Protein AF-A0A8H4U1F8-F1 (afdb_monomer)

Sequence (997 aa):
MASYFTHFQVQIGFLIALCRSTKGKENQIHSEFVHRSGGPIPLPPPEFFNTPSNAERHRELDQQDLIKAQWAIEQFEIVLYEQGLTKTNPHKDDTSTHEDQDDSESWTVAFDPNVSEYQCSQYQWVGLKLTSPCIRAGSLRLEQELKTVLDILDNHFLTVANSDTHLGTIVTPTEGDISLDQLKAITSMIWMVDPHLNEIHPPHCGPGSLYSLGLQYTNLARDCPFYLKMELASAVQVEDPWNNRLSTKRHPLELLPHPGELKQAKYRSGLDRILSSDSIEGLIKLMEVPVLDTKDYPQARPAYGFRAASESGPTAIEFNQHCGTLKAAEMVYWAVFCTELVQLCLEKPQLSLKEAWEGLKQGATIFTFLEAQGLNLVSEYFKAKEKALKIPDLKDWPIIRSSLSPDESEPIVRTDWPSSRALPSPLEEFAFRARDWEDSAKNTGNSNYSFGVELEMYIPAMPGQDLTLSHLTLPSSIDSDDMEIDLTNHPDSSDWPDPHPEDERKYARGYNFQDRACEIAQLVSSQGPLLLYHEDKVVRATRAWKKELAKHGMVPVDGISPKYQTWTIVEDGSLMNYAEWGDYWELQGMEIVSPVLRDTPEGWEEVLDIVSILRNNFRLAVTGLCGFHVHVAKGTEPFPLHLLRKVLVLMCCAENMIFSLCQPGRRYVTWSTPIMTAGSKLYDNYEDWWTGSDAPADFEQYIPVNKVTDPRFLGILKILWSASTLEDIQKLLQPNGFALKGCISLYSCETISKTHCKGTVEFRYLEGTVDPDLILRWSQLMVSLFQFADQASPTAWMSFVPTVLQCQSSGHCDLNVLRSFLIQLGLDNDYDFWVDRVRKISQTPRLSRLNTESFQRKRPDKDLPILPFVDESHAHTLRENVCKRERHLPAPPKNVFKEPEPPTGSKSRVKWLLEKAGFTSDQVEKALKDASGTRSQQTKAKAEREQQTQLEKHSGVAHSEGSSSEGSQAETAAYLLEVLQISRNQAKRELRKYHDA

InterPro domains:
  IPR022025 Putative amidoligase enzyme [PF12224] (560-666)

Mean predicted aligned error: 21.12 Å

Foldseek 3Di:
DPQKWKWKKKKFKWKFFEADDPDDDPPPPVPPWFPFQAEHHYQDDPPQQDFFPCCVVPVVDDSSLRSRQVVVQQVLVCLCVVVVQAPDHPPDPPPDDPDPDPRLAHKDKGWDPLDADPQQPRGHMTMMMIMHHTGIPPDPVLLVVLVVSLCCCRNHTDMDFFLSIWMKMKMFIPDDFQDLLLVLLLVLLCLLCLLQVPLLADCCLHCQHQQAPELCQFLLNDVDADAVVVQLLLWFFAQTLCCLQSHVRDGTDTGGDDSDGCPDPSNPCSSVCSVPDPDPVSNQNRSDRRHPPCVVRVSGDHQWHWDGDDPVDGTMIMGTRHGRASDSVVSSLVNNVVRLSSSVSVVCSPPPSVVLVVQSVPVDHSLSSCVVSVNNVSSVVSVVPSVDPSGPCSVRTDRNDDPDDDDDDDDDDDDDDDDDDDDDDPPPPDPDDPDDPPPVVVPDPDFLKWKKKKFKWKFFEAAADDPDPDDDDDDDDDDDDDDPDPPPDDDPSVPQPDLCPVQQADTHYHDDPQVRQQVLQVQLVVQAWREEEDEPVPQDCDSVLSNVCSNVVFDADPPDGSCQRAWYKYQDPLDDKAACFLSTRIIGMIMIIHHTATLALVSLLRLLSSLQSPQNRGFIFFAQSIWMKMWMFSHQDKDWPLLVLLLVLLCLLQVLVLLLLAQLLLCLDQQAPGCDDPQWLLPVVQDPCLLVDDAPPCLVLQDVLVLPPDSSSVSSSRLSRRQQAPVSNQVRGDTPDPPHHHQWHCPQWDDPDSTIIGGIIMGTRHGRDSDSVCSLLVNLLSNLSSLCSVDPGSVLSVQQSSLSNVRDNPSQDDLVSVCSNCVSSQNNVCSVVSVVSSVVSVPDDNDDSVVSVVSSPDDDHSVRDGDHRDDPVNSVVCSVPRSNDDRDRGDPPPDDPPDPPQDPDLLSNLLVVVVVVVDDPVRSVVLSVVLVVVVVVVVVVVVVVVVVVVVPDDDDDDDDDDDDDVVVVVVSVVSSVSSVVVVVVVVVVVVVVVVVD

Structure (mmCIF, N/CA/C/O backbone):
data_AF-A0A8H4U1F8-F1
#
_entry.id   AF-A0A8H4U1F8-F1
#
loop_
_atom_site.group_PDB
_atom_site.id
_atom_site.type_symbol
_atom_site.label_atom_id
_atom_site.label_alt_id
_atom_site.label_comp_id
_atom_site.label_asym_id
_atom_site.label_entity_id
_atom_site.label_seq_id
_atom_site.pdbx_PDB_ins_code
_atom_site.Cartn_x
_atom_site.Cartn_y
_atom_site.Cartn_z
_atom_site.occupancy
_atom_site.B_iso_or_equiv
_atom_site.auth_seq_id
_atom_site.auth_comp_id
_atom_site.auth_asym_id
_atom_site.auth_atom_id
_atom_site.pdbx_PDB_model_num
ATOM 1 N N . MET A 1 1 ? -40.041 13.721 -31.918 1.00 34.47 1 MET A N 1
ATOM 2 C CA . MET A 1 1 ? -38.749 13.711 -31.208 1.00 34.47 1 MET A CA 1
ATOM 3 C C . MET A 1 1 ? -37.694 13.909 -32.272 1.00 34.47 1 MET A C 1
ATOM 5 O O . MET A 1 1 ? -37.690 13.126 -33.214 1.00 34.47 1 MET A O 1
ATOM 9 N N . ALA A 1 2 ? -36.934 15.001 -32.218 1.00 37.06 2 ALA A N 1
ATOM 10 C CA . ALA A 1 2 ? -35.799 15.174 -33.118 1.00 37.06 2 ALA A CA 1
ATOM 11 C C . ALA A 1 2 ? -34.774 14.088 -32.767 1.00 37.06 2 ALA A C 1
ATOM 13 O O . ALA A 1 2 ? -34.449 13.920 -31.594 1.00 37.06 2 ALA A O 1
ATOM 14 N N . SER A 1 3 ? -34.358 13.293 -33.750 1.00 49.75 3 SER A N 1
ATOM 15 C CA . SER A 1 3 ? -33.262 12.345 -33.564 1.00 49.75 3 SER A CA 1
ATOM 16 C C . SER A 1 3 ? -31.987 13.174 -33.525 1.00 49.75 3 SER A C 1
ATOM 18 O O . SER A 1 3 ? -31.583 13.689 -34.566 1.00 49.75 3 SER A O 1
ATOM 20 N N . TYR A 1 4 ? -31.392 13.353 -32.346 1.00 58.91 4 TYR A N 1
ATOM 21 C CA . TYR A 1 4 ? -30.038 13.890 -32.268 1.00 58.91 4 TYR A CA 1
ATOM 22 C C . TYR A 1 4 ? -29.119 12.921 -33.013 1.00 58.91 4 TYR A C 1
ATOM 24 O O . TYR A 1 4 ? -29.274 11.706 -32.897 1.00 58.91 4 TYR A O 1
ATOM 32 N N . PHE A 1 5 ? -28.209 13.444 -33.820 1.00 67.06 5 PHE A N 1
ATOM 33 C CA . PHE A 1 5 ? -27.122 12.652 -34.380 1.00 67.06 5 PHE A CA 1
ATOM 34 C C . PHE A 1 5 ? -25.825 13.236 -33.841 1.00 67.06 5 PHE A C 1
ATOM 36 O O . PHE A 1 5 ? -25.704 14.455 -33.716 1.00 67.06 5 PHE A O 1
ATOM 43 N N . THR A 1 6 ? -24.850 12.397 -33.531 1.00 82.31 6 THR A N 1
ATOM 44 C CA . THR A 1 6 ? -23.481 12.833 -33.266 1.00 82.31 6 THR A CA 1
ATOM 45 C C . THR A 1 6 ? -22.660 12.687 -34.542 1.00 82.31 6 THR A C 1
ATOM 47 O O . THR A 1 6 ? -22.770 11.702 -35.277 1.00 82.31 6 THR A O 1
ATOM 50 N N . HIS A 1 7 ? -21.857 13.700 -34.834 1.00 88.00 7 HIS A N 1
ATOM 51 C CA . HIS A 1 7 ? -20.722 13.572 -35.731 1.00 88.00 7 HIS A CA 1
ATOM 52 C C . HIS A 1 7 ? -19.460 13.395 -34.902 1.00 88.00 7 HIS A C 1
ATOM 54 O O . HIS A 1 7 ? -19.422 13.757 -33.725 1.00 88.00 7 HIS A O 1
ATOM 60 N N . PHE A 1 8 ? -18.427 12.829 -35.503 1.00 89.94 8 PHE A N 1
ATOM 61 C CA . PHE A 1 8 ? -17.141 12.694 -34.856 1.00 89.94 8 PHE A CA 1
ATOM 62 C C . PHE A 1 8 ? -15.992 12.741 -35.858 1.00 89.94 8 PHE A C 1
ATOM 64 O O . PHE A 1 8 ? -16.167 12.500 -37.054 1.00 89.94 8 PHE A O 1
ATOM 71 N N . GLN A 1 9 ? -14.809 13.037 -35.337 1.00 91.25 9 GLN A N 1
ATOM 72 C CA . GLN A 1 9 ? -13.534 12.919 -36.026 1.00 91.25 9 GLN A CA 1
ATOM 73 C C . GLN A 1 9 ? -12.589 12.078 -35.179 1.00 91.25 9 GLN A C 1
ATOM 75 O O . GLN A 1 9 ? -12.564 12.203 -33.953 1.00 91.25 9 GLN A O 1
ATOM 80 N N . VAL A 1 10 ? -11.788 11.250 -35.836 1.00 92.12 10 VAL A N 1
ATOM 81 C CA . VAL A 1 10 ? -10.732 10.467 -35.197 1.00 92.12 10 VAL A CA 1
ATOM 82 C C . VAL A 1 10 ? -9.389 11.109 -35.519 1.00 92.12 10 VAL A C 1
ATOM 84 O O . VAL A 1 10 ? -9.130 11.496 -36.658 1.00 92.12 10 VAL A O 1
ATOM 87 N N . GLN A 1 11 ? -8.542 11.227 -34.505 1.00 92.25 11 GLN A N 1
ATOM 88 C CA . GLN A 1 11 ? -7.194 11.763 -34.595 1.00 92.25 11 GLN A CA 1
ATOM 89 C C . GLN A 1 11 ? -6.192 10.671 -34.240 1.00 92.25 11 GLN A C 1
ATOM 91 O O . GLN A 1 11 ? -6.157 10.196 -33.108 1.00 92.25 11 GLN A O 1
ATOM 96 N N . ILE A 1 12 ? -5.380 10.279 -35.215 1.00 92.12 12 ILE A N 1
ATOM 97 C CA . ILE A 1 12 ? -4.456 9.152 -35.117 1.00 92.12 12 ILE A CA 1
ATOM 98 C C . ILE A 1 12 ? -3.035 9.707 -35.057 1.00 92.12 12 ILE A C 1
ATOM 100 O O . ILE A 1 12 ? -2.556 10.277 -36.038 1.00 92.12 12 ILE A O 1
ATOM 104 N N . GLY A 1 13 ? -2.369 9.550 -33.913 1.00 91.44 13 GLY A N 1
ATOM 105 C CA . GLY A 1 13 ? -0.936 9.806 -33.779 1.00 91.44 13 GLY A CA 1
ATOM 106 C C . GLY A 1 13 ? -0.114 8.569 -34.135 1.00 91.44 13 GLY A C 1
ATOM 107 O O . GLY A 1 13 ? -0.417 7.474 -33.663 1.00 91.44 13 GLY A O 1
ATOM 108 N N . PHE A 1 14 ? 0.926 8.729 -34.950 1.00 92.31 14 PHE A N 1
ATOM 109 C CA . PHE A 1 14 ? 1.850 7.649 -35.313 1.00 92.31 14 PHE A CA 1
ATOM 110 C C . PHE A 1 14 ? 3.197 8.205 -35.786 1.00 92.31 14 PHE A C 1
ATOM 112 O O . PHE A 1 14 ? 3.336 9.391 -36.077 1.00 92.31 14 PHE A O 1
ATOM 119 N N . LEU A 1 15 ? 4.200 7.335 -35.867 1.00 91.94 15 LEU A N 1
ATOM 120 C CA . LEU A 1 15 ? 5.538 7.659 -36.351 1.00 91.94 15 LEU A CA 1
ATOM 121 C C . LEU A 1 15 ? 5.775 7.021 -37.720 1.00 91.94 15 LEU A C 1
ATOM 123 O O . LEU A 1 15 ? 5.428 5.857 -37.925 1.00 91.94 15 LEU A O 1
ATOM 127 N N . ILE A 1 16 ? 6.422 7.758 -38.623 1.00 91.88 16 ILE A N 1
ATOM 128 C CA . ILE A 1 16 ? 6.943 7.260 -39.904 1.00 91.88 16 ILE A CA 1
ATOM 129 C C . ILE A 1 16 ? 8.474 7.249 -39.874 1.00 91.88 16 ILE A C 1
ATOM 131 O O . ILE A 1 16 ? 9.099 8.211 -39.425 1.00 91.88 16 ILE A O 1
ATOM 135 N N . ALA A 1 17 ? 9.083 6.178 -40.387 1.00 89.56 17 ALA A N 1
ATOM 136 C CA . ALA A 1 17 ? 10.532 6.058 -40.519 1.00 89.56 17 ALA A CA 1
ATOM 137 C C . ALA A 1 17 ? 11.087 6.752 -41.779 1.00 89.56 17 ALA A C 1
ATOM 139 O O . ALA A 1 17 ? 10.555 6.593 -42.877 1.00 89.56 17 ALA A O 1
ATOM 140 N N . LEU A 1 18 ? 12.227 7.429 -41.632 1.00 88.56 18 LEU A N 1
ATOM 141 C CA . LEU A 1 18 ? 13.078 7.988 -42.683 1.00 88.56 18 LEU A CA 1
ATOM 142 C C . LEU A 1 18 ? 14.463 7.313 -42.680 1.00 88.56 18 LEU A C 1
ATOM 144 O O . LEU A 1 18 ? 14.997 6.924 -41.632 1.00 88.56 18 LEU A O 1
ATOM 148 N N . CYS A 1 19 ? 15.086 7.212 -43.855 1.00 83.75 19 CYS A N 1
ATOM 149 C CA . CYS A 1 19 ? 16.450 6.693 -44.015 1.00 83.75 19 CYS A CA 1
ATOM 150 C C . CYS A 1 19 ? 17.516 7.586 -43.338 1.00 83.75 19 CYS A C 1
ATOM 152 O O . CYS A 1 19 ? 17.404 8.805 -43.335 1.00 83.75 19 CYS A O 1
ATOM 154 N N . ARG A 1 20 ? 18.610 6.998 -42.818 1.00 71.44 20 ARG A N 1
ATOM 155 C CA . ARG A 1 20 ? 19.702 7.736 -42.131 1.00 71.44 20 ARG A CA 1
ATOM 156 C C . ARG A 1 20 ? 20.866 8.205 -43.025 1.00 71.44 20 ARG A C 1
ATOM 158 O O . ARG A 1 20 ? 21.654 9.034 -42.580 1.00 71.44 20 ARG A O 1
ATOM 165 N N . SER A 1 21 ? 21.017 7.705 -44.257 1.00 59.78 21 SER A N 1
ATOM 166 C CA . SER A 1 21 ? 22.105 8.103 -45.176 1.00 59.78 21 SER A CA 1
ATOM 167 C C . SER A 1 21 ? 21.798 7.731 -46.631 1.00 59.78 21 SER A C 1
ATOM 169 O O . SER A 1 21 ? 21.258 6.662 -46.898 1.00 59.78 21 SER A O 1
ATOM 171 N N . THR A 1 22 ? 22.204 8.586 -47.576 1.00 46.31 22 THR A N 1
ATOM 172 C CA . THR A 1 22 ? 22.174 8.344 -49.034 1.00 46.31 22 THR A CA 1
ATOM 173 C C . THR A 1 22 ? 23.444 7.669 -49.569 1.00 46.31 22 THR A C 1
ATOM 175 O O . THR A 1 22 ? 23.544 7.391 -50.764 1.00 46.31 22 THR A O 1
ATOM 178 N N . LYS A 1 23 ? 24.443 7.395 -48.716 1.00 38.59 23 LYS A N 1
ATOM 179 C CA . LYS A 1 23 ? 25.724 6.806 -49.127 1.00 38.59 23 LYS A CA 1
ATOM 180 C C . LYS A 1 23 ? 25.882 5.374 -48.631 1.00 38.59 23 LYS A C 1
ATOM 182 O O . LYS A 1 23 ? 26.285 5.148 -47.497 1.00 38.59 23 LYS A O 1
ATOM 187 N N . GLY A 1 24 ? 25.726 4.446 -49.571 1.00 34.50 24 GLY A N 1
ATOM 188 C CA . GLY A 1 24 ? 26.529 3.229 -49.606 1.00 34.50 24 GLY A CA 1
ATOM 189 C C . GLY A 1 24 ? 25.834 1.972 -49.103 1.00 34.50 24 GLY A C 1
ATOM 190 O O . GLY A 1 24 ? 25.739 1.747 -47.906 1.00 34.50 24 GLY A O 1
ATOM 191 N N . LYS A 1 25 ? 25.529 1.115 -50.083 1.00 34.16 25 LYS A N 1
ATOM 192 C CA . LYS A 1 25 ? 25.043 -0.264 -49.992 1.00 34.16 25 LYS A CA 1
ATOM 193 C C . LYS A 1 25 ? 23.601 -0.385 -49.523 1.00 34.16 25 LYS A C 1
ATOM 195 O O . LYS A 1 25 ? 23.239 -0.004 -48.418 1.00 34.16 25 LYS A O 1
ATOM 200 N N . GLU A 1 26 ? 22.814 -0.993 -50.405 1.00 40.00 26 GLU A N 1
ATOM 201 C CA . GLU A 1 26 ? 21.671 -1.833 -50.078 1.00 40.00 26 GLU A CA 1
ATOM 202 C C . GLU A 1 26 ? 22.088 -2.817 -48.979 1.00 40.00 26 GLU A C 1
ATOM 204 O O . GLU A 1 26 ? 22.390 -3.982 -49.221 1.00 40.00 26 GLU A O 1
ATOM 209 N N . ASN A 1 27 ? 22.137 -2.351 -47.739 1.00 36.81 27 ASN A N 1
ATOM 210 C CA . ASN A 1 27 ? 21.990 -3.230 -46.610 1.00 36.81 27 ASN A CA 1
ATOM 211 C C . ASN A 1 27 ? 20.511 -3.598 -46.619 1.00 36.81 27 ASN A C 1
ATOM 213 O O . ASN A 1 27 ? 19.697 -3.016 -45.904 1.00 36.81 27 ASN A O 1
ATOM 217 N N . GLN A 1 28 ? 20.188 -4.588 -47.456 1.00 40.28 28 GLN A N 1
ATOM 218 C CA . GLN A 1 28 ? 19.189 -5.602 -47.152 1.00 40.28 28 GLN A CA 1
ATOM 219 C C . GLN A 1 28 ? 19.577 -6.251 -45.813 1.00 40.28 28 GLN A C 1
ATOM 221 O O . GLN A 1 28 ? 19.921 -7.425 -45.734 1.00 40.28 28 GLN A O 1
ATOM 226 N N . ILE A 1 29 ? 19.540 -5.482 -44.725 1.00 40.50 29 ILE A N 1
ATOM 227 C CA . ILE A 1 29 ? 19.175 -6.047 -43.444 1.00 40.50 29 ILE A CA 1
ATOM 228 C C . ILE A 1 29 ? 17.691 -6.288 -43.651 1.00 40.50 29 ILE A C 1
ATOM 230 O O . ILE A 1 29 ? 16.881 -5.376 -43.503 1.00 40.50 29 ILE A O 1
ATOM 234 N N . HIS A 1 30 ? 17.362 -7.486 -44.143 1.00 40.78 30 HIS A N 1
ATOM 235 C CA . HIS A 1 30 ? 16.019 -8.020 -44.027 1.00 40.78 30 HIS A CA 1
ATOM 236 C C . HIS A 1 30 ? 15.573 -7.702 -42.606 1.00 40.78 30 HIS A C 1
ATOM 238 O O . HIS A 1 30 ? 16.188 -8.158 -41.644 1.00 40.78 30 HIS A O 1
ATOM 244 N N . SER A 1 31 ? 14.604 -6.802 -42.495 1.00 44.00 31 SER A N 1
ATOM 245 C CA . SER A 1 31 ? 14.115 -6.297 -41.232 1.00 44.00 31 SER A CA 1
ATOM 246 C C . SER A 1 31 ? 13.491 -7.463 -40.479 1.00 44.00 31 SER A C 1
ATOM 248 O O . SER A 1 31 ? 12.304 -7.735 -40.618 1.00 44.00 31 SER A O 1
ATOM 250 N N . GLU A 1 32 ? 14.276 -8.129 -39.634 1.00 45.91 32 GLU A N 1
ATOM 251 C CA . GLU A 1 32 ? 13.768 -9.036 -38.595 1.00 45.91 32 GLU A CA 1
ATOM 252 C C . GLU A 1 32 ? 12.791 -8.313 -37.641 1.00 45.91 32 GLU A C 1
ATOM 254 O O . GLU A 1 32 ? 12.156 -8.939 -36.799 1.00 45.91 32 GLU A O 1
ATOM 259 N N . PHE A 1 33 ? 12.656 -6.989 -37.787 1.00 49.81 33 PHE A N 1
ATOM 260 C CA . PHE A 1 33 ? 11.878 -6.100 -36.944 1.00 49.81 33 PHE A CA 1
ATOM 261 C C . PHE A 1 33 ? 10.364 -6.171 -37.150 1.00 49.81 33 PHE A C 1
ATOM 263 O O . PHE A 1 33 ? 9.6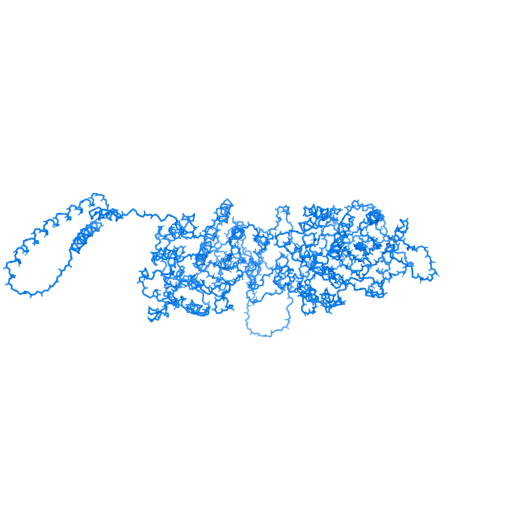59 -5.941 -36.177 1.00 49.81 33 PHE A O 1
ATOM 270 N N . VAL A 1 34 ? 9.825 -6.490 -38.336 1.00 50.69 34 VAL A N 1
ATOM 271 C CA . VAL A 1 34 ? 8.358 -6.537 -38.523 1.00 50.69 34 VAL A CA 1
ATOM 272 C C . VAL A 1 34 ? 7.961 -7.376 -39.747 1.00 50.69 34 VAL A C 1
ATOM 274 O O . VAL A 1 34 ? 8.578 -7.267 -40.801 1.00 50.69 34 VAL A O 1
ATOM 277 N N . HIS A 1 35 ? 6.859 -8.129 -39.663 1.00 52.78 35 HIS A N 1
ATOM 278 C CA . HIS A 1 35 ? 6.164 -8.746 -40.811 1.00 52.78 35 HIS A CA 1
ATOM 279 C C . HIS A 1 35 ? 5.436 -7.727 -41.732 1.00 52.78 35 HIS A C 1
ATOM 281 O O . HIS A 1 35 ? 4.496 -8.103 -42.432 1.00 52.78 35 HIS A O 1
ATOM 287 N N . ARG A 1 36 ? 5.820 -6.439 -41.731 1.00 57.84 36 ARG A N 1
ATOM 288 C CA . ARG A 1 36 ? 5.183 -5.384 -42.547 1.00 57.84 36 ARG A CA 1
ATOM 289 C C . ARG A 1 36 ? 5.854 -5.253 -43.917 1.00 57.84 36 ARG A C 1
ATOM 291 O O . ARG A 1 36 ? 7.059 -5.451 -44.045 1.00 57.84 36 ARG A O 1
ATOM 298 N N . SER A 1 37 ? 5.055 -4.946 -44.935 1.00 60.31 37 SER A N 1
ATOM 299 C CA . SER A 1 37 ? 5.453 -4.829 -46.347 1.00 60.31 37 SER A CA 1
ATOM 300 C C . SER A 1 37 ? 6.003 -3.444 -46.714 1.00 60.31 37 SER A C 1
ATOM 302 O O . SER A 1 37 ? 6.789 -3.352 -47.656 1.00 60.31 37 SER A O 1
ATOM 304 N N . GLY A 1 38 ? 5.614 -2.387 -45.992 1.00 71.75 38 GLY A N 1
ATOM 305 C CA . GLY A 1 38 ? 6.057 -1.007 -46.221 1.00 71.75 38 GLY A CA 1
ATOM 306 C C . GLY A 1 38 ? 7.501 -0.706 -45.799 1.00 71.75 38 GLY A C 1
ATOM 307 O O . GLY A 1 38 ? 8.071 -1.371 -44.933 1.00 71.75 38 GLY A O 1
ATOM 308 N N . GLY A 1 39 ? 8.102 0.320 -46.416 1.00 80.50 39 GLY A N 1
ATOM 309 C CA . GLY A 1 39 ? 9.504 0.714 -46.211 1.00 80.50 39 GLY A CA 1
ATOM 310 C C . GLY A 1 39 ? 9.685 2.134 -45.652 1.00 80.50 39 GLY A C 1
ATOM 311 O O . GLY A 1 39 ? 8.731 2.911 -45.604 1.00 80.50 39 GLY A O 1
ATOM 312 N N . PRO A 1 40 ? 10.899 2.505 -45.207 1.00 85.31 40 PRO A N 1
ATOM 313 C CA . PRO A 1 40 ? 11.197 3.866 -44.764 1.00 85.31 40 PRO A CA 1
ATOM 314 C C . PRO A 1 40 ? 11.171 4.865 -45.933 1.00 85.31 40 PRO A C 1
ATOM 316 O O . PRO A 1 40 ? 11.533 4.529 -47.062 1.00 85.31 40 PRO A O 1
ATOM 319 N N . ILE A 1 41 ? 10.810 6.115 -45.645 1.00 88.75 41 ILE A N 1
ATOM 320 C CA . ILE A 1 41 ? 10.820 7.216 -46.614 1.00 88.75 41 ILE A CA 1
ATOM 321 C C . ILE A 1 41 ? 12.274 7.666 -46.877 1.00 88.75 41 ILE A C 1
ATOM 323 O O . ILE A 1 41 ? 13.074 7.764 -45.936 1.00 88.75 41 ILE A O 1
ATOM 327 N N . PRO A 1 42 ? 12.662 7.960 -48.134 1.00 84.56 42 PRO A N 1
ATOM 328 C CA . PRO A 1 42 ? 13.965 8.553 -48.423 1.00 84.56 42 PRO A CA 1
ATOM 329 C C . PRO A 1 42 ? 14.117 9.930 -47.762 1.00 84.56 42 PRO A C 1
ATOM 331 O O . PRO A 1 42 ? 13.140 10.619 -47.482 1.00 84.56 42 PRO A O 1
ATOM 334 N N . LEU A 1 43 ? 15.358 10.364 -47.542 1.00 84.12 43 LEU A N 1
ATOM 335 C CA . LEU A 1 43 ? 15.619 11.722 -47.057 1.00 84.12 43 LEU A CA 1
ATOM 336 C C . LEU A 1 43 ? 15.136 12.779 -48.068 1.00 84.12 43 LEU A C 1
ATOM 338 O O . LEU A 1 43 ? 15.196 12.514 -49.274 1.00 84.12 43 LEU A O 1
ATOM 342 N N . PRO A 1 44 ? 14.710 13.970 -47.596 1.00 86.69 44 PRO A N 1
ATOM 343 C CA . PRO A 1 44 ? 14.321 15.059 -48.483 1.00 86.69 44 PRO A CA 1
ATOM 344 C C . PRO A 1 44 ? 15.465 15.405 -49.447 1.00 86.69 44 PRO A C 1
ATOM 346 O O . PRO A 1 44 ? 16.637 15.395 -49.043 1.00 86.69 44 PRO A O 1
ATOM 349 N N . PRO A 1 45 ? 15.163 15.708 -50.722 1.00 85.38 45 PRO A N 1
ATOM 350 C CA . PRO A 1 45 ? 16.186 16.137 -51.659 1.00 85.38 45 PRO A CA 1
ATOM 351 C C . PRO A 1 45 ? 16.792 17.477 -51.201 1.00 85.38 45 PRO A C 1
ATOM 353 O O . PRO A 1 45 ? 16.096 18.277 -50.580 1.00 85.38 45 PRO A O 1
ATOM 356 N N . PRO A 1 46 ? 18.068 17.771 -51.522 1.00 80.75 46 PRO A N 1
ATOM 357 C CA . PRO A 1 46 ? 18.747 18.986 -51.049 1.00 80.75 46 PRO A CA 1
ATOM 358 C C . PRO A 1 46 ? 18.065 20.311 -51.429 1.00 80.75 46 PRO A C 1
ATOM 360 O O . PRO A 1 46 ? 18.338 21.332 -50.811 1.00 80.75 46 PRO A O 1
ATOM 363 N N . GLU A 1 47 ? 17.218 20.286 -52.459 1.00 82.81 47 GLU A N 1
ATOM 364 C CA . GLU A 1 47 ? 16.474 21.428 -53.004 1.00 82.81 47 GLU A CA 1
ATOM 365 C C . GLU A 1 47 ? 15.121 21.650 -52.284 1.00 82.81 47 GLU A C 1
ATOM 367 O O . GLU A 1 47 ? 14.379 22.566 -52.633 1.00 82.81 47 GLU A O 1
ATOM 372 N N . PHE A 1 48 ? 14.757 20.793 -51.322 1.00 85.69 48 PHE A N 1
ATOM 373 C CA . PHE A 1 48 ? 13.474 20.845 -50.622 1.00 85.69 48 PHE A CA 1
ATOM 374 C C . PHE A 1 48 ? 13.563 21.697 -49.352 1.00 85.69 48 PHE A C 1
ATOM 376 O O . PHE A 1 48 ? 14.322 21.382 -48.435 1.00 85.69 48 PHE A O 1
ATOM 383 N N . PHE A 1 49 ? 12.765 22.767 -49.291 1.00 84.56 49 PHE A N 1
ATOM 384 C CA . PHE A 1 49 ? 12.810 23.758 -48.205 1.00 84.56 49 PHE A CA 1
ATOM 385 C C . PHE A 1 49 ? 11.442 24.061 -47.577 1.00 84.56 49 PHE A C 1
ATOM 387 O O . PHE A 1 49 ? 11.348 24.968 -46.747 1.00 84.56 49 PHE A O 1
ATOM 394 N N . ASN A 1 50 ? 10.389 23.332 -47.960 1.00 86.44 50 ASN A N 1
ATOM 395 C CA . ASN A 1 50 ? 9.050 23.542 -47.413 1.00 86.44 50 ASN A CA 1
ATOM 396 C C . ASN A 1 50 ? 9.015 23.164 -45.926 1.00 86.44 50 ASN A C 1
ATOM 398 O O . ASN A 1 50 ? 9.742 22.277 -45.473 1.00 86.44 50 ASN A O 1
ATOM 402 N N . THR A 1 51 ? 8.139 23.820 -45.169 1.00 86.25 51 THR A N 1
ATOM 403 C CA . THR A 1 51 ? 7.895 23.526 -43.753 1.00 86.25 51 THR A CA 1
ATOM 404 C C . THR A 1 51 ? 6.404 23.285 -43.499 1.00 86.25 51 THR A C 1
ATOM 406 O O . THR A 1 51 ? 5.576 23.744 -44.288 1.00 86.25 51 THR A O 1
ATOM 409 N N . PRO A 1 52 ? 6.043 22.576 -42.410 1.00 86.62 52 PRO A N 1
ATOM 410 C CA . PRO A 1 52 ? 4.650 22.282 -42.090 1.00 86.62 52 PRO A CA 1
ATOM 411 C C . PRO A 1 52 ? 3.792 23.534 -41.932 1.00 86.62 52 PRO A C 1
ATOM 413 O O . PRO A 1 52 ? 4.244 24.546 -41.396 1.00 86.62 52 PRO A O 1
ATOM 416 N N . SER A 1 53 ? 2.516 23.447 -42.308 1.00 80.88 53 SER A N 1
ATOM 417 C CA . SER A 1 53 ? 1.546 24.543 -42.144 1.00 80.88 53 SER A CA 1
ATOM 418 C C . SER A 1 53 ? 1.393 24.990 -40.682 1.00 80.88 53 SER A C 1
ATOM 420 O O . SER A 1 53 ? 1.101 26.152 -40.401 1.00 80.88 53 SER A O 1
ATOM 422 N N . ASN A 1 54 ? 1.653 24.092 -39.726 1.00 82.00 54 ASN A N 1
ATOM 423 C CA . ASN A 1 54 ? 1.677 24.378 -38.294 1.00 82.00 54 ASN A CA 1
ATOM 424 C C . ASN A 1 54 ? 3.071 24.732 -37.734 1.00 82.00 54 ASN A C 1
ATOM 426 O O . ASN A 1 54 ? 3.202 24.865 -36.516 1.00 82.00 54 ASN A O 1
ATOM 430 N N . ALA A 1 55 ? 4.096 24.935 -38.571 1.00 79.12 55 ALA A N 1
ATOM 431 C CA . ALA A 1 55 ? 5.471 25.215 -38.136 1.00 79.12 55 ALA A CA 1
ATOM 432 C C . ALA A 1 55 ? 5.600 26.481 -37.275 1.00 79.12 55 ALA A C 1
ATOM 434 O O . ALA A 1 55 ? 6.434 26.535 -36.374 1.00 79.12 55 ALA A O 1
ATOM 435 N N . GLU A 1 56 ? 4.750 27.493 -37.482 1.00 73.56 56 GLU A N 1
ATOM 436 C CA . GLU A 1 56 ? 4.776 28.715 -36.666 1.00 73.56 56 GLU A CA 1
ATOM 437 C C . GLU A 1 56 ? 4.477 28.477 -35.182 1.00 73.56 56 GLU A C 1
ATOM 439 O O . GLU A 1 56 ? 4.831 29.319 -34.352 1.00 73.56 56 GLU A O 1
ATOM 444 N N . ARG A 1 57 ? 3.830 27.351 -34.851 1.00 71.62 57 ARG A N 1
ATOM 445 C CA . ARG A 1 57 ? 3.540 26.931 -33.475 1.00 71.62 57 ARG A CA 1
ATOM 446 C C . ARG A 1 57 ? 4.739 26.256 -32.799 1.00 71.62 57 ARG A C 1
ATOM 448 O O . ARG A 1 57 ? 4.656 26.000 -31.605 1.00 71.62 57 ARG A O 1
ATOM 455 N N . HIS A 1 58 ? 5.819 26.009 -33.549 1.00 72.62 58 HIS A N 1
ATOM 456 C CA . HIS A 1 58 ? 6.983 25.216 -33.145 1.00 72.62 58 HIS A CA 1
ATOM 457 C C . HIS A 1 58 ? 8.306 25.881 -33.565 1.00 72.62 58 HIS A C 1
ATOM 459 O O . HIS A 1 58 ? 9.162 25.274 -34.212 1.00 72.62 58 HIS A O 1
ATOM 465 N N . ARG A 1 59 ? 8.467 27.172 -33.244 1.00 65.56 59 ARG A N 1
ATOM 466 C CA . ARG A 1 59 ? 9.624 27.996 -33.667 1.00 65.56 59 ARG A CA 1
ATOM 467 C C . ARG A 1 59 ? 10.943 27.589 -33.003 1.00 65.56 59 ARG A C 1
ATOM 469 O O . ARG A 1 59 ? 11.999 28.073 -33.394 1.00 65.56 59 ARG A O 1
ATOM 476 N N . GLU A 1 60 ? 10.863 26.758 -31.976 1.00 71.25 60 GLU A N 1
ATOM 477 C CA . GLU A 1 60 ? 11.967 26.212 -31.195 1.00 71.25 60 GLU A CA 1
ATOM 478 C C . GLU A 1 60 ? 12.663 25.007 -31.847 1.00 71.25 60 GLU A C 1
ATOM 480 O O . GLU A 1 60 ? 13.749 24.634 -31.404 1.00 71.25 60 GLU A O 1
ATOM 485 N N . LEU A 1 61 ? 12.068 24.404 -32.883 1.00 78.50 61 LEU A N 1
ATOM 486 C CA . LEU A 1 61 ? 12.607 23.218 -33.552 1.00 78.50 61 LEU A CA 1
ATOM 487 C C . LEU A 1 61 ? 13.644 23.562 -34.625 1.00 78.50 61 LEU A C 1
ATOM 489 O O . LEU A 1 61 ? 13.589 24.619 -35.257 1.00 78.50 61 LEU A O 1
ATOM 493 N N . ASP A 1 62 ? 14.576 22.634 -34.855 1.00 82.69 62 ASP A N 1
ATOM 494 C CA . ASP A 1 62 ? 15.582 22.783 -35.902 1.00 82.69 62 ASP A CA 1
ATOM 495 C C . ASP A 1 62 ? 14.938 22.805 -37.294 1.00 82.69 62 ASP A C 1
ATOM 497 O O . ASP A 1 62 ? 14.028 22.032 -37.612 1.00 82.69 62 ASP A O 1
ATOM 501 N N . GLN A 1 63 ? 15.448 23.684 -38.158 1.00 83.88 63 GLN A N 1
ATOM 502 C CA . GLN A 1 63 ? 14.905 23.867 -39.500 1.00 83.88 63 GLN A CA 1
ATOM 503 C C . GLN A 1 63 ? 14.990 22.577 -40.329 1.00 83.88 63 GLN A C 1
ATOM 505 O O . GLN A 1 63 ? 14.103 22.325 -41.143 1.00 83.88 63 GLN A O 1
ATOM 510 N N . GLN A 1 64 ? 16.007 21.730 -40.121 1.00 83.81 64 GLN A N 1
ATOM 511 C CA . GLN A 1 64 ? 16.107 20.465 -40.853 1.00 83.81 64 GLN A CA 1
ATOM 512 C C . GLN A 1 64 ? 15.043 19.459 -40.420 1.00 83.81 64 GLN A C 1
ATOM 514 O O . GLN A 1 64 ? 14.592 18.671 -41.248 1.00 83.81 64 GLN A O 1
ATOM 519 N N . ASP A 1 65 ? 14.626 19.474 -39.156 1.00 84.62 65 ASP A N 1
ATOM 520 C CA . ASP A 1 65 ? 13.586 18.571 -38.664 1.00 84.62 65 ASP A CA 1
ATOM 521 C C . ASP A 1 65 ? 12.203 18.989 -39.172 1.00 84.62 65 ASP A C 1
ATOM 523 O O . ASP A 1 65 ? 11.422 18.130 -39.579 1.00 84.62 65 ASP A O 1
ATOM 527 N N . LEU A 1 66 ? 11.945 20.297 -39.292 1.00 87.50 66 LEU A N 1
ATOM 528 C CA . LEU A 1 66 ? 10.745 20.815 -39.958 1.00 87.50 66 LEU A CA 1
ATOM 529 C C . LEU A 1 66 ? 10.703 20.432 -41.446 1.00 87.50 66 LEU A C 1
ATOM 531 O O . LEU A 1 66 ? 9.663 20.001 -41.938 1.00 87.50 66 LEU A O 1
ATOM 535 N N . ILE A 1 67 ? 11.831 20.524 -42.155 1.00 88.50 67 ILE A N 1
ATOM 536 C CA . ILE A 1 67 ? 11.925 20.121 -43.568 1.00 88.50 67 ILE A CA 1
ATOM 537 C C . ILE A 1 67 ? 11.675 18.613 -43.727 1.00 88.50 67 ILE A C 1
ATOM 539 O O . ILE A 1 67 ? 10.918 18.199 -44.605 1.00 88.50 67 ILE A O 1
ATOM 543 N N . LYS A 1 68 ? 12.261 17.772 -42.863 1.00 89.62 68 LYS A N 1
ATOM 544 C CA . LYS A 1 68 ? 12.001 16.318 -42.858 1.00 89.62 68 LYS A CA 1
ATOM 545 C C . LYS A 1 68 ? 10.538 16.002 -42.555 1.00 89.62 68 LYS A C 1
ATOM 547 O O . LYS A 1 68 ? 9.982 15.093 -43.167 1.00 89.62 68 LYS A O 1
ATOM 552 N N . ALA A 1 69 ? 9.927 16.738 -41.628 1.00 90.19 69 ALA A N 1
ATOM 553 C CA . ALA A 1 69 ? 8.525 16.571 -41.283 1.00 90.19 69 ALA A CA 1
ATOM 554 C C . ALA A 1 69 ? 7.609 16.900 -42.464 1.00 90.19 69 ALA A C 1
ATOM 556 O O . ALA A 1 69 ? 6.760 16.087 -42.816 1.00 90.19 69 ALA A O 1
ATOM 557 N N . GLN A 1 70 ? 7.829 18.041 -43.121 1.00 92.31 70 GLN A N 1
ATOM 558 C CA . GLN A 1 70 ? 7.056 18.423 -44.301 1.00 92.31 70 GLN A CA 1
ATOM 559 C C . GLN A 1 70 ? 7.249 17.439 -45.456 1.00 92.31 70 GLN A C 1
ATOM 561 O O . GLN A 1 70 ? 6.289 17.079 -46.127 1.00 92.31 70 GLN A O 1
ATOM 566 N N . TRP A 1 71 ? 8.469 16.938 -45.646 1.00 92.19 71 TRP A N 1
ATOM 567 C CA . TRP A 1 71 ? 8.735 15.901 -46.637 1.00 92.19 71 TRP A CA 1
ATOM 568 C C . TRP A 1 71 ? 7.942 14.621 -46.356 1.00 92.19 71 TRP A C 1
ATOM 570 O O . TRP A 1 71 ? 7.314 14.076 -47.259 1.00 92.19 71 TRP A O 1
ATOM 580 N N . ALA A 1 72 ? 7.913 14.159 -45.103 1.00 90.88 72 ALA A N 1
ATOM 581 C CA . ALA A 1 72 ? 7.116 12.996 -44.718 1.00 90.88 72 ALA A CA 1
ATOM 582 C C . ALA A 1 72 ? 5.607 13.222 -44.930 1.00 90.88 72 ALA A C 1
ATOM 584 O O . ALA A 1 72 ? 4.923 12.303 -45.378 1.00 90.88 72 ALA A O 1
ATOM 585 N N . ILE A 1 73 ? 5.105 14.435 -44.657 1.00 91.81 73 ILE A N 1
ATOM 586 C CA . ILE A 1 73 ? 3.712 14.826 -44.926 1.00 91.81 73 ILE A CA 1
ATOM 587 C C . ILE A 1 73 ? 3.410 14.722 -46.419 1.00 91.81 73 ILE A C 1
ATOM 589 O O . ILE A 1 73 ? 2.489 14.001 -46.786 1.00 91.81 73 ILE A O 1
ATOM 593 N N . GLU A 1 74 ? 4.204 15.356 -47.284 1.00 90.50 74 GLU A N 1
ATOM 594 C CA . GLU A 1 74 ? 3.949 15.355 -48.731 1.00 90.50 74 GLU A CA 1
ATOM 595 C C . GLU A 1 74 ? 4.006 13.942 -49.324 1.00 90.50 74 GLU A C 1
ATOM 597 O O . GLU A 1 74 ? 3.148 13.567 -50.122 1.00 90.50 74 GLU A O 1
ATOM 602 N N . GLN A 1 75 ? 4.972 13.119 -48.899 1.00 90.44 75 GLN A N 1
ATOM 603 C CA . GLN A 1 75 ? 5.057 11.722 -49.338 1.00 90.44 75 GLN A CA 1
ATOM 604 C C . GLN A 1 75 ? 3.831 10.905 -48.916 1.00 90.44 75 GLN A C 1
ATOM 606 O O . GLN A 1 75 ? 3.382 10.039 -49.667 1.00 90.44 75 GLN A O 1
ATOM 611 N N . PHE A 1 76 ? 3.269 11.180 -47.738 1.00 91.00 76 PHE A N 1
ATOM 612 C CA . PHE A 1 76 ? 2.060 10.509 -47.278 1.00 91.00 76 PHE A CA 1
ATOM 613 C C . PHE A 1 76 ? 0.799 11.036 -47.982 1.00 91.00 76 PHE A C 1
ATOM 615 O O . PHE A 1 76 ? -0.034 10.245 -48.426 1.00 91.00 76 PHE A O 1
ATOM 622 N N . GLU A 1 77 ? 0.682 12.354 -48.159 1.00 89.69 77 GLU A N 1
ATOM 623 C CA . GLU A 1 77 ? -0.440 13.006 -48.840 1.00 89.69 77 GLU A CA 1
ATOM 624 C C . GLU A 1 77 ? -0.564 12.594 -50.308 1.00 89.69 77 GLU A C 1
ATOM 626 O O . GLU A 1 77 ? -1.684 12.401 -50.772 1.00 89.69 77 GLU A O 1
ATOM 631 N N . ILE A 1 78 ? 0.547 12.374 -51.024 1.00 87.81 78 ILE A N 1
ATOM 632 C CA . ILE A 1 78 ? 0.521 11.835 -52.397 1.00 87.81 78 ILE A CA 1
ATOM 633 C C . ILE A 1 78 ? -0.252 10.512 -52.441 1.00 87.81 78 ILE A C 1
ATOM 635 O O . ILE A 1 78 ? -1.160 10.349 -53.256 1.00 87.81 78 ILE A O 1
ATOM 639 N N . VAL A 1 79 ? 0.060 9.583 -51.532 1.00 88.50 79 VAL A N 1
ATOM 640 C CA . VAL A 1 79 ? -0.583 8.261 -51.509 1.00 88.50 79 VAL A CA 1
ATOM 641 C C . VAL A 1 79 ? -2.043 8.365 -51.058 1.00 88.50 79 VAL A C 1
ATOM 643 O O . VAL A 1 79 ? -2.907 7.680 -51.605 1.00 88.50 79 VAL A O 1
ATOM 646 N N . LEU A 1 80 ? -2.359 9.259 -50.113 1.00 87.94 80 LEU A N 1
ATOM 647 C CA . LEU A 1 80 ? -3.748 9.540 -49.729 1.00 87.94 80 LEU A CA 1
ATOM 648 C C . LEU A 1 80 ? -4.555 10.149 -50.888 1.00 87.94 80 LEU A C 1
ATOM 650 O O . LEU A 1 80 ? -5.727 9.808 -51.062 1.00 87.94 80 LEU A O 1
ATOM 654 N N . TYR A 1 81 ? -3.944 11.027 -51.686 1.00 87.38 81 TYR A N 1
ATOM 655 C CA . TYR A 1 81 ? -4.576 11.685 -52.828 1.00 87.38 81 TYR A CA 1
ATOM 656 C C . TYR A 1 81 ? -4.880 10.685 -53.946 1.00 87.38 81 TYR A C 1
ATOM 658 O O . TYR A 1 81 ? -5.986 10.673 -54.485 1.00 87.38 81 TYR A O 1
ATOM 666 N N . GLU A 1 82 ? -3.939 9.787 -54.248 1.00 85.75 82 GLU A N 1
ATOM 667 C CA . GLU A 1 82 ? -4.122 8.713 -55.233 1.00 85.75 82 GLU A CA 1
ATOM 668 C C . GLU A 1 82 ? -5.272 7.760 -54.873 1.00 85.75 82 GLU A C 1
ATOM 670 O O . GLU A 1 82 ? -5.938 7.232 -55.765 1.00 85.75 82 GLU A O 1
ATOM 675 N N . GLN A 1 83 ? -5.540 7.575 -53.577 1.00 85.31 83 GLN A N 1
ATOM 676 C CA . GLN A 1 83 ? -6.657 6.772 -53.067 1.00 85.31 83 GLN A CA 1
ATOM 677 C C . GLN A 1 83 ? -7.948 7.586 -52.848 1.00 85.31 83 GLN A C 1
ATOM 679 O O . GLN A 1 83 ? -8.951 7.040 -52.392 1.00 85.31 83 GLN A O 1
ATOM 684 N N . GLY A 1 84 ? -7.950 8.883 -53.178 1.00 83.44 84 GLY A N 1
ATOM 685 C CA . GLY A 1 84 ? -9.115 9.765 -53.053 1.00 83.44 84 GLY A CA 1
ATOM 686 C C . GLY A 1 84 ? -9.506 10.115 -51.612 1.00 83.44 84 GLY A C 1
ATOM 687 O O . GLY A 1 84 ? -10.647 10.506 -51.375 1.00 83.44 84 GLY A O 1
ATOM 688 N N . LEU A 1 85 ? -8.587 9.964 -50.653 1.00 85.44 85 LEU A N 1
ATOM 689 C CA . LEU A 1 85 ? -8.822 10.225 -49.226 1.00 85.44 85 LEU A CA 1
ATOM 690 C C . LEU A 1 85 ? -8.532 11.680 -48.831 1.00 85.44 85 LEU A C 1
ATOM 692 O O . LEU A 1 85 ? -9.125 12.186 -47.877 1.00 85.44 85 LEU A O 1
ATOM 696 N N . THR A 1 86 ? -7.657 12.368 -49.567 1.00 84.12 86 THR A N 1
ATOM 697 C CA . THR A 1 86 ? -7.391 13.803 -49.391 1.00 84.12 86 THR A CA 1
ATOM 698 C C . THR A 1 86 ? -7.599 14.583 -50.688 1.00 84.12 86 THR A C 1
ATOM 700 O O . THR A 1 86 ? -7.483 14.028 -51.782 1.00 84.12 86 THR A O 1
ATOM 703 N N . LYS A 1 87 ? -7.935 15.873 -50.569 1.00 77.81 87 LYS A N 1
ATOM 704 C CA . LYS A 1 87 ? -8.052 16.802 -51.708 1.00 77.81 87 LYS A CA 1
ATOM 705 C C . LYS A 1 87 ? -6.710 17.489 -52.025 1.00 77.81 87 LYS A C 1
ATOM 707 O O . LYS A 1 87 ? -6.546 17.997 -53.135 1.00 77.81 87 LYS A O 1
ATOM 712 N N . THR A 1 88 ? -5.749 17.448 -51.099 1.00 70.38 88 THR A N 1
ATOM 713 C CA . THR A 1 88 ? -4.417 18.058 -51.221 1.00 70.38 88 THR A CA 1
ATOM 714 C C . THR A 1 88 ? -3.535 17.268 -52.189 1.00 70.38 88 THR A C 1
ATOM 716 O O . THR A 1 88 ? -3.310 16.078 -51.991 1.00 70.38 88 THR A O 1
ATOM 719 N N . ASN A 1 89 ? -3.025 17.916 -53.243 1.00 72.38 89 ASN A N 1
ATOM 720 C CA . ASN A 1 89 ? -2.071 17.316 -54.182 1.00 72.38 89 ASN A CA 1
ATOM 721 C C . ASN A 1 89 ? -0.722 18.057 -54.118 1.00 72.38 89 ASN A C 1
ATOM 723 O O . ASN A 1 89 ? -0.628 19.155 -54.672 1.00 72.38 89 ASN A O 1
ATOM 727 N N . PRO A 1 90 ? 0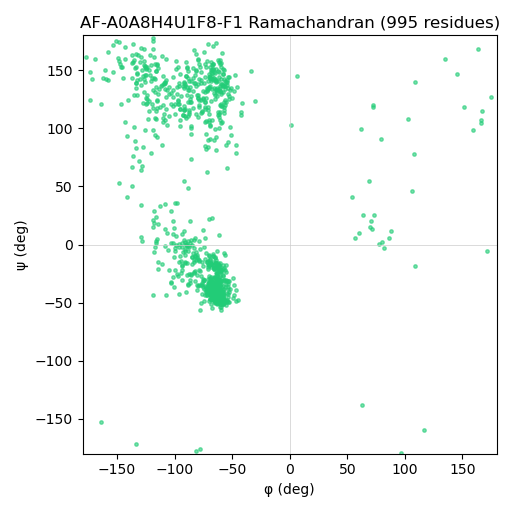.330 17.451 -53.537 1.00 66.00 90 PRO A N 1
ATOM 728 C CA . PRO A 1 90 ? 1.648 18.083 -53.405 1.00 66.00 90 PRO A CA 1
ATOM 729 C C . PRO A 1 90 ? 2.363 18.383 -54.735 1.00 66.00 90 PRO A C 1
ATOM 731 O O . PRO A 1 90 ? 3.316 19.153 -54.765 1.00 66.00 90 PRO A O 1
ATOM 734 N N . HIS A 1 91 ? 1.926 17.790 -55.854 1.00 61.00 91 HIS A N 1
ATOM 735 C CA . HIS A 1 91 ? 2.546 17.956 -57.176 1.00 61.00 91 HIS A CA 1
ATOM 736 C C . HIS A 1 91 ? 1.923 19.058 -58.049 1.00 61.00 91 HIS A C 1
ATOM 738 O O . HIS A 1 91 ? 2.359 19.246 -59.189 1.00 61.00 91 HIS A O 1
ATOM 744 N N . LYS A 1 92 ? 0.910 19.786 -57.563 1.00 56.84 92 LYS A N 1
ATOM 745 C CA . LYS A 1 92 ? 0.384 20.971 -58.254 1.00 56.84 92 LYS A CA 1
ATOM 746 C C . LYS A 1 92 ? 0.962 22.241 -57.631 1.00 56.84 92 LYS A C 1
ATOM 748 O O . LYS A 1 92 ? 0.617 22.586 -56.508 1.00 56.84 92 LYS A O 1
ATOM 753 N N . ASP A 1 93 ? 1.791 22.952 -58.397 1.00 46.84 93 ASP A N 1
ATOM 754 C CA . ASP A 1 93 ? 2.137 24.358 -58.145 1.00 46.84 93 ASP A CA 1
ATOM 755 C C . ASP A 1 93 ? 0.868 25.217 -58.296 1.00 46.84 93 ASP A C 1
ATOM 757 O O . ASP A 1 93 ? 0.620 25.799 -59.357 1.00 46.84 93 ASP A O 1
ATOM 761 N N . ASP A 1 94 ? 0.024 25.287 -57.268 1.00 41.16 94 ASP A N 1
ATOM 762 C CA . ASP A 1 94 ? -1.135 26.174 -57.312 1.00 41.16 94 ASP A CA 1
ATOM 763 C C . ASP A 1 94 ? -0.752 27.583 -56.847 1.00 41.16 94 ASP A C 1
ATOM 765 O O . ASP A 1 94 ? -0.788 27.971 -55.684 1.00 41.16 94 ASP A O 1
ATOM 769 N N . THR A 1 95 ? -0.453 28.389 -57.863 1.00 37.16 95 THR A N 1
ATOM 770 C CA . THR A 1 95 ? -0.546 29.854 -57.881 1.00 37.16 95 THR A CA 1
ATOM 771 C C . THR A 1 95 ? -2.001 30.356 -57.813 1.00 37.16 95 THR A C 1
ATOM 773 O O . THR A 1 95 ? -2.288 31.491 -58.199 1.00 37.16 95 THR A O 1
ATOM 776 N N . SER A 1 96 ? -2.943 29.556 -57.306 1.00 34.78 96 SER A N 1
ATOM 777 C CA . SER A 1 96 ? -4.322 29.974 -57.065 1.00 34.78 96 SER A CA 1
ATOM 778 C C . SER A 1 96 ? -4.521 30.316 -55.594 1.00 34.78 96 SER A C 1
ATOM 780 O O . SER A 1 96 ? -4.326 29.487 -54.712 1.00 34.78 96 SER A O 1
ATOM 782 N N . THR A 1 97 ? -4.928 31.558 -55.357 1.00 34.16 97 THR A N 1
ATOM 783 C CA . THR A 1 97 ? -5.497 32.080 -54.113 1.00 34.16 97 THR A CA 1
ATOM 784 C C . THR A 1 97 ? -6.272 31.021 -53.322 1.00 34.16 97 THR A C 1
ATOM 786 O O . THR A 1 97 ? -7.227 30.457 -53.851 1.00 34.16 97 THR A O 1
ATOM 789 N N . HIS A 1 98 ? -5.873 30.806 -52.062 1.00 35.84 98 HIS A N 1
ATOM 790 C CA . HIS A 1 98 ? -6.646 30.111 -51.032 1.00 35.84 98 HIS A CA 1
ATOM 791 C C . HIS A 1 98 ? -8.021 30.786 -50.875 1.00 35.84 98 HIS A C 1
ATOM 793 O O . HIS A 1 98 ? -8.187 31.697 -50.068 1.00 35.84 98 HIS A O 1
ATOM 799 N N . GLU A 1 99 ? -8.998 30.401 -51.691 1.00 33.47 99 GLU A N 1
ATOM 800 C CA . GLU A 1 99 ? -10.398 30.489 -51.288 1.00 33.47 99 GLU A CA 1
ATOM 801 C C . GLU A 1 99 ? -10.635 29.346 -50.301 1.00 33.47 99 GLU A C 1
ATOM 803 O O . GLU A 1 99 ? -10.198 28.227 -50.571 1.00 33.47 99 GLU A O 1
ATOM 808 N N . ASP A 1 100 ? -11.267 29.655 -49.164 1.00 39.09 100 ASP A N 1
ATOM 809 C CA . ASP A 1 100 ? -11.648 28.741 -48.080 1.00 39.09 100 ASP A CA 1
ATOM 810 C C . ASP A 1 100 ? -12.328 27.470 -48.629 1.00 39.09 100 ASP A C 1
ATOM 812 O O . ASP A 1 100 ? -13.553 27.391 -48.753 1.00 39.09 100 ASP A O 1
ATOM 816 N N . GLN A 1 101 ? -11.532 26.470 -49.010 1.00 41.34 101 GLN A N 1
ATOM 817 C CA . GLN A 1 101 ? -12.027 25.144 -49.336 1.00 41.34 101 GLN A CA 1
ATOM 818 C C . GLN A 1 101 ? -12.366 24.462 -48.017 1.00 41.34 101 GLN A C 1
ATOM 820 O O . GLN A 1 101 ? -11.555 24.399 -47.100 1.00 41.34 101 GLN A O 1
ATOM 825 N N . ASP A 1 102 ? -13.607 24.000 -47.916 1.00 44.53 102 ASP A N 1
ATOM 826 C CA . ASP A 1 102 ? -14.124 23.297 -46.752 1.00 44.53 102 ASP A CA 1
ATOM 827 C C . ASP A 1 102 ? -13.387 21.951 -46.590 1.00 44.53 102 ASP A C 1
ATOM 829 O O . ASP A 1 102 ? -13.768 20.921 -47.158 1.00 44.53 102 ASP A O 1
ATOM 833 N N . ASP A 1 103 ? -12.282 21.984 -45.839 1.00 53.00 103 ASP A N 1
ATOM 834 C CA . ASP A 1 103 ? -11.427 20.841 -45.493 1.00 53.00 103 ASP A CA 1
ATOM 835 C C . ASP A 1 103 ? -12.164 19.781 -44.647 1.00 53.00 103 ASP A C 1
ATOM 837 O O . ASP A 1 103 ? -11.628 18.700 -44.391 1.00 53.00 103 ASP A O 1
ATOM 841 N N . SER A 1 104 ? -13.409 20.047 -44.227 1.00 58.16 104 SER A N 1
ATOM 842 C CA . SER A 1 104 ? -14.196 19.178 -43.341 1.00 58.16 104 SER A CA 1
ATOM 843 C C . SER A 1 104 ? -14.560 17.809 -43.938 1.00 58.16 104 SER A C 1
ATOM 845 O O . SER A 1 104 ? -14.916 16.886 -43.195 1.00 58.16 104 SER A O 1
ATOM 847 N N . GLU A 1 105 ? -14.436 17.644 -45.261 1.00 69.88 105 GLU A N 1
ATOM 848 C CA . GLU A 1 105 ? -14.808 16.424 -45.991 1.00 69.88 105 GLU A CA 1
ATOM 849 C C . GLU A 1 105 ? -13.644 15.485 -46.345 1.00 69.88 105 GLU A C 1
ATOM 851 O O . GLU A 1 105 ? -13.891 14.414 -46.912 1.00 69.88 105 GLU A O 1
ATOM 856 N N . SER A 1 106 ? -12.395 15.843 -46.029 1.00 85.06 106 SER A N 1
ATOM 857 C CA . SER A 1 106 ? -11.215 15.048 -46.402 1.00 85.06 106 SER A CA 1
ATOM 858 C C . SER A 1 106 ? -10.267 14.760 -45.238 1.00 85.06 106 SER A C 1
ATOM 860 O O . SER A 1 106 ? -10.317 15.419 -44.203 1.00 85.06 106 SER A O 1
ATOM 862 N N . TRP A 1 107 ? -9.406 13.753 -45.400 1.00 89.69 107 TRP A N 1
ATOM 863 C CA . TRP A 1 107 ? -8.360 13.438 -44.429 1.00 89.69 107 TRP A CA 1
ATOM 864 C C . TRP A 1 107 ? -7.252 14.492 -44.470 1.00 89.69 107 TRP A C 1
ATOM 866 O O . TRP A 1 107 ? -6.774 14.854 -45.549 1.00 89.69 107 TRP A O 1
ATOM 876 N N . THR A 1 108 ? -6.822 14.949 -43.294 1.00 90.44 108 THR A N 1
ATOM 877 C CA . THR A 1 108 ? -5.766 15.962 -43.152 1.00 90.44 108 THR A CA 1
ATOM 878 C C . THR A 1 108 ? -4.593 15.426 -42.343 1.00 90.44 108 THR A C 1
ATOM 880 O O . THR A 1 108 ? -4.772 14.701 -41.360 1.00 90.44 108 THR A O 1
ATOM 883 N N . VAL A 1 109 ? -3.379 15.779 -42.763 1.00 90.88 109 VAL A N 1
ATOM 884 C CA . VAL A 1 109 ? -2.129 15.358 -42.126 1.00 90.88 109 VAL A CA 1
ATOM 885 C C . VAL A 1 109 ? -1.453 16.581 -41.518 1.00 90.88 109 VAL A C 1
ATOM 887 O O . VAL A 1 109 ? -1.345 17.627 -42.150 1.00 90.88 109 VAL A O 1
ATOM 890 N N . ALA A 1 110 ? -0.990 16.455 -40.280 1.00 91.12 110 ALA A N 1
ATOM 891 C CA . ALA A 1 110 ? -0.222 17.490 -39.605 1.00 91.12 110 ALA A CA 1
ATOM 892 C C . ALA A 1 110 ? 1.014 16.897 -38.928 1.00 91.12 110 ALA A C 1
ATOM 894 O O . ALA A 1 110 ? 1.022 15.737 -38.514 1.00 91.12 110 ALA A O 1
ATOM 895 N N . PHE A 1 111 ? 2.052 17.715 -38.776 1.00 90.88 111 PHE A N 1
ATOM 896 C CA . PHE A 1 111 ? 3.223 17.359 -37.984 1.00 90.88 111 PHE A CA 1
ATOM 897 C C . PHE A 1 111 ? 2.886 17.425 -36.488 1.00 90.88 111 PHE A C 1
ATOM 899 O O . PHE A 1 111 ? 2.340 18.437 -36.039 1.00 90.88 111 PHE A O 1
ATOM 906 N N . ASP A 1 112 ? 3.221 16.386 -35.716 1.00 89.12 112 ASP A N 1
ATOM 907 C CA . ASP A 1 112 ? 3.129 16.413 -34.249 1.00 89.12 112 ASP A CA 1
ATOM 908 C C . ASP A 1 112 ? 4.520 16.207 -33.629 1.00 89.12 112 ASP A C 1
ATOM 910 O O . ASP A 1 112 ? 4.981 15.070 -33.515 1.00 89.12 112 ASP A O 1
ATOM 914 N N . PRO A 1 113 ? 5.206 17.287 -33.213 1.00 83.50 113 PRO A N 1
ATOM 915 C CA . PRO A 1 113 ? 6.553 17.188 -32.655 1.00 83.50 113 PRO A CA 1
ATOM 916 C C . PRO A 1 113 ? 6.599 16.562 -31.262 1.00 83.50 113 PRO A C 1
ATOM 918 O O . PRO A 1 113 ? 7.680 16.210 -30.797 1.00 83.50 113 PRO A O 1
ATOM 921 N N . ASN A 1 114 ? 5.454 16.436 -30.583 1.00 83.06 114 ASN A N 1
ATOM 922 C CA . ASN A 1 114 ? 5.397 15.801 -29.265 1.00 83.06 114 ASN A CA 1
ATOM 923 C C . ASN A 1 114 ? 5.416 14.273 -29.375 1.00 83.06 114 ASN A C 1
ATOM 925 O O . ASN A 1 114 ? 5.633 13.594 -28.381 1.00 83.06 114 ASN A O 1
ATOM 929 N N . VAL A 1 115 ? 5.195 13.740 -30.579 1.00 85.81 115 VAL A N 1
ATOM 930 C CA . VAL A 1 115 ? 5.298 12.317 -30.875 1.00 85.81 115 VAL A CA 1
ATOM 931 C C . VAL A 1 115 ? 6.689 12.060 -31.435 1.00 85.81 115 VAL A C 1
ATOM 933 O O . VAL A 1 115 ? 6.998 12.447 -32.562 1.00 85.81 115 VAL A O 1
ATOM 936 N N . SER A 1 116 ? 7.555 11.428 -30.645 1.00 83.19 116 SER A N 1
ATOM 937 C CA . SER A 1 116 ? 8.962 11.272 -31.014 1.00 83.19 116 SER A CA 1
ATOM 938 C C . SER A 1 116 ? 9.483 9.866 -30.748 1.00 83.19 116 SER A C 1
ATOM 940 O O . SER A 1 116 ? 8.955 9.123 -29.927 1.00 83.19 116 SER A O 1
ATOM 942 N N . GLU A 1 117 ? 10.543 9.486 -31.459 1.00 85.06 117 GLU A N 1
ATOM 943 C CA . GLU A 1 117 ? 11.244 8.226 -31.230 1.00 85.06 117 GLU A CA 1
ATOM 944 C C . GLU A 1 117 ? 12.749 8.430 -31.398 1.00 85.06 117 GLU A C 1
ATOM 946 O O . GLU A 1 117 ? 13.303 8.356 -32.496 1.00 85.06 117 GLU A O 1
ATOM 951 N N . TYR A 1 118 ? 13.421 8.706 -30.283 1.00 76.81 118 TYR A N 1
ATOM 952 C CA . TYR A 1 118 ? 14.864 8.951 -30.246 1.00 76.81 118 TYR A CA 1
ATOM 953 C C . TYR A 1 118 ? 15.670 7.735 -29.766 1.00 76.81 118 TYR A C 1
ATOM 955 O O . TYR A 1 118 ? 16.897 7.718 -29.885 1.00 76.81 118 TYR A O 1
ATOM 963 N N . GLN A 1 119 ? 15.008 6.703 -29.233 1.00 74.56 119 GLN A N 1
ATOM 964 C CA . GLN A 1 119 ? 15.667 5.557 -28.599 1.00 74.56 119 GLN A CA 1
ATOM 965 C C . GLN A 1 119 ? 15.892 4.392 -29.572 1.00 74.56 119 GLN A C 1
ATOM 967 O O . GLN A 1 119 ? 16.746 3.535 -29.322 1.00 74.56 119 GLN A O 1
ATOM 972 N N . CYS A 1 120 ? 15.182 4.360 -30.702 1.00 75.88 120 CYS A N 1
ATOM 973 C CA . CYS A 1 120 ? 15.438 3.455 -31.820 1.00 75.88 120 CYS A CA 1
ATOM 974 C C . CYS A 1 120 ? 16.419 4.071 -32.836 1.00 75.88 120 CYS A C 1
ATOM 976 O O . CYS A 1 120 ? 16.084 4.984 -33.589 1.00 75.88 120 CYS A O 1
ATOM 978 N N . SER A 1 121 ? 17.650 3.548 -32.900 1.00 71.12 121 SER A N 1
ATOM 979 C CA . SER A 1 121 ? 18.718 4.116 -33.739 1.00 71.12 121 SER A CA 1
ATOM 980 C C . SER A 1 121 ? 18.729 3.643 -35.199 1.00 71.12 121 SER A C 1
ATOM 982 O O . SER A 1 121 ? 19.653 3.978 -35.936 1.00 71.12 121 SER A O 1
ATOM 984 N N . GLN A 1 122 ? 17.763 2.833 -35.624 1.00 74.12 122 GLN A N 1
ATOM 985 C CA . GLN A 1 122 ? 17.766 2.253 -36.973 1.00 74.12 122 GLN A CA 1
ATOM 986 C C . GLN A 1 122 ? 17.284 3.239 -38.038 1.00 74.12 122 GLN A C 1
ATOM 988 O O . GLN A 1 122 ? 17.830 3.280 -39.138 1.00 74.12 122 GLN A O 1
ATOM 993 N N . TYR A 1 123 ? 16.326 4.089 -37.677 1.00 82.62 123 TYR A N 1
ATOM 994 C CA . TYR A 1 123 ? 15.727 5.079 -38.565 1.00 82.62 123 TYR A CA 1
ATOM 995 C C . TYR A 1 123 ? 15.745 6.465 -37.919 1.00 82.62 123 TYR A C 1
ATOM 997 O O . TYR A 1 123 ? 16.128 6.631 -36.755 1.00 82.62 123 TYR A O 1
ATOM 1005 N N . GLN A 1 124 ? 15.438 7.487 -38.707 1.00 85.50 124 GLN A N 1
ATOM 1006 C CA . GLN A 1 124 ? 14.930 8.747 -38.169 1.00 85.50 124 GLN A CA 1
ATOM 1007 C C . GLN A 1 124 ? 13.411 8.638 -38.141 1.00 85.50 124 GLN A C 1
ATOM 1009 O O . GLN A 1 124 ? 12.841 8.100 -39.079 1.00 85.50 124 GLN A O 1
ATOM 1014 N N . TRP A 1 125 ? 12.758 9.101 -37.085 1.00 89.25 125 TRP A N 1
ATOM 1015 C CA . TRP A 1 125 ? 11.310 8.979 -36.958 1.00 89.25 125 TRP A CA 1
ATOM 1016 C C . TRP A 1 125 ? 10.672 10.359 -36.940 1.00 89.25 125 TRP A C 1
ATOM 1018 O O . TRP A 1 125 ? 11.165 11.257 -36.261 1.00 89.25 125 TRP A O 1
ATOM 1028 N N . VAL A 1 126 ? 9.584 10.512 -37.688 1.00 91.62 126 VAL A N 1
ATOM 1029 C CA . VAL A 1 126 ? 8.780 11.735 -37.735 1.00 91.62 126 VAL A CA 1
ATOM 1030 C C . VAL A 1 126 ? 7.396 11.424 -37.185 1.00 91.62 126 VAL A C 1
ATOM 1032 O O . VAL A 1 126 ? 6.723 10.523 -37.688 1.00 91.62 126 VAL A O 1
ATOM 1035 N N . GLY A 1 127 ? 6.984 12.166 -36.156 1.00 92.44 127 GLY A N 1
ATOM 1036 C CA . GLY A 1 127 ? 5.645 12.097 -35.580 1.00 92.44 127 GLY A CA 1
ATOM 1037 C C . GLY A 1 127 ? 4.627 12.832 -36.440 1.00 92.44 127 GLY A C 1
ATOM 1038 O O . GLY A 1 127 ? 4.787 14.018 -36.732 1.00 92.44 127 GLY A O 1
ATOM 1039 N N . LEU A 1 128 ? 3.574 12.131 -36.845 1.00 92.94 128 LEU A N 1
ATOM 1040 C CA . LEU A 1 128 ? 2.473 12.678 -37.627 1.00 92.94 128 LEU A CA 1
ATOM 1041 C C . LEU A 1 128 ? 1.146 12.472 -36.901 1.00 92.94 128 LEU A C 1
ATOM 1043 O O . LEU A 1 128 ? 0.940 11.495 -36.177 1.00 92.94 128 LEU A O 1
ATOM 1047 N N . LYS A 1 129 ? 0.226 13.401 -37.147 1.00 92.25 129 LYS A N 1
ATOM 1048 C CA . LYS A 1 129 ? -1.163 13.347 -36.714 1.00 92.25 129 LYS A CA 1
ATOM 1049 C C . LYS A 1 129 ? -2.064 13.352 -37.940 1.00 92.25 129 LYS A C 1
ATOM 1051 O O . LYS A 1 129 ? -2.096 14.327 -38.687 1.00 92.25 129 LYS A O 1
ATOM 1056 N N . LEU A 1 130 ? -2.820 12.278 -38.119 1.00 93.06 130 LEU A N 1
ATOM 1057 C CA . LEU A 1 130 ? -3.817 12.144 -39.175 1.00 93.06 130 LEU A CA 1
ATOM 1058 C C . LEU A 1 130 ? -5.211 12.383 -38.589 1.00 93.06 130 LEU A C 1
ATOM 1060 O O . LEU A 1 130 ? -5.583 11.744 -37.607 1.00 93.06 130 LEU A O 1
ATOM 1064 N N . THR A 1 131 ? -5.979 13.295 -39.179 1.00 92.00 131 THR A N 1
ATOM 1065 C CA . THR A 1 131 ? -7.342 13.619 -38.735 1.00 92.00 131 THR A CA 1
ATOM 1066 C C . THR A 1 131 ? -8.350 13.213 -39.801 1.00 92.00 131 THR A C 1
ATOM 1068 O O . THR A 1 131 ? -8.199 13.565 -40.972 1.00 92.00 131 THR A O 1
ATOM 1071 N N . SER A 1 132 ? -9.377 12.467 -39.395 1.00 91.31 132 SER A N 1
ATOM 1072 C CA . SER A 1 132 ? -10.453 12.049 -40.292 1.00 91.31 132 SER A CA 1
ATOM 1073 C C . SER A 1 132 ? -11.367 13.221 -40.674 1.00 91.31 132 SER A C 1
ATOM 1075 O O . SER A 1 132 ? -11.503 14.180 -39.901 1.00 91.31 132 SER A O 1
ATOM 1077 N N . PRO A 1 133 ? -12.088 13.121 -41.805 1.00 87.69 133 PRO A N 1
ATOM 1078 C CA . PRO A 1 133 ? -13.218 14.002 -42.064 1.00 87.69 133 PRO A CA 1
ATOM 1079 C C . PRO A 1 133 ? -14.280 13.875 -40.967 1.00 87.69 133 PRO A C 1
ATOM 1081 O O . PRO A 1 133 ? -14.281 12.922 -40.178 1.00 87.69 133 PRO A O 1
ATOM 1084 N N . CYS A 1 134 ? -15.196 14.839 -40.925 1.00 85.75 134 CYS A N 1
ATOM 1085 C CA . CYS A 1 134 ? -16.330 14.804 -40.011 1.00 85.75 134 CYS A CA 1
ATOM 1086 C C . CYS A 1 134 ? -17.312 13.702 -40.440 1.00 85.75 134 CYS A C 1
ATOM 1088 O O . CYS A 1 134 ? -17.932 13.774 -41.503 1.00 85.75 134 CYS A O 1
ATOM 1090 N N . ILE A 1 135 ? -17.433 12.648 -39.632 1.00 85.06 135 ILE A N 1
ATOM 1091 C CA . ILE A 1 135 ? -18.212 11.451 -39.962 1.00 85.06 135 ILE A CA 1
ATOM 1092 C C . ILE A 1 135 ? -19.427 11.362 -39.047 1.00 85.06 135 ILE A C 1
ATOM 1094 O O . ILE A 1 135 ? -19.343 11.548 -37.838 1.00 85.06 135 ILE A O 1
ATOM 1098 N N . ARG A 1 136 ? -20.582 11.038 -39.626 1.00 83.94 136 ARG A N 1
ATOM 1099 C CA . ARG A 1 136 ? -21.803 10.762 -38.865 1.00 83.94 136 ARG A CA 1
ATOM 1100 C C . ARG A 1 136 ? -21.695 9.421 -38.132 1.00 83.94 136 ARG A C 1
ATOM 1102 O O . ARG A 1 136 ? -21.362 8.410 -38.757 1.00 83.94 136 ARG A O 1
ATOM 1109 N N . ALA A 1 137 ? -22.039 9.396 -36.845 1.00 80.25 137 ALA A N 1
ATOM 1110 C CA . ALA A 1 137 ? -22.113 8.171 -36.048 1.00 80.25 137 ALA A CA 1
ATOM 1111 C C . ALA A 1 137 ? -23.035 7.121 -36.701 1.00 80.25 137 ALA A C 1
ATOM 1113 O O . ALA A 1 137 ? -24.072 7.454 -37.282 1.00 80.25 137 ALA A O 1
ATOM 1114 N N . GLY A 1 138 ? -22.622 5.849 -36.655 1.00 70.62 138 GLY A N 1
ATOM 1115 C CA . GLY A 1 138 ? -23.315 4.727 -37.306 1.00 70.62 138 GLY A CA 1
ATOM 1116 C C . GLY A 1 138 ? -23.055 4.571 -38.813 1.00 70.62 138 GLY A C 1
ATOM 1117 O O . GLY A 1 138 ? -23.630 3.686 -39.446 1.00 70.62 138 GLY A O 1
ATOM 1118 N N . SER A 1 139 ? -22.200 5.405 -39.416 1.00 76.31 139 SER A N 1
ATOM 1119 C CA . SER A 1 139 ? -21.796 5.262 -40.818 1.00 76.31 139 SER A CA 1
ATOM 1120 C C . SER A 1 139 ? -20.721 4.184 -41.004 1.00 76.31 139 SER A C 1
ATOM 1122 O O . SER A 1 139 ? -19.653 4.261 -40.401 1.00 76.31 139 SER A O 1
ATOM 1124 N N . LEU A 1 140 ? -20.938 3.246 -41.936 1.00 72.25 140 LEU A N 1
ATOM 1125 C CA . LEU A 1 140 ? -19.930 2.256 -42.365 1.00 72.25 140 LEU A CA 1
ATOM 1126 C C . LEU A 1 140 ? -18.726 2.887 -43.096 1.00 72.25 140 LEU A C 1
ATOM 1128 O O . LEU A 1 140 ? -17.743 2.204 -43.381 1.00 72.25 140 LEU A O 1
ATOM 1132 N N . ARG A 1 141 ? -18.800 4.188 -43.413 1.00 78.69 141 ARG A N 1
ATOM 1133 C CA . ARG A 1 141 ? -17.752 4.938 -44.119 1.00 78.69 141 ARG A CA 1
ATOM 1134 C C . ARG A 1 141 ? -16.425 4.934 -43.356 1.00 78.69 141 ARG A C 1
ATOM 1136 O O . ARG A 1 141 ? -15.388 4.753 -43.984 1.00 78.69 141 ARG A O 1
ATOM 1143 N N . LEU A 1 142 ? -16.458 5.077 -42.024 1.00 78.06 142 LEU A N 1
ATOM 1144 C CA . LEU A 1 142 ? -15.236 5.108 -41.212 1.00 78.06 142 LEU A CA 1
ATOM 1145 C C . LEU A 1 142 ? -14.453 3.799 -41.343 1.00 78.06 142 LEU A C 1
ATOM 1147 O O . LEU A 1 142 ? -13.256 3.837 -41.584 1.00 78.06 142 LEU A O 1
ATOM 1151 N N . GLU A 1 143 ? -15.110 2.646 -41.205 1.00 79.69 143 GLU A N 1
ATOM 1152 C CA . GLU A 1 143 ? -14.434 1.344 -41.265 1.00 79.69 143 GLU A CA 1
ATOM 1153 C C . GLU A 1 143 ? -13.750 1.115 -42.618 1.00 79.69 143 GLU A C 1
ATOM 1155 O O . GLU A 1 143 ? -12.632 0.603 -42.676 1.00 79.69 143 GLU A O 1
ATOM 1160 N N . GLN A 1 144 ? -14.411 1.516 -43.708 1.00 82.75 144 GLN A N 1
ATOM 1161 C CA . GLN A 1 144 ? -13.894 1.374 -45.070 1.00 82.75 144 GLN A CA 1
ATOM 1162 C C . GLN A 1 144 ? -12.698 2.300 -45.328 1.00 82.75 144 GLN A C 1
ATOM 1164 O O . GLN A 1 144 ? -11.672 1.853 -45.848 1.00 82.75 144 GLN A O 1
ATOM 1169 N N . GLU A 1 145 ? -12.807 3.573 -44.940 1.00 86.81 145 GLU A N 1
ATOM 1170 C CA . GLU A 1 145 ? -11.719 4.543 -45.092 1.00 86.81 145 GLU A CA 1
ATOM 1171 C C . GLU A 1 145 ? -10.542 4.214 -44.163 1.00 86.81 145 GLU A C 1
ATOM 1173 O O . GLU A 1 145 ? -9.409 4.186 -44.631 1.00 86.81 145 GLU A O 1
ATOM 1178 N N . LEU A 1 146 ? -10.786 3.852 -42.895 1.00 85.38 146 LEU A N 1
ATOM 1179 C CA . LEU A 1 146 ? -9.738 3.424 -41.957 1.00 85.38 146 LEU A CA 1
ATOM 1180 C C . LEU A 1 146 ? -9.001 2.187 -42.447 1.00 85.38 146 LEU A C 1
ATOM 1182 O O . LEU A 1 146 ? -7.781 2.126 -42.335 1.00 85.38 146 LEU A O 1
ATOM 1186 N N . LYS A 1 147 ? -9.715 1.203 -43.001 1.00 85.88 147 LYS A N 1
ATOM 1187 C CA . LYS A 1 147 ? -9.068 0.031 -43.589 1.00 85.88 147 LYS A CA 1
ATOM 1188 C C . LYS A 1 147 ? -8.123 0.439 -44.718 1.00 85.88 147 LYS A C 1
ATOM 1190 O O . LYS A 1 147 ? -6.993 -0.024 -44.745 1.00 85.88 147 LYS A O 1
ATOM 1195 N N . THR A 1 148 ? -8.561 1.348 -45.587 1.00 87.75 148 THR A N 1
ATOM 1196 C CA . THR A 1 148 ? -7.742 1.860 -46.696 1.00 87.75 148 THR A CA 1
ATOM 1197 C C . THR A 1 148 ? -6.524 2.634 -46.180 1.00 87.75 148 THR A C 1
ATOM 1199 O O . THR A 1 148 ? -5.409 2.389 -46.626 1.00 87.75 148 THR A O 1
ATOM 1202 N N . VAL A 1 149 ? -6.707 3.517 -45.194 1.00 89.56 149 VAL A N 1
ATOM 1203 C CA . VAL A 1 149 ? -5.620 4.271 -44.544 1.00 89.56 149 VAL A CA 1
ATOM 1204 C C . VAL A 1 149 ? -4.599 3.335 -43.896 1.00 89.56 149 VAL A C 1
ATOM 1206 O O . VAL A 1 149 ? -3.399 3.520 -44.073 1.00 89.56 149 VAL A O 1
ATOM 1209 N N . LEU A 1 150 ? -5.050 2.323 -43.155 1.00 87.50 150 LEU A N 1
ATOM 1210 C CA . LEU A 1 150 ? -4.154 1.364 -42.512 1.00 87.50 150 LEU A CA 1
ATOM 1211 C C . LEU A 1 150 ? -3.455 0.463 -43.531 1.00 87.50 150 LEU A C 1
ATOM 1213 O O . LEU A 1 150 ? -2.270 0.199 -43.370 1.00 87.50 150 LEU A O 1
ATOM 1217 N N . ASP A 1 151 ? -4.136 0.066 -44.610 1.00 85.56 151 ASP A N 1
ATOM 1218 C CA . ASP A 1 151 ? -3.510 -0.655 -45.721 1.00 85.56 151 ASP A CA 1
ATOM 1219 C C . ASP A 1 151 ? -2.399 0.197 -46.363 1.00 85.56 151 ASP A C 1
ATOM 1221 O O . ASP A 1 151 ? -1.338 -0.335 -46.692 1.00 85.56 151 ASP A O 1
ATOM 1225 N N . ILE A 1 152 ? -2.585 1.517 -46.494 1.00 88.25 152 ILE A N 1
ATOM 1226 C CA . ILE A 1 152 ? -1.522 2.434 -46.937 1.00 88.25 152 ILE A CA 1
ATOM 1227 C C . ILE A 1 152 ? -0.366 2.438 -45.926 1.00 88.25 152 ILE A C 1
ATOM 1229 O O . ILE A 1 152 ? 0.790 2.246 -46.307 1.00 88.25 152 ILE A O 1
ATOM 1233 N N . LEU A 1 153 ? -0.666 2.630 -44.639 1.00 87.50 153 LEU A N 1
ATOM 1234 C CA . LEU A 1 153 ? 0.337 2.721 -43.573 1.00 87.50 153 LEU A CA 1
ATOM 1235 C C . LEU A 1 153 ? 1.128 1.423 -43.360 1.00 87.50 153 LEU A C 1
ATOM 1237 O O . LEU A 1 153 ? 2.281 1.507 -42.945 1.00 87.50 153 LEU A O 1
ATOM 1241 N N . ASP A 1 154 ? 0.543 0.256 -43.638 1.00 82.38 154 ASP A N 1
ATOM 1242 C CA . ASP A 1 154 ? 1.197 -1.050 -43.500 1.00 82.38 154 ASP A CA 1
ATOM 1243 C C . ASP A 1 154 ? 1.959 -1.474 -44.769 1.00 82.38 154 ASP A C 1
ATOM 1245 O O . ASP A 1 154 ? 3.003 -2.126 -44.661 1.00 82.38 154 ASP A O 1
ATOM 1249 N N . ASN A 1 155 ? 1.466 -1.116 -45.965 1.00 82.81 155 ASN A N 1
ATOM 1250 C CA . ASN A 1 155 ? 2.044 -1.569 -47.238 1.00 82.81 155 ASN A CA 1
ATOM 1251 C C . ASN A 1 155 ? 3.005 -0.578 -47.902 1.00 82.81 155 ASN A C 1
ATOM 1253 O O . ASN A 1 155 ? 3.872 -1.013 -48.656 1.00 82.81 155 ASN A O 1
ATOM 1257 N N . HIS A 1 156 ? 2.864 0.728 -47.662 1.0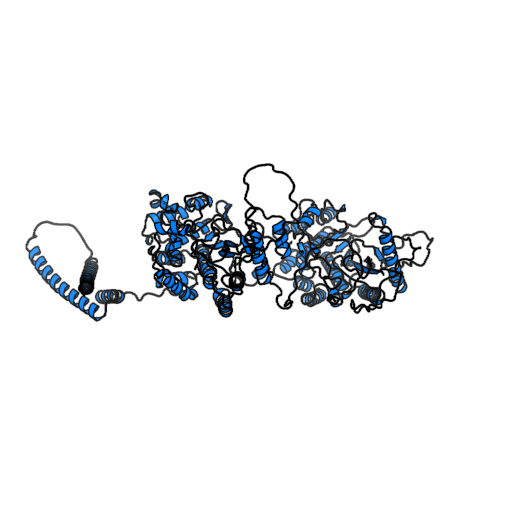0 85.38 156 HIS A N 1
ATOM 1258 C CA . HIS A 1 156 ? 3.699 1.749 -48.310 1.00 85.38 156 HIS A CA 1
ATOM 1259 C C . HIS A 1 156 ? 4.786 2.295 -47.387 1.00 85.38 156 HIS A C 1
ATOM 1261 O O . HIS A 1 156 ? 5.880 2.609 -47.856 1.00 85.38 156 HIS A O 1
ATOM 1267 N N . PHE A 1 157 ? 4.519 2.363 -46.082 1.00 88.75 157 PHE A N 1
ATOM 1268 C CA . PHE A 1 157 ? 5.394 3.027 -45.121 1.00 88.75 157 PHE A CA 1
ATOM 1269 C C . PHE A 1 157 ? 5.802 2.103 -43.976 1.00 88.75 157 PHE A C 1
ATOM 1271 O O . PHE A 1 157 ? 5.065 1.210 -43.570 1.00 88.75 157 PHE A O 1
ATOM 1278 N N . LEU A 1 158 ? 6.982 2.345 -43.413 1.00 86.06 158 LEU A N 1
ATOM 1279 C CA . LEU A 1 158 ? 7.365 1.777 -42.129 1.00 86.06 158 LEU A CA 1
ATOM 1280 C C . LEU A 1 158 ? 6.835 2.688 -41.015 1.00 86.06 158 LEU A C 1
ATOM 1282 O O . LEU A 1 158 ? 7.403 3.748 -40.741 1.00 86.06 158 LEU A O 1
ATOM 1286 N N . THR A 1 159 ? 5.729 2.266 -40.401 1.00 87.94 159 THR A N 1
ATOM 1287 C CA . THR A 1 159 ? 4.989 3.027 -39.386 1.00 87.94 159 THR A CA 1
ATOM 1288 C C . THR A 1 159 ? 4.988 2.332 -38.026 1.00 87.94 159 THR A C 1
ATOM 1290 O O . THR A 1 159 ? 5.022 1.102 -37.939 1.00 87.94 159 THR A O 1
ATOM 1293 N N . VAL A 1 160 ? 4.938 3.109 -36.941 1.00 85.00 160 VAL A N 1
ATOM 1294 C CA . VAL A 1 160 ? 4.836 2.573 -35.575 1.00 85.00 160 VAL A CA 1
ATOM 1295 C C . VAL A 1 160 ? 3.990 3.473 -34.674 1.00 85.00 160 VAL A C 1
ATOM 1297 O O . VAL A 1 160 ? 4.036 4.696 -34.778 1.00 85.00 160 VAL A O 1
ATOM 1300 N N . ALA A 1 161 ? 3.217 2.852 -33.782 1.00 87.44 161 ALA A N 1
ATOM 1301 C CA . ALA A 1 161 ? 2.664 3.506 -32.600 1.00 87.44 161 ALA A CA 1
ATOM 1302 C C . ALA A 1 161 ? 3.647 3.310 -31.437 1.00 87.44 161 ALA A C 1
ATOM 1304 O O . ALA A 1 161 ? 4.197 2.217 -31.335 1.00 87.44 161 ALA A O 1
ATOM 1305 N N . ASN A 1 162 ? 3.881 4.310 -30.586 1.00 86.25 162 ASN A N 1
ATOM 1306 C CA . ASN A 1 162 ? 4.717 4.188 -29.384 1.00 86.25 162 ASN A CA 1
ATOM 1307 C C . ASN A 1 162 ? 4.037 4.820 -28.153 1.00 86.25 162 ASN A C 1
ATOM 1309 O O . ASN A 1 162 ? 2.876 5.225 -28.212 1.00 86.25 162 ASN A O 1
ATOM 1313 N N . SER A 1 163 ? 4.758 4.920 -27.038 1.00 84.06 163 SER A N 1
ATOM 1314 C CA . SER A 1 163 ? 4.250 5.490 -25.785 1.00 84.06 163 SER A CA 1
ATOM 1315 C C . SER A 1 163 ? 3.793 6.951 -25.863 1.00 84.06 163 SER A C 1
ATOM 1317 O O . SER A 1 163 ? 3.019 7.362 -25.006 1.00 84.06 163 SER A O 1
ATOM 1319 N N . ASP A 1 164 ? 4.259 7.717 -26.856 1.00 85.50 164 ASP A N 1
ATOM 1320 C CA . ASP A 1 164 ? 3.867 9.118 -27.077 1.00 85.50 164 ASP A CA 1
ATOM 1321 C C . ASP A 1 164 ? 2.688 9.240 -28.060 1.00 85.50 164 ASP A C 1
ATOM 1323 O O . ASP A 1 164 ? 2.176 10.332 -28.304 1.00 85.50 164 ASP A O 1
ATOM 1327 N N . THR A 1 165 ? 2.256 8.134 -28.676 1.00 87.56 165 THR A N 1
ATOM 1328 C CA . THR A 1 165 ? 1.141 8.144 -29.631 1.00 87.56 165 THR A CA 1
ATOM 1329 C C . THR A 1 165 ? -0.200 8.017 -28.921 1.00 87.56 165 THR A C 1
ATOM 1331 O O . THR A 1 165 ? -0.352 7.227 -27.991 1.00 87.56 165 THR A O 1
ATOM 1334 N N . HIS A 1 166 ? -1.200 8.755 -29.407 1.00 87.12 166 HIS A N 1
ATOM 1335 C CA . HIS A 1 166 ? -2.550 8.785 -28.841 1.00 87.12 166 HIS A CA 1
ATOM 1336 C C . HIS A 1 166 ? -3.622 8.684 -29.921 1.00 87.12 166 HIS A C 1
ATOM 1338 O O . HIS A 1 166 ? -3.422 9.109 -31.064 1.00 87.12 166 HIS A O 1
ATOM 1344 N N . LEU A 1 167 ? -4.772 8.136 -29.529 1.00 90.31 167 LEU A N 1
ATOM 1345 C CA . LEU A 1 167 ? -5.988 8.118 -30.330 1.00 90.31 167 LEU A CA 1
ATOM 1346 C C . LEU A 1 167 ? -6.990 9.118 -29.740 1.00 90.31 167 LEU A C 1
ATOM 1348 O O . LEU A 1 167 ? -7.636 8.851 -28.726 1.00 90.31 167 LEU A O 1
ATOM 1352 N N . GLY A 1 168 ? -7.114 10.271 -30.392 1.00 91.44 168 GLY A N 1
ATOM 1353 C CA . GLY A 1 168 ? -8.097 11.293 -30.043 1.00 91.44 168 GLY A CA 1
ATOM 1354 C C . GLY A 1 168 ? -9.430 11.045 -30.747 1.00 91.44 168 GLY A C 1
ATOM 1355 O O . GLY A 1 168 ? -9.451 10.679 -31.922 1.00 91.44 168 GLY A O 1
ATOM 1356 N N . THR A 1 169 ? -10.553 11.263 -30.065 1.00 93.56 169 THR A N 1
ATOM 1357 C CA . THR A 1 169 ? -11.886 11.301 -30.695 1.00 93.56 169 THR A CA 1
ATOM 1358 C C . THR A 1 169 ? -12.575 12.611 -30.357 1.00 93.56 169 THR A C 1
ATOM 1360 O O . THR A 1 169 ? -12.796 12.912 -29.189 1.00 93.56 169 THR A O 1
ATOM 1363 N N . ILE A 1 170 ? -12.927 13.389 -31.375 1.00 92.19 170 ILE A N 1
ATOM 1364 C CA . ILE A 1 170 ? -13.679 14.635 -31.222 1.00 92.19 170 ILE A CA 1
ATOM 1365 C C . ILE A 1 170 ? -15.122 14.341 -31.595 1.00 92.19 170 ILE A C 1
ATOM 1367 O O . ILE A 1 170 ? -15.382 13.958 -32.728 1.00 92.19 170 ILE A O 1
ATOM 1371 N N . VAL A 1 171 ? -16.051 14.523 -30.665 1.00 91.69 171 VAL A N 1
ATOM 1372 C CA . VAL A 1 171 ? -17.489 14.345 -30.876 1.00 91.69 171 VAL A CA 1
ATOM 1373 C C . VAL A 1 171 ? -18.159 15.711 -30.973 1.00 91.69 171 VAL A C 1
ATOM 1375 O O . VAL A 1 171 ? -17.997 16.569 -30.103 1.00 91.69 171 VAL A O 1
ATOM 1378 N N . THR A 1 172 ? -18.950 15.895 -32.022 1.00 88.62 172 THR A N 1
ATOM 1379 C CA . THR A 1 172 ? -19.703 17.110 -32.326 1.00 88.62 172 THR A CA 1
ATOM 1380 C C . THR A 1 172 ? -21.186 16.760 -32.451 1.00 88.62 172 THR A C 1
ATOM 1382 O O . THR A 1 172 ? -21.594 16.118 -33.421 1.00 88.62 172 THR A O 1
ATOM 1385 N N . PRO A 1 173 ? -22.029 17.147 -31.485 1.00 81.94 173 PRO A N 1
ATOM 1386 C CA . PRO A 1 173 ? -23.476 16.977 -31.598 1.00 81.94 173 PRO A CA 1
ATOM 1387 C C . PRO A 1 173 ? -24.046 17.792 -32.766 1.00 81.94 173 PRO A C 1
ATOM 1389 O O . PRO A 1 173 ? -23.679 18.951 -32.951 1.00 81.94 173 PRO A O 1
ATOM 1392 N N . THR A 1 174 ? -24.928 17.197 -33.574 1.00 69.44 174 THR A N 1
ATOM 1393 C CA . THR A 1 174 ? -25.528 17.876 -34.738 1.00 69.44 174 THR A CA 1
ATOM 1394 C C . THR A 1 174 ? -26.830 18.579 -34.362 1.00 69.44 174 THR A C 1
ATOM 1396 O O . THR A 1 174 ? -27.685 17.973 -33.721 1.00 69.44 174 THR A O 1
ATOM 1399 N N . GLU A 1 175 ? -26.981 19.809 -34.864 1.00 56.00 175 GLU A N 1
ATOM 1400 C CA . GLU A 1 175 ? -28.153 20.698 -34.787 1.00 56.00 175 GLU A CA 1
ATOM 1401 C C . GLU A 1 175 ? -28.588 21.144 -33.376 1.00 56.00 175 GLU A C 1
ATOM 1403 O O . GLU A 1 175 ? -29.347 20.477 -32.674 1.00 56.00 175 GLU A O 1
ATOM 1408 N N . GLY A 1 176 ? -28.176 22.371 -33.031 1.00 58.44 176 GLY A N 1
ATOM 1409 C CA . GLY A 1 176 ? -28.576 23.112 -31.833 1.00 58.44 176 GLY A CA 1
ATOM 1410 C C . GLY A 1 176 ? -27.450 23.228 -30.808 1.00 58.44 176 GLY A C 1
ATOM 1411 O O . GLY A 1 176 ? -26.700 22.278 -30.595 1.00 58.44 176 GLY A O 1
ATOM 1412 N N . ASP A 1 177 ? -27.329 24.399 -30.178 1.00 65.94 177 ASP A N 1
ATOM 1413 C CA . ASP A 1 177 ? -26.428 24.591 -29.041 1.00 65.94 177 ASP A CA 1
ATOM 1414 C C . ASP A 1 177 ? -26.733 23.538 -27.967 1.00 65.94 177 ASP A C 1
ATOM 1416 O O . ASP A 1 177 ? -27.894 23.351 -27.586 1.00 65.94 177 ASP A O 1
ATOM 1420 N N . ILE A 1 178 ? -25.698 22.842 -27.481 1.00 78.44 178 ILE A N 1
ATOM 1421 C CA . ILE A 1 178 ? -25.840 21.925 -26.345 1.00 78.44 178 ILE A CA 1
ATOM 1422 C C . ILE A 1 178 ? -26.397 22.740 -25.177 1.00 78.44 178 ILE A C 1
ATOM 1424 O O . ILE A 1 178 ? -25.793 23.730 -24.765 1.00 78.44 178 ILE A O 1
ATOM 1428 N N . SER A 1 179 ? -27.540 22.331 -24.625 1.00 84.50 179 SER A N 1
ATOM 1429 C CA . SER A 1 179 ? -28.082 23.011 -23.451 1.00 84.50 179 SER A CA 1
ATOM 1430 C C . SER A 1 179 ? -27.181 22.784 -22.235 1.00 84.50 179 SER A C 1
ATOM 1432 O O . SER A 1 179 ? -26.500 21.762 -22.125 1.00 84.50 179 SER A O 1
ATOM 1434 N N . LEU A 1 180 ? -27.206 23.703 -21.266 1.00 85.06 180 LEU A N 1
ATOM 1435 C CA . LEU A 1 180 ? -26.461 23.525 -20.016 1.00 85.06 180 LEU A CA 1
ATOM 1436 C C . LEU A 1 180 ? -26.797 22.185 -19.334 1.00 85.06 180 LEU A C 1
ATOM 1438 O O . LEU A 1 180 ? -25.901 21.520 -18.824 1.00 85.06 180 LEU A O 1
ATOM 1442 N N . ASP A 1 181 ? -28.061 21.758 -19.371 1.00 84.00 181 ASP A N 1
ATOM 1443 C CA . ASP A 1 181 ? -28.494 20.484 -18.789 1.00 84.00 181 ASP A CA 1
ATOM 1444 C C . ASP A 1 181 ? -27.918 19.275 -19.539 1.00 84.00 181 ASP A C 1
ATOM 1446 O O . ASP A 1 181 ? -27.488 18.307 -18.913 1.00 84.00 181 ASP A O 1
ATOM 1450 N N . GLN A 1 182 ? -27.840 19.340 -20.872 1.00 84.75 182 GLN A N 1
ATOM 1451 C CA . GLN A 1 182 ? -27.190 18.302 -21.676 1.00 84.75 182 GLN A CA 1
ATOM 1452 C C . GLN A 1 182 ? -25.686 18.240 -21.390 1.00 84.75 182 GLN A C 1
ATOM 1454 O O . GLN A 1 182 ? -25.142 17.152 -21.206 1.00 84.75 182 GLN A O 1
ATOM 1459 N N . LEU A 1 183 ? -25.009 19.387 -21.278 1.00 86.69 183 LEU A N 1
ATOM 1460 C CA . LEU A 1 183 ? -23.580 19.416 -20.964 1.00 86.69 183 LEU A CA 1
ATOM 1461 C C . LEU A 1 183 ? -23.298 18.926 -19.534 1.00 86.69 183 LEU A C 1
ATOM 1463 O O . LEU A 1 183 ? -22.329 18.198 -19.313 1.00 86.69 183 LEU A O 1
ATOM 1467 N N . LYS A 1 184 ? -24.170 19.249 -18.569 1.00 87.81 184 LYS A N 1
ATOM 1468 C CA . LYS A 1 184 ? -24.130 18.688 -17.209 1.00 87.81 184 LYS A CA 1
ATOM 1469 C C . LYS A 1 184 ? -24.305 17.177 -17.218 1.00 87.81 184 LYS A C 1
ATOM 1471 O O . LYS A 1 184 ? -23.588 16.491 -16.495 1.00 87.81 184 LYS A O 1
ATOM 1476 N N . ALA A 1 185 ? -25.220 16.651 -18.032 1.00 85.75 185 ALA A N 1
ATOM 1477 C CA . ALA A 1 185 ? -25.417 15.212 -18.163 1.00 85.75 185 ALA A CA 1
ATOM 1478 C C . ALA A 1 185 ? -24.162 14.531 -18.732 1.00 85.75 185 ALA A C 1
ATOM 1480 O O . ALA A 1 185 ? -23.677 13.568 -18.143 1.00 85.75 185 ALA A O 1
ATOM 1481 N N . ILE A 1 186 ? -23.581 15.082 -19.805 1.00 87.88 186 ILE A N 1
ATOM 1482 C CA . ILE A 1 186 ? -22.368 14.538 -20.432 1.00 87.88 186 ILE A CA 1
ATOM 1483 C C . ILE A 1 186 ? -21.173 14.576 -19.469 1.00 87.88 186 ILE A C 1
ATOM 1485 O O . ILE A 1 186 ? -20.503 13.566 -19.273 1.00 87.88 186 ILE A O 1
ATOM 1489 N N . THR A 1 187 ? -20.920 15.716 -18.823 1.00 89.69 187 THR A N 1
ATOM 1490 C CA . THR A 1 187 ? -19.807 15.866 -17.865 1.00 89.69 187 THR A CA 1
ATOM 1491 C C . THR A 1 187 ? -19.986 14.988 -16.628 1.00 89.69 187 THR A C 1
ATOM 1493 O O . THR A 1 187 ? -19.019 14.386 -16.168 1.00 89.69 187 THR A O 1
ATOM 1496 N N . SER A 1 188 ? -21.215 14.841 -16.124 1.00 86.62 188 SER A N 1
ATOM 1497 C CA . SER A 1 188 ? -21.525 13.917 -15.023 1.00 86.62 188 SER A CA 1
ATOM 1498 C C . SER A 1 188 ? -21.295 12.461 -15.425 1.00 86.62 188 SER A C 1
ATOM 1500 O O . SER A 1 188 ? -20.747 11.690 -14.641 1.00 86.62 188 SER A O 1
ATOM 1502 N N . MET A 1 189 ? -21.678 12.085 -16.648 1.00 84.69 189 MET A N 1
ATOM 1503 C CA . MET A 1 189 ? -21.448 10.743 -17.176 1.00 84.69 189 MET A CA 1
ATOM 1504 C C . MET A 1 189 ? -19.953 10.453 -17.318 1.00 84.69 189 MET A C 1
ATOM 1506 O O . MET A 1 189 ? -19.482 9.429 -16.835 1.00 84.69 189 MET A O 1
ATOM 1510 N N . ILE A 1 190 ? -19.194 11.382 -17.904 1.00 88.62 190 ILE A N 1
ATOM 1511 C CA . ILE A 1 190 ? -17.734 11.290 -18.011 1.00 88.62 190 ILE A CA 1
ATOM 1512 C C . ILE A 1 190 ? -17.103 11.152 -16.619 1.00 88.62 190 ILE A C 1
ATOM 1514 O O . ILE A 1 190 ? -16.321 10.237 -16.398 1.00 88.62 190 ILE A O 1
ATOM 1518 N N . TRP A 1 191 ? -17.512 11.973 -15.646 1.00 86.38 191 TRP A N 1
ATOM 1519 C CA . TRP A 1 191 ? -17.033 11.893 -14.260 1.00 86.38 191 TRP A CA 1
ATOM 1520 C C . TRP A 1 191 ? -17.289 10.529 -13.599 1.00 86.38 191 TRP A C 1
ATOM 1522 O O . TRP A 1 191 ? -16.486 10.062 -12.792 1.00 86.38 191 TRP A O 1
ATOM 1532 N N . MET A 1 192 ? -18.413 9.891 -13.926 1.00 80.19 192 MET A N 1
ATOM 1533 C CA . MET A 1 192 ? -18.786 8.577 -13.399 1.00 80.19 192 MET A CA 1
ATOM 1534 C C . MET A 1 192 ? -18.066 7.423 -14.101 1.00 80.19 192 MET A C 1
ATOM 1536 O O . MET A 1 192 ? -17.752 6.428 -13.453 1.00 80.19 192 MET A O 1
ATOM 1540 N N . VAL A 1 193 ? -17.825 7.539 -15.406 1.00 81.00 193 VAL A N 1
ATOM 1541 C CA . VAL A 1 193 ? -17.249 6.476 -16.240 1.00 81.00 193 VAL A CA 1
ATOM 1542 C C . VAL A 1 193 ? -15.718 6.487 -16.213 1.00 81.00 193 VAL A C 1
ATOM 1544 O O . VAL A 1 193 ? -15.111 5.419 -16.205 1.00 81.00 193 VAL A O 1
ATOM 1547 N N . ASP A 1 194 ? -15.095 7.663 -16.102 1.00 83.75 194 ASP A N 1
ATOM 1548 C CA . ASP A 1 194 ? -13.640 7.852 -16.050 1.00 83.75 194 ASP A CA 1
ATOM 1549 C C . ASP A 1 194 ? -12.887 6.907 -15.093 1.00 83.75 194 ASP A C 1
ATOM 1551 O O . ASP A 1 194 ? -11.929 6.270 -15.541 1.00 83.75 194 ASP A O 1
ATOM 1555 N N . PRO A 1 195 ? -13.302 6.718 -13.816 1.00 77.81 195 PRO A N 1
ATOM 1556 C CA . PRO A 1 195 ? -12.574 5.819 -12.924 1.00 77.81 195 PRO A CA 1
ATOM 1557 C C . PRO A 1 195 ? -12.537 4.364 -13.416 1.00 77.81 195 PRO A C 1
ATOM 1559 O O . PRO A 1 195 ? -11.624 3.637 -13.037 1.00 77.81 195 PRO A O 1
ATOM 1562 N N . HIS A 1 196 ? -13.473 3.957 -14.278 1.00 77.25 196 HIS A N 1
ATOM 1563 C CA . HIS A 1 196 ? -13.552 2.607 -14.835 1.00 77.25 196 HIS A CA 1
ATOM 1564 C C . HIS A 1 196 ? -12.847 2.456 -16.194 1.00 77.25 196 HIS A C 1
ATOM 1566 O O . HIS A 1 196 ? -12.528 1.340 -16.595 1.00 77.25 196 HIS A O 1
ATOM 1572 N N . LEU A 1 197 ? -12.554 3.551 -16.908 1.00 76.06 197 LEU A N 1
ATOM 1573 C CA . LEU A 1 197 ? -11.837 3.500 -18.195 1.00 76.06 197 LEU A CA 1
ATOM 1574 C C . LEU A 1 197 ? -10.355 3.138 -18.041 1.00 76.06 197 LEU A C 1
ATOM 1576 O O . LEU A 1 197 ? -9.738 2.599 -18.959 1.00 76.06 197 LEU A O 1
ATOM 1580 N N . ASN A 1 198 ? -9.800 3.330 -16.845 1.00 66.38 198 ASN A N 1
ATOM 1581 C CA . ASN A 1 198 ? -8.436 2.915 -16.510 1.00 66.38 198 ASN A CA 1
ATOM 1582 C C . ASN A 1 198 ? -8.244 1.390 -16.526 1.00 66.38 198 ASN A C 1
ATOM 1584 O O . ASN A 1 198 ? -7.116 0.913 -16.653 1.00 66.38 198 ASN A O 1
ATOM 1588 N N . GLU A 1 199 ? -9.328 0.618 -16.419 1.00 65.69 199 GLU A N 1
ATOM 1589 C CA . GLU A 1 199 ? -9.282 -0.847 -16.464 1.00 65.69 199 GLU A CA 1
ATOM 1590 C C . GLU A 1 199 ? -8.932 -1.348 -17.880 1.00 65.69 199 GLU A C 1
ATOM 1592 O O . GLU A 1 199 ? -8.195 -2.328 -18.030 1.00 65.69 199 GLU A O 1
ATOM 1597 N N . ILE A 1 200 ? -9.375 -0.628 -18.921 1.00 71.00 200 ILE A N 1
ATOM 1598 C CA . ILE A 1 200 ? -9.271 -1.041 -20.333 1.00 71.00 200 ILE A CA 1
ATOM 1599 C C . ILE A 1 200 ? -8.109 -0.388 -21.104 1.00 71.00 200 ILE A C 1
ATOM 1601 O O . ILE A 1 200 ? -7.832 -0.784 -22.236 1.00 71.00 200 ILE A O 1
ATOM 1605 N N . HIS A 1 201 ? -7.387 0.560 -20.496 1.00 75.88 201 HIS A N 1
ATOM 1606 C CA . HIS A 1 201 ? -6.237 1.242 -21.102 1.00 75.88 201 HIS A CA 1
ATOM 1607 C C . HIS A 1 201 ? -4.918 0.945 -20.363 1.00 75.88 201 HIS A C 1
ATOM 1609 O O . HIS A 1 201 ? -4.911 0.582 -19.181 1.00 75.88 201 HIS A O 1
ATOM 1615 N N . PRO A 1 202 ? -3.760 1.041 -21.044 1.00 76.19 202 PRO A N 1
ATOM 1616 C CA . PRO A 1 202 ? -2.464 0.953 -20.381 1.00 76.19 202 PRO A CA 1
ATOM 1617 C C . PRO A 1 202 ? -2.204 2.197 -19.502 1.00 76.19 202 PRO A C 1
ATOM 1619 O O . PRO A 1 202 ? -2.669 3.289 -19.834 1.00 76.19 202 PRO A O 1
ATOM 1622 N N . PRO A 1 203 ? -1.402 2.085 -18.423 1.00 72.56 203 PRO A N 1
ATOM 1623 C CA . PRO A 1 203 ? -1.181 3.187 -17.478 1.00 72.56 203 PRO A CA 1
ATOM 1624 C C . PRO A 1 203 ? -0.669 4.500 -18.095 1.00 72.56 203 PRO A C 1
ATOM 1626 O O . PRO A 1 203 ? -1.009 5.571 -17.600 1.00 72.56 203 PRO A O 1
ATOM 1629 N N . HIS A 1 204 ? 0.094 4.445 -19.195 1.00 80.50 204 HIS A N 1
ATOM 1630 C CA . HIS A 1 204 ? 0.633 5.633 -19.877 1.00 80.50 204 HIS A CA 1
ATOM 1631 C C . HIS A 1 204 ? -0.393 6.435 -20.690 1.00 80.50 204 HIS A C 1
ATOM 1633 O O . HIS A 1 204 ? -0.058 7.488 -21.222 1.00 80.50 204 HIS A O 1
ATOM 1639 N N . CYS A 1 205 ? -1.642 5.977 -20.749 1.00 79.00 205 CYS A N 1
ATOM 1640 C CA . CYS A 1 205 ? -2.782 6.748 -21.258 1.00 79.00 205 CYS A CA 1
ATOM 1641 C C . CYS A 1 205 ? -3.831 7.007 -20.168 1.00 79.00 205 CYS A C 1
ATOM 1643 O O . CYS A 1 205 ? -4.876 7.592 -20.434 1.00 79.00 205 CYS A O 1
ATOM 1645 N N . GLY A 1 206 ? -3.542 6.567 -18.940 1.00 78.12 206 GLY A N 1
ATOM 1646 C CA . GLY A 1 206 ? -4.366 6.811 -17.767 1.00 78.12 206 GLY A CA 1
ATOM 1647 C C . GLY A 1 206 ? -4.190 8.228 -17.205 1.00 78.12 206 GLY A C 1
ATOM 1648 O O . GLY A 1 206 ? -3.425 9.032 -17.741 1.00 78.12 206 GLY A O 1
ATOM 1649 N N . PRO A 1 207 ? -4.841 8.537 -16.071 1.00 75.56 207 PRO A N 1
ATOM 1650 C CA . PRO A 1 207 ? -4.995 9.894 -15.553 1.00 75.56 207 PRO A CA 1
ATOM 1651 C C . PRO A 1 207 ? -3.675 10.595 -15.229 1.00 75.56 207 PRO A C 1
ATOM 1653 O O . PRO A 1 207 ? -3.628 11.820 -15.265 1.00 75.56 207 PRO A O 1
ATOM 1656 N N . GLY A 1 208 ? -2.618 9.842 -14.907 1.00 81.00 208 GLY A N 1
ATOM 1657 C CA . GLY A 1 208 ? -1.281 10.379 -14.633 1.00 81.00 208 GLY A CA 1
ATOM 1658 C C . GLY A 1 208 ? -0.438 10.649 -15.883 1.00 81.00 208 GLY A C 1
ATOM 1659 O O . GLY A 1 208 ? 0.685 11.131 -15.758 1.00 81.00 208 GLY A O 1
ATOM 1660 N N . SER A 1 209 ? -0.928 10.335 -17.082 1.00 86.62 209 SER A N 1
ATOM 1661 C CA . SER A 1 209 ? -0.203 10.608 -18.321 1.00 86.62 209 SER A CA 1
ATOM 1662 C C . SER A 1 209 ? -0.165 12.100 -18.618 1.00 86.62 209 SER A C 1
ATOM 1664 O O . SER A 1 209 ? -1.197 12.768 -18.585 1.00 86.62 209 SER A O 1
ATOM 1666 N N . LEU A 1 210 ? 1.012 12.619 -18.981 1.00 85.25 210 LEU A N 1
ATOM 1667 C CA . LEU A 1 210 ? 1.150 14.003 -19.439 1.00 85.25 210 LEU A CA 1
ATOM 1668 C C . LEU A 1 210 ? 0.259 14.290 -20.651 1.00 85.25 210 LEU A C 1
ATOM 1670 O O . LEU A 1 210 ? -0.353 15.348 -20.732 1.00 85.25 210 LEU A O 1
ATOM 1674 N N . TYR A 1 211 ? 0.134 13.333 -21.560 1.00 83.75 211 TYR A N 1
ATOM 1675 C CA . TYR A 1 211 ? -0.621 13.491 -22.797 1.00 83.75 211 TYR A CA 1
ATOM 1676 C C . TYR A 1 211 ? -2.142 13.314 -22.620 1.00 83.75 211 TYR A C 1
ATOM 1678 O O . TYR A 1 211 ? -2.903 13.607 -23.543 1.00 83.75 211 TYR A O 1
ATOM 1686 N N . SER A 1 212 ? -2.587 12.865 -21.439 1.00 87.00 212 SER A N 1
ATOM 1687 C CA . SER A 1 212 ? -3.989 12.542 -21.132 1.00 87.00 212 SER A CA 1
ATOM 1688 C C . SER A 1 212 ? -4.324 12.815 -19.655 1.00 87.00 212 SER A C 1
ATOM 1690 O O . SER A 1 212 ? -4.828 11.941 -18.949 1.00 87.00 212 SER A O 1
ATOM 1692 N N . LEU A 1 213 ? -4.048 14.026 -19.162 1.00 88.56 213 LEU A N 1
ATOM 1693 C CA . LEU A 1 213 ? -4.249 14.406 -17.758 1.00 88.56 213 LEU A CA 1
ATOM 1694 C C . LEU A 1 213 ? -5.705 14.202 -17.325 1.00 88.56 213 LEU A C 1
ATOM 1696 O O . LEU A 1 213 ? -6.612 14.874 -17.822 1.00 88.56 213 LEU A O 1
ATOM 1700 N N . GLY A 1 214 ? -5.920 13.287 -16.380 1.00 88.12 214 GLY A N 1
ATOM 1701 C CA . GLY A 1 214 ? -7.248 12.884 -15.920 1.00 88.12 214 GLY A CA 1
ATOM 1702 C C . GLY A 1 214 ? -8.020 13.977 -15.177 1.00 88.12 214 GLY A C 1
ATOM 1703 O O . GLY A 1 214 ? -7.478 15.021 -14.798 1.00 88.12 214 GLY A O 1
ATOM 1704 N N . LEU A 1 215 ? -9.303 13.716 -14.902 1.00 89.50 215 LEU A N 1
ATOM 1705 C CA . LEU A 1 215 ? -10.203 14.677 -14.243 1.00 89.50 215 LEU A CA 1
ATOM 1706 C C . LEU A 1 215 ? -9.717 15.110 -12.851 1.00 89.50 215 LEU A C 1
ATOM 1708 O O . LEU A 1 215 ? -10.059 16.193 -12.380 1.00 89.50 215 LEU A O 1
ATOM 1712 N N . GLN A 1 216 ? -8.866 14.309 -12.213 1.00 86.31 216 GLN A N 1
ATOM 1713 C CA . GLN A 1 216 ? -8.206 14.602 -10.941 1.00 86.31 216 GLN A CA 1
ATOM 1714 C C . GLN A 1 216 ? -7.310 15.850 -10.995 1.00 86.31 216 GLN A C 1
ATOM 1716 O O . GLN A 1 216 ? -7.017 16.443 -9.953 1.00 86.31 216 GLN A O 1
ATOM 1721 N N . TYR A 1 217 ? -6.865 16.244 -12.189 1.00 88.31 217 TYR A N 1
ATOM 1722 C CA . TYR A 1 217 ? -6.057 17.440 -12.405 1.00 88.31 217 TYR A CA 1
ATOM 1723 C C . TYR A 1 217 ? -6.885 18.653 -12.830 1.00 88.31 217 TYR A C 1
ATOM 1725 O O . TYR A 1 217 ? -6.320 19.729 -12.981 1.00 88.31 217 TYR A O 1
ATOM 1733 N N . THR A 1 218 ? -8.201 18.515 -12.999 1.00 90.69 218 THR A N 1
ATOM 1734 C CA . THR A 1 218 ? -9.076 19.618 -13.421 1.00 90.69 218 THR A CA 1
ATOM 1735 C C . THR A 1 218 ? -9.497 20.506 -12.252 1.00 90.69 218 THR A C 1
ATOM 1737 O O . THR A 1 218 ? -9.383 20.132 -11.078 1.00 90.69 218 THR A O 1
ATOM 1740 N N . ASN A 1 219 ? -10.061 21.671 -12.568 1.00 90.06 219 ASN A N 1
ATOM 1741 C CA . ASN A 1 219 ? -10.681 22.559 -11.589 1.00 90.06 219 ASN A CA 1
ATOM 1742 C C . ASN A 1 219 ? -11.857 21.905 -10.839 1.00 90.06 219 ASN A C 1
ATOM 1744 O O . ASN A 1 219 ? -12.230 22.419 -9.792 1.00 90.06 219 ASN A O 1
ATOM 1748 N N . LEU A 1 220 ? -12.440 20.787 -11.297 1.00 87.25 220 LEU A N 1
ATOM 1749 C CA . LEU A 1 220 ? -13.441 20.026 -10.529 1.00 87.25 220 LEU A CA 1
ATOM 1750 C C . LEU A 1 220 ? -12.858 19.372 -9.276 1.00 87.25 220 LEU A C 1
ATOM 1752 O O . LEU A 1 220 ? -13.527 19.299 -8.242 1.00 87.25 220 LEU A O 1
ATOM 1756 N N . ALA A 1 221 ? -11.622 18.891 -9.379 1.00 85.62 221 ALA A N 1
ATOM 1757 C CA . ALA A 1 221 ? -10.929 18.157 -8.331 1.00 85.62 221 ALA A CA 1
ATOM 1758 C C . ALA A 1 221 ? -9.951 19.035 -7.536 1.00 85.62 221 ALA A C 1
ATOM 1760 O O . ALA A 1 221 ? -9.600 18.691 -6.407 1.00 85.62 221 ALA A O 1
ATOM 1761 N N . ARG A 1 222 ? -9.508 20.158 -8.114 1.00 82.88 222 ARG A N 1
ATOM 1762 C CA . ARG A 1 222 ? -8.522 21.068 -7.522 1.00 82.88 222 ARG A CA 1
ATOM 1763 C C . ARG A 1 222 ? -9.103 22.461 -7.321 1.00 82.88 222 ARG A C 1
ATOM 1765 O O . ARG A 1 222 ? -9.832 22.971 -8.165 1.00 82.88 222 ARG A O 1
ATOM 1772 N N . ASP A 1 223 ? -8.711 23.097 -6.222 1.00 77.38 223 ASP A N 1
ATOM 1773 C CA . ASP A 1 223 ? -9.148 24.458 -5.884 1.00 77.38 223 ASP A CA 1
ATOM 1774 C C . ASP A 1 223 ? -8.151 25.539 -6.338 1.00 77.38 223 ASP A C 1
ATOM 1776 O O . ASP A 1 223 ? -8.456 26.732 -6.278 1.00 77.38 223 ASP A O 1
ATOM 1780 N N . CYS A 1 224 ? -6.953 25.151 -6.790 1.00 78.06 224 CYS A N 1
ATOM 1781 C CA . CYS A 1 224 ? -5.929 26.078 -7.260 1.00 78.06 224 CYS A CA 1
ATOM 1782 C C . CYS A 1 224 ? -5.074 25.514 -8.415 1.00 78.06 224 CYS A C 1
ATOM 1784 O O . CYS A 1 224 ? -4.888 24.294 -8.512 1.00 78.06 224 CYS A O 1
ATOM 1786 N N . PRO A 1 225 ? -4.520 26.402 -9.269 1.00 84.56 225 PRO A N 1
ATOM 1787 C CA . PRO A 1 225 ? -3.533 26.032 -10.277 1.00 84.56 225 PRO A CA 1
ATOM 1788 C C . PRO A 1 225 ? -2.264 25.406 -9.693 1.00 84.56 225 PRO A C 1
ATOM 1790 O O . PRO A 1 225 ? -1.904 25.675 -8.545 1.00 84.56 225 PRO A O 1
ATOM 1793 N N . PHE A 1 226 ? -1.552 24.611 -10.493 1.00 83.00 226 PHE A N 1
ATOM 1794 C CA . PHE A 1 226 ? -0.348 23.898 -10.060 1.00 83.00 226 PHE A CA 1
ATOM 1795 C C . PHE A 1 226 ? 0.802 23.977 -11.071 1.00 83.00 226 PHE A C 1
ATOM 1797 O O . PHE A 1 226 ? 0.594 24.254 -12.249 1.00 83.00 226 PHE A O 1
ATOM 1804 N N . TYR A 1 227 ? 2.026 23.743 -10.591 1.00 83.88 227 TYR A N 1
ATOM 1805 C CA . TYR A 1 227 ? 3.224 23.642 -11.428 1.00 83.88 227 TYR A CA 1
ATOM 1806 C C . TYR A 1 227 ? 3.458 22.183 -11.815 1.00 83.88 227 TYR A C 1
ATOM 1808 O O . TYR A 1 227 ? 3.760 21.354 -10.952 1.00 83.88 227 TYR A O 1
ATOM 1816 N N . LEU A 1 228 ? 3.368 21.873 -13.102 1.00 85.12 228 LEU A N 1
ATOM 1817 C CA . LEU A 1 228 ? 3.594 20.541 -13.646 1.00 85.12 228 LEU A CA 1
ATOM 1818 C C . LEU A 1 228 ? 5.017 20.062 -13.371 1.00 85.12 228 LEU A C 1
ATOM 1820 O O . LEU A 1 228 ? 5.203 18.909 -13.004 1.00 85.12 228 LEU A O 1
ATOM 1824 N N . LYS A 1 229 ? 6.012 20.957 -13.404 1.00 83.69 229 LYS A N 1
ATOM 1825 C CA . LYS A 1 229 ? 7.396 20.654 -13.005 1.00 83.69 229 LYS A CA 1
ATOM 1826 C C . LYS A 1 229 ? 7.506 20.101 -11.583 1.00 83.69 229 LYS A C 1
ATOM 1828 O O . LYS A 1 229 ? 8.358 19.257 -11.310 1.00 83.69 229 LYS A O 1
ATOM 1833 N N . MET A 1 230 ? 6.681 20.597 -10.659 1.00 79.50 230 MET A N 1
ATOM 1834 C CA . MET A 1 230 ? 6.674 20.128 -9.269 1.00 79.50 230 MET A CA 1
ATOM 1835 C C . MET A 1 230 ? 5.972 18.776 -9.122 1.00 79.50 230 MET A C 1
ATOM 1837 O O . MET A 1 230 ? 6.405 17.959 -8.310 1.00 79.50 230 MET A O 1
ATOM 1841 N N . GLU A 1 231 ? 4.931 18.527 -9.915 1.00 80.56 231 GLU A N 1
ATOM 1842 C CA . GLU A 1 231 ? 4.243 17.233 -9.943 1.00 80.56 231 GLU A CA 1
ATOM 1843 C C . GLU A 1 231 ? 5.128 16.162 -10.618 1.00 80.56 231 GLU A C 1
ATOM 1845 O O . GLU A 1 231 ? 5.324 15.083 -10.061 1.00 80.56 231 GLU A O 1
ATOM 1850 N N . LEU A 1 232 ? 5.786 16.496 -11.738 1.00 78.38 232 LEU A N 1
ATOM 1851 C CA . LEU A 1 232 ? 6.756 15.643 -12.445 1.00 78.38 232 LEU A CA 1
ATOM 1852 C C . LEU A 1 232 ? 7.983 15.307 -11.605 1.00 78.38 232 LEU A C 1
ATOM 1854 O O . LEU A 1 232 ? 8.552 14.224 -11.701 1.00 78.38 232 LEU A O 1
ATOM 1858 N N . ALA A 1 233 ? 8.365 16.204 -10.699 1.00 74.81 233 ALA A N 1
ATOM 1859 C CA . ALA A 1 233 ? 9.399 15.940 -9.711 1.00 74.81 233 ALA A CA 1
ATOM 1860 C C . ALA A 1 233 ? 9.095 14.718 -8.812 1.00 74.81 233 ALA A C 1
ATOM 1862 O O . ALA A 1 233 ? 10.022 14.205 -8.169 1.00 74.81 233 ALA A O 1
ATOM 1863 N N . SER A 1 234 ? 7.837 14.275 -8.772 1.00 72.19 234 SER A N 1
ATOM 1864 C CA . SER A 1 234 ? 7.345 13.095 -8.059 1.00 72.19 234 SER A CA 1
ATOM 1865 C C . SER A 1 234 ? 6.746 12.047 -9.010 1.00 72.19 234 SER A C 1
ATOM 1867 O O . SER A 1 234 ? 5.975 11.202 -8.557 1.00 72.19 234 SER A O 1
ATOM 1869 N N . ALA A 1 235 ? 7.067 12.111 -10.307 1.00 73.81 235 ALA A N 1
ATOM 1870 C CA . ALA A 1 235 ? 6.590 11.152 -11.291 1.00 73.81 235 ALA A CA 1
ATOM 1871 C C . ALA A 1 235 ? 7.065 9.724 -10.973 1.00 73.81 235 ALA A C 1
ATOM 1873 O O . ALA A 1 235 ? 8.175 9.500 -10.481 1.00 73.81 235 ALA A O 1
ATOM 1874 N N . VAL A 1 236 ? 6.195 8.762 -11.256 1.00 74.31 236 VAL A N 1
ATOM 1875 C CA . VAL A 1 236 ? 6.412 7.326 -11.116 1.00 74.31 236 VAL A CA 1
ATOM 1876 C C . VAL A 1 236 ? 6.926 6.784 -12.441 1.00 74.31 236 VAL A C 1
ATOM 1878 O O . VAL A 1 236 ? 6.401 7.133 -13.495 1.00 74.31 236 VAL A O 1
ATOM 1881 N N . GLN A 1 237 ? 7.934 5.918 -12.389 1.00 80.94 237 GLN A N 1
ATOM 1882 C CA . GLN A 1 237 ? 8.406 5.216 -13.574 1.00 80.94 237 GLN A CA 1
ATOM 1883 C C . GLN A 1 237 ? 7.598 3.938 -13.781 1.00 80.94 237 GLN A C 1
ATOM 1885 O O . GLN A 1 237 ? 7.527 3.103 -12.883 1.00 80.94 237 GLN A O 1
ATOM 1890 N N . VAL A 1 238 ? 7.006 3.781 -14.961 1.00 76.00 238 VAL A N 1
ATOM 1891 C CA . VAL A 1 238 ? 6.356 2.538 -15.390 1.00 76.00 238 VAL A CA 1
ATOM 1892 C C . VAL A 1 238 ? 7.106 1.947 -16.570 1.00 76.00 238 VAL A C 1
ATOM 1894 O O . VAL A 1 238 ? 7.739 2.669 -17.338 1.00 76.00 238 VAL A O 1
ATOM 1897 N N . GLU A 1 239 ? 7.055 0.628 -16.722 1.00 79.12 239 GLU A N 1
ATOM 1898 C CA . GLU A 1 239 ? 7.678 -0.015 -17.873 1.00 79.12 239 GLU A CA 1
ATOM 1899 C C . GLU A 1 239 ? 7.096 0.547 -19.173 1.00 79.12 239 GLU A C 1
ATOM 1901 O O . GLU A 1 239 ? 5.877 0.653 -19.335 1.00 79.12 239 GLU A O 1
ATOM 1906 N N . ASP A 1 240 ? 7.983 0.913 -20.097 1.00 83.19 240 ASP A N 1
ATOM 1907 C CA . ASP A 1 240 ? 7.576 1.261 -21.446 1.00 83.19 240 ASP A CA 1
ATOM 1908 C C . ASP A 1 240 ? 7.127 -0.015 -22.174 1.00 83.19 240 ASP A C 1
ATOM 1910 O O . ASP A 1 240 ? 7.944 -0.916 -22.382 1.00 83.19 240 ASP A O 1
ATOM 1914 N N . PRO A 1 241 ? 5.864 -0.114 -22.610 1.00 79.69 241 PRO A N 1
ATOM 1915 C CA . PRO A 1 241 ? 5.358 -1.316 -23.264 1.00 79.69 241 PRO A CA 1
ATOM 1916 C C . PRO A 1 241 ? 6.074 -1.680 -24.577 1.00 79.69 241 PRO A C 1
ATOM 1918 O O . PRO A 1 241 ? 6.002 -2.827 -25.025 1.00 79.69 241 PRO A O 1
ATOM 1921 N N . TRP A 1 242 ? 6.766 -0.721 -25.199 1.00 82.00 242 TRP A N 1
ATOM 1922 C CA . TRP A 1 242 ? 7.587 -0.920 -26.395 1.00 82.00 242 TRP A CA 1
ATOM 1923 C C . TRP A 1 242 ? 9.042 -1.286 -26.086 1.00 82.00 242 TRP A C 1
ATOM 1925 O O . TRP A 1 242 ? 9.837 -1.498 -27.016 1.00 82.00 242 TRP A O 1
ATOM 1935 N N . ASN A 1 243 ? 9.412 -1.388 -24.806 1.00 80.12 243 ASN A N 1
ATOM 1936 C CA . ASN A 1 243 ? 10.735 -1.824 -24.379 1.00 80.12 243 ASN A CA 1
ATOM 1937 C C . ASN A 1 243 ? 11.078 -3.200 -24.965 1.00 80.12 243 ASN A C 1
ATOM 1939 O O . ASN A 1 243 ? 10.245 -4.104 -25.015 1.00 80.12 243 ASN A O 1
ATOM 1943 N N . ASN A 1 244 ? 12.310 -3.342 -25.460 1.00 70.50 244 ASN A N 1
ATOM 1944 C CA . ASN A 1 244 ? 12.813 -4.531 -26.156 1.00 70.50 244 ASN A CA 1
ATOM 1945 C C . ASN A 1 244 ? 12.011 -4.963 -27.399 1.00 70.50 244 ASN A C 1
ATOM 1947 O O . ASN A 1 244 ? 12.327 -5.995 -27.979 1.00 70.50 244 ASN A O 1
ATOM 1951 N N . ARG A 1 245 ? 11.003 -4.204 -27.839 1.00 75.50 245 ARG A N 1
ATOM 1952 C CA . ARG A 1 245 ? 10.226 -4.470 -29.063 1.00 75.50 245 ARG A CA 1
ATOM 1953 C C . ARG A 1 245 ? 10.564 -3.490 -30.171 1.00 75.50 245 ARG A C 1
ATOM 1955 O O . ARG A 1 245 ? 10.748 -3.892 -31.310 1.00 75.50 245 ARG A O 1
ATOM 1962 N N . LEU A 1 246 ? 10.681 -2.210 -29.820 1.00 76.31 246 LEU A N 1
ATOM 1963 C CA . LEU A 1 246 ? 11.103 -1.150 -30.740 1.00 76.31 246 LEU A CA 1
ATOM 1964 C C . LEU A 1 246 ? 12.580 -0.780 -30.541 1.00 76.31 246 LEU A C 1
ATOM 1966 O O . LEU A 1 246 ? 13.305 -0.511 -31.499 1.00 76.31 246 LEU A O 1
ATOM 1970 N N . SER A 1 247 ? 13.042 -0.790 -29.288 1.00 75.38 247 SER A N 1
ATOM 1971 C CA . SER A 1 247 ? 14.450 -0.631 -28.921 1.00 75.38 247 SER A CA 1
ATOM 1972 C C . SER A 1 247 ? 14.707 -1.216 -27.532 1.00 75.38 247 SER A C 1
ATOM 1974 O O . SER A 1 247 ? 13.896 -1.058 -26.622 1.00 75.38 247 SER A O 1
ATOM 1976 N N . THR A 1 248 ? 15.854 -1.870 -27.348 1.00 68.12 248 THR A N 1
ATOM 1977 C CA . THR A 1 248 ? 16.305 -2.383 -26.040 1.00 68.12 248 THR A CA 1
ATOM 1978 C C . THR A 1 248 ? 16.877 -1.285 -25.137 1.00 68.12 248 THR A C 1
ATOM 1980 O O . THR A 1 248 ? 17.285 -1.549 -24.012 1.00 68.12 248 THR A O 1
ATOM 1983 N N . LYS A 1 249 ? 16.980 -0.050 -25.648 1.00 70.38 249 LYS A N 1
ATOM 1984 C CA . LYS A 1 249 ? 17.492 1.122 -24.922 1.00 70.38 249 LYS A CA 1
ATOM 1985 C C . LYS A 1 249 ? 16.373 2.037 -24.423 1.00 70.38 249 LYS A C 1
ATOM 1987 O O . LYS A 1 249 ? 16.662 3.157 -24.004 1.00 70.38 249 LYS A O 1
ATOM 1992 N N . ARG A 1 250 ? 15.111 1.602 -24.521 1.00 79.81 250 ARG A N 1
ATOM 1993 C CA . ARG A 1 250 ? 13.978 2.404 -24.056 1.00 79.81 250 ARG A CA 1
ATOM 1994 C C . ARG A 1 250 ? 14.028 2.564 -22.546 1.00 79.81 250 ARG A C 1
ATOM 1996 O O . ARG A 1 250 ? 14.426 1.650 -21.826 1.00 79.81 250 ARG A O 1
ATOM 2003 N N . HIS A 1 251 ? 13.676 3.755 -22.083 1.00 79.38 251 HIS A N 1
ATOM 2004 C CA . HIS A 1 251 ? 13.643 4.064 -20.658 1.00 79.38 251 HIS A CA 1
ATOM 2005 C C . HIS A 1 251 ? 12.207 3.907 -20.151 1.00 79.38 251 HIS A C 1
ATOM 2007 O O . HIS A 1 251 ? 11.280 4.065 -20.941 1.00 79.38 251 HIS A O 1
ATOM 2013 N N . PRO A 1 252 ? 12.009 3.600 -18.859 1.00 80.69 252 PRO A N 1
ATOM 2014 C CA . PRO A 1 252 ? 10.684 3.635 -18.250 1.00 80.69 252 PRO A CA 1
ATOM 2015 C C . PRO A 1 252 ? 9.981 4.982 -18.477 1.00 80.69 252 PRO A C 1
ATOM 2017 O O . PRO A 1 252 ? 10.628 6.031 -18.453 1.00 80.69 252 PRO A O 1
ATOM 2020 N N . LEU A 1 253 ? 8.662 4.946 -18.664 1.00 82.88 253 LEU A N 1
ATOM 2021 C CA . LEU A 1 253 ? 7.820 6.126 -18.858 1.00 82.88 253 LEU A CA 1
ATOM 2022 C C . LEU A 1 253 ? 7.575 6.828 -17.526 1.00 82.88 253 LEU A C 1
ATOM 2024 O O . LEU A 1 253 ? 7.349 6.166 -16.515 1.00 82.88 253 LEU A O 1
ATOM 2028 N N . GLU A 1 254 ? 7.564 8.158 -17.527 1.00 82.94 254 GLU A N 1
ATOM 2029 C CA . GLU A 1 254 ? 7.276 8.963 -16.338 1.00 82.94 254 GLU A CA 1
ATOM 2030 C C . GLU A 1 254 ? 5.793 9.357 -16.298 1.00 82.94 254 GLU A C 1
ATOM 2032 O O . GLU A 1 254 ? 5.309 10.090 -17.159 1.00 82.94 254 GLU A O 1
ATOM 2037 N N . LEU A 1 255 ? 5.067 8.884 -15.282 1.00 84.38 255 LEU A N 1
ATOM 2038 C CA . LEU A 1 255 ? 3.669 9.241 -15.028 1.00 84.38 255 LEU A CA 1
ATOM 2039 C C . LEU A 1 255 ? 3.564 10.136 -13.803 1.00 84.38 255 LEU A C 1
ATOM 2041 O O . LEU A 1 255 ? 4.202 9.884 -12.785 1.00 84.38 255 LEU A O 1
ATOM 2045 N N . LEU A 1 256 ? 2.723 11.161 -13.864 1.00 81.38 256 LEU A N 1
ATOM 2046 C CA . LEU A 1 256 ? 2.444 12.011 -12.716 1.00 81.38 256 LEU A CA 1
ATOM 2047 C C . LEU A 1 256 ? 1.890 11.197 -11.538 1.00 81.38 256 LEU A C 1
ATOM 2049 O O . LEU A 1 256 ? 1.155 10.223 -11.738 1.00 81.38 256 LEU A O 1
ATOM 2053 N N . PRO A 1 257 ? 2.206 11.606 -10.297 1.00 68.38 257 PRO A N 1
ATOM 2054 C CA . PRO A 1 257 ? 1.706 10.933 -9.110 1.00 68.38 257 PRO A CA 1
ATOM 2055 C C . PRO A 1 257 ? 0.178 10.963 -9.090 1.00 68.38 257 PRO A C 1
ATOM 2057 O O . PRO A 1 257 ? -0.438 12.020 -9.233 1.00 68.38 257 PRO A O 1
ATOM 2060 N N . HIS A 1 258 ? -0.424 9.793 -8.883 1.00 64.25 258 HIS A N 1
ATOM 2061 C CA . HIS A 1 258 ? -1.869 9.616 -8.880 1.00 64.25 258 HIS A CA 1
ATOM 2062 C C . HIS A 1 258 ? -2.516 10.484 -7.777 1.00 64.25 258 HIS A C 1
ATOM 2064 O O . HIS A 1 258 ? -2.306 10.204 -6.593 1.00 64.25 258 HIS A O 1
ATOM 2070 N N . PRO A 1 259 ? -3.327 11.517 -8.097 1.00 58.72 259 PRO A N 1
ATOM 2071 C CA . PRO A 1 259 ? -3.835 12.450 -7.084 1.00 58.72 259 PRO A CA 1
ATOM 2072 C C . PRO A 1 259 ? -4.839 11.793 -6.125 1.00 58.72 259 PRO A C 1
ATOM 2074 O O . PRO A 1 259 ? -5.136 12.336 -5.059 1.00 58.72 259 PRO A O 1
ATOM 2077 N N . GLY A 1 260 ? -5.366 10.624 -6.500 1.00 61.44 260 GLY A N 1
ATOM 2078 C CA . GLY A 1 260 ? -6.416 9.855 -5.834 1.00 61.44 260 GLY A CA 1
ATOM 2079 C C . GLY A 1 260 ? -7.433 9.354 -6.859 1.00 61.44 260 GLY A C 1
ATOM 2080 O O . GLY A 1 260 ? -7.512 9.880 -7.962 1.00 61.44 260 GLY A O 1
ATOM 2081 N N . GLU A 1 261 ? -8.209 8.324 -6.540 1.00 69.75 261 GLU A N 1
ATOM 2082 C CA . GLU A 1 261 ? -9.233 7.828 -7.471 1.00 69.75 261 GLU A CA 1
ATOM 2083 C C . GLU A 1 261 ? -10.512 8.651 -7.371 1.00 69.75 261 GLU A C 1
ATOM 2085 O O . GLU A 1 261 ? -10.947 8.927 -6.256 1.00 69.75 261 GLU A O 1
ATOM 2090 N N . LEU A 1 262 ? -11.171 8.966 -8.493 1.00 71.25 262 LEU A N 1
ATOM 2091 C CA . LEU A 1 262 ? -12.414 9.759 -8.506 1.00 71.25 262 LEU A CA 1
ATOM 2092 C C . LEU A 1 262 ? -13.541 9.158 -7.643 1.00 71.25 262 LEU A C 1
ATOM 2094 O O . LEU A 1 262 ? -14.414 9.890 -7.180 1.00 71.25 262 LEU A O 1
ATOM 2098 N N . LYS A 1 263 ? -13.496 7.848 -7.350 1.00 68.12 263 LYS A N 1
ATOM 2099 C CA . LYS A 1 263 ? -14.425 7.160 -6.432 1.00 68.12 263 LYS A CA 1
ATOM 2100 C C . LYS A 1 263 ? -14.232 7.536 -4.948 1.00 68.12 263 LYS A C 1
ATOM 2102 O O . LYS A 1 263 ? -15.116 7.290 -4.123 1.00 68.12 263 LYS A O 1
ATOM 2107 N N . GLN A 1 264 ? -13.088 8.121 -4.581 1.00 65.25 264 GLN A N 1
ATOM 2108 C CA . GLN A 1 264 ? -12.748 8.482 -3.202 1.00 65.25 264 GLN A CA 1
ATOM 2109 C C . GLN A 1 264 ? -13.635 9.612 -2.668 1.00 65.25 264 GLN A C 1
ATOM 2111 O O . GLN A 1 264 ? -14.061 10.513 -3.392 1.00 65.25 264 GLN A O 1
ATOM 2116 N N . ALA A 1 265 ? -13.861 9.618 -1.349 1.00 68.56 265 ALA A N 1
ATOM 2117 C CA . ALA A 1 265 ? -14.763 10.570 -0.699 1.00 68.56 265 ALA A CA 1
ATOM 2118 C C . ALA A 1 265 ? -14.392 12.044 -0.958 1.00 68.56 265 ALA A C 1
ATOM 2120 O O . ALA A 1 265 ? -15.284 12.887 -1.032 1.00 68.56 265 ALA A O 1
ATOM 2121 N N . LYS A 1 266 ? -13.097 12.337 -1.138 1.00 69.56 266 LYS A N 1
ATOM 2122 C CA . LYS A 1 266 ? -12.569 13.685 -1.393 1.00 69.56 266 LYS A CA 1
ATOM 2123 C C . LYS A 1 266 ? -13.007 14.292 -2.732 1.00 69.56 266 LYS A C 1
ATOM 2125 O O . LYS A 1 266 ? -13.009 15.508 -2.852 1.00 69.56 266 LYS A O 1
ATOM 2130 N N . TYR A 1 267 ? -13.427 13.470 -3.694 1.00 75.88 267 TYR A N 1
ATOM 2131 C CA . TYR A 1 267 ? -13.902 13.921 -5.006 1.00 75.88 267 TYR A CA 1
ATOM 2132 C C . TYR A 1 267 ? -15.429 13.925 -5.128 1.00 75.88 267 TYR A C 1
ATOM 2134 O O . TYR A 1 267 ? -15.963 14.304 -6.165 1.00 75.88 267 TYR A O 1
ATOM 2142 N N . ARG A 1 268 ? -16.169 13.561 -4.070 1.00 70.75 268 ARG A N 1
ATOM 2143 C CA . ARG A 1 268 ? -17.645 13.557 -4.101 1.00 70.75 268 ARG A CA 1
ATOM 2144 C C . ARG A 1 268 ? -18.241 14.915 -4.466 1.00 70.75 268 ARG A C 1
ATOM 2146 O O . ARG A 1 268 ? -19.274 14.958 -5.121 1.00 70.75 268 ARG A O 1
ATOM 2153 N N . SER A 1 269 ? -17.567 16.001 -4.091 1.00 78.12 269 SER A N 1
ATOM 2154 C CA . SER A 1 269 ? -17.973 17.365 -4.429 1.00 78.12 269 SER A CA 1
ATOM 2155 C C . SER A 1 269 ? -17.913 17.668 -5.930 1.00 78.12 269 SER A C 1
ATOM 2157 O O . SER A 1 269 ? -18.575 18.604 -6.363 1.00 78.12 269 SER A O 1
ATOM 2159 N N . GLY A 1 270 ? -17.168 16.905 -6.740 1.00 83.69 270 GLY A N 1
ATOM 2160 C CA . GLY A 1 270 ? -17.039 17.148 -8.181 1.00 83.69 270 GLY A CA 1
ATOM 2161 C C . GLY A 1 270 ? -18.380 17.073 -8.915 1.00 83.69 270 GLY A C 1
ATOM 2162 O O . GLY A 1 270 ? -18.720 17.986 -9.664 1.00 83.69 270 GLY A O 1
ATOM 2163 N N . LEU A 1 271 ? -19.197 16.055 -8.621 1.00 83.88 271 LEU A N 1
ATOM 2164 C CA . LEU A 1 271 ? -20.536 15.928 -9.204 1.00 83.88 271 LEU A CA 1
ATOM 2165 C C . LEU A 1 271 ? -21.458 17.075 -8.758 1.00 83.88 271 LEU A C 1
ATOM 2167 O O . LEU A 1 271 ? -22.152 17.669 -9.580 1.00 83.88 271 LEU A O 1
ATOM 2171 N N . ASP A 1 272 ? -21.421 17.439 -7.474 1.00 82.62 272 ASP A N 1
ATOM 2172 C CA . ASP A 1 272 ? -22.206 18.562 -6.947 1.00 82.62 272 ASP A CA 1
ATOM 2173 C C . ASP A 1 272 ? -21.813 19.890 -7.621 1.00 82.62 272 ASP A C 1
ATOM 2175 O O . ASP A 1 272 ? -22.673 20.718 -7.930 1.00 82.62 272 ASP A O 1
ATOM 2179 N N . ARG A 1 273 ? -20.519 20.091 -7.903 1.00 87.69 273 ARG A N 1
ATOM 2180 C CA . ARG A 1 273 ? -19.985 21.255 -8.633 1.00 87.69 273 ARG A CA 1
ATOM 2181 C C . ARG A 1 273 ? -20.440 21.299 -10.092 1.00 87.69 273 ARG A C 1
ATOM 2183 O O . ARG A 1 273 ? -20.795 22.371 -10.570 1.00 87.69 273 ARG A O 1
ATOM 2190 N N . ILE A 1 274 ? -20.491 20.156 -10.780 1.00 89.19 274 ILE A N 1
ATOM 2191 C CA . ILE A 1 274 ? -21.058 20.059 -12.137 1.00 89.19 274 ILE A CA 1
ATOM 2192 C C . ILE A 1 274 ? -22.533 20.480 -12.117 1.00 89.19 274 ILE A C 1
ATOM 2194 O O . ILE A 1 274 ? -22.954 21.358 -12.874 1.00 89.19 274 ILE A O 1
ATOM 2198 N N . LEU A 1 275 ? -23.320 19.892 -11.212 1.00 85.00 275 LEU A N 1
ATOM 2199 C CA . LEU A 1 275 ? -24.765 20.114 -11.141 1.00 85.00 275 LEU A CA 1
ATOM 2200 C C . LEU A 1 275 ? -25.132 21.536 -10.700 1.00 85.00 275 LEU A C 1
ATOM 2202 O O . LEU A 1 275 ? -26.153 22.067 -11.145 1.00 85.00 275 LEU A O 1
ATOM 2206 N N . SER A 1 276 ? -24.292 22.165 -9.875 1.00 85.44 276 SER A N 1
ATOM 2207 C CA . SER A 1 276 ? -24.475 23.544 -9.404 1.00 85.44 276 SER A CA 1
ATOM 2208 C C . SER A 1 276 ? -24.001 24.622 -10.383 1.00 85.44 276 SER A C 1
ATOM 2210 O O . SER A 1 276 ? -24.329 25.785 -10.163 1.00 85.44 276 SER A O 1
ATOM 2212 N N . SER A 1 277 ? -23.296 24.270 -11.467 1.00 88.88 277 SER A N 1
ATOM 2213 C CA . SER A 1 277 ? -22.881 25.246 -12.486 1.00 88.88 277 SER A CA 1
ATOM 2214 C C . SER A 1 277 ? -24.089 25.945 -13.125 1.00 88.88 277 SER A C 1
ATOM 2216 O O . SER A 1 277 ? -25.095 25.306 -13.430 1.00 88.88 277 SER A O 1
ATOM 2218 N N . ASP A 1 278 ? -24.013 27.253 -13.344 1.00 90.50 278 ASP A N 1
ATOM 2219 C CA . ASP A 1 278 ? -25.104 28.082 -13.876 1.00 90.50 278 ASP A CA 1
ATOM 2220 C C . ASP A 1 278 ? -24.908 28.495 -15.346 1.00 90.50 278 ASP A C 1
ATOM 2222 O O . ASP A 1 278 ? -25.809 29.078 -15.948 1.00 90.50 278 ASP A O 1
ATOM 2226 N N . SER A 1 279 ? -23.757 28.162 -15.938 1.00 90.75 279 SER A N 1
ATOM 2227 C CA . SER A 1 279 ? -23.362 28.557 -17.294 1.00 90.75 279 SER A CA 1
ATOM 2228 C C . SER A 1 279 ? -22.501 27.492 -17.981 1.00 90.75 279 SER A C 1
ATOM 2230 O O . SER A 1 279 ? -21.828 26.688 -17.326 1.00 90.75 279 SER A O 1
ATOM 2232 N N . ILE A 1 280 ? -22.518 27.484 -19.320 1.00 87.19 280 ILE A N 1
ATOM 2233 C CA . ILE A 1 280 ? -21.695 26.578 -20.139 1.00 87.19 280 ILE A CA 1
ATOM 2234 C C . ILE A 1 280 ? -20.216 26.923 -19.954 1.00 87.19 280 ILE A C 1
ATOM 2236 O O . ILE A 1 280 ? -19.404 26.036 -19.705 1.00 87.19 280 ILE A O 1
ATOM 2240 N N . GLU A 1 281 ? -19.872 28.208 -19.977 1.00 88.69 281 GLU A N 1
ATOM 2241 C CA . GLU A 1 281 ? -18.512 28.704 -19.766 1.00 88.69 281 GLU A CA 1
ATOM 2242 C C . GLU A 1 281 ? -18.000 28.359 -18.364 1.00 88.69 281 GLU A C 1
ATOM 2244 O O . GLU A 1 281 ? -16.852 27.941 -18.207 1.00 88.69 281 GLU A O 1
ATOM 2249 N N . GLY A 1 282 ? -18.855 28.482 -17.341 1.00 88.62 282 GLY A N 1
ATOM 2250 C CA . GLY A 1 282 ? -18.530 28.076 -15.975 1.00 88.62 282 GLY A CA 1
ATOM 2251 C C . GLY A 1 282 ? -18.234 26.580 -15.870 1.00 88.62 282 GLY A C 1
ATOM 2252 O O . GLY A 1 282 ? -17.271 26.189 -15.210 1.00 88.62 282 GLY A O 1
ATOM 2253 N N . LEU A 1 283 ? -19.009 25.747 -16.571 1.00 89.81 283 LEU A N 1
ATOM 2254 C CA . LEU A 1 283 ? -18.801 24.301 -16.595 1.00 89.81 283 LEU A CA 1
ATOM 2255 C C . LEU A 1 283 ? -17.534 23.908 -17.370 1.00 89.81 283 LEU A C 1
ATOM 2257 O O . LEU A 1 283 ? -16.765 23.085 -16.883 1.00 89.81 283 LEU A O 1
ATOM 2261 N N . ILE A 1 284 ? -17.264 24.532 -18.521 1.00 90.94 284 ILE A N 1
ATOM 2262 C CA . ILE A 1 284 ? -16.022 24.312 -19.283 1.00 90.94 284 ILE A CA 1
ATOM 2263 C C . ILE A 1 284 ? -14.809 24.674 -18.427 1.00 90.94 284 ILE A C 1
ATOM 2265 O O . ILE A 1 284 ? -13.884 23.875 -18.313 1.00 90.94 284 ILE A O 1
ATOM 2269 N N . LYS A 1 285 ? -14.852 25.816 -17.731 1.00 89.94 285 LYS A N 1
ATOM 2270 C CA . LYS A 1 285 ? -13.784 26.232 -16.817 1.00 89.94 285 LYS A CA 1
ATOM 2271 C C . LYS A 1 285 ? -13.547 25.224 -15.691 1.00 89.94 285 LYS A C 1
ATOM 2273 O O . LYS A 1 285 ? -12.410 25.048 -15.263 1.00 89.94 285 LYS A O 1
ATOM 2278 N N . LEU A 1 286 ? -14.588 24.548 -15.200 1.00 91.25 286 LEU A N 1
ATOM 2279 C CA . LEU A 1 286 ? -14.427 23.474 -14.215 1.00 91.25 286 LEU A CA 1
ATOM 2280 C C . LEU A 1 286 ? -13.692 22.252 -14.797 1.00 91.25 286 LEU A C 1
ATOM 2282 O O . LEU A 1 286 ? -12.937 21.610 -14.069 1.00 91.25 286 LEU A O 1
ATOM 2286 N N . MET A 1 287 ? -13.863 21.960 -16.088 1.00 89.75 287 MET A N 1
ATOM 2287 C CA . MET A 1 287 ? -13.198 20.845 -16.778 1.00 89.75 287 MET A CA 1
ATOM 2288 C C . MET A 1 287 ? -11.755 21.155 -17.209 1.00 89.75 287 MET A C 1
ATOM 2290 O O . MET A 1 287 ? -11.027 20.245 -17.598 1.00 89.75 287 MET A O 1
ATOM 2294 N N . GLU A 1 288 ? -11.311 22.411 -17.141 1.00 90.12 288 GLU A N 1
ATOM 2295 C CA . GLU A 1 288 ? -9.937 22.791 -17.484 1.00 90.12 288 GLU A CA 1
ATOM 2296 C C . GLU A 1 288 ? -8.914 22.289 -16.456 1.00 90.12 288 GLU A C 1
ATOM 2298 O O . GLU A 1 288 ? -9.173 22.259 -15.250 1.00 90.12 288 GLU A O 1
ATOM 2303 N N . VAL A 1 289 ? -7.713 21.957 -16.937 1.00 90.06 289 VAL A N 1
ATOM 2304 C CA . VAL A 1 289 ? -6.545 21.610 -16.116 1.00 90.06 289 VAL A CA 1
ATOM 2305 C C . VAL A 1 289 ? -5.720 22.884 -15.865 1.00 90.06 289 VAL A C 1
ATOM 2307 O O . VAL A 1 289 ? -5.121 23.419 -16.802 1.00 90.06 289 VAL A O 1
ATOM 2310 N N . PRO A 1 290 ? -5.653 23.401 -14.623 1.00 86.81 290 PRO A N 1
ATOM 2311 C CA . PRO A 1 290 ? -5.051 24.696 -14.332 1.00 86.81 290 PRO A CA 1
ATOM 2312 C C . PRO A 1 290 ? -3.527 24.586 -14.123 1.00 86.81 290 PRO A C 1
ATOM 2314 O O . PRO A 1 290 ? -3.029 24.675 -13.000 1.00 86.81 290 PRO A O 1
ATOM 2317 N N . VAL A 1 291 ? -2.763 24.394 -15.198 1.00 86.62 291 VAL A N 1
ATOM 2318 C CA . VAL A 1 291 ? -1.289 24.327 -15.144 1.00 86.62 291 VAL A CA 1
ATOM 2319 C C . VAL A 1 291 ? -0.669 25.729 -15.277 1.00 86.62 291 VAL A C 1
ATOM 2321 O O . VAL A 1 291 ? -1.056 26.507 -16.147 1.00 86.62 291 VAL A O 1
ATOM 2324 N N . LEU A 1 292 ? 0.296 26.073 -14.416 1.00 85.31 292 LEU A N 1
ATOM 2325 C CA . LEU A 1 292 ? 0.960 27.391 -14.389 1.00 85.31 292 LEU A CA 1
ATOM 2326 C C . LEU A 1 292 ? 2.157 27.501 -15.346 1.00 85.31 292 LEU A C 1
ATOM 2328 O O . LEU A 1 292 ? 2.446 28.582 -15.854 1.00 85.31 292 LEU A O 1
ATOM 2332 N N . ASP A 1 293 ? 2.850 26.394 -15.589 1.00 86.44 293 ASP A N 1
ATOM 2333 C CA . ASP A 1 293 ? 4.062 26.260 -16.405 1.00 86.44 293 ASP A CA 1
ATOM 2334 C C . ASP A 1 293 ? 3.789 25.530 -17.734 1.00 86.44 293 ASP A C 1
ATOM 2336 O O . ASP A 1 293 ? 4.644 24.825 -18.258 1.00 86.44 293 ASP A O 1
ATOM 2340 N N . THR A 1 294 ? 2.604 25.729 -18.324 1.00 77.38 294 THR A N 1
ATOM 2341 C CA . THR A 1 294 ? 2.177 25.082 -19.587 1.00 77.38 294 THR A CA 1
ATOM 2342 C C . THR A 1 294 ? 3.146 25.280 -20.748 1.00 77.38 294 THR A C 1
ATOM 2344 O O . THR A 1 294 ? 3.268 24.407 -21.600 1.00 77.38 294 THR A O 1
ATOM 2347 N N . LYS A 1 295 ? 3.855 26.413 -20.786 1.00 78.12 295 LYS A N 1
ATOM 2348 C CA . LYS A 1 295 ? 4.848 26.711 -21.829 1.00 78.12 295 LYS A CA 1
ATOM 2349 C C . LYS A 1 295 ? 6.059 25.781 -21.794 1.00 78.12 295 LYS A C 1
ATOM 2351 O O . LYS A 1 295 ? 6.660 25.563 -22.838 1.00 78.12 295 LYS A O 1
ATOM 2356 N N . ASP A 1 296 ? 6.399 25.256 -20.620 1.00 80.94 296 ASP A N 1
ATOM 2357 C CA . ASP A 1 296 ? 7.536 24.349 -20.445 1.00 80.94 296 ASP A CA 1
ATOM 2358 C C . ASP A 1 296 ? 7.162 22.897 -20.802 1.00 80.94 296 ASP A C 1
ATOM 2360 O O . ASP A 1 296 ? 8.046 22.061 -20.971 1.00 80.94 296 ASP A O 1
ATOM 2364 N N . TYR A 1 297 ? 5.860 22.604 -20.936 1.00 81.69 297 TYR A N 1
AT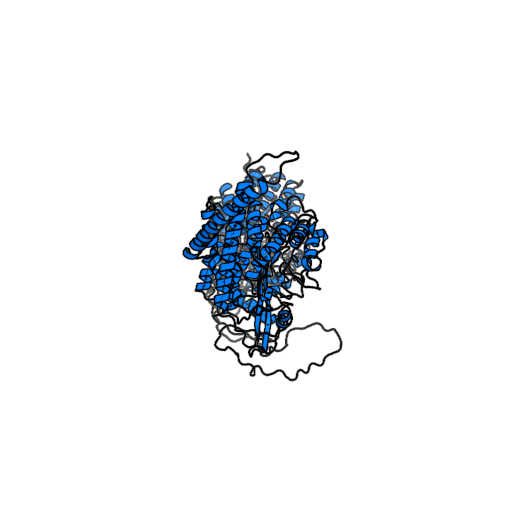OM 2365 C CA . TYR A 1 297 ? 5.321 21.267 -21.194 1.00 81.69 297 TYR A CA 1
ATOM 2366 C C . TYR A 1 297 ? 4.203 21.298 -22.252 1.00 81.69 297 TYR A C 1
ATOM 2368 O O . TYR A 1 297 ? 3.040 21.031 -21.935 1.00 81.69 297 TYR A O 1
ATOM 2376 N N . PRO A 1 298 ? 4.522 21.624 -23.517 1.00 73.75 298 PRO A N 1
ATOM 2377 C CA . PRO A 1 298 ? 3.538 21.725 -24.602 1.00 73.75 298 PRO A CA 1
ATOM 2378 C C . PRO A 1 298 ? 2.820 20.403 -24.924 1.00 73.75 298 PRO A C 1
ATOM 2380 O O . PRO A 1 298 ? 1.740 20.409 -25.518 1.00 73.75 298 PRO A O 1
ATOM 2383 N N . GLN A 1 299 ? 3.397 19.274 -24.515 1.00 76.19 299 GLN A N 1
ATOM 2384 C CA . GLN A 1 299 ? 2.810 17.947 -24.641 1.00 76.19 299 GLN A CA 1
ATOM 2385 C C . GLN A 1 299 ? 1.701 17.664 -23.616 1.00 76.19 299 GLN A C 1
ATOM 2387 O O . GLN A 1 299 ? 0.938 16.716 -23.790 1.00 76.19 299 GLN A O 1
ATOM 2392 N N . ALA A 1 300 ? 1.597 18.476 -22.557 1.00 85.31 300 ALA A N 1
ATOM 2393 C CA . ALA A 1 300 ? 0.619 18.274 -21.502 1.00 85.31 300 ALA A CA 1
ATOM 2394 C C . ALA A 1 300 ? -0.803 18.588 -21.995 1.00 85.31 300 ALA A C 1
ATOM 2396 O O . ALA A 1 300 ? -1.105 19.736 -22.332 1.00 85.31 300 ALA A O 1
ATOM 2397 N N . ARG A 1 301 ? -1.694 17.590 -22.030 1.00 84.50 301 ARG A N 1
ATOM 2398 C CA . ARG A 1 301 ? -3.069 17.745 -22.538 1.00 84.50 301 ARG A CA 1
ATOM 2399 C C . ARG A 1 301 ? -4.093 17.136 -21.587 1.00 84.50 301 ARG A C 1
ATOM 2401 O O . ARG A 1 301 ? -3.797 16.133 -20.945 1.00 84.50 301 ARG A O 1
ATOM 2408 N N . PRO A 1 302 ? -5.301 17.716 -21.480 1.00 89.25 302 PRO A N 1
ATOM 2409 C CA . PRO A 1 302 ? -6.367 17.109 -20.704 1.00 89.25 302 PRO A CA 1
ATOM 2410 C C . PRO A 1 302 ? -6.873 15.834 -21.387 1.00 89.25 302 PRO A C 1
ATOM 2412 O O . PRO A 1 302 ? -6.990 15.763 -22.612 1.00 89.25 302 PRO A O 1
ATOM 2415 N N . ALA A 1 303 ? -7.243 14.855 -20.568 1.00 89.75 303 ALA A N 1
ATOM 2416 C CA . ALA A 1 303 ? -7.955 13.652 -20.979 1.00 89.75 303 ALA A CA 1
ATOM 2417 C C . ALA A 1 303 ? -9.258 13.965 -21.729 1.00 89.75 303 ALA A C 1
ATOM 2419 O O . ALA A 1 303 ? -9.631 13.229 -22.643 1.00 89.75 303 ALA A O 1
ATOM 2420 N N . TYR A 1 304 ? -9.922 15.061 -21.349 1.00 91.88 304 TYR A N 1
ATOM 2421 C CA . TYR A 1 304 ? -11.155 15.526 -21.968 1.00 91.88 304 TYR A CA 1
ATOM 2422 C C . TYR A 1 304 ? -11.084 17.019 -22.275 1.00 91.88 304 TYR A C 1
ATOM 2424 O O . TYR A 1 304 ? -10.784 17.825 -21.393 1.00 91.88 304 TYR A O 1
ATOM 2432 N N . GLY A 1 305 ? -11.387 17.391 -23.514 1.00 89.12 305 GLY A N 1
ATOM 2433 C CA . GLY A 1 305 ? -11.466 18.782 -23.954 1.00 89.12 305 GLY A CA 1
ATOM 2434 C C . GLY A 1 305 ? -12.908 19.195 -24.221 1.00 89.12 305 GLY A C 1
ATOM 2435 O O . GLY A 1 305 ? -13.665 18.441 -24.824 1.00 89.12 305 GLY A O 1
ATOM 2436 N N . PHE A 1 306 ? -13.289 20.405 -23.811 1.00 88.69 306 PHE A N 1
ATOM 2437 C CA . PHE A 1 306 ? -14.607 20.970 -24.105 1.00 88.69 306 PHE A CA 1
ATOM 2438 C C . PHE A 1 306 ? -14.445 22.317 -24.795 1.00 88.69 306 PHE A C 1
ATOM 2440 O O . PHE A 1 306 ? -13.783 23.215 -24.276 1.00 88.69 306 PHE A O 1
ATOM 2447 N N . ARG A 1 307 ? -15.071 22.468 -25.960 1.00 83.25 307 ARG A N 1
ATOM 2448 C CA . ARG A 1 307 ? -15.101 23.724 -26.711 1.00 83.25 307 ARG A CA 1
ATOM 2449 C C . ARG A 1 307 ? -16.544 24.168 -26.873 1.00 83.25 307 ARG A C 1
ATOM 2451 O O . ARG A 1 307 ? -17.325 23.417 -27.444 1.00 83.25 307 ARG A O 1
ATOM 2458 N N . ALA A 1 308 ? -16.883 25.360 -26.381 1.00 77.12 308 ALA A N 1
ATOM 2459 C CA . ALA A 1 308 ? -18.198 25.965 -26.595 1.00 77.12 308 ALA A CA 1
ATOM 2460 C C . ALA A 1 308 ? -18.415 26.317 -28.074 1.00 77.12 308 ALA A C 1
ATOM 2462 O O . ALA A 1 308 ? -17.450 26.549 -28.804 1.00 77.12 308 ALA A O 1
ATOM 2463 N N . ALA A 1 309 ? -19.681 26.395 -28.489 1.00 71.88 309 ALA A N 1
ATOM 2464 C CA . ALA A 1 309 ? -20.037 26.940 -29.792 1.00 71.88 309 ALA A CA 1
ATOM 2465 C C . ALA A 1 309 ? -19.577 28.405 -29.904 1.00 71.88 309 ALA A C 1
ATOM 2467 O O . ALA A 1 309 ? -19.770 29.206 -28.988 1.00 71.88 309 ALA A O 1
ATOM 2468 N N . SER A 1 310 ? -18.967 28.750 -31.033 1.00 67.44 310 SER A N 1
ATOM 2469 C CA . SER A 1 310 ? -18.511 30.103 -31.363 1.00 67.44 310 SER A CA 1
ATOM 2470 C C . SER A 1 310 ? -18.875 30.444 -32.807 1.00 67.44 310 SER A C 1
ATOM 2472 O O . SER A 1 310 ? -19.275 29.576 -33.581 1.00 67.44 310 SER A O 1
ATOM 2474 N N . GLU A 1 311 ? -18.663 31.700 -33.219 1.00 50.31 311 GLU A N 1
ATOM 2475 C CA . GLU A 1 311 ? -18.783 32.113 -34.632 1.00 50.31 311 GLU A CA 1
ATOM 2476 C C . GLU A 1 311 ? -17.894 31.275 -35.581 1.00 50.31 311 GLU A C 1
ATOM 2478 O O . GLU A 1 311 ? -18.133 31.245 -36.784 1.00 50.31 311 GLU A O 1
ATOM 2483 N N . SER A 1 312 ? -16.890 30.576 -35.037 1.00 50.66 312 SER A N 1
ATOM 2484 C CA . SER A 1 312 ? -15.905 29.755 -35.747 1.00 50.66 312 SER A CA 1
ATOM 2485 C C . SER A 1 312 ? -16.137 28.236 -35.674 1.00 50.66 312 SER A C 1
ATOM 2487 O O . SER A 1 312 ? -15.329 27.492 -36.229 1.00 50.66 312 SER A O 1
ATOM 2489 N N . GLY A 1 313 ? -17.197 27.741 -35.017 1.00 63.66 313 GLY A N 1
ATOM 2490 C CA . GLY A 1 313 ? -17.520 26.308 -35.042 1.00 63.66 313 GLY A CA 1
ATOM 2491 C C . GLY A 1 313 ? -18.494 25.807 -33.962 1.00 63.66 313 GLY A C 1
ATOM 2492 O O . GLY A 1 313 ? -18.789 26.518 -33.001 1.00 63.66 313 GLY A O 1
ATOM 2493 N N . PRO A 1 314 ? -19.002 24.566 -34.109 1.00 73.94 314 PRO A N 1
ATOM 2494 C CA . PRO A 1 314 ? -19.943 23.951 -33.172 1.00 73.94 314 PRO A CA 1
ATOM 2495 C C . PRO A 1 314 ? -19.274 23.510 -31.861 1.00 73.94 314 PRO A C 1
ATOM 2497 O O . PRO A 1 314 ? -18.051 23.386 -31.769 1.00 73.94 314 PRO A O 1
ATOM 2500 N N . THR A 1 315 ? -20.099 23.216 -30.850 1.00 80.94 315 THR A N 1
ATOM 2501 C CA . THR A 1 315 ? -19.613 22.645 -29.584 1.00 80.94 315 THR A CA 1
ATOM 2502 C C . THR A 1 315 ? -18.962 21.284 -29.837 1.00 80.94 315 THR A C 1
ATOM 2504 O O . THR A 1 315 ? -19.536 20.437 -30.524 1.00 80.94 315 THR A O 1
ATOM 2507 N N . ALA A 1 316 ? -17.776 21.066 -29.273 1.00 87.19 316 ALA A N 1
ATOM 2508 C CA . ALA A 1 316 ? -16.998 19.849 -29.479 1.00 87.19 316 ALA A CA 1
ATOM 2509 C C . ALA A 1 316 ? -16.482 19.282 -28.154 1.00 87.19 316 ALA A C 1
ATOM 2511 O O . ALA A 1 316 ? -16.079 20.033 -27.259 1.00 87.19 316 ALA A O 1
ATOM 2512 N N . ILE A 1 317 ? -16.493 17.954 -28.055 1.00 91.00 317 ILE A N 1
ATOM 2513 C CA . ILE A 1 317 ? -16.049 17.190 -26.889 1.00 91.00 317 ILE A CA 1
ATOM 2514 C C . ILE A 1 317 ? -14.940 16.251 -27.344 1.00 91.00 317 ILE A C 1
ATOM 2516 O O . ILE A 1 317 ? -15.165 15.372 -28.170 1.00 91.00 317 ILE A O 1
ATOM 2520 N N . GLU A 1 318 ? -13.739 16.462 -26.836 1.00 91.94 318 GLU A N 1
ATOM 2521 C CA . GLU A 1 318 ? -12.539 15.719 -27.205 1.00 91.94 318 GLU A CA 1
ATOM 2522 C C . GLU A 1 318 ? -12.225 14.668 -26.139 1.00 91.94 318 GLU A C 1
ATOM 2524 O O . GLU A 1 318 ? -12.222 14.980 -24.952 1.00 91.94 318 GLU A O 1
ATOM 2529 N N . PHE A 1 319 ? -11.946 13.439 -26.568 1.00 92.69 319 PHE A N 1
ATOM 2530 C CA . PHE A 1 319 ? -11.539 12.308 -25.737 1.00 92.69 319 PHE A CA 1
ATOM 2531 C C . PHE A 1 319 ? -10.114 11.901 -26.114 1.00 92.69 319 PHE A C 1
ATOM 2533 O O . PHE A 1 319 ? -9.888 11.460 -27.239 1.00 92.69 319 PHE A O 1
ATOM 2540 N N . ASN A 1 320 ? -9.177 12.007 -25.171 1.00 88.75 320 ASN A N 1
ATOM 2541 C CA . ASN A 1 320 ? -7.739 11.797 -25.389 1.00 88.75 320 ASN A CA 1
ATOM 2542 C C . ASN A 1 320 ? -7.147 10.642 -24.563 1.00 88.75 320 ASN A C 1
ATOM 2544 O O . ASN A 1 320 ? -5.934 10.548 -24.414 1.00 88.75 320 ASN A O 1
ATOM 2548 N N . GLN A 1 321 ? -7.976 9.770 -23.991 1.00 84.56 321 GLN A N 1
ATOM 2549 C CA . GLN A 1 321 ? -7.540 8.758 -23.013 1.00 84.56 321 GLN A CA 1
ATOM 2550 C C . GLN A 1 321 ? -7.116 7.413 -23.607 1.00 84.56 321 GLN A C 1
ATOM 2552 O O . GLN A 1 321 ? -6.721 6.506 -22.877 1.00 84.56 321 GLN A O 1
ATOM 2557 N N . HIS A 1 322 ? -7.189 7.266 -24.927 1.00 86.56 322 HIS A N 1
ATOM 2558 C CA . HIS A 1 322 ? -6.843 6.019 -25.590 1.00 86.56 322 HIS A CA 1
ATOM 2559 C C . HIS A 1 322 ? -5.398 6.051 -26.100 1.00 86.56 322 HIS A C 1
ATOM 2561 O O . HIS A 1 322 ? -4.936 7.054 -26.656 1.00 86.56 322 HIS A O 1
ATOM 2567 N N . CYS A 1 323 ? -4.689 4.929 -25.947 1.00 84.00 323 CYS A N 1
ATOM 2568 C CA . CYS A 1 323 ? -3.354 4.761 -26.517 1.00 84.00 323 CYS A CA 1
ATOM 2569 C C . CYS A 1 323 ? -3.381 4.855 -28.042 1.00 84.00 323 CYS A C 1
ATOM 2571 O O . CYS A 1 323 ? -4.357 4.477 -28.693 1.00 84.00 323 CYS A O 1
ATOM 2573 N N . GLY A 1 324 ? -2.302 5.353 -28.635 1.00 84.88 324 GLY A N 1
ATOM 2574 C CA . GLY A 1 324 ? -2.132 5.299 -30.076 1.00 84.88 324 GLY A CA 1
ATOM 2575 C C . GLY A 1 324 ? -2.166 3.851 -30.546 1.00 84.88 324 GLY A C 1
ATOM 2576 O O . GLY A 1 324 ? -1.622 2.948 -29.907 1.00 84.88 324 GLY A O 1
ATOM 2577 N N . THR A 1 325 ? -2.853 3.621 -31.657 1.00 86.62 325 THR A N 1
ATOM 2578 C CA . THR A 1 325 ? -2.965 2.294 -32.250 1.00 86.62 325 THR A CA 1
ATOM 2579 C C . THR A 1 325 ? -3.033 2.396 -33.758 1.00 86.62 325 THR A C 1
ATOM 2581 O O . THR A 1 325 ? -3.503 3.400 -34.282 1.00 86.62 325 THR A O 1
ATOM 2584 N N . LEU A 1 326 ? -2.585 1.353 -34.456 1.00 86.81 326 LEU A N 1
ATOM 2585 C CA . LEU A 1 326 ? -2.752 1.189 -35.900 1.00 86.81 326 LEU A CA 1
ATOM 2586 C C . LEU A 1 326 ? -3.691 0.010 -36.207 1.00 86.81 326 LEU A C 1
ATOM 2588 O O . LEU A 1 326 ? -3.531 -0.699 -37.199 1.00 86.81 326 LEU A O 1
ATOM 2592 N N . LYS A 1 327 ? -4.687 -0.231 -35.339 1.00 85.31 327 LYS A N 1
ATOM 2593 C CA . LYS A 1 327 ? -5.728 -1.251 -35.534 1.00 85.31 327 LYS A CA 1
ATOM 2594 C C . LYS A 1 327 ? -7.102 -0.632 -35.748 1.00 85.31 327 LYS A C 1
ATOM 2596 O O . LYS A 1 327 ? -7.662 -0.034 -34.837 1.00 85.31 327 LYS A O 1
ATOM 2601 N N . ALA A 1 328 ? -7.691 -0.895 -36.920 1.00 85.50 328 ALA A N 1
ATOM 2602 C CA . ALA A 1 328 ? -9.016 -0.389 -37.293 1.00 85.50 328 ALA A CA 1
ATOM 2603 C C . ALA A 1 328 ? -10.087 -0.716 -36.249 1.00 85.50 328 ALA A C 1
ATOM 2605 O O . ALA A 1 328 ? -10.860 0.158 -35.884 1.00 85.50 328 ALA A O 1
ATOM 2606 N N . ALA A 1 329 ? -10.115 -1.956 -35.749 1.00 84.69 329 ALA A N 1
ATOM 2607 C CA . ALA A 1 329 ? -11.122 -2.376 -34.778 1.00 84.69 329 ALA A CA 1
ATOM 2608 C C . ALA A 1 329 ? -11.094 -1.504 -33.511 1.00 84.69 329 ALA A C 1
ATOM 2610 O O . ALA A 1 329 ? -12.135 -1.009 -33.103 1.00 84.69 329 ALA A O 1
ATOM 2611 N N . GLU A 1 330 ? -9.915 -1.243 -32.941 1.00 84.88 330 GLU A N 1
ATOM 2612 C CA . GLU A 1 330 ? -9.774 -0.385 -31.754 1.00 84.88 330 GLU A CA 1
ATOM 2613 C C . GLU A 1 330 ? -10.265 1.032 -32.011 1.00 84.88 330 GLU A C 1
ATOM 2615 O O . GLU A 1 330 ? -11.034 1.575 -31.226 1.00 84.88 330 GLU A O 1
ATOM 2620 N N . MET A 1 331 ? -9.857 1.608 -33.144 1.00 88.12 331 MET A N 1
ATOM 2621 C CA . MET A 1 331 ? -10.265 2.955 -33.531 1.00 88.12 331 MET A CA 1
ATOM 2622 C C . MET A 1 331 ? -11.784 3.063 -33.650 1.00 88.12 331 MET A C 1
ATOM 2624 O O . MET A 1 331 ? -12.379 4.023 -33.168 1.00 88.12 331 MET A O 1
ATOM 2628 N N . VAL A 1 332 ? -12.411 2.059 -34.266 1.00 87.62 332 VAL A N 1
ATOM 2629 C CA . VAL A 1 332 ? -13.860 1.999 -34.464 1.00 87.62 332 VAL A CA 1
ATOM 2630 C C . VAL A 1 332 ? -14.578 1.817 -33.131 1.00 87.62 332 VAL A C 1
ATOM 2632 O O . VAL A 1 332 ? -15.473 2.599 -32.827 1.00 87.62 332 VAL A O 1
ATOM 2635 N N . TYR A 1 333 ? -14.189 0.838 -32.310 1.00 88.44 333 TYR A N 1
ATOM 2636 C CA . TYR A 1 333 ? -14.853 0.582 -31.028 1.00 88.44 333 TYR A CA 1
ATOM 2637 C C . TYR A 1 333 ? -14.670 1.731 -30.033 1.00 88.44 333 TYR A C 1
ATOM 2639 O O . TYR A 1 333 ? -15.609 2.036 -29.299 1.00 88.44 333 TYR A O 1
ATOM 2647 N N . TRP A 1 334 ? -13.519 2.411 -30.041 1.00 89.50 334 TRP A N 1
ATOM 2648 C CA . TRP A 1 334 ? -13.313 3.620 -29.244 1.00 89.50 334 TRP A CA 1
ATOM 2649 C C . TRP A 1 334 ? -14.172 4.789 -29.737 1.00 89.50 334 TRP A C 1
ATOM 2651 O O . TRP A 1 334 ? -14.864 5.423 -28.941 1.00 89.50 334 TRP A O 1
ATOM 2661 N N . ALA A 1 335 ? -14.221 5.031 -31.051 1.00 90.06 335 ALA A N 1
ATOM 2662 C CA . ALA A 1 335 ? -15.076 6.071 -31.618 1.00 90.06 335 ALA A CA 1
ATOM 2663 C C . ALA A 1 335 ? -16.568 5.810 -31.342 1.00 90.06 335 ALA A C 1
ATOM 2665 O O . ALA A 1 335 ? -17.305 6.731 -30.977 1.00 90.06 335 ALA A O 1
ATOM 2666 N N . VAL A 1 336 ? -17.015 4.553 -31.456 1.00 88.88 336 VAL A N 1
ATOM 2667 C CA . VAL A 1 336 ? -18.376 4.128 -31.093 1.00 88.88 336 VAL A CA 1
ATOM 2668 C C . VAL A 1 336 ? -18.621 4.362 -29.604 1.00 88.88 336 VAL A C 1
ATOM 2670 O O . VAL A 1 336 ? -19.625 4.966 -29.249 1.00 88.88 336 VAL A O 1
ATOM 2673 N N . PHE A 1 337 ? -17.695 3.972 -28.728 1.00 89.50 337 PHE A N 1
ATOM 2674 C CA . PHE A 1 337 ? -17.817 4.227 -27.294 1.00 89.50 337 PHE A CA 1
ATOM 2675 C C . PHE A 1 337 ? -18.015 5.724 -26.986 1.00 89.50 337 PHE A C 1
ATOM 2677 O O . PHE A 1 337 ? -18.983 6.087 -26.317 1.00 89.50 337 PHE A O 1
ATOM 2684 N N . CYS A 1 338 ? -17.155 6.603 -27.514 1.00 91.19 338 CYS A N 1
ATOM 2685 C CA . CYS A 1 338 ? -17.243 8.047 -27.278 1.00 91.19 338 CYS A CA 1
ATOM 2686 C C . CYS A 1 338 ? -18.545 8.654 -27.825 1.00 91.19 338 CYS A C 1
ATOM 2688 O O . CYS A 1 338 ? -19.183 9.470 -27.157 1.00 91.19 338 CYS A O 1
ATOM 2690 N N . THR A 1 339 ? -18.948 8.267 -29.037 1.00 89.81 339 THR A N 1
ATOM 2691 C CA . THR A 1 339 ? -20.151 8.811 -29.688 1.00 89.81 339 THR A CA 1
ATOM 2692 C C . THR A 1 339 ? -21.437 8.354 -29.012 1.00 89.81 339 THR A C 1
ATOM 2694 O O . THR A 1 339 ? -22.314 9.187 -28.785 1.00 89.81 339 THR A O 1
ATOM 2697 N N . GLU A 1 340 ? -21.533 7.081 -28.630 1.00 86.94 340 GLU A N 1
ATOM 2698 C CA . GLU A 1 340 ? -22.693 6.516 -27.934 1.00 86.94 340 GLU A CA 1
ATOM 2699 C C . GLU A 1 340 ? -22.832 7.070 -26.510 1.00 86.94 340 GLU A C 1
ATOM 2701 O O . GLU A 1 340 ? -23.940 7.381 -26.074 1.00 86.94 340 GLU A O 1
ATOM 2706 N N . LEU A 1 341 ? -21.717 7.285 -25.798 1.00 87.19 341 LEU A N 1
ATOM 2707 C CA . LEU A 1 341 ? -21.733 7.901 -24.467 1.00 87.19 341 LEU A CA 1
ATOM 2708 C C . LEU A 1 341 ? -22.338 9.313 -24.505 1.00 87.19 341 LEU A C 1
ATOM 2710 O O . LEU A 1 341 ? -23.185 9.663 -23.677 1.00 87.19 341 LEU A O 1
ATOM 2714 N N . VAL A 1 342 ? -21.918 10.120 -25.485 1.00 88.69 342 VAL A N 1
ATOM 2715 C CA . VAL A 1 342 ? -22.445 11.475 -25.694 1.00 88.69 342 VAL A CA 1
ATOM 2716 C C . VAL A 1 342 ? -23.903 11.415 -26.152 1.00 88.69 342 VAL A C 1
ATOM 2718 O O . VAL A 1 342 ? -24.745 12.110 -25.583 1.00 88.69 342 VAL A O 1
ATOM 2721 N N . GLN A 1 343 ? -24.228 10.557 -27.122 1.00 86.06 343 GLN A N 1
ATOM 2722 C CA . GLN A 1 343 ? -25.582 10.398 -27.660 1.00 86.06 343 GLN A CA 1
ATOM 2723 C C . GLN A 1 343 ? -26.596 10.019 -26.570 1.00 86.06 343 GLN A C 1
ATOM 2725 O O . GLN A 1 343 ? -27.666 10.622 -26.479 1.00 86.06 343 GLN A O 1
ATOM 2730 N N . LEU A 1 344 ? -26.235 9.090 -25.684 1.00 82.56 344 LEU A N 1
ATOM 2731 C CA . LEU A 1 344 ? -27.064 8.655 -24.561 1.00 82.56 344 LEU A CA 1
ATOM 2732 C C . LEU A 1 344 ? -27.447 9.817 -23.631 1.00 82.56 344 LEU A C 1
ATOM 2734 O O . LEU A 1 344 ? -28.591 9.911 -23.178 1.00 82.56 344 LEU A O 1
ATOM 2738 N N . CYS A 1 345 ? -26.513 10.738 -23.393 1.00 83.62 345 CYS A N 1
ATOM 2739 C CA . CYS A 1 345 ? -26.751 11.928 -22.579 1.00 83.62 345 CYS A CA 1
ATOM 2740 C C . CYS A 1 345 ? -27.606 12.981 -23.305 1.00 83.62 345 CYS A C 1
ATOM 2742 O O . CYS A 1 345 ? -28.362 13.708 -22.659 1.00 83.62 345 CYS A O 1
ATOM 2744 N N . LEU A 1 346 ? -27.523 13.055 -24.638 1.00 83.19 346 LEU A N 1
ATOM 2745 C CA . LEU A 1 346 ? -28.333 13.970 -25.450 1.00 83.19 346 LEU A CA 1
ATOM 2746 C C . LEU A 1 346 ? -29.799 13.528 -25.546 1.00 83.19 346 LEU A C 1
ATOM 2748 O O . LEU A 1 346 ? -30.693 14.371 -25.478 1.00 83.19 346 LEU A O 1
ATOM 2752 N N . GLU A 1 347 ? -30.053 12.223 -25.681 1.00 77.88 347 GLU A N 1
ATOM 2753 C CA . GLU A 1 347 ? -31.406 11.658 -25.787 1.00 77.88 347 GLU A CA 1
ATOM 2754 C C . GLU A 1 347 ? -32.139 11.606 -24.444 1.00 77.88 347 GLU A C 1
ATOM 2756 O O . GLU A 1 347 ? -33.363 11.750 -24.380 1.00 77.88 347 GLU A O 1
ATOM 2761 N N . LYS A 1 348 ? -31.388 11.398 -23.359 1.00 70.00 348 LYS A N 1
ATOM 2762 C CA . LYS A 1 348 ? -31.908 11.289 -21.996 1.00 70.00 348 LYS A CA 1
ATOM 2763 C C . LYS A 1 348 ? -31.143 12.235 -21.064 1.00 70.00 348 LYS A C 1
ATOM 2765 O O . LYS A 1 348 ? -30.480 11.768 -20.141 1.00 70.00 348 LYS A O 1
ATOM 2770 N N . PRO A 1 349 ? -31.284 13.565 -21.217 1.00 63.00 349 PRO A N 1
ATOM 2771 C CA . PRO A 1 349 ? -30.617 14.527 -20.334 1.00 63.00 349 PRO A CA 1
ATOM 2772 C C . PRO A 1 349 ? -31.102 14.417 -18.878 1.00 63.00 349 PRO A C 1
ATOM 2774 O O . PRO A 1 349 ? -30.409 14.839 -17.960 1.00 63.00 349 PRO A O 1
ATOM 2777 N N . GLN A 1 350 ? -32.282 13.814 -18.663 1.00 55.72 350 GLN A N 1
ATOM 2778 C CA . GLN A 1 350 ? -32.826 13.463 -17.349 1.00 55.72 350 GLN A CA 1
ATOM 2779 C C . GLN A 1 350 ? -32.664 11.983 -16.980 1.00 55.72 350 GLN A C 1
ATOM 2781 O O . GLN A 1 350 ? -33.413 11.516 -16.121 1.00 55.72 350 GLN A O 1
ATOM 2786 N N . LEU A 1 351 ? -31.743 11.224 -17.602 1.00 53.97 351 LEU A N 1
ATOM 2787 C CA . LEU A 1 351 ? -31.285 9.954 -17.020 1.00 53.97 351 LEU A CA 1
ATOM 2788 C C . LEU A 1 351 ? -31.098 10.233 -15.541 1.00 53.97 351 LEU A C 1
ATOM 2790 O O . LEU A 1 351 ? -30.315 11.124 -15.197 1.00 53.97 351 LEU A O 1
ATOM 2794 N N . SER A 1 352 ? -31.903 9.606 -14.677 1.00 53.06 352 SER A N 1
ATOM 2795 C CA . SER A 1 352 ? -31.782 9.934 -13.274 1.00 53.06 352 SER A CA 1
ATOM 2796 C C . SER A 1 352 ? -30.360 9.510 -12.945 1.00 53.06 352 SER A C 1
ATOM 2798 O O . SER A 1 352 ? -30.013 8.335 -13.051 1.00 53.06 352 SER A O 1
ATOM 2800 N N . LEU A 1 353 ? -29.483 10.480 -12.665 1.00 56.47 353 LEU A N 1
ATOM 2801 C CA . LEU A 1 353 ? -28.089 10.193 -12.331 1.00 56.47 353 LEU A CA 1
ATOM 2802 C C . LEU A 1 353 ? -28.056 9.113 -11.255 1.00 56.47 353 LEU A C 1
ATOM 2804 O O . LEU A 1 353 ? -27.180 8.273 -11.263 1.00 56.47 353 LEU A O 1
ATOM 2808 N N . LYS A 1 354 ? -29.107 9.072 -10.431 1.00 54.75 354 LYS A N 1
ATOM 2809 C CA . LYS A 1 354 ? -29.489 8.017 -9.506 1.00 54.75 354 LYS A CA 1
ATOM 2810 C C . LYS A 1 354 ? -29.625 6.600 -10.097 1.00 54.75 354 LYS A C 1
ATOM 2812 O O . LYS A 1 354 ? -29.047 5.712 -9.500 1.00 54.75 354 LYS A O 1
ATOM 2817 N N . GLU A 1 355 ? -30.327 6.352 -11.204 1.00 55.50 355 GLU A N 1
ATOM 2818 C CA . GLU A 1 355 ? -30.418 5.025 -11.852 1.00 55.50 355 GLU A CA 1
ATOM 2819 C C . GLU A 1 355 ? -29.081 4.597 -12.478 1.00 55.50 355 GLU A C 1
ATOM 2821 O O . GLU A 1 355 ? -28.647 3.463 -12.275 1.00 55.50 355 GLU A O 1
ATOM 2826 N N . ALA A 1 356 ? -28.383 5.508 -13.171 1.00 55.91 356 ALA A N 1
ATOM 2827 C CA . ALA A 1 356 ? -27.040 5.238 -13.704 1.00 55.91 356 ALA A CA 1
ATOM 2828 C C . ALA A 1 356 ? -26.027 4.967 -12.570 1.00 55.91 356 ALA A C 1
ATOM 2830 O O . ALA A 1 356 ? -25.192 4.068 -12.652 1.00 55.91 356 ALA A O 1
ATOM 2831 N N . TRP A 1 357 ? -26.152 5.706 -11.466 1.00 56.16 357 TRP A N 1
ATOM 2832 C CA . TRP A 1 357 ? -25.357 5.578 -10.245 1.00 56.16 357 TRP A CA 1
ATOM 2833 C C . TRP A 1 357 ? -25.700 4.334 -9.427 1.00 56.16 357 TRP A C 1
ATOM 2835 O O . TRP A 1 357 ? -24.807 3.730 -8.843 1.00 56.16 357 TRP A O 1
ATOM 2845 N N . GLU A 1 358 ? -26.968 3.926 -9.367 1.00 53.91 358 GLU A N 1
ATOM 2846 C CA . GLU A 1 358 ? -27.392 2.687 -8.708 1.00 53.91 358 GLU A CA 1
ATOM 2847 C C . GLU A 1 358 ? -26.872 1.455 -9.458 1.00 53.91 358 GLU A C 1
ATOM 2849 O O . GLU A 1 358 ? -26.472 0.493 -8.802 1.00 53.91 358 GLU A O 1
ATOM 2854 N N . GLY A 1 359 ? -26.768 1.525 -10.792 1.00 50.59 359 GLY A N 1
ATOM 2855 C CA . GLY A 1 359 ? -26.077 0.525 -11.610 1.00 50.59 359 GLY A CA 1
ATOM 2856 C C . GLY A 1 359 ? -24.579 0.423 -11.301 1.00 50.59 359 GLY A C 1
ATOM 2857 O O . GLY A 1 359 ? -24.074 -0.679 -11.119 1.00 50.59 359 GLY A O 1
ATOM 2858 N N . LEU A 1 360 ? -23.878 1.555 -11.152 1.00 53.44 360 LEU A N 1
ATOM 2859 C CA . LEU A 1 360 ? -22.434 1.600 -10.851 1.00 53.44 360 LEU A CA 1
ATOM 2860 C C . LEU A 1 360 ? -22.094 1.311 -9.369 1.00 53.44 360 LEU A C 1
ATOM 2862 O O . LEU A 1 360 ? -20.997 0.855 -9.052 1.00 53.44 360 LEU A O 1
ATOM 2866 N N . LYS A 1 361 ? -23.039 1.507 -8.437 1.00 50.81 361 LYS A N 1
ATOM 2867 C CA . LYS A 1 361 ? -22.850 1.315 -6.982 1.00 50.81 361 LYS A CA 1
ATOM 2868 C C . LYS A 1 361 ? -22.683 -0.137 -6.521 1.00 50.81 361 LYS A C 1
ATOM 2870 O O . LYS A 1 361 ? -22.233 -0.347 -5.396 1.00 50.81 361 LYS A O 1
ATOM 2875 N N . GLN A 1 362 ? -23.057 -1.128 -7.329 1.00 47.56 362 GLN A N 1
ATOM 2876 C CA . GLN A 1 362 ? -23.093 -2.544 -6.922 1.00 47.56 362 GLN A CA 1
ATOM 2877 C C . GLN A 1 362 ? -21.850 -3.344 -7.346 1.00 47.56 362 GLN A C 1
ATOM 2879 O O . GLN A 1 362 ? -21.961 -4.512 -7.701 1.00 47.56 362 GLN A O 1
ATOM 2884 N N . GLY A 1 363 ? -20.658 -2.736 -7.345 1.00 50.47 363 GLY A N 1
ATOM 2885 C CA . GLY A 1 363 ? -19.448 -3.430 -7.815 1.00 50.47 363 GLY A CA 1
ATOM 2886 C C . GLY A 1 363 ? -19.510 -3.802 -9.303 1.00 50.47 363 GLY A C 1
ATOM 2887 O O . GLY A 1 363 ? -18.876 -4.765 -9.724 1.00 50.47 363 GLY A O 1
ATOM 2888 N N . ALA A 1 364 ? -20.299 -3.052 -10.071 1.00 58.56 364 ALA A N 1
ATOM 2889 C CA . ALA A 1 364 ? -20.438 -3.182 -11.510 1.00 58.56 364 ALA A CA 1
ATOM 2890 C C . ALA A 1 364 ? -19.153 -2.714 -12.214 1.00 58.56 364 ALA A C 1
ATOM 2892 O O . ALA A 1 364 ? -18.591 -1.677 -11.869 1.00 58.56 364 ALA A O 1
ATOM 2893 N N . THR A 1 365 ? -18.691 -3.487 -13.193 1.00 71.31 365 THR A N 1
ATOM 2894 C CA . THR A 1 365 ? -17.566 -3.138 -14.072 1.00 71.31 365 THR A CA 1
ATOM 2895 C C . THR A 1 365 ? -18.035 -2.219 -15.201 1.00 71.31 365 THR A C 1
ATOM 2897 O O . THR A 1 365 ? -19.237 -2.183 -15.509 1.00 71.31 365 THR A O 1
ATOM 2900 N N . ILE A 1 366 ? -17.102 -1.550 -15.894 1.00 77.38 366 ILE A N 1
ATOM 2901 C CA . ILE A 1 366 ? -17.409 -0.788 -17.123 1.00 77.38 366 ILE A CA 1
ATOM 2902 C C . ILE A 1 366 ? -18.248 -1.616 -18.101 1.00 77.38 366 ILE A C 1
ATOM 2904 O O . ILE A 1 366 ? -19.173 -1.123 -18.738 1.00 77.38 366 ILE A O 1
ATOM 2908 N N . PHE A 1 367 ? -17.994 -2.918 -18.149 1.00 81.31 367 PHE A N 1
ATOM 2909 C CA . PHE A 1 367 ? -18.673 -3.828 -19.042 1.00 81.31 367 PHE A CA 1
ATOM 2910 C C . PHE A 1 367 ? -20.145 -4.056 -18.705 1.00 81.31 367 PHE A C 1
ATOM 2912 O O . PHE A 1 367 ? -20.986 -4.064 -19.602 1.00 81.31 367 PHE A O 1
ATOM 2919 N N . THR A 1 368 ? -20.464 -4.221 -17.419 1.00 77.81 368 THR A N 1
ATOM 2920 C CA . THR A 1 368 ? -21.861 -4.333 -16.972 1.00 77.81 368 THR A CA 1
ATOM 2921 C C . THR A 1 368 ? -22.624 -3.028 -17.178 1.00 77.81 368 THR A C 1
ATOM 2923 O O . THR A 1 368 ? -23.811 -3.056 -17.501 1.00 77.81 368 THR A O 1
ATOM 2926 N N . PHE A 1 369 ? -21.938 -1.886 -17.066 1.00 78.50 369 PHE A N 1
ATOM 2927 C CA . PHE A 1 369 ? -22.503 -0.586 -17.411 1.00 78.50 369 PHE A CA 1
ATOM 2928 C C . PHE A 1 369 ? -22.821 -0.503 -18.910 1.00 78.50 369 PHE A C 1
ATOM 2930 O O . PHE A 1 369 ? -23.953 -0.184 -19.269 1.00 78.50 369 PHE A O 1
ATOM 2937 N N . LEU A 1 370 ? -21.868 -0.860 -19.777 1.00 79.44 370 LEU A N 1
ATOM 2938 C CA . LEU A 1 370 ? -22.054 -0.875 -21.230 1.00 79.44 370 LEU A CA 1
ATOM 2939 C C . LEU A 1 370 ? -23.216 -1.786 -21.653 1.00 79.44 370 LEU A C 1
ATOM 2941 O O . LEU A 1 370 ? -24.071 -1.364 -22.428 1.00 79.44 370 LEU A O 1
ATOM 2945 N N . GLU A 1 371 ? -23.299 -3.001 -21.106 1.00 82.12 371 GLU A N 1
ATOM 2946 C CA . GLU A 1 371 ? -24.398 -3.944 -21.374 1.00 82.12 371 GLU A CA 1
ATOM 2947 C C . GLU A 1 371 ? -25.754 -3.379 -20.934 1.00 82.12 371 GLU A C 1
ATOM 2949 O O . GLU A 1 371 ? -26.726 -3.436 -21.690 1.00 82.12 371 GLU A O 1
ATOM 2954 N N . ALA A 1 372 ? -25.816 -2.757 -19.751 1.00 75.56 372 ALA A N 1
ATOM 2955 C CA . ALA A 1 372 ? -27.027 -2.108 -19.251 1.00 75.56 372 ALA A CA 1
ATOM 2956 C C . ALA A 1 372 ? -27.471 -0.917 -20.118 1.00 75.56 372 ALA A C 1
ATOM 2958 O O . ALA A 1 372 ? -28.668 -0.637 -20.201 1.00 75.56 372 ALA A O 1
ATOM 2959 N N . GLN A 1 373 ? -26.531 -0.243 -20.789 1.00 75.56 373 GLN A N 1
ATOM 2960 C CA . GLN A 1 373 ? -26.827 0.815 -21.758 1.00 75.56 373 GLN A CA 1
ATOM 2961 C C . GLN A 1 373 ? -27.090 0.287 -23.183 1.00 75.56 373 GLN A C 1
ATOM 2963 O O . GLN A 1 373 ? -27.357 1.077 -24.083 1.00 75.56 373 GLN A O 1
ATOM 2968 N N . GLY A 1 374 ? -27.056 -1.033 -23.407 1.00 76.94 374 GLY A N 1
ATOM 2969 C CA . GLY A 1 374 ? -27.297 -1.653 -24.717 1.00 76.94 374 GLY A CA 1
ATOM 2970 C C . GLY A 1 374 ? -26.061 -1.758 -25.621 1.00 76.94 374 GLY A C 1
ATOM 2971 O O . GLY A 1 374 ? -26.170 -2.241 -26.747 1.00 76.94 374 GLY A O 1
ATOM 2972 N N . LEU A 1 375 ? -24.877 -1.391 -25.126 1.00 82.50 375 LEU A N 1
ATOM 2973 C CA . LEU A 1 375 ? -23.595 -1.408 -25.841 1.00 82.50 375 LEU A CA 1
ATOM 2974 C C . LEU A 1 375 ? -22.885 -2.767 -25.719 1.00 82.50 375 LEU A C 1
ATOM 2976 O O . LEU A 1 375 ? -21.696 -2.853 -25.410 1.00 82.50 375 LEU A O 1
ATOM 2980 N N . ASN A 1 376 ? -23.624 -3.852 -25.972 1.00 84.31 376 ASN A N 1
ATOM 2981 C CA . ASN A 1 376 ? -23.136 -5.225 -25.792 1.00 84.31 376 ASN A CA 1
ATOM 2982 C C . ASN A 1 376 ? -21.926 -5.542 -26.682 1.00 84.31 376 ASN A C 1
ATOM 2984 O O . ASN A 1 376 ? -20.974 -6.142 -26.208 1.00 84.31 376 ASN A O 1
ATOM 2988 N N . LEU A 1 377 ? -21.916 -5.081 -27.938 1.00 83.06 377 LEU A N 1
ATOM 2989 C CA . LEU A 1 377 ? -20.807 -5.333 -28.871 1.00 83.06 377 LEU A CA 1
ATOM 2990 C C . LEU A 1 377 ? -19.502 -4.655 -28.427 1.00 83.06 377 LEU A C 1
ATOM 2992 O O . LEU A 1 377 ? -18.433 -5.253 -28.507 1.00 83.06 377 LEU A O 1
ATOM 2996 N N . VAL A 1 378 ? -19.595 -3.422 -27.916 1.00 84.62 378 VAL A N 1
ATOM 2997 C CA . VAL A 1 378 ? -18.450 -2.679 -27.362 1.00 84.62 378 VAL A CA 1
ATOM 2998 C C . VAL A 1 378 ? -17.941 -3.375 -26.096 1.00 84.62 378 VAL A C 1
ATOM 3000 O O . VAL A 1 378 ? -16.739 -3.565 -25.922 1.00 84.62 378 VAL A O 1
ATOM 3003 N N . SER A 1 379 ? -18.866 -3.819 -25.240 1.00 85.19 379 SER A N 1
ATOM 3004 C CA . SER A 1 379 ? -18.559 -4.579 -24.027 1.00 85.19 379 SER A CA 1
ATOM 3005 C C . SER A 1 379 ? -17.859 -5.905 -24.340 1.00 85.19 379 SER A C 1
ATOM 3007 O O . SER A 1 379 ? -16.789 -6.174 -23.803 1.00 85.19 379 SER A O 1
ATOM 3009 N N . GLU A 1 380 ? -18.406 -6.713 -25.251 1.00 85.50 380 GLU A N 1
ATOM 3010 C CA . GLU A 1 380 ? -17.820 -7.985 -25.689 1.00 85.50 380 GLU A CA 1
ATOM 3011 C C . GLU A 1 380 ? -16.418 -7.797 -26.272 1.00 85.50 380 GLU A C 1
ATOM 3013 O O . GLU A 1 380 ? -15.512 -8.567 -25.941 1.00 85.50 380 GLU A O 1
ATOM 3018 N N . TYR A 1 381 ? -16.223 -6.753 -27.087 1.00 85.12 381 TYR A N 1
ATOM 3019 C CA . TYR A 1 381 ? -14.923 -6.427 -27.662 1.00 85.12 381 TYR A CA 1
ATOM 3020 C C . TYR A 1 381 ? -13.875 -6.159 -26.576 1.00 85.12 381 TYR A C 1
ATOM 3022 O O . TYR A 1 381 ? -12.853 -6.848 -26.522 1.00 85.12 381 TYR A O 1
ATOM 3030 N N . PHE A 1 382 ? -14.140 -5.210 -25.671 1.00 80.19 382 PHE A N 1
ATOM 3031 C CA . PHE A 1 382 ? -13.182 -4.856 -24.623 1.00 80.19 382 PHE A CA 1
ATOM 3032 C C . PHE A 1 382 ? -13.004 -5.982 -23.579 1.00 80.19 382 PHE A C 1
ATOM 3034 O O . PHE A 1 382 ? -11.879 -6.203 -23.130 1.00 80.19 382 PHE A O 1
ATOM 3041 N N . LYS A 1 383 ? -14.041 -6.783 -23.270 1.00 80.25 383 LYS A N 1
ATOM 3042 C CA . LYS A 1 383 ? -13.929 -7.997 -22.423 1.00 80.25 383 LYS A CA 1
ATOM 3043 C C . LYS A 1 383 ? -13.006 -9.053 -23.032 1.00 80.25 383 LYS A C 1
ATOM 3045 O O . LYS A 1 383 ? -12.218 -9.682 -22.328 1.00 80.25 383 LYS A O 1
ATOM 3050 N N . ALA A 1 384 ? -13.109 -9.296 -24.341 1.00 77.19 384 ALA A N 1
ATOM 3051 C CA . ALA A 1 384 ? -12.235 -10.250 -25.029 1.00 77.19 384 ALA A CA 1
ATOM 3052 C C . ALA A 1 384 ? -10.763 -9.803 -24.980 1.00 77.19 384 ALA A C 1
ATOM 3054 O O . ALA A 1 384 ? -9.847 -10.628 -24.957 1.00 77.19 384 ALA A O 1
ATOM 3055 N N . LYS A 1 385 ? -10.561 -8.488 -24.927 1.00 70.50 385 LYS A N 1
ATOM 3056 C CA . LYS A 1 385 ? -9.281 -7.788 -24.907 1.00 70.50 385 LYS A CA 1
ATOM 3057 C C . LYS A 1 385 ? -8.619 -7.705 -23.536 1.00 70.50 385 LYS A C 1
ATOM 3059 O O . LYS A 1 385 ? -7.397 -7.773 -23.484 1.00 70.50 385 LYS A O 1
ATOM 3064 N N . GLU A 1 386 ? -9.394 -7.649 -22.456 1.00 65.31 386 GLU A N 1
ATOM 3065 C CA . GLU A 1 386 ? -8.907 -7.690 -21.067 1.00 65.31 386 GLU A CA 1
ATOM 3066 C C . GLU A 1 386 ? -7.990 -8.901 -20.798 1.00 65.31 386 GLU A C 1
ATOM 3068 O O . GLU A 1 386 ? -7.041 -8.823 -20.023 1.00 65.31 386 GLU A O 1
ATOM 3073 N N . LYS A 1 387 ? -8.227 -10.020 -21.497 1.00 57.19 387 LYS A N 1
ATOM 3074 C CA . LYS A 1 387 ? -7.434 -11.258 -21.394 1.00 57.19 387 LYS A CA 1
ATOM 3075 C C . LYS A 1 387 ? -6.162 -11.273 -22.256 1.00 57.19 387 LYS A C 1
ATOM 3077 O O . LYS A 1 387 ? -5.392 -12.226 -22.173 1.00 57.19 387 LYS A O 1
ATOM 3082 N N . ALA A 1 388 ? -5.962 -10.273 -23.113 1.00 60.09 388 ALA A N 1
ATOM 3083 C CA . ALA A 1 388 ? -4.851 -10.160 -24.057 1.00 60.09 388 ALA A CA 1
ATOM 3084 C C . ALA A 1 388 ? -4.004 -8.903 -23.764 1.00 60.09 388 ALA A C 1
ATOM 3086 O O . ALA A 1 388 ? -4.299 -8.137 -22.852 1.00 60.09 388 ALA A O 1
ATOM 3087 N N . LEU A 1 389 ? -2.920 -8.679 -24.520 1.00 58.69 389 LEU A N 1
ATOM 3088 C CA . LEU A 1 389 ? -2.073 -7.483 -24.380 1.00 58.69 389 LEU A CA 1
ATOM 3089 C C . LEU A 1 389 ? -2.930 -6.198 -24.386 1.00 58.69 389 LEU A C 1
ATOM 3091 O O . LEU A 1 389 ? -3.664 -5.952 -25.348 1.00 58.69 389 LEU A O 1
ATOM 3095 N N . LYS A 1 390 ? -2.771 -5.344 -23.359 1.00 66.31 390 LYS A N 1
ATOM 3096 C CA . LYS A 1 390 ? -3.450 -4.032 -23.261 1.00 66.31 390 LYS A CA 1
ATOM 3097 C C . LYS A 1 390 ? -3.160 -3.118 -24.456 1.00 66.31 390 LYS A C 1
ATOM 3099 O O . LYS A 1 390 ? -3.931 -2.212 -24.741 1.00 66.31 390 LYS A O 1
ATOM 3104 N N . ILE A 1 391 ? -2.073 -3.381 -25.184 1.00 75.06 391 ILE A N 1
ATOM 3105 C CA . ILE A 1 391 ? -1.680 -2.641 -26.382 1.00 75.06 391 ILE A CA 1
ATOM 3106 C C . ILE A 1 391 ? -1.695 -3.598 -27.577 1.00 75.06 391 ILE A C 1
ATOM 3108 O O . ILE A 1 391 ? -0.838 -4.482 -27.670 1.00 75.06 391 ILE A O 1
ATOM 3112 N N . PRO A 1 392 ? -2.671 -3.450 -28.487 1.00 70.25 392 PRO A N 1
ATOM 3113 C CA . PRO A 1 392 ? -2.868 -4.360 -29.611 1.00 70.25 392 PRO A CA 1
ATOM 3114 C C . PRO A 1 392 ? -1.666 -4.436 -30.543 1.00 70.25 392 PRO A C 1
ATOM 3116 O O . PRO A 1 392 ? -1.393 -5.510 -31.072 1.00 70.25 392 PRO A O 1
ATOM 3119 N N . ASP A 1 393 ? -0.984 -3.314 -30.765 1.00 76.12 393 ASP A N 1
ATOM 3120 C CA . ASP A 1 393 ? 0.102 -3.222 -31.735 1.00 76.12 393 ASP A CA 1
ATOM 3121 C C . ASP A 1 393 ? 1.304 -4.077 -31.329 1.00 76.12 393 ASP A C 1
ATOM 3123 O O . ASP A 1 393 ? 1.953 -4.645 -32.199 1.00 76.12 393 ASP A O 1
ATOM 3127 N N . LEU A 1 394 ? 1.543 -4.304 -30.030 1.00 73.62 394 LEU A N 1
ATOM 3128 C CA . LEU A 1 394 ? 2.693 -5.084 -29.547 1.00 73.62 394 LEU A CA 1
ATOM 3129 C C . LEU A 1 394 ? 2.731 -6.528 -30.060 1.00 73.62 394 LEU A C 1
ATOM 3131 O O . LEU A 1 394 ? 3.803 -7.129 -30.088 1.00 73.62 394 LEU A O 1
ATOM 3135 N N . LYS A 1 395 ? 1.591 -7.102 -30.463 1.00 72.31 395 LYS A N 1
ATOM 3136 C CA . LYS A 1 395 ? 1.539 -8.464 -31.020 1.00 72.31 395 LYS A CA 1
ATOM 3137 C C . LYS A 1 395 ? 2.287 -8.584 -32.352 1.00 72.31 395 LYS A C 1
ATOM 3139 O O . LYS A 1 395 ? 2.762 -9.665 -32.680 1.00 72.31 395 LYS A O 1
ATOM 3144 N N . ASP A 1 396 ? 2.374 -7.485 -33.100 1.00 72.00 396 ASP A N 1
ATOM 3145 C CA . ASP A 1 396 ? 3.006 -7.444 -34.419 1.00 72.00 396 ASP A CA 1
ATOM 3146 C C . ASP A 1 396 ? 4.497 -7.081 -34.327 1.00 72.00 396 ASP A C 1
ATOM 3148 O O . ASP A 1 396 ? 5.195 -7.094 -35.340 1.00 72.00 396 ASP A O 1
ATOM 3152 N N . TRP A 1 397 ? 4.985 -6.781 -33.115 1.00 69.00 397 TRP A N 1
ATOM 3153 C CA . TRP A 1 397 ? 6.370 -6.411 -32.838 1.00 69.00 397 TRP A CA 1
ATOM 3154 C C . TRP A 1 397 ? 7.083 -7.522 -32.051 1.00 69.00 397 TRP A C 1
ATOM 3156 O O . TRP A 1 397 ? 6.790 -7.721 -30.861 1.00 69.00 397 TRP A O 1
ATOM 3166 N N . PRO A 1 398 ? 8.016 -8.259 -32.683 1.00 65.25 398 PRO A N 1
ATOM 3167 C CA . PRO A 1 398 ? 8.789 -9.298 -32.019 1.00 65.25 398 PRO A CA 1
ATOM 3168 C C . PRO A 1 398 ? 9.720 -8.704 -30.954 1.00 65.25 398 PRO A C 1
ATOM 3170 O O . PRO A 1 398 ? 10.119 -7.543 -31.011 1.00 65.25 398 PRO A O 1
ATOM 3173 N N . ILE A 1 399 ? 10.084 -9.523 -29.967 1.00 65.12 399 ILE A N 1
ATOM 3174 C CA . ILE A 1 399 ? 11.079 -9.138 -28.963 1.00 65.12 399 ILE A CA 1
ATOM 3175 C C . ILE A 1 399 ? 12.460 -9.163 -29.626 1.00 65.12 399 ILE A C 1
ATOM 3177 O O . ILE A 1 399 ? 12.933 -10.218 -30.055 1.00 65.12 399 ILE A O 1
ATOM 3181 N N . ILE A 1 400 ? 13.117 -8.009 -29.667 1.00 60.72 400 ILE A N 1
ATOM 3182 C CA . ILE A 1 400 ? 14.493 -7.837 -30.117 1.00 60.72 400 ILE A CA 1
ATOM 3183 C C . ILE A 1 400 ? 15.403 -8.494 -29.078 1.00 60.72 400 ILE A C 1
ATOM 3185 O O . ILE A 1 400 ? 15.663 -7.948 -28.005 1.00 60.72 400 ILE A O 1
ATOM 3189 N N . ARG A 1 401 ? 15.904 -9.690 -29.390 1.00 45.53 401 ARG A N 1
ATOM 3190 C CA . ARG A 1 401 ? 16.956 -10.334 -28.596 1.00 45.53 401 ARG A CA 1
ATOM 3191 C C . ARG A 1 401 ? 18.283 -9.699 -28.987 1.00 45.53 401 ARG A C 1
ATOM 3193 O O . ARG A 1 401 ? 18.609 -9.662 -30.169 1.00 45.53 401 ARG A O 1
ATOM 3200 N N . SER A 1 402 ? 19.047 -9.187 -28.023 1.00 40.25 402 SER A N 1
ATOM 3201 C CA . SER A 1 402 ? 20.353 -8.597 -28.318 1.00 40.25 402 SER A CA 1
ATOM 3202 C C . SER A 1 402 ? 21.311 -9.675 -28.843 1.00 40.25 402 SER A C 1
ATOM 3204 O O . SER A 1 402 ? 21.905 -10.451 -28.098 1.00 40.25 402 SER A O 1
ATOM 3206 N N . SER A 1 403 ? 21.471 -9.743 -30.162 1.00 33.09 403 SER A N 1
ATOM 3207 C CA . SER A 1 403 ? 22.563 -10.473 -30.792 1.00 33.09 403 SER A CA 1
ATOM 3208 C C . SER A 1 403 ? 23.846 -9.674 -30.571 1.00 33.09 403 SER A C 1
ATOM 3210 O O . SER A 1 403 ? 24.139 -8.725 -31.296 1.00 33.09 403 SER A O 1
ATOM 3212 N N . LEU A 1 404 ? 24.600 -10.020 -29.529 1.00 30.55 404 LEU A N 1
ATOM 3213 C CA . LEU A 1 404 ? 25.960 -9.525 -29.335 1.00 30.55 404 LEU A CA 1
ATOM 3214 C C . LEU A 1 404 ? 26.869 -10.145 -30.410 1.00 30.55 404 LEU A C 1
ATOM 3216 O O . LEU A 1 404 ? 27.428 -11.220 -30.205 1.00 30.55 404 LEU A O 1
ATOM 3220 N N . SER A 1 405 ? 27.020 -9.478 -31.555 1.00 26.89 405 SER A N 1
ATOM 3221 C CA . SER A 1 405 ? 28.203 -9.643 -32.405 1.00 26.89 405 SER A CA 1
ATOM 3222 C C . SER A 1 405 ? 29.185 -8.509 -32.094 1.00 26.89 405 SER A C 1
ATOM 3224 O O . SER A 1 405 ? 28.792 -7.344 -32.196 1.00 26.89 405 SER A O 1
ATOM 3226 N N . PRO A 1 406 ? 30.437 -8.806 -31.717 1.00 35.47 406 PRO A N 1
ATOM 3227 C CA . PRO A 1 406 ? 31.462 -7.790 -31.576 1.00 35.47 406 PRO A CA 1
ATOM 3228 C C . PRO A 1 406 ? 31.994 -7.474 -32.974 1.00 35.47 406 PRO A C 1
ATOM 3230 O O . PRO A 1 406 ? 32.657 -8.318 -33.572 1.00 35.47 406 PRO A O 1
ATOM 3233 N N . ASP A 1 407 ? 31.690 -6.292 -33.506 1.00 26.27 407 ASP A N 1
ATOM 3234 C CA . ASP A 1 407 ? 32.488 -5.747 -34.601 1.00 26.27 407 ASP A CA 1
ATOM 3235 C C . ASP A 1 407 ? 32.972 -4.341 -34.256 1.00 26.27 407 ASP A C 1
ATOM 3237 O O . ASP A 1 407 ? 32.247 -3.492 -33.730 1.00 26.27 407 ASP A O 1
ATOM 3241 N N . GLU A 1 408 ? 34.268 -4.188 -34.475 1.00 32.84 408 GLU A N 1
ATOM 3242 C CA . GLU A 1 408 ? 35.137 -3.110 -34.061 1.00 32.84 408 GLU A CA 1
ATOM 3243 C C . GLU A 1 408 ? 35.028 -1.966 -35.067 1.00 32.84 408 GLU A C 1
ATOM 3245 O O . GLU A 1 408 ? 35.398 -2.129 -36.225 1.00 32.84 408 GLU A O 1
ATOM 3250 N N . SER A 1 409 ? 34.555 -0.793 -34.640 1.00 30.70 409 SER A N 1
ATOM 3251 C CA . SER A 1 409 ? 35.075 0.529 -35.043 1.00 30.70 409 SER A CA 1
ATOM 3252 C C . SER A 1 409 ? 34.103 1.639 -34.644 1.00 30.70 409 SER A C 1
ATOM 3254 O O . SER A 1 409 ? 33.082 1.828 -35.287 1.00 30.70 409 SER A O 1
ATOM 3256 N N . GLU A 1 410 ? 34.430 2.393 -33.589 1.00 24.00 410 GLU A N 1
ATOM 3257 C CA . GLU A 1 410 ? 34.546 3.862 -33.632 1.00 24.00 410 GLU A CA 1
ATOM 3258 C C . GLU A 1 410 ? 35.009 4.443 -32.272 1.00 24.00 410 GLU A C 1
ATOM 3260 O O . GLU A 1 410 ? 35.058 3.719 -31.275 1.00 24.00 410 GLU A O 1
ATOM 3265 N N . PRO A 1 411 ? 35.522 5.692 -32.245 1.00 28.98 411 PRO A N 1
ATOM 3266 C CA . PRO A 1 411 ? 36.705 6.037 -31.471 1.00 28.98 411 PRO A CA 1
ATOM 3267 C C . PRO A 1 411 ? 36.428 6.625 -30.082 1.00 28.98 411 PRO A C 1
ATOM 3269 O O . PRO A 1 411 ? 35.507 7.400 -29.856 1.00 28.98 411 PRO A O 1
ATOM 3272 N N . ILE A 1 412 ? 37.350 6.279 -29.184 1.00 29.78 412 ILE A N 1
ATOM 3273 C CA . ILE A 1 412 ? 37.841 6.983 -27.990 1.00 29.78 412 ILE A CA 1
ATOM 3274 C C . ILE A 1 412 ? 37.166 8.339 -27.698 1.00 29.78 412 ILE A C 1
ATOM 3276 O O . ILE A 1 412 ? 37.611 9.363 -28.209 1.00 29.78 412 ILE A O 1
ATOM 3280 N N . VAL A 1 413 ? 36.252 8.355 -26.720 1.00 22.72 413 VAL A N 1
ATOM 3281 C CA . VAL A 1 413 ? 36.304 9.288 -25.578 1.00 22.72 413 VAL A CA 1
ATOM 3282 C C . VAL A 1 413 ? 35.882 8.531 -24.313 1.00 22.72 413 VAL A C 1
ATOM 3284 O O . VAL A 1 413 ? 34.837 7.893 -24.255 1.00 22.72 413 VAL A O 1
ATOM 3287 N N . ARG A 1 414 ? 36.777 8.578 -23.326 1.00 25.80 414 ARG A N 1
ATOM 3288 C CA . ARG A 1 414 ? 36.774 7.889 -22.030 1.00 25.80 414 ARG A CA 1
ATOM 3289 C C . ARG A 1 414 ? 35.618 8.327 -21.125 1.00 25.80 414 ARG A C 1
ATOM 3291 O O . ARG A 1 414 ? 35.401 9.527 -21.013 1.00 25.80 414 ARG A O 1
ATOM 3298 N N . THR A 1 415 ? 35.026 7.379 -20.393 1.00 23.05 415 THR A N 1
ATOM 3299 C CA . THR A 1 415 ? 35.266 7.176 -18.943 1.00 23.05 415 THR A CA 1
ATOM 3300 C C . THR A 1 415 ? 34.554 5.909 -18.463 1.00 23.05 415 THR A C 1
ATOM 3302 O O . THR A 1 415 ? 33.353 5.752 -18.662 1.00 23.05 415 THR A O 1
ATOM 3305 N N . ASP A 1 416 ? 35.338 5.015 -17.868 1.00 24.20 416 ASP A N 1
ATOM 3306 C CA . ASP A 1 416 ? 35.031 3.618 -17.570 1.00 24.20 416 ASP A CA 1
ATOM 3307 C C . ASP A 1 416 ? 34.196 3.430 -16.288 1.00 24.20 416 ASP A C 1
ATOM 3309 O O . ASP A 1 416 ? 34.521 3.989 -15.242 1.00 24.20 416 ASP A O 1
ATOM 3313 N N . TRP A 1 417 ? 33.180 2.560 -16.347 1.00 21.89 417 TRP A N 1
ATOM 3314 C CA . TRP A 1 417 ? 32.606 1.858 -15.190 1.00 21.89 417 TRP A CA 1
ATOM 3315 C C . TRP A 1 417 ? 32.672 0.347 -15.475 1.00 21.89 417 TRP A C 1
ATOM 3317 O O . TRP A 1 417 ? 32.226 -0.065 -16.551 1.00 21.89 417 TRP A O 1
ATOM 3327 N N . PRO A 1 418 ? 33.213 -0.507 -14.584 1.00 28.94 418 PRO A N 1
ATOM 3328 C CA . PRO A 1 418 ? 33.328 -1.930 -14.864 1.00 28.94 418 PRO A CA 1
ATOM 3329 C C . PRO A 1 418 ? 32.042 -2.683 -14.502 1.00 28.94 418 PRO A C 1
ATOM 3331 O O . PRO A 1 418 ? 31.581 -2.692 -13.362 1.00 28.94 418 PRO A O 1
ATOM 3334 N N . SER A 1 419 ? 31.492 -3.356 -15.509 1.00 25.53 419 SER A N 1
ATOM 3335 C CA . SER A 1 419 ? 30.462 -4.389 -15.419 1.00 25.53 419 SER A CA 1
ATOM 3336 C C . SER A 1 419 ? 30.981 -5.638 -14.694 1.00 25.53 419 SER A C 1
ATOM 3338 O O . SER A 1 419 ? 32.012 -6.189 -15.093 1.00 25.53 419 SER A O 1
ATOM 3340 N N . SER A 1 420 ? 30.240 -6.143 -13.702 1.00 24.89 420 SER A N 1
ATOM 3341 C CA . SER A 1 420 ? 30.393 -7.519 -13.213 1.00 24.89 420 SER A CA 1
ATOM 3342 C C . SER A 1 420 ? 29.324 -8.435 -13.824 1.00 24.89 420 SER A C 1
ATOM 3344 O O . SER A 1 420 ? 28.271 -7.994 -14.279 1.00 24.89 420 SER A O 1
ATOM 3346 N N . ARG A 1 421 ? 29.705 -9.706 -13.942 1.00 26.52 421 ARG A N 1
ATOM 3347 C CA . ARG A 1 421 ? 29.193 -10.746 -14.839 1.00 26.52 421 ARG A CA 1
ATOM 3348 C C . ARG A 1 421 ? 27.748 -11.173 -14.571 1.00 26.52 421 ARG A C 1
ATOM 3350 O O . ARG A 1 421 ? 27.340 -11.356 -13.431 1.00 26.52 421 ARG A O 1
ATOM 3357 N N . ALA A 1 422 ? 27.050 -11.455 -15.668 1.00 26.48 422 ALA A N 1
ATOM 3358 C CA . ALA A 1 422 ? 25.762 -12.131 -15.705 1.00 26.48 422 ALA A CA 1
ATOM 3359 C C . ALA A 1 422 ? 25.858 -13.622 -15.324 1.00 26.48 422 ALA A C 1
ATOM 3361 O O . ALA A 1 422 ? 26.794 -14.318 -15.724 1.00 26.48 422 ALA A O 1
ATOM 3362 N N . LEU A 1 423 ? 24.820 -14.104 -14.635 1.00 23.78 423 LEU A N 1
ATOM 3363 C CA . LEU A 1 423 ? 24.357 -15.496 -14.593 1.00 23.78 423 LEU A CA 1
ATOM 3364 C C . LEU A 1 423 ? 22.829 -15.509 -14.862 1.00 23.78 423 LEU A C 1
ATOM 3366 O O . LEU A 1 423 ? 22.194 -14.460 -14.748 1.00 23.78 423 LEU A O 1
ATOM 3370 N N . PRO A 1 424 ? 22.261 -16.639 -15.329 1.00 27.55 424 PRO A N 1
ATOM 3371 C CA . PRO A 1 424 ? 21.156 -16.654 -16.286 1.00 27.55 424 PRO A CA 1
ATOM 3372 C C . PRO A 1 424 ? 19.759 -16.640 -15.654 1.00 27.55 424 PRO A C 1
ATOM 3374 O O . PRO A 1 424 ? 19.557 -17.072 -14.524 1.00 27.55 424 PRO A O 1
ATOM 3377 N N . SER A 1 425 ? 18.795 -16.171 -16.449 1.00 27.28 425 SER A N 1
ATOM 3378 C CA . SER A 1 425 ? 17.378 -15.995 -16.126 1.00 27.28 425 SER A CA 1
ATOM 3379 C C . SER A 1 425 ? 16.602 -17.302 -15.912 1.00 27.28 425 SER A C 1
ATOM 3381 O O . SER A 1 425 ? 16.583 -18.148 -16.811 1.00 27.28 425 SER A O 1
ATOM 3383 N N . PRO A 1 426 ? 15.794 -17.359 -14.842 1.00 26.14 426 PRO A N 1
ATOM 3384 C CA . PRO A 1 426 ? 14.495 -18.014 -14.827 1.00 26.14 426 PRO A CA 1
ATOM 3385 C C . PRO A 1 426 ? 13.427 -16.965 -14.459 1.00 26.14 426 PRO A C 1
ATOM 3387 O O . PRO A 1 426 ? 13.026 -16.850 -13.307 1.00 26.14 426 PRO A O 1
ATOM 3390 N N . LEU A 1 427 ? 13.019 -16.132 -15.424 1.00 25.36 427 LEU A N 1
ATOM 3391 C CA . LEU A 1 427 ? 12.085 -15.009 -15.206 1.00 25.36 427 LEU A CA 1
ATOM 3392 C C . LEU A 1 427 ? 10.736 -15.172 -15.929 1.00 25.36 427 LEU A C 1
ATOM 3394 O O . LEU A 1 427 ? 9.995 -14.207 -16.069 1.00 25.36 427 LEU A O 1
ATOM 3398 N N . GLU A 1 428 ? 10.385 -16.388 -16.354 1.00 26.08 428 GLU A N 1
ATOM 3399 C CA . GLU A 1 428 ? 9.040 -16.677 -16.884 1.00 26.08 428 GLU A CA 1
ATOM 3400 C C . GLU A 1 428 ? 8.075 -17.264 -15.835 1.00 26.08 428 GLU A C 1
ATOM 3402 O O . GLU A 1 428 ? 6.914 -17.490 -16.158 1.00 26.08 428 GLU A O 1
ATOM 3407 N N . GLU A 1 429 ? 8.487 -17.450 -14.570 1.00 26.55 429 GLU A N 1
ATOM 3408 C CA . GLU A 1 429 ? 7.642 -18.125 -13.561 1.00 26.55 429 GLU A CA 1
ATOM 3409 C C . GLU A 1 429 ? 7.221 -17.279 -12.345 1.00 26.55 429 GLU A C 1
ATOM 3411 O O . GLU A 1 429 ? 6.417 -17.732 -11.536 1.00 26.55 429 GLU A O 1
ATOM 3416 N N . PHE A 1 430 ? 7.655 -16.021 -12.226 1.00 27.52 430 PHE A N 1
ATOM 3417 C CA . PHE A 1 430 ? 7.311 -15.186 -11.066 1.00 27.52 430 PHE A CA 1
ATOM 3418 C C . PHE A 1 430 ? 6.796 -13.806 -11.478 1.00 27.52 430 PHE A C 1
ATOM 3420 O O . PHE A 1 430 ? 7.452 -12.782 -11.301 1.00 27.52 430 PHE A O 1
ATOM 3427 N N . ALA A 1 431 ? 5.571 -13.788 -12.011 1.00 23.55 431 ALA A N 1
ATOM 3428 C CA . ALA A 1 431 ? 4.738 -12.591 -12.039 1.00 23.55 431 ALA A CA 1
ATOM 3429 C C . ALA A 1 431 ? 4.468 -12.159 -10.584 1.00 23.55 431 ALA A C 1
ATOM 3431 O O . ALA A 1 431 ? 3.676 -12.772 -9.865 1.00 23.55 431 ALA A O 1
ATOM 3432 N N . PHE A 1 432 ? 5.215 -11.155 -10.129 1.00 26.05 432 PHE A N 1
ATOM 3433 C CA . PHE A 1 432 ? 5.222 -10.693 -8.747 1.00 26.05 432 PHE A CA 1
ATOM 3434 C C . PHE A 1 432 ? 3.864 -10.104 -8.340 1.00 26.05 432 PHE A C 1
ATOM 3436 O O . PHE A 1 432 ? 3.302 -9.237 -9.010 1.00 26.05 432 PHE A O 1
ATOM 3443 N N . ARG A 1 433 ? 3.344 -10.600 -7.212 1.00 27.53 433 ARG A N 1
ATOM 3444 C CA . ARG A 1 433 ? 2.072 -10.221 -6.588 1.00 27.53 433 ARG A CA 1
ATOM 3445 C C . ARG A 1 433 ? 2.161 -8.813 -5.983 1.00 27.53 433 ARG A C 1
ATOM 3447 O O . ARG A 1 433 ? 2.390 -8.674 -4.785 1.00 27.53 433 ARG A O 1
ATOM 3454 N N . ALA A 1 434 ? 1.950 -7.774 -6.784 1.00 26.14 434 ALA A N 1
ATOM 3455 C CA . ALA A 1 434 ? 1.559 -6.469 -6.255 1.00 26.14 434 ALA A CA 1
ATOM 3456 C C . ALA A 1 434 ? 0.118 -6.595 -5.732 1.00 26.14 434 ALA A C 1
ATOM 3458 O O . ALA A 1 434 ? -0.813 -6.789 -6.508 1.00 26.14 434 ALA A O 1
ATOM 3459 N N . ARG A 1 435 ? -0.063 -6.613 -4.407 1.00 33.41 435 ARG A N 1
ATOM 3460 C CA . ARG A 1 435 ? -1.390 -6.733 -3.791 1.00 33.41 435 ARG A CA 1
ATOM 3461 C C . ARG A 1 435 ? -2.108 -5.390 -3.829 1.00 33.41 435 ARG A C 1
ATOM 3463 O O . ARG A 1 435 ? -1.678 -4.437 -3.184 1.00 33.41 435 ARG A O 1
ATOM 3470 N N . ASP A 1 436 ? -3.257 -5.376 -4.490 1.00 28.84 436 ASP A N 1
ATOM 3471 C CA . ASP A 1 436 ? -4.295 -4.372 -4.307 1.00 28.84 436 ASP A CA 1
ATOM 3472 C C . ASP A 1 436 ? -4.806 -4.414 -2.861 1.00 28.84 436 ASP A C 1
ATOM 3474 O O . ASP A 1 436 ? -5.500 -5.340 -2.436 1.00 28.84 436 ASP A O 1
ATOM 3478 N N . TRP A 1 437 ? -4.486 -3.381 -2.080 1.00 31.62 437 TRP A N 1
ATOM 3479 C CA . TRP A 1 437 ? -5.070 -3.181 -0.750 1.00 31.62 437 TRP A CA 1
ATOM 3480 C C . TRP A 1 437 ? -6.605 -3.033 -0.830 1.00 31.62 437 TRP A C 1
ATOM 3482 O O . TRP A 1 437 ? -7.306 -3.331 0.137 1.00 31.62 437 TRP A O 1
ATOM 3492 N N . GLU A 1 438 ? -7.173 -2.623 -1.968 1.00 31.53 438 GLU A N 1
ATOM 3493 C CA . GLU A 1 438 ? -8.622 -2.416 -2.107 1.00 31.53 438 GLU A CA 1
ATOM 3494 C C . GLU A 1 438 ? -9.404 -3.625 -2.661 1.00 31.53 438 GLU A C 1
ATOM 3496 O O . GLU A 1 438 ? -10.542 -3.824 -2.231 1.00 31.53 438 GLU A O 1
ATOM 3501 N N . ASP A 1 439 ? -8.831 -4.488 -3.512 1.00 28.98 439 ASP A N 1
ATOM 3502 C CA . ASP A 1 439 ? -9.624 -5.537 -4.184 1.00 28.98 439 ASP A CA 1
ATOM 3503 C C . ASP A 1 439 ? -9.866 -6.810 -3.357 1.00 28.98 439 ASP A C 1
ATOM 3505 O O . ASP A 1 439 ? -10.923 -7.434 -3.490 1.00 28.98 439 ASP A O 1
ATOM 3509 N N . SER A 1 440 ? -9.013 -7.139 -2.380 1.00 28.42 440 SER A N 1
ATOM 3510 C CA . SER A 1 440 ? -9.321 -8.234 -1.438 1.00 28.42 440 SER A CA 1
ATOM 3511 C C . SER A 1 440 ? -10.455 -7.900 -0.454 1.00 28.42 440 SER A C 1
ATOM 3513 O O . SER A 1 440 ? -10.960 -8.790 0.229 1.00 28.42 440 SER A O 1
ATOM 3515 N N . ALA A 1 441 ? -10.921 -6.644 -0.391 1.00 29.86 441 ALA A N 1
ATOM 3516 C CA . ALA A 1 441 ? -12.066 -6.264 0.443 1.00 29.86 441 ALA A CA 1
ATOM 3517 C C . ALA A 1 441 ? -13.411 -6.784 -0.100 1.00 29.86 441 ALA A C 1
ATOM 3519 O O . ALA A 1 441 ? -14.402 -6.797 0.629 1.00 29.86 441 ALA A O 1
ATOM 3520 N N . LYS A 1 442 ? -13.464 -7.224 -1.365 1.00 32.28 442 LYS A N 1
ATOM 3521 C CA . LYS A 1 442 ? -14.716 -7.665 -1.995 1.00 32.28 442 LYS A CA 1
ATOM 3522 C C . LYS A 1 442 ? -15.009 -9.160 -1.841 1.00 32.28 442 LYS A C 1
ATOM 3524 O O . LYS A 1 442 ? -16.129 -9.552 -2.145 1.00 32.28 442 LYS A O 1
ATOM 3529 N N . ASN A 1 443 ? -14.073 -9.975 -1.331 1.00 27.67 443 ASN A N 1
ATOM 3530 C CA . ASN A 1 443 ? -14.239 -11.438 -1.327 1.00 27.67 443 ASN A CA 1
ATOM 3531 C C . ASN A 1 443 ? -14.051 -12.187 0.002 1.00 27.67 443 ASN A C 1
ATOM 3533 O O . ASN A 1 443 ? -14.237 -13.401 0.017 1.00 27.67 443 ASN A O 1
ATOM 3537 N N . THR A 1 444 ? -13.812 -11.526 1.136 1.00 28.42 444 THR A N 1
ATOM 3538 C CA . THR A 1 444 ? -13.901 -12.200 2.446 1.00 28.42 444 THR A CA 1
ATOM 3539 C C . THR A 1 444 ? -14.485 -11.261 3.493 1.00 28.42 444 THR A C 1
ATOM 3541 O O . THR A 1 444 ? -13.812 -10.353 3.980 1.00 28.42 444 THR A O 1
ATOM 3544 N N . GLY A 1 445 ? -15.744 -11.461 3.875 1.00 31.86 445 GLY A N 1
ATOM 3545 C CA . GLY A 1 445 ? -16.268 -10.799 5.065 1.00 31.86 445 GLY A CA 1
ATOM 3546 C C . GLY A 1 445 ? -15.576 -11.360 6.306 1.00 31.86 445 GLY A C 1
ATOM 3547 O O . GLY A 1 445 ? -15.866 -12.503 6.632 1.00 31.86 445 GLY A O 1
ATOM 3548 N N . ASN A 1 446 ? -14.670 -10.604 6.959 1.00 39.59 446 ASN A N 1
ATOM 3549 C CA . ASN A 1 446 ? -14.646 -10.459 8.434 1.00 39.59 446 ASN A CA 1
ATOM 3550 C C . ASN A 1 446 ? -13.458 -9.746 9.126 1.00 39.59 446 ASN A C 1
ATOM 3552 O O . ASN A 1 446 ? -13.570 -9.559 10.335 1.00 39.59 446 ASN A O 1
ATOM 3556 N N . SER A 1 447 ? -12.353 -9.310 8.506 1.00 52.66 447 SER A N 1
ATOM 3557 C CA . SER A 1 447 ? -11.234 -8.750 9.308 1.00 52.66 447 SER A CA 1
ATOM 3558 C C . SER A 1 447 ? -10.944 -7.261 9.062 1.00 52.66 447 SER A C 1
ATOM 3560 O O . SER A 1 447 ? -10.094 -6.908 8.248 1.00 52.66 447 SER A O 1
ATOM 3562 N N . ASN A 1 448 ? -11.556 -6.372 9.855 1.00 75.44 448 ASN A N 1
ATOM 3563 C CA . ASN A 1 448 ? -11.187 -4.942 9.930 1.00 75.44 448 ASN A CA 1
ATOM 3564 C C . ASN A 1 448 ? -9.881 -4.689 10.726 1.00 75.44 448 ASN A C 1
ATOM 3566 O O . ASN A 1 448 ? -9.596 -3.556 11.113 1.00 75.44 448 ASN A O 1
ATOM 3570 N N . TYR A 1 449 ? -9.105 -5.733 11.034 1.00 89.06 449 TYR A N 1
ATOM 3571 C CA . TYR A 1 449 ? -7.898 -5.647 11.857 1.00 89.06 449 TYR A CA 1
ATOM 3572 C C . TYR A 1 449 ? -6.638 -5.666 11.002 1.00 89.06 449 TYR A C 1
ATOM 3574 O O . TYR A 1 449 ? -6.545 -6.379 10.001 1.00 89.06 449 TYR A O 1
ATOM 3582 N N . SER A 1 450 ? -5.647 -4.906 11.447 1.00 91.62 450 SER A N 1
ATOM 3583 C CA . SER A 1 450 ? -4.309 -4.887 10.873 1.00 91.62 450 SER A CA 1
ATOM 3584 C C . SER A 1 450 ? -3.275 -5.167 11.949 1.00 91.62 450 SER A C 1
ATOM 3586 O O . SER A 1 450 ? -3.478 -4.838 13.122 1.00 91.62 450 SER A O 1
ATOM 3588 N N . PHE A 1 451 ? -2.150 -5.734 11.539 1.00 94.81 451 PHE A N 1
ATOM 3589 C CA . PHE A 1 451 ? -1.010 -5.966 12.403 1.00 94.81 451 PHE A CA 1
ATOM 3590 C C . PHE A 1 451 ? 0.301 -5.607 11.699 1.00 94.81 451 PHE A C 1
ATOM 3592 O O . PHE A 1 451 ? 0.348 -5.457 10.484 1.00 94.81 451 PHE A O 1
ATOM 3599 N N . GLY A 1 452 ? 1.367 -5.450 12.469 1.00 95.31 452 GLY A N 1
ATOM 3600 C CA . GLY A 1 452 ? 2.732 -5.341 11.965 1.00 95.31 452 GLY A CA 1
ATOM 3601 C C . GLY A 1 452 ? 3.687 -6.043 12.919 1.00 95.31 452 GLY A C 1
ATOM 3602 O O . GLY A 1 452 ? 3.332 -6.275 14.076 1.00 95.31 452 GLY A O 1
ATOM 3603 N N . VAL A 1 453 ? 4.871 -6.406 12.443 1.00 97.00 453 VAL A N 1
ATOM 3604 C CA . VAL A 1 453 ? 5.901 -7.075 13.237 1.00 97.00 453 VAL A CA 1
ATOM 3605 C C . VAL A 1 453 ? 7.231 -6.342 13.127 1.00 97.00 453 VAL A C 1
ATOM 3607 O O . VAL A 1 453 ? 7.563 -5.816 12.067 1.00 97.00 453 VAL A O 1
ATOM 3610 N N . GLU A 1 454 ? 7.989 -6.328 14.217 1.00 95.50 454 GLU A N 1
ATOM 3611 C CA . GLU A 1 454 ? 9.367 -5.832 14.243 1.00 95.50 454 GLU A CA 1
ATOM 3612 C C . GLU A 1 454 ? 10.281 -6.971 14.731 1.00 95.50 454 GLU A C 1
ATOM 3614 O O . GLU A 1 454 ? 10.027 -7.588 15.774 1.00 95.50 454 GLU A O 1
ATOM 3619 N N . LEU A 1 455 ? 11.288 -7.309 13.921 1.00 95.56 455 LEU A N 1
ATOM 3620 C CA . LEU A 1 455 ? 12.229 -8.409 14.121 1.00 95.56 455 LEU A CA 1
ATOM 3621 C C . LEU A 1 455 ? 13.602 -7.846 14.493 1.00 95.56 455 LEU A C 1
ATOM 3623 O O . LEU A 1 455 ? 14.316 -7.361 13.617 1.00 95.56 455 LEU A O 1
ATOM 3627 N N . GLU A 1 456 ? 14.011 -7.974 15.750 1.00 93.75 456 GLU A N 1
ATOM 3628 C CA . GLU A 1 456 ? 15.378 -7.650 16.160 1.00 93.75 456 GLU A CA 1
ATOM 3629 C C . GLU A 1 456 ? 16.286 -8.880 16.018 1.00 93.75 456 GLU A C 1
ATOM 3631 O O . GLU A 1 456 ? 15.986 -9.964 16.533 1.00 93.75 456 GLU A O 1
ATOM 3636 N N . MET A 1 457 ? 17.421 -8.728 15.335 1.00 93.25 457 MET A N 1
ATOM 3637 C CA . MET A 1 457 ? 18.362 -9.826 15.102 1.00 93.25 457 MET A CA 1
ATOM 3638 C C . MET A 1 457 ? 19.795 -9.332 14.897 1.00 93.25 457 MET A C 1
ATOM 3640 O O . MET A 1 457 ? 20.055 -8.137 14.776 1.00 93.25 457 MET A O 1
ATOM 3644 N N . TYR A 1 458 ? 20.731 -10.276 14.844 1.00 91.69 458 TYR A N 1
ATOM 3645 C CA . TYR A 1 458 ? 22.131 -10.031 14.539 1.00 91.69 458 TYR A CA 1
ATOM 3646 C C . TYR A 1 458 ? 22.565 -10.747 13.258 1.00 91.69 458 TYR A C 1
ATOM 3648 O O . TYR A 1 458 ? 22.180 -11.895 13.023 1.00 91.69 458 TYR A O 1
ATOM 3656 N N . ILE A 1 459 ? 23.435 -10.099 12.484 1.00 90.31 459 ILE A N 1
ATOM 3657 C CA . ILE A 1 459 ? 24.157 -10.701 11.360 1.00 90.31 459 ILE A CA 1
ATOM 3658 C C . ILE A 1 459 ? 25.671 -10.679 11.645 1.00 90.31 459 ILE A C 1
ATOM 3660 O O . ILE A 1 459 ? 26.204 -9.639 12.046 1.00 90.31 459 ILE A O 1
ATOM 3664 N N . PRO A 1 460 ? 26.397 -11.795 11.476 1.00 89.94 460 PRO A N 1
ATOM 3665 C CA . PRO A 1 460 ? 27.855 -11.784 11.512 1.00 89.94 460 PRO A CA 1
ATOM 3666 C C . PRO A 1 460 ? 28.419 -11.049 10.292 1.00 89.94 460 PRO A C 1
ATOM 3668 O O . PRO A 1 460 ? 27.887 -11.185 9.188 1.00 89.94 460 PRO A O 1
ATOM 3671 N N . ALA A 1 461 ? 29.502 -10.297 10.476 1.00 85.25 461 ALA A N 1
ATOM 3672 C CA . ALA A 1 461 ? 30.110 -9.454 9.456 1.00 85.25 461 ALA A CA 1
ATOM 3673 C C . ALA A 1 461 ? 31.634 -9.632 9.369 1.00 85.25 461 ALA A C 1
ATOM 3675 O O . ALA A 1 461 ? 32.308 -9.864 10.373 1.00 85.25 461 ALA A O 1
ATOM 3676 N N . MET A 1 462 ? 32.175 -9.475 8.159 1.00 82.38 462 MET A N 1
ATOM 3677 C CA . MET A 1 462 ? 33.611 -9.522 7.851 1.00 82.38 462 MET A CA 1
ATOM 3678 C C . MET A 1 462 ? 34.092 -8.204 7.226 1.00 82.38 462 MET A C 1
ATOM 3680 O O . MET A 1 462 ? 33.293 -7.520 6.574 1.00 82.38 462 MET A O 1
ATOM 3684 N N . PRO A 1 463 ? 35.389 -7.859 7.359 1.00 69.69 463 PRO A N 1
ATOM 3685 C CA . PRO A 1 463 ? 35.933 -6.648 6.759 1.00 69.69 463 PRO A CA 1
ATOM 3686 C C . PRO A 1 463 ? 35.845 -6.738 5.225 1.00 69.69 463 PRO A C 1
ATOM 3688 O O . PRO A 1 463 ? 36.027 -7.809 4.642 1.00 69.69 463 PRO A O 1
ATOM 3691 N N . GLY A 1 464 ? 35.514 -5.630 4.557 1.00 59.00 464 GLY A N 1
ATOM 3692 C CA . GLY A 1 464 ? 35.442 -5.583 3.091 1.00 59.00 464 GLY A CA 1
ATOM 3693 C C . GLY A 1 464 ? 36.821 -5.480 2.436 1.00 59.00 464 GLY A C 1
ATOM 3694 O O . GLY A 1 464 ? 37.740 -4.922 3.023 1.00 59.00 464 GLY A O 1
ATOM 3695 N N . GLN A 1 465 ? 36.955 -5.972 1.202 1.00 49.03 465 GLN A N 1
ATOM 3696 C CA . GLN A 1 465 ? 38.045 -5.565 0.306 1.00 49.03 465 GLN A CA 1
ATOM 3697 C C . GLN A 1 465 ? 37.713 -4.167 -0.232 1.00 49.03 465 GLN A C 1
ATOM 3699 O O . GLN A 1 465 ? 36.607 -3.974 -0.735 1.00 49.03 465 GLN A O 1
ATOM 3704 N N . ASP A 1 466 ? 38.625 -3.205 -0.087 1.00 39.19 466 ASP A N 1
ATOM 3705 C CA . ASP A 1 466 ? 38.444 -1.802 -0.481 1.00 39.19 466 ASP A CA 1
ATOM 3706 C C . ASP A 1 466 ? 37.727 -1.617 -1.833 1.00 39.19 466 ASP A C 1
ATOM 3708 O O . ASP A 1 466 ? 38.219 -2.023 -2.888 1.00 39.19 466 ASP A O 1
ATOM 3712 N N . LEU A 1 467 ? 36.599 -0.901 -1.810 1.00 33.88 467 LEU A N 1
ATOM 3713 C CA . LEU A 1 467 ? 36.151 -0.094 -2.941 1.00 33.88 467 LEU A CA 1
ATOM 3714 C C . LEU A 1 467 ? 36.744 1.297 -2.727 1.00 33.88 467 LEU A C 1
ATOM 3716 O O . LEU A 1 467 ? 36.369 2.017 -1.804 1.00 33.88 467 LEU A O 1
ATOM 3720 N N . THR A 1 468 ? 37.701 1.667 -3.569 1.00 31.50 468 THR A N 1
ATOM 3721 C CA . THR A 1 468 ? 38.349 2.978 -3.552 1.00 31.50 468 THR A CA 1
ATOM 3722 C C . THR A 1 468 ? 37.327 4.114 -3.596 1.00 31.50 468 THR A C 1
ATOM 3724 O O . THR A 1 468 ? 36.491 4.178 -4.497 1.00 31.50 468 THR A O 1
ATOM 3727 N N . LEU A 1 469 ? 37.461 5.041 -2.647 1.00 31.70 469 LEU A N 1
ATOM 3728 C CA . LEU A 1 469 ? 36.846 6.368 -2.603 1.00 31.70 469 LEU A CA 1
ATOM 3729 C C . LEU A 1 469 ? 37.134 7.168 -3.890 1.00 31.70 469 LEU A C 1
ATOM 3731 O O . LEU A 1 469 ? 38.083 7.943 -3.974 1.00 31.70 469 LEU A O 1
ATOM 3735 N N . SER A 1 470 ? 36.284 7.024 -4.899 1.00 29.08 470 SER A N 1
ATOM 3736 C CA . SER A 1 470 ? 36.173 7.971 -6.009 1.00 29.08 470 SER A CA 1
ATOM 3737 C C . SER A 1 470 ? 34.717 8.010 -6.453 1.00 29.08 470 SER A C 1
ATOM 3739 O O . SER A 1 470 ? 34.194 6.977 -6.850 1.00 29.08 470 SER A O 1
ATOM 3741 N N . HIS A 1 471 ? 34.100 9.196 -6.391 1.00 28.75 471 HIS A N 1
ATOM 3742 C CA . HIS A 1 471 ? 32.710 9.540 -6.758 1.00 28.75 471 HIS A CA 1
ATOM 3743 C C . HIS A 1 471 ? 31.712 9.801 -5.617 1.00 28.75 471 HIS A C 1
ATOM 3745 O O . HIS A 1 471 ? 30.552 9.423 -5.712 1.00 28.75 471 HIS A O 1
ATOM 3751 N N . LEU A 1 472 ? 32.102 10.587 -4.608 1.00 28.61 472 LEU A N 1
ATOM 3752 C CA . LEU A 1 472 ? 31.162 11.491 -3.929 1.00 28.61 472 LEU A CA 1
ATOM 3753 C C . LEU A 1 472 ? 31.824 12.861 -3.734 1.00 28.61 472 LEU A C 1
ATOM 3755 O O . LEU A 1 472 ? 32.647 13.065 -2.847 1.00 28.61 472 LEU A O 1
ATOM 3759 N N . THR A 1 473 ? 31.481 13.814 -4.598 1.00 26.06 473 THR A N 1
ATOM 3760 C CA . THR A 1 473 ? 31.728 15.243 -4.374 1.00 26.06 473 THR A CA 1
ATOM 3761 C C . THR A 1 473 ? 30.801 15.740 -3.267 1.00 26.06 473 THR A C 1
ATOM 3763 O O . THR A 1 473 ? 29.608 15.928 -3.505 1.00 26.06 473 THR A O 1
ATOM 3766 N N . LEU A 1 474 ? 31.345 15.972 -2.073 1.00 29.09 474 LEU A N 1
ATOM 3767 C CA . LEU A 1 474 ? 30.718 16.804 -1.043 1.00 29.09 474 LEU A CA 1
ATOM 3768 C C . LEU A 1 474 ? 31.138 18.274 -1.239 1.00 29.09 474 LEU A C 1
ATOM 3770 O O . LEU A 1 474 ? 32.287 18.527 -1.614 1.00 29.09 474 LEU A O 1
ATOM 3774 N N . PRO A 1 475 ? 30.251 19.258 -0.993 1.00 26.70 475 PRO A N 1
ATOM 3775 C CA . PRO A 1 475 ? 30.621 20.663 -1.020 1.00 26.70 475 PRO A CA 1
ATOM 3776 C C . PRO A 1 475 ? 31.527 21.001 0.166 1.00 26.70 475 PRO A C 1
ATOM 3778 O O . PRO A 1 475 ? 31.275 20.629 1.310 1.00 26.70 475 PRO A O 1
ATOM 3781 N N . SER A 1 476 ? 32.572 21.757 -0.138 1.00 30.02 476 SER A N 1
ATOM 3782 C CA . SER A 1 476 ? 33.516 22.357 0.793 1.00 30.02 476 SER A CA 1
ATOM 3783 C C . SER A 1 476 ? 32.836 23.334 1.755 1.00 30.02 476 SER A C 1
ATOM 3785 O O . SER A 1 476 ? 32.412 24.402 1.318 1.00 30.02 476 SER A O 1
ATOM 3787 N N . SER A 1 477 ? 32.790 22.992 3.043 1.00 31.83 477 SER A N 1
ATOM 3788 C CA . SER A 1 477 ? 33.149 23.875 4.167 1.00 31.83 477 SER A CA 1
ATOM 3789 C C . SER A 1 477 ? 32.674 23.258 5.483 1.00 31.83 477 SER A C 1
ATOM 3791 O O . SER A 1 477 ? 31.469 23.162 5.695 1.00 31.83 477 SER A O 1
ATOM 3793 N N . ILE A 1 478 ? 33.605 22.892 6.360 1.00 29.11 478 ILE A N 1
ATOM 3794 C CA . ILE A 1 478 ? 33.636 23.264 7.782 1.00 29.11 478 ILE A CA 1
ATOM 3795 C C . ILE A 1 478 ? 35.060 22.955 8.250 1.00 29.11 478 ILE A C 1
ATOM 3797 O O . ILE A 1 478 ? 35.556 21.841 8.092 1.00 29.11 478 ILE A O 1
ATOM 3801 N N . ASP A 1 479 ? 35.711 24.005 8.730 1.00 27.50 479 ASP A N 1
ATOM 3802 C CA . ASP A 1 479 ? 37.045 23.995 9.300 1.00 27.50 479 ASP A CA 1
ATOM 3803 C C . ASP A 1 479 ? 37.101 23.238 10.635 1.00 27.50 479 ASP A C 1
ATOM 3805 O O . ASP A 1 479 ? 36.181 23.303 11.451 1.00 27.50 479 ASP A O 1
ATOM 3809 N N . SER A 1 480 ? 38.280 22.644 10.823 1.00 29.16 480 SER A N 1
ATOM 3810 C CA . SER A 1 480 ? 39.068 22.525 12.055 1.00 29.16 480 SER A CA 1
ATOM 3811 C C . SER A 1 480 ? 38.615 21.594 13.188 1.00 29.16 480 SER A C 1
ATOM 3813 O O . SER A 1 480 ? 37.631 21.842 13.881 1.00 29.16 480 SER A O 1
ATOM 3815 N N . ASP A 1 481 ? 39.521 20.636 13.410 1.00 31.62 481 ASP A N 1
ATOM 3816 C CA . ASP A 1 481 ? 40.157 20.290 14.688 1.00 31.62 481 ASP A CA 1
ATOM 3817 C C . ASP A 1 481 ? 39.355 19.442 15.682 1.00 31.62 481 ASP A C 1
ATOM 3819 O O . ASP A 1 481 ? 38.636 19.941 16.540 1.00 31.62 481 ASP A O 1
ATOM 3823 N N . ASP A 1 482 ? 39.515 18.119 15.569 1.00 30.03 482 ASP A N 1
ATOM 3824 C CA . ASP A 1 482 ? 40.296 17.325 16.537 1.00 30.03 482 ASP A CA 1
ATOM 3825 C C . ASP A 1 482 ? 40.017 15.822 16.351 1.00 30.03 482 ASP A C 1
ATOM 3827 O O . ASP A 1 482 ? 38.946 15.336 16.705 1.00 30.03 482 ASP A O 1
ATOM 3831 N N . MET A 1 483 ? 40.997 15.098 15.794 1.00 29.28 483 MET A N 1
ATOM 3832 C CA . MET A 1 483 ? 41.403 13.712 16.106 1.00 29.28 483 MET A CA 1
ATOM 3833 C C . MET A 1 483 ? 42.189 13.135 14.918 1.00 29.28 483 MET A C 1
ATOM 3835 O O . MET A 1 483 ? 41.611 12.655 13.944 1.00 29.28 483 MET A O 1
ATOM 3839 N N . GLU A 1 484 ? 43.522 13.152 15.010 1.00 27.95 484 GLU A N 1
ATOM 3840 C CA . GLU A 1 484 ? 44.375 12.267 14.209 1.00 27.95 484 GLU A CA 1
ATOM 3841 C C . GLU A 1 484 ? 44.007 10.811 14.537 1.00 27.95 484 GLU A C 1
ATOM 3843 O O . GLU A 1 484 ? 44.344 10.294 15.603 1.00 27.95 484 GLU A O 1
ATOM 3848 N N . ILE A 1 485 ? 43.289 10.153 13.628 1.00 31.52 485 ILE A N 1
ATOM 3849 C CA . ILE A 1 485 ? 43.189 8.696 13.598 1.00 31.52 485 ILE A CA 1
ATOM 3850 C C . ILE A 1 485 ? 44.322 8.214 12.693 1.00 31.52 485 ILE A C 1
ATOM 3852 O O . ILE A 1 485 ? 44.373 8.544 11.510 1.00 31.52 485 ILE A O 1
ATOM 3856 N N . ASP A 1 486 ? 45.250 7.467 13.283 1.00 27.14 486 ASP A N 1
ATOM 3857 C CA . ASP A 1 486 ? 46.344 6.783 12.600 1.00 27.14 486 ASP A CA 1
ATOM 3858 C C . ASP A 1 486 ? 45.782 5.797 11.557 1.00 27.14 486 ASP A C 1
ATOM 3860 O O . ASP A 1 486 ? 45.233 4.750 11.898 1.00 27.14 486 ASP A O 1
ATOM 3864 N N . LEU A 1 487 ? 45.885 6.157 10.275 1.00 31.95 487 LEU A N 1
ATOM 3865 C CA . LEU A 1 487 ? 45.398 5.374 9.131 1.00 31.95 487 LEU A CA 1
ATOM 3866 C C . LEU A 1 487 ? 46.418 4.334 8.622 1.00 31.95 487 LEU A C 1
ATOM 3868 O O . LEU A 1 487 ? 46.325 3.899 7.476 1.00 31.95 487 LEU A O 1
ATOM 3872 N N . THR A 1 488 ? 47.409 3.924 9.424 1.00 30.89 488 THR A N 1
ATOM 3873 C CA . THR A 1 488 ? 48.501 3.056 8.932 1.00 30.89 488 THR A CA 1
ATOM 3874 C C . THR A 1 488 ? 48.378 1.556 9.221 1.00 30.89 488 THR A C 1
ATOM 3876 O O . THR A 1 488 ? 49.286 0.814 8.862 1.00 30.89 488 THR A O 1
ATOM 3879 N N . ASN A 1 489 ? 47.258 1.057 9.759 1.00 33.75 489 ASN A N 1
ATOM 3880 C CA . ASN A 1 489 ? 47.046 -0.387 9.957 1.00 33.75 489 ASN A CA 1
ATOM 3881 C C . ASN A 1 489 ? 45.636 -0.836 9.538 1.00 33.75 489 ASN A C 1
ATOM 3883 O O . ASN A 1 489 ? 44.790 -1.113 10.387 1.00 33.75 489 ASN A O 1
ATOM 3887 N N . HIS A 1 490 ? 45.378 -0.948 8.234 1.00 39.94 490 HIS A N 1
ATOM 3888 C CA . HIS A 1 490 ? 44.293 -1.807 7.755 1.00 39.94 490 HIS A CA 1
ATOM 3889 C C . HIS A 1 490 ? 44.852 -3.230 7.581 1.00 39.94 490 HIS A C 1
ATOM 3891 O O . HIS A 1 490 ? 45.761 -3.406 6.771 1.00 39.94 490 HIS A O 1
ATOM 3897 N N . PRO A 1 491 ? 44.385 -4.234 8.349 1.00 39.19 491 PRO A N 1
ATOM 3898 C CA . PRO A 1 491 ? 44.769 -5.622 8.115 1.00 39.19 491 PRO A CA 1
ATOM 3899 C C . PRO A 1 491 ? 44.252 -6.068 6.743 1.00 39.19 491 PRO A C 1
ATOM 3901 O O . PRO A 1 491 ? 43.096 -5.811 6.397 1.00 39.19 491 PRO A O 1
ATOM 3904 N N . ASP A 1 492 ? 45.116 -6.716 5.962 1.00 43.25 492 ASP A N 1
ATOM 3905 C CA . ASP A 1 492 ? 44.769 -7.278 4.659 1.00 43.25 492 ASP A CA 1
ATOM 3906 C C . ASP A 1 492 ? 43.578 -8.245 4.798 1.00 43.25 492 ASP A C 1
ATOM 3908 O O . ASP A 1 492 ? 43.506 -9.059 5.720 1.00 43.25 492 ASP A O 1
ATOM 3912 N N . SER A 1 493 ? 42.645 -8.217 3.836 1.00 45.44 493 SER A N 1
ATOM 3913 C CA . SER A 1 493 ? 41.470 -9.116 3.797 1.00 45.44 493 SER A CA 1
ATOM 3914 C C . SER A 1 493 ? 41.804 -10.622 3.813 1.00 45.44 493 SER A C 1
ATOM 3916 O O . SER A 1 493 ? 40.904 -11.448 3.951 1.00 45.44 493 SER A O 1
ATOM 3918 N N . SER A 1 494 ? 43.082 -10.992 3.667 1.00 48.88 494 SER A N 1
ATOM 3919 C CA . SER A 1 494 ? 43.578 -12.365 3.791 1.00 48.88 494 SER A CA 1
ATOM 3920 C C . SER A 1 494 ? 43.597 -12.903 5.225 1.00 48.88 494 SER A C 1
ATOM 3922 O O . SER A 1 494 ? 43.727 -14.113 5.393 1.00 48.88 494 SER A O 1
ATOM 3924 N N . ASP A 1 495 ? 43.467 -12.045 6.242 1.00 54.56 495 ASP A N 1
ATOM 3925 C CA . ASP A 1 495 ? 43.662 -12.426 7.650 1.00 54.56 495 ASP A CA 1
ATOM 3926 C C . ASP A 1 495 ? 42.398 -12.962 8.349 1.00 54.56 495 ASP A C 1
ATOM 3928 O O . ASP A 1 495 ? 42.475 -13.439 9.480 1.00 54.56 495 ASP A O 1
ATOM 3932 N N . TRP A 1 496 ? 41.240 -12.932 7.682 1.00 61.41 496 TRP A N 1
ATOM 3933 C CA . TRP A 1 496 ? 39.956 -13.354 8.251 1.00 61.41 496 TRP A CA 1
ATOM 3934 C C . TRP A 1 496 ? 39.263 -14.392 7.346 1.00 61.41 496 TRP A C 1
ATOM 3936 O O . TRP A 1 496 ? 38.431 -14.025 6.511 1.00 61.41 496 TRP A O 1
ATOM 3946 N N . PRO A 1 497 ? 39.607 -15.691 7.455 1.00 74.06 497 PRO A N 1
ATOM 3947 C CA . PRO A 1 497 ? 38.905 -16.747 6.729 1.00 74.06 497 PRO A CA 1
ATOM 3948 C C . PRO A 1 497 ? 37.461 -16.876 7.226 1.00 74.06 497 PRO A C 1
ATOM 3950 O O . PRO A 1 497 ? 37.182 -16.641 8.398 1.00 74.06 497 PRO A O 1
ATOM 3953 N N . ASP A 1 498 ? 36.543 -17.265 6.337 1.00 82.50 498 ASP A N 1
ATOM 3954 C CA . ASP A 1 498 ? 35.159 -17.558 6.719 1.00 82.50 498 ASP A CA 1
ATOM 3955 C C . ASP A 1 498 ? 35.133 -18.656 7.806 1.00 82.50 498 ASP A C 1
ATOM 3957 O O . ASP A 1 498 ? 35.576 -19.773 7.521 1.00 82.50 498 ASP A O 1
ATOM 3961 N N . PRO A 1 499 ? 34.616 -18.383 9.024 1.00 83.81 499 PRO A N 1
ATOM 3962 C CA . PRO A 1 499 ? 34.596 -19.370 10.103 1.00 83.81 499 PRO A CA 1
ATOM 3963 C C . PRO A 1 499 ? 33.653 -20.553 9.846 1.00 83.81 499 PRO A C 1
ATOM 3965 O O . PRO A 1 499 ? 33.782 -21.593 10.488 1.00 83.81 499 PRO A O 1
ATOM 3968 N N . HIS A 1 500 ? 32.692 -20.407 8.927 1.00 85.88 500 HIS A N 1
ATOM 3969 C CA . HIS A 1 500 ? 31.690 -21.429 8.611 1.00 85.88 500 HIS A CA 1
ATOM 3970 C C . HIS A 1 500 ? 31.618 -21.677 7.093 1.00 85.88 500 HIS A C 1
ATOM 3972 O O . HIS A 1 500 ? 30.576 -21.433 6.487 1.00 85.88 500 HIS A O 1
ATOM 3978 N N . PRO A 1 501 ? 32.690 -22.186 6.455 1.00 84.56 501 PRO A N 1
ATOM 3979 C CA . PRO A 1 501 ? 32.756 -22.321 4.996 1.00 84.56 501 PRO A CA 1
ATOM 3980 C C . PRO A 1 501 ? 31.749 -23.335 4.425 1.00 84.56 501 PRO A C 1
ATOM 3982 O O . PRO A 1 501 ? 31.434 -23.281 3.242 1.00 84.56 501 PRO A O 1
ATOM 3985 N N . GLU A 1 502 ? 31.238 -24.243 5.261 1.00 87.50 502 GLU A N 1
ATOM 3986 C CA . GLU A 1 502 ? 30.220 -25.240 4.897 1.00 87.50 502 GLU A CA 1
ATOM 3987 C C . GLU A 1 502 ? 28.789 -24.665 4.876 1.00 87.50 502 GLU A C 1
ATOM 3989 O O . GLU A 1 502 ? 27.862 -25.326 4.414 1.00 87.50 502 GLU A O 1
ATOM 3994 N N . ASP A 1 503 ? 28.576 -23.458 5.410 1.00 89.31 503 ASP A N 1
ATOM 3995 C CA . ASP A 1 503 ? 27.275 -22.790 5.395 1.00 89.31 503 ASP A CA 1
ATOM 3996 C C . ASP A 1 503 ? 27.204 -21.839 4.197 1.00 89.31 503 ASP A C 1
ATOM 3998 O O . ASP A 1 503 ? 27.752 -20.738 4.226 1.00 89.31 503 ASP A O 1
ATOM 4002 N N . GLU A 1 504 ? 26.512 -22.249 3.135 1.00 88.31 504 GLU A N 1
ATOM 4003 C CA . GLU A 1 504 ? 26.410 -21.480 1.885 1.00 88.31 504 GLU A CA 1
ATOM 4004 C C . GLU A 1 504 ? 25.666 -20.138 2.039 1.00 88.31 504 GLU A C 1
ATOM 4006 O O . GLU A 1 504 ? 25.689 -19.302 1.131 1.00 88.31 504 GLU A O 1
ATOM 4011 N N . ARG A 1 505 ? 25.009 -19.901 3.183 1.00 91.38 505 ARG A N 1
ATOM 4012 C CA . ARG A 1 505 ? 24.308 -18.643 3.453 1.00 91.38 505 ARG A CA 1
ATOM 4013 C C . ARG A 1 505 ? 25.277 -17.484 3.593 1.00 91.38 505 ARG A C 1
ATOM 4015 O O . ARG A 1 505 ? 26.357 -17.595 4.174 1.00 91.38 505 ARG A O 1
ATOM 4022 N N . LYS A 1 506 ? 24.830 -16.323 3.127 1.00 87.31 506 LYS A N 1
ATOM 4023 C CA . LYS A 1 506 ? 25.584 -15.079 3.189 1.00 87.31 506 LYS A CA 1
ATOM 4024 C C . LYS A 1 506 ? 25.754 -14.592 4.625 1.00 87.31 506 LYS A C 1
ATOM 4026 O O . LYS A 1 506 ? 24.871 -14.717 5.469 1.00 87.31 506 LYS A O 1
ATOM 4031 N N . TYR A 1 507 ? 26.878 -13.946 4.864 1.00 83.31 507 TYR A N 1
ATOM 4032 C CA . TYR A 1 507 ? 27.149 -13.110 6.026 1.00 83.31 507 TYR A CA 1
ATOM 4033 C C . TYR A 1 507 ? 27.488 -11.707 5.519 1.00 83.31 507 TYR A C 1
ATOM 4035 O O . TYR A 1 507 ? 27.782 -11.511 4.337 1.00 83.31 507 TYR A O 1
ATOM 4043 N N . ALA A 1 508 ? 27.431 -10.722 6.399 1.00 77.44 508 ALA A N 1
ATOM 4044 C CA . ALA A 1 508 ? 27.627 -9.332 6.030 1.00 77.44 508 ALA A CA 1
ATOM 4045 C C . ALA A 1 508 ? 29.088 -9.048 5.608 1.00 77.44 508 ALA A C 1
ATOM 4047 O O . ALA A 1 508 ? 30.033 -9.546 6.222 1.00 77.44 508 ALA A O 1
ATOM 4048 N N . ARG A 1 509 ? 29.298 -8.220 4.575 1.00 71.69 509 ARG A N 1
ATOM 4049 C CA . ARG A 1 509 ? 30.634 -7.778 4.122 1.00 71.69 509 ARG A CA 1
ATOM 4050 C C . ARG A 1 509 ? 30.728 -6.253 4.074 1.00 71.69 509 ARG A C 1
ATOM 4052 O O . ARG A 1 509 ? 29.726 -5.574 3.879 1.00 71.69 509 ARG A O 1
ATOM 4059 N N . GLY A 1 510 ? 31.935 -5.712 4.236 1.00 65.19 510 GLY A N 1
ATOM 4060 C CA . GLY A 1 510 ? 32.183 -4.264 4.211 1.00 65.19 510 GLY A CA 1
ATOM 4061 C C . GLY A 1 510 ? 32.239 -3.643 5.604 1.00 65.19 510 GLY A C 1
ATOM 4062 O O . GLY A 1 510 ? 32.090 -4.336 6.605 1.00 65.19 510 GLY A O 1
ATOM 4063 N N . TYR A 1 511 ? 32.444 -2.326 5.684 1.00 65.12 511 TYR A N 1
ATOM 4064 C CA . TYR A 1 511 ? 32.547 -1.602 6.962 1.00 65.12 511 TYR A CA 1
ATOM 4065 C C . TYR A 1 511 ? 31.261 -0.844 7.341 1.00 65.12 511 TYR A C 1
ATOM 4067 O O . TYR A 1 511 ? 30.960 -0.718 8.526 1.00 65.12 511 TYR A O 1
ATOM 4075 N N . ASN A 1 512 ? 30.453 -0.424 6.362 1.00 72.81 512 ASN A N 1
ATOM 4076 C CA . ASN A 1 512 ? 29.256 0.397 6.569 1.00 72.81 512 ASN A CA 1
ATOM 4077 C C . ASN A 1 512 ? 27.964 -0.440 6.743 1.00 72.81 512 ASN A C 1
ATOM 4079 O O . ASN A 1 512 ? 27.713 -1.358 5.962 1.00 72.81 512 ASN A O 1
ATOM 4083 N N . PHE A 1 513 ? 27.123 -0.101 7.735 1.00 79.00 513 PHE A N 1
ATOM 4084 C CA . PHE A 1 513 ? 25.793 -0.705 7.947 1.00 79.00 513 PHE A CA 1
ATOM 4085 C C . PHE A 1 513 ? 24.897 -0.545 6.715 1.00 79.00 513 PHE A C 1
ATOM 4087 O O . PHE A 1 513 ? 24.235 -1.496 6.309 1.00 79.00 513 PHE A O 1
ATOM 4094 N N . GLN A 1 514 ? 24.915 0.635 6.093 1.00 77.44 514 GLN A N 1
ATOM 4095 C CA . GLN A 1 514 ? 24.050 0.964 4.962 1.00 77.44 514 GLN A CA 1
ATOM 4096 C C . GLN A 1 514 ? 24.267 0.039 3.764 1.00 77.44 514 GLN A C 1
ATOM 4098 O O . GLN A 1 514 ? 23.298 -0.465 3.205 1.00 77.44 514 GLN A O 1
ATOM 4103 N N . ASP A 1 515 ? 25.518 -0.227 3.388 1.00 74.81 515 ASP A N 1
ATOM 4104 C CA . ASP A 1 515 ? 25.822 -1.086 2.237 1.00 74.81 515 ASP A CA 1
ATOM 4105 C C . ASP A 1 515 ? 25.325 -2.518 2.476 1.00 74.81 515 ASP A C 1
ATOM 4107 O O . ASP A 1 515 ? 24.759 -3.153 1.584 1.00 74.81 515 ASP A O 1
ATOM 4111 N N . ARG A 1 516 ? 25.454 -2.996 3.719 1.00 77.44 516 ARG A N 1
ATOM 4112 C CA . ARG A 1 516 ? 24.977 -4.316 4.144 1.00 77.44 516 ARG A CA 1
ATOM 4113 C C . ARG A 1 516 ? 23.459 -4.402 4.168 1.00 77.44 516 ARG A C 1
ATOM 4115 O O . ARG A 1 516 ? 22.892 -5.359 3.647 1.00 77.44 516 ARG A O 1
ATOM 4122 N N . ALA A 1 517 ? 22.796 -3.403 4.745 1.00 83.75 517 ALA A N 1
ATOM 4123 C CA . ALA A 1 517 ? 21.343 -3.321 4.752 1.00 83.75 517 ALA A CA 1
ATOM 4124 C C . ALA A 1 517 ? 20.799 -3.262 3.316 1.00 83.75 517 ALA A C 1
ATOM 4126 O O . ALA A 1 517 ? 19.838 -3.956 3.000 1.00 83.75 517 ALA A O 1
ATOM 4127 N N . CYS A 1 518 ? 21.454 -2.522 2.417 1.00 81.19 518 CYS A N 1
ATOM 4128 C CA . CYS A 1 518 ? 21.124 -2.500 0.993 1.00 81.19 518 CYS A CA 1
ATOM 4129 C C . CYS A 1 518 ? 21.296 -3.874 0.323 1.00 81.19 518 CYS A C 1
ATOM 4131 O O . CYS A 1 518 ? 20.435 -4.259 -0.465 1.00 81.19 518 CYS A O 1
ATOM 4133 N N . GLU A 1 519 ? 22.347 -4.642 0.638 1.00 82.50 519 GLU A N 1
ATOM 4134 C CA . GLU A 1 519 ? 22.516 -6.003 0.101 1.00 82.50 519 GLU A CA 1
ATOM 4135 C C . GLU A 1 519 ? 21.392 -6.943 0.568 1.00 82.50 519 GLU A C 1
ATOM 4137 O O . GLU A 1 519 ? 20.819 -7.681 -0.239 1.00 82.50 519 GLU A O 1
ATOM 4142 N N . ILE A 1 520 ? 21.046 -6.897 1.859 1.00 87.38 520 ILE A N 1
ATOM 4143 C CA . ILE A 1 520 ? 19.945 -7.692 2.418 1.00 87.38 520 ILE A CA 1
ATOM 4144 C C . ILE A 1 520 ? 18.622 -7.289 1.757 1.00 87.38 520 ILE A C 1
ATOM 4146 O O . ILE A 1 520 ? 17.899 -8.152 1.262 1.00 87.38 520 ILE A O 1
ATOM 4150 N N . ALA A 1 521 ? 18.344 -5.986 1.684 1.00 87.56 521 ALA A N 1
ATOM 4151 C CA . ALA A 1 521 ? 17.180 -5.408 1.015 1.00 87.56 521 ALA A CA 1
ATOM 4152 C C . ALA A 1 521 ? 17.040 -5.895 -0.433 1.00 87.56 521 ALA A C 1
ATOM 4154 O O . ALA A 1 521 ? 15.978 -6.383 -0.823 1.00 87.56 521 ALA A O 1
ATOM 4155 N N . GLN A 1 522 ? 18.118 -5.831 -1.215 1.00 84.06 522 GLN A N 1
ATOM 4156 C CA . GLN A 1 522 ? 18.130 -6.265 -2.612 1.00 84.06 522 GLN A CA 1
ATOM 4157 C C . GLN A 1 522 ? 17.868 -7.765 -2.758 1.00 84.06 522 GLN A C 1
ATOM 4159 O O . GLN A 1 522 ? 17.051 -8.164 -3.588 1.00 84.06 522 GLN A O 1
ATOM 4164 N N . LEU A 1 523 ? 18.530 -8.603 -1.952 1.00 86.62 523 LEU A N 1
ATOM 4165 C CA . LEU A 1 523 ? 18.349 -10.051 -2.038 1.00 86.62 523 LEU A CA 1
ATOM 4166 C C . LEU A 1 523 ? 16.931 -10.448 -1.642 1.00 86.62 523 LEU A C 1
ATOM 4168 O O . LEU A 1 523 ? 16.289 -11.204 -2.371 1.00 86.62 523 LEU A O 1
ATOM 4172 N N . VAL A 1 524 ? 16.431 -9.930 -0.519 1.00 88.00 524 VAL A N 1
ATOM 4173 C CA . VAL A 1 524 ? 15.080 -10.253 -0.052 1.00 88.00 524 VAL A CA 1
ATOM 4174 C C . VAL A 1 524 ? 14.044 -9.804 -1.080 1.00 88.00 524 VAL A C 1
ATOM 4176 O O . VAL A 1 524 ? 13.202 -10.608 -1.466 1.00 88.00 524 VAL A O 1
ATOM 4179 N N . SER A 1 525 ? 14.182 -8.590 -1.623 1.00 85.75 525 SER A N 1
ATOM 4180 C CA . SER A 1 525 ? 13.287 -8.070 -2.667 1.00 85.75 525 SER A CA 1
ATOM 4181 C C . SER A 1 525 ? 13.338 -8.869 -3.974 1.00 85.75 525 SER A C 1
ATOM 4183 O O . SER A 1 525 ? 12.380 -8.854 -4.738 1.00 85.75 525 SER A O 1
ATOM 4185 N N . SER A 1 526 ? 14.444 -9.566 -4.258 1.00 83.44 526 SER A N 1
ATOM 4186 C CA . SER A 1 526 ? 14.562 -10.416 -5.453 1.00 83.44 526 SER A CA 1
ATOM 4187 C C . SER A 1 526 ? 13.864 -11.775 -5.319 1.00 83.44 526 SER A C 1
ATOM 4189 O O . SER A 1 526 ? 13.550 -12.395 -6.332 1.00 83.44 526 SER A O 1
ATOM 4191 N N . GLN A 1 527 ? 13.625 -12.244 -4.088 1.00 84.31 527 GLN A N 1
ATOM 4192 C CA . GLN A 1 527 ? 13.033 -13.559 -3.802 1.00 84.31 527 GLN A CA 1
ATOM 4193 C C . GLN A 1 527 ? 11.647 -13.474 -3.146 1.00 84.31 527 GLN A C 1
ATOM 4195 O O . GLN A 1 527 ? 10.936 -14.475 -3.089 1.00 84.31 527 GLN A O 1
ATOM 4200 N N . GLY A 1 528 ? 11.254 -12.307 -2.637 1.00 84.56 528 GLY A N 1
ATOM 4201 C CA . GLY A 1 528 ? 10.016 -12.121 -1.890 1.00 84.56 528 GLY A CA 1
ATOM 4202 C C . GLY A 1 528 ? 9.609 -10.654 -1.761 1.00 84.56 528 GLY A C 1
ATOM 4203 O O . GLY A 1 528 ? 9.919 -9.861 -2.648 1.00 84.56 528 GLY A O 1
ATOM 4204 N N . PRO A 1 529 ? 8.870 -10.285 -0.698 1.00 82.94 529 PRO A N 1
ATOM 4205 C CA . PRO A 1 529 ? 8.299 -8.946 -0.558 1.00 82.94 529 PRO A CA 1
ATOM 4206 C C . PRO A 1 529 ? 9.354 -7.836 -0.599 1.00 82.94 529 PRO A C 1
ATOM 4208 O O . PRO A 1 529 ? 10.496 -8.037 -0.184 1.00 82.94 529 PRO A O 1
ATOM 4211 N N . LEU A 1 530 ? 8.950 -6.648 -1.062 1.00 84.19 530 LEU A N 1
ATOM 4212 C CA . LEU A 1 530 ? 9.841 -5.493 -1.145 1.00 84.19 530 LEU A CA 1
ATOM 4213 C C . LEU A 1 530 ? 10.397 -5.132 0.239 1.00 84.19 530 LEU A C 1
ATOM 4215 O O . LEU A 1 530 ? 9.645 -4.751 1.138 1.00 84.19 530 LEU A O 1
ATOM 4219 N N . LEU A 1 531 ? 11.720 -5.191 0.369 1.00 85.94 531 LEU A N 1
ATOM 4220 C CA . LEU A 1 531 ? 12.480 -4.784 1.544 1.00 85.94 531 LEU A CA 1
ATOM 4221 C C . LEU A 1 531 ? 13.366 -3.596 1.165 1.00 85.94 531 LEU A C 1
ATOM 4223 O O . LEU A 1 531 ? 14.166 -3.699 0.239 1.00 85.94 531 LEU A O 1
ATOM 4227 N N . LEU A 1 532 ? 13.250 -2.481 1.884 1.00 85.31 532 LEU A N 1
ATOM 4228 C CA . LEU A 1 532 ? 14.081 -1.291 1.690 1.00 85.31 532 LEU A CA 1
ATOM 4229 C C . LEU A 1 532 ? 14.919 -0.994 2.935 1.00 85.31 532 LEU A C 1
ATOM 4231 O O . LEU A 1 532 ? 14.543 -1.335 4.050 1.00 85.31 532 LEU A O 1
ATOM 4235 N N . TYR A 1 533 ? 16.044 -0.311 2.759 1.00 83.81 533 TYR A N 1
ATOM 4236 C CA . TYR A 1 533 ? 16.781 0.283 3.873 1.00 83.81 533 TYR A CA 1
ATOM 4237 C C . TYR A 1 533 ? 16.274 1.708 4.141 1.00 83.81 533 TYR A C 1
ATOM 4239 O O . TYR A 1 533 ? 16.075 2.482 3.200 1.00 83.81 533 TYR A O 1
ATOM 4247 N N . HIS A 1 534 ? 16.070 2.065 5.411 1.00 72.12 534 HIS A N 1
ATOM 4248 C CA . HIS A 1 534 ? 15.664 3.411 5.814 1.00 72.12 534 HIS A CA 1
ATOM 4249 C C . HIS A 1 534 ? 16.592 3.973 6.898 1.00 72.12 534 HIS A C 1
ATOM 4251 O O . HIS A 1 534 ? 16.694 3.430 7.994 1.00 72.12 534 HIS A O 1
ATOM 4257 N N . GLU A 1 535 ? 17.213 5.123 6.624 1.00 65.12 535 GLU A N 1
ATOM 4258 C CA . GLU A 1 535 ? 18.015 5.852 7.612 1.00 65.12 535 GLU A CA 1
ATOM 4259 C C . GLU A 1 535 ? 17.121 6.585 8.620 1.00 65.12 535 GLU A C 1
ATOM 4261 O O . GLU A 1 535 ? 16.419 7.546 8.289 1.00 65.12 535 GLU A O 1
ATOM 4266 N N . ASP A 1 536 ? 17.186 6.164 9.881 1.00 52.41 536 ASP A N 1
ATOM 4267 C CA . ASP A 1 536 ? 16.349 6.659 10.984 1.00 52.41 536 ASP A CA 1
ATOM 4268 C C . ASP A 1 536 ? 16.533 8.166 11.281 1.00 52.41 536 ASP A C 1
ATOM 4270 O O . ASP A 1 536 ? 15.670 8.821 11.869 1.00 52.41 536 ASP A O 1
ATOM 4274 N N . LYS A 1 537 ? 17.628 8.774 10.799 1.00 45.03 537 LYS A N 1
ATOM 4275 C CA . LYS A 1 537 ? 17.902 10.215 10.955 1.00 45.03 537 LYS A CA 1
ATOM 4276 C C . LYS A 1 537 ? 17.020 11.113 10.088 1.00 45.03 537 LYS A C 1
ATOM 4278 O O . LYS A 1 537 ? 17.043 12.333 10.274 1.00 45.03 537 LYS A O 1
ATOM 4283 N N . VAL A 1 538 ? 16.214 10.556 9.181 1.00 41.06 538 VAL A N 1
ATOM 4284 C CA . VAL A 1 538 ? 15.309 11.346 8.344 1.00 41.06 538 VAL A CA 1
ATOM 4285 C C . VAL A 1 538 ? 13.854 11.104 8.733 1.00 41.06 538 VAL A C 1
ATOM 4287 O O . VAL A 1 538 ? 13.130 10.323 8.132 1.00 41.06 538 VAL A O 1
ATOM 4290 N N . VAL A 1 539 ? 13.400 11.856 9.738 1.00 40.12 539 VAL A N 1
ATOM 4291 C CA . VAL A 1 539 ? 12.050 11.839 10.353 1.00 40.12 539 VAL A CA 1
ATOM 4292 C C . VAL A 1 539 ? 10.908 12.208 9.372 1.00 40.12 539 VAL A C 1
ATOM 4294 O O . VAL A 1 539 ? 9.755 12.388 9.755 1.00 40.12 539 VAL A O 1
ATOM 4297 N N . ARG A 1 540 ? 11.182 12.347 8.072 1.00 45.84 540 ARG A N 1
ATOM 4298 C CA . ARG A 1 540 ? 10.190 12.686 7.044 1.00 45.84 540 ARG A CA 1
ATOM 4299 C C . ARG A 1 540 ? 10.306 11.707 5.892 1.00 45.84 540 ARG A C 1
ATOM 4301 O O . ARG A 1 540 ? 11.418 11.392 5.492 1.00 45.84 540 ARG A O 1
ATOM 4308 N N . ALA A 1 541 ? 9.165 11.337 5.306 1.00 53.50 541 ALA A N 1
ATOM 4309 C CA . ALA A 1 541 ? 9.098 10.678 4.005 1.00 53.50 541 ALA A CA 1
ATOM 4310 C C . ALA A 1 541 ? 9.915 11.495 2.992 1.00 53.50 541 ALA A C 1
ATOM 4312 O O . ALA A 1 541 ? 9.426 12.493 2.451 1.00 53.50 541 ALA A O 1
ATOM 4313 N N . THR A 1 542 ? 11.184 11.141 2.793 1.00 55.19 542 THR A N 1
ATOM 4314 C CA . THR A 1 542 ? 12.047 11.889 1.887 1.00 55.19 542 THR A CA 1
ATOM 4315 C C . THR A 1 542 ? 11.528 11.704 0.475 1.00 55.19 542 THR A C 1
ATOM 4317 O O . THR A 1 542 ? 10.950 10.674 0.126 1.00 55.19 542 THR A O 1
ATOM 4320 N N . ARG A 1 543 ? 11.757 12.703 -0.375 1.00 56.81 543 ARG A N 1
ATOM 4321 C CA . ARG A 1 543 ? 11.496 12.566 -1.810 1.00 56.81 543 ARG A CA 1
ATOM 4322 C C . ARG A 1 543 ? 12.214 11.342 -2.394 1.00 56.81 543 ARG A C 1
ATOM 4324 O O . ARG A 1 543 ? 11.660 10.690 -3.267 1.00 56.81 543 ARG A O 1
ATOM 4331 N N . ALA A 1 544 ? 13.401 11.014 -1.876 1.00 56.41 544 ALA A N 1
ATOM 4332 C CA . ALA A 1 544 ? 14.156 9.821 -2.248 1.00 56.41 544 ALA A CA 1
ATOM 4333 C C . ALA A 1 544 ? 13.418 8.525 -1.878 1.00 56.41 544 ALA A C 1
ATOM 4335 O O . ALA A 1 544 ? 13.236 7.671 -2.734 1.00 56.41 544 ALA A O 1
ATOM 4336 N N . TRP A 1 545 ? 12.912 8.417 -0.649 1.00 62.66 545 TRP A N 1
ATOM 4337 C CA . TRP A 1 545 ? 12.178 7.238 -0.192 1.00 62.66 545 TRP A CA 1
ATOM 4338 C C . TRP A 1 545 ? 10.836 7.051 -0.923 1.00 62.66 545 TRP A C 1
ATOM 4340 O O . TRP A 1 545 ? 10.516 5.949 -1.358 1.00 62.66 545 TRP A O 1
ATOM 4350 N N . LYS A 1 546 ? 10.081 8.137 -1.161 1.00 62.69 546 LYS A N 1
ATOM 4351 C CA . LYS A 1 546 ? 8.855 8.077 -1.983 1.00 62.69 546 LYS A CA 1
ATOM 4352 C C . LYS A 1 546 ? 9.150 7.673 -3.429 1.00 62.69 546 LYS A C 1
ATOM 4354 O O . LYS A 1 546 ? 8.382 6.918 -4.013 1.00 62.69 546 LYS A O 1
ATOM 4359 N N . LYS A 1 547 ? 10.261 8.163 -3.993 1.00 61.56 547 LYS A N 1
ATOM 4360 C CA . LYS A 1 547 ? 10.738 7.758 -5.321 1.00 61.56 547 LYS A CA 1
ATOM 4361 C C . LYS A 1 547 ? 11.099 6.272 -5.345 1.00 61.56 547 LYS A C 1
ATOM 4363 O O . LYS A 1 547 ? 10.804 5.617 -6.334 1.00 61.56 547 LYS A O 1
ATOM 4368 N N . GLU A 1 548 ? 11.695 5.743 -4.277 1.00 62.09 548 GLU A N 1
ATOM 4369 C CA . GLU A 1 548 ? 12.033 4.321 -4.184 1.00 62.09 548 GLU A CA 1
ATOM 4370 C C . GLU A 1 548 ? 10.785 3.439 -4.163 1.00 62.09 548 GLU A C 1
ATOM 4372 O O . GLU A 1 548 ? 10.667 2.553 -4.998 1.00 62.09 548 GLU A O 1
ATOM 4377 N N . LEU A 1 549 ? 9.797 3.736 -3.312 1.00 59.53 549 LEU A N 1
ATOM 4378 C CA . LEU A 1 549 ? 8.518 3.012 -3.323 1.00 59.53 549 LEU A CA 1
ATOM 4379 C C . LEU A 1 549 ? 7.811 3.075 -4.681 1.00 59.53 549 LEU A C 1
ATOM 4381 O O . LEU A 1 549 ? 7.289 2.070 -5.162 1.00 59.53 549 LEU A O 1
ATOM 4385 N N . ALA A 1 550 ? 7.840 4.244 -5.320 1.00 56.59 550 ALA A N 1
ATOM 4386 C CA . ALA A 1 550 ? 7.258 4.437 -6.639 1.00 56.59 550 ALA A CA 1
ATOM 4387 C C . ALA A 1 550 ? 7.908 3.544 -7.712 1.00 56.59 550 ALA A C 1
ATOM 4389 O O . ALA A 1 550 ? 7.186 3.017 -8.554 1.00 56.59 550 ALA A O 1
ATOM 4390 N N . LYS A 1 551 ? 9.231 3.302 -7.669 1.00 55.38 551 LYS A N 1
ATOM 4391 C CA . LYS A 1 551 ? 9.904 2.353 -8.589 1.00 55.38 551 LYS A CA 1
ATOM 4392 C C . LYS A 1 551 ? 9.330 0.938 -8.507 1.00 55.38 551 LYS A C 1
ATOM 4394 O O . LYS A 1 551 ? 9.423 0.187 -9.470 1.00 55.38 551 LYS A O 1
ATOM 4399 N N . HIS A 1 552 ? 8.751 0.584 -7.364 1.00 56.34 552 HIS A N 1
ATOM 4400 C CA . HIS A 1 552 ? 8.137 -0.714 -7.115 1.00 56.34 552 HIS A CA 1
ATOM 4401 C C . HIS A 1 552 ? 6.604 -0.681 -7.233 1.00 56.34 552 HIS A C 1
ATOM 4403 O O . HIS A 1 552 ? 5.934 -1.610 -6.790 1.00 56.34 552 HIS A O 1
ATOM 4409 N N . GLY A 1 553 ? 6.031 0.382 -7.813 1.00 49.34 553 GLY A N 1
ATOM 4410 C CA . GLY A 1 553 ? 4.584 0.523 -7.998 1.00 49.34 553 GLY A CA 1
ATOM 4411 C C . GLY A 1 553 ? 3.800 0.745 -6.700 1.00 49.34 553 GLY A C 1
ATOM 4412 O O . GLY A 1 553 ? 2.581 0.598 -6.697 1.00 49.34 553 GLY A O 1
ATOM 4413 N N . MET A 1 554 ? 4.469 1.096 -5.595 1.00 52.88 554 MET A N 1
ATOM 4414 C CA . MET A 1 554 ? 3.826 1.302 -4.297 1.00 52.88 554 MET A CA 1
ATOM 4415 C C . MET A 1 554 ? 3.490 2.778 -4.070 1.00 52.88 554 MET A C 1
ATOM 4417 O O . MET A 1 554 ? 4.353 3.655 -4.159 1.00 52.88 554 MET A O 1
ATOM 4421 N N . VAL A 1 555 ? 2.232 3.055 -3.717 1.00 55.56 555 VAL A N 1
ATOM 4422 C CA . VAL A 1 555 ? 1.780 4.389 -3.300 1.00 55.56 555 VAL A CA 1
ATOM 4423 C C . VAL A 1 555 ? 1.786 4.453 -1.770 1.00 55.56 555 VAL A C 1
ATOM 4425 O O . VAL A 1 555 ? 1.082 3.664 -1.138 1.00 55.56 555 VAL A O 1
ATOM 4428 N N . PRO A 1 556 ? 2.542 5.381 -1.149 1.00 61.59 556 PRO A N 1
ATOM 4429 C CA . PRO A 1 556 ? 2.513 5.549 0.297 1.00 61.59 556 PRO A CA 1
ATOM 4430 C C . PRO A 1 556 ? 1.102 5.906 0.772 1.00 61.59 556 PRO A C 1
ATOM 4432 O O . PRO A 1 556 ? 0.479 6.834 0.257 1.00 61.59 556 PRO A O 1
ATOM 4435 N N . VAL A 1 557 ? 0.617 5.209 1.792 1.00 64.12 557 VAL A N 1
ATOM 4436 C CA . VAL A 1 557 ? -0.662 5.483 2.446 1.00 64.12 557 VAL A CA 1
ATOM 4437 C C . VAL A 1 557 ? -0.510 6.669 3.397 1.00 64.12 557 VAL A C 1
ATOM 4439 O O . VAL A 1 557 ? 0.327 6.653 4.303 1.00 64.12 557 VAL A O 1
ATOM 4442 N N . ASP A 1 558 ? -1.326 7.706 3.221 1.00 62.53 558 ASP A N 1
ATOM 4443 C CA . ASP A 1 558 ? -1.288 8.883 4.089 1.00 62.53 558 ASP A CA 1
ATOM 4444 C C . ASP A 1 558 ? -1.526 8.519 5.564 1.00 62.53 558 ASP A C 1
ATOM 4446 O O . ASP A 1 558 ? -2.403 7.729 5.913 1.00 62.53 558 ASP A O 1
ATOM 4450 N N . GLY A 1 559 ? -0.739 9.123 6.456 1.00 62.84 559 GLY A N 1
ATOM 4451 C CA . GLY A 1 559 ? -0.837 8.892 7.899 1.00 62.84 559 GLY A CA 1
ATOM 4452 C C . GLY A 1 559 ? -0.128 7.633 8.413 1.00 62.84 559 GLY A C 1
ATOM 4453 O O . GLY A 1 559 ? -0.087 7.447 9.628 1.00 62.84 559 GLY A O 1
ATOM 4454 N N . ILE A 1 560 ? 0.472 6.815 7.540 1.00 72.00 560 ILE A N 1
ATOM 4455 C CA . ILE A 1 560 ? 1.368 5.716 7.928 1.00 72.00 560 ILE A CA 1
ATOM 4456 C C . ILE A 1 560 ? 2.826 6.185 7.803 1.00 72.00 560 ILE A C 1
ATOM 4458 O O . ILE A 1 560 ? 3.234 6.739 6.778 1.00 72.00 560 ILE A O 1
ATOM 4462 N N . SER A 1 561 ? 3.620 5.974 8.860 1.00 73.75 561 SER A N 1
ATOM 4463 C CA . SER A 1 561 ? 5.051 6.317 8.868 1.00 73.75 561 SER A CA 1
ATOM 4464 C C . SER A 1 561 ? 5.792 5.611 7.726 1.00 73.75 561 SER A C 1
ATOM 4466 O O . SER A 1 561 ? 5.498 4.442 7.479 1.00 73.75 561 SER A O 1
ATOM 4468 N N . PRO A 1 562 ? 6.779 6.255 7.071 1.00 74.00 562 PRO A N 1
ATOM 4469 C CA . PRO A 1 562 ? 7.568 5.652 5.996 1.00 74.00 562 PRO A CA 1
ATOM 4470 C C . PRO A 1 562 ? 8.050 4.228 6.281 1.00 74.00 562 PRO A C 1
ATOM 4472 O O . PRO A 1 562 ? 7.821 3.323 5.486 1.00 74.00 562 PRO A O 1
ATOM 4475 N N . LYS A 1 563 ? 8.613 3.994 7.468 1.00 77.88 563 LYS A N 1
ATOM 4476 C CA . LYS A 1 563 ? 9.133 2.675 7.851 1.00 77.88 563 LYS A CA 1
ATOM 4477 C C . LYS A 1 563 ? 8.085 1.552 7.953 1.00 77.88 563 LYS A C 1
ATOM 4479 O O . LYS A 1 563 ? 8.464 0.396 8.030 1.00 77.88 563 LYS A O 1
ATOM 4484 N N . TYR A 1 564 ? 6.788 1.879 7.954 1.00 82.81 564 TYR A N 1
ATOM 4485 C CA . TYR A 1 564 ? 5.670 0.923 8.050 1.00 82.81 564 TYR A CA 1
ATOM 4486 C C . TYR A 1 564 ? 4.893 0.765 6.730 1.00 82.81 564 TYR A C 1
ATOM 4488 O O . TYR A 1 564 ? 3.778 0.243 6.719 1.00 82.81 564 TYR A O 1
ATOM 4496 N N . GLN A 1 565 ? 5.432 1.261 5.616 1.00 80.12 565 GLN A N 1
ATOM 4497 C CA . GLN A 1 565 ? 4.756 1.244 4.307 1.00 80.12 565 GLN A CA 1
ATOM 4498 C C . GLN A 1 565 ? 5.212 0.077 3.431 1.00 80.12 565 GLN A C 1
ATOM 4500 O O . GLN A 1 565 ? 4.473 -0.387 2.572 1.00 80.12 565 GLN A O 1
ATOM 4505 N N . THR A 1 566 ? 6.427 -0.402 3.675 1.00 85.19 566 THR A N 1
ATOM 4506 C CA . THR A 1 566 ? 7.031 -1.591 3.073 1.00 85.19 566 THR A CA 1
ATOM 4507 C C . THR A 1 566 ? 7.870 -2.281 4.139 1.00 85.19 566 THR A C 1
ATOM 4509 O O . THR A 1 566 ? 8.109 -1.691 5.200 1.00 85.19 566 THR A O 1
ATOM 4512 N N . TRP A 1 567 ? 8.354 -3.495 3.873 1.00 92.00 567 TRP A N 1
ATOM 4513 C CA . TRP A 1 567 ? 9.350 -4.073 4.763 1.00 92.00 567 TRP A CA 1
ATOM 4514 C C . TRP A 1 567 ? 10.580 -3.177 4.779 1.00 92.00 567 TRP A C 1
ATOM 4516 O O . TRP A 1 567 ? 11.063 -2.753 3.729 1.00 92.00 567 TRP A O 1
ATOM 4526 N N . THR A 1 568 ? 11.074 -2.863 5.969 1.00 90.44 568 THR A N 1
ATOM 4527 C CA . THR A 1 568 ? 12.125 -1.866 6.135 1.00 90.44 568 THR A CA 1
ATOM 4528 C C . THR A 1 568 ? 13.191 -2.363 7.101 1.00 90.44 568 THR A C 1
ATOM 4530 O O . THR A 1 568 ? 12.866 -2.779 8.208 1.00 90.44 568 THR A O 1
ATOM 4533 N N . ILE A 1 569 ? 14.460 -2.297 6.700 1.00 90.06 569 ILE A N 1
ATOM 4534 C CA . ILE A 1 569 ? 15.604 -2.467 7.601 1.00 90.06 569 ILE A CA 1
ATOM 4535 C C . ILE A 1 569 ? 15.906 -1.113 8.240 1.00 90.06 569 ILE A C 1
ATOM 4537 O O . ILE A 1 569 ? 16.097 -0.122 7.525 1.00 90.06 569 ILE A O 1
ATOM 4541 N N . VAL A 1 570 ? 15.985 -1.089 9.567 1.00 85.62 570 VAL A N 1
ATOM 4542 C CA . VAL A 1 570 ? 16.367 0.080 10.363 1.00 85.62 570 VAL A CA 1
ATOM 4543 C C . VAL A 1 570 ? 17.511 -0.272 11.319 1.00 85.62 570 VAL A C 1
ATOM 4545 O O . VAL A 1 570 ? 17.718 -1.435 11.682 1.00 85.62 570 VAL A O 1
ATOM 4548 N N . GLU A 1 571 ? 18.289 0.741 11.700 1.00 78.88 571 GLU A N 1
ATOM 4549 C CA . GLU A 1 571 ? 19.245 0.611 12.802 1.00 78.88 571 GLU A CA 1
ATOM 4550 C C . GLU A 1 571 ? 18.477 0.580 14.126 1.00 78.88 571 GLU A C 1
ATOM 4552 O O . GLU A 1 571 ? 17.710 1.495 14.420 1.00 78.88 571 GLU A O 1
ATOM 4557 N N . ASP A 1 572 ? 18.705 -0.443 14.949 1.00 72.44 572 ASP A N 1
ATOM 4558 C CA . ASP A 1 572 ? 18.082 -0.524 16.268 1.00 72.44 572 ASP A CA 1
ATOM 4559 C C . ASP A 1 572 ? 19.002 0.085 17.329 1.00 72.44 572 ASP A C 1
ATOM 4561 O O . ASP A 1 572 ? 20.043 -0.474 17.679 1.00 72.44 572 ASP A O 1
ATOM 4565 N N . GLY A 1 573 ? 18.601 1.230 17.885 1.00 66.50 573 GLY A N 1
ATOM 4566 C CA . GLY A 1 573 ? 19.365 1.918 18.929 1.00 66.50 573 GLY A CA 1
ATOM 4567 C C . GLY A 1 573 ? 19.489 1.150 20.256 1.00 66.50 573 GLY A C 1
ATOM 4568 O O . GLY A 1 573 ? 20.265 1.559 21.123 1.00 66.50 573 GLY A O 1
ATOM 4569 N N . SER A 1 574 ? 18.733 0.066 20.447 1.00 69.06 574 SER A N 1
ATOM 4570 C CA . SER A 1 574 ? 18.818 -0.829 21.604 1.00 69.06 574 SER A CA 1
ATOM 4571 C C . SER A 1 574 ? 19.793 -1.998 21.405 1.00 69.06 574 SER A C 1
ATOM 4573 O O . SER A 1 574 ? 20.239 -2.582 22.400 1.00 69.06 574 SER A O 1
ATOM 4575 N N . LEU A 1 575 ? 20.199 -2.291 20.163 1.00 79.56 575 LEU A N 1
ATOM 4576 C CA . LEU A 1 575 ? 21.188 -3.319 19.843 1.00 79.56 575 LEU A CA 1
ATOM 4577 C C . LEU A 1 575 ? 22.582 -2.709 19.667 1.00 79.56 575 LEU A C 1
ATOM 4579 O O . LEU A 1 575 ? 22.817 -1.833 18.843 1.00 79.56 575 LEU A O 1
ATOM 4583 N N . MET A 1 576 ? 23.551 -3.209 20.434 1.00 79.25 576 MET A N 1
ATOM 4584 C CA . MET A 1 576 ? 24.960 -2.838 20.266 1.00 79.25 576 MET A CA 1
ATOM 4585 C C . MET A 1 576 ? 25.642 -3.794 19.290 1.00 79.25 576 MET A C 1
ATOM 4587 O O . MET A 1 576 ? 25.362 -4.993 19.333 1.00 79.25 576 MET A O 1
ATOM 4591 N N . ASN A 1 577 ? 26.587 -3.298 18.489 1.00 84.25 577 ASN A N 1
ATOM 4592 C CA . ASN A 1 577 ? 27.463 -4.158 17.694 1.00 84.25 577 ASN A CA 1
ATOM 4593 C C . ASN A 1 577 ? 28.628 -4.701 18.534 1.00 84.25 577 ASN A C 1
ATOM 4595 O O . ASN A 1 577 ? 29.106 -4.045 19.465 1.00 84.25 577 ASN A O 1
ATOM 4599 N N . TYR A 1 578 ? 29.114 -5.894 18.187 1.00 84.44 578 TYR A N 1
ATOM 4600 C CA . TYR A 1 578 ? 30.194 -6.568 18.909 1.00 84.44 578 TYR A CA 1
ATOM 4601 C C . TYR A 1 578 ? 31.353 -6.947 17.982 1.00 84.44 578 TYR A C 1
ATOM 4603 O O . TYR A 1 578 ? 31.320 -7.996 17.345 1.00 84.44 578 TYR A O 1
ATOM 4611 N N . ALA A 1 579 ? 32.413 -6.135 17.963 1.00 82.31 579 ALA A N 1
ATOM 4612 C CA . ALA A 1 579 ? 33.635 -6.397 17.192 1.00 82.31 579 ALA A CA 1
ATOM 4613 C C . ALA A 1 579 ? 34.393 -7.639 17.696 1.00 82.31 579 ALA A C 1
ATOM 4615 O O . ALA A 1 579 ? 34.584 -7.746 18.904 1.00 82.31 579 ALA A O 1
ATOM 4616 N N . GLU A 1 580 ? 34.855 -8.529 16.817 1.00 82.56 580 GLU A N 1
ATOM 4617 C CA . GLU A 1 580 ? 35.583 -9.799 17.042 1.00 82.56 580 GLU A CA 1
ATOM 4618 C C . GLU A 1 580 ? 34.752 -10.925 17.691 1.00 82.56 580 GLU A C 1
ATOM 4620 O O . GLU A 1 580 ? 35.063 -11.446 18.774 1.00 82.56 580 GLU A O 1
ATOM 4625 N N . TRP A 1 581 ? 33.612 -11.265 17.092 1.00 85.31 581 TRP A N 1
ATOM 4626 C CA . TRP A 1 581 ? 32.676 -12.265 17.615 1.00 85.31 581 TRP A CA 1
ATOM 4627 C C . TRP A 1 581 ? 32.713 -13.559 16.791 1.00 85.31 581 TRP A C 1
ATOM 4629 O O . TRP A 1 581 ? 32.525 -13.498 15.588 1.00 85.31 581 TRP A O 1
ATOM 4639 N N . GLY A 1 582 ? 32.914 -14.723 17.427 1.00 78.12 582 GLY A N 1
ATOM 4640 C CA . GLY A 1 582 ? 32.817 -16.035 16.758 1.00 78.12 582 GLY A CA 1
ATOM 4641 C C . GLY A 1 582 ? 33.700 -16.179 15.510 1.00 78.12 582 GLY A C 1
ATOM 4642 O O . GLY A 1 582 ? 33.228 -16.673 14.493 1.00 78.12 582 GLY A O 1
ATOM 4643 N N . ASP A 1 583 ? 34.932 -15.660 15.572 1.00 85.31 583 ASP A N 1
ATOM 4644 C CA . ASP A 1 583 ? 35.883 -15.530 14.452 1.00 85.31 583 ASP A CA 1
ATOM 4645 C C . ASP A 1 583 ? 35.395 -14.661 13.273 1.00 85.31 583 ASP A C 1
ATOM 4647 O O . ASP A 1 583 ? 36.063 -14.562 12.248 1.00 85.31 583 ASP A O 1
ATOM 4651 N N . TYR A 1 584 ? 34.276 -13.953 13.440 1.00 85.69 584 TYR A N 1
ATOM 4652 C CA . TYR A 1 584 ? 33.866 -12.840 12.591 1.00 85.69 584 TYR A CA 1
ATOM 4653 C C . TYR A 1 584 ? 34.429 -11.515 13.112 1.00 85.69 584 TYR A C 1
ATOM 4655 O O . TYR A 1 584 ? 34.628 -11.320 14.317 1.00 85.69 584 TYR A O 1
ATOM 4663 N N . TRP A 1 585 ? 34.625 -10.561 12.203 1.00 83.31 585 TRP A N 1
ATOM 4664 C CA . TRP A 1 585 ? 35.084 -9.213 12.540 1.00 83.31 585 TRP A CA 1
ATOM 4665 C C . TRP A 1 585 ? 34.076 -8.438 13.389 1.00 83.31 585 TRP A C 1
ATOM 4667 O O . TRP A 1 585 ? 34.482 -7.674 14.260 1.00 83.31 585 TRP A O 1
ATOM 4677 N N . GLU A 1 586 ? 32.774 -8.642 13.195 1.00 85.81 586 GLU A N 1
ATOM 4678 C CA . GLU A 1 586 ? 31.731 -7.996 13.994 1.00 85.81 586 GLU A CA 1
ATOM 4679 C C . GLU A 1 586 ? 30.453 -8.844 14.016 1.00 85.81 586 GLU A C 1
ATOM 4681 O O . GLU A 1 586 ? 30.131 -9.531 13.052 1.00 85.81 586 GLU A O 1
ATOM 4686 N N . LEU A 1 587 ? 29.701 -8.789 15.115 1.00 87.06 587 LEU A N 1
ATOM 4687 C CA . LEU A 1 587 ? 28.298 -9.193 15.158 1.00 87.06 587 LEU A CA 1
ATOM 4688 C C . LEU A 1 587 ? 27.437 -7.927 15.203 1.00 87.06 587 LEU A C 1
ATOM 4690 O O . LEU A 1 587 ? 27.457 -7.202 16.201 1.00 87.06 587 LEU A O 1
ATOM 4694 N N . GLN A 1 588 ? 26.713 -7.655 14.121 1.00 86.88 588 GLN A N 1
ATOM 4695 C CA . GLN A 1 588 ? 26.003 -6.397 13.908 1.00 86.88 588 GLN A CA 1
ATOM 4696 C C . GLN A 1 588 ? 24.501 -6.543 14.159 1.00 86.88 588 GLN A C 1
ATOM 4698 O O . GLN A 1 588 ? 23.882 -7.465 13.629 1.00 86.88 588 GLN A O 1
ATOM 4703 N N . GLY A 1 589 ? 23.926 -5.645 14.963 1.00 88.12 589 GLY A N 1
ATOM 4704 C CA . GLY A 1 589 ? 22.493 -5.631 15.271 1.00 88.12 589 GLY A CA 1
ATOM 4705 C C . GLY A 1 589 ? 21.680 -4.899 14.205 1.00 88.12 589 GLY A C 1
ATOM 4706 O O . GLY A 1 589 ? 22.139 -3.897 13.663 1.00 88.12 589 GLY A O 1
ATOM 4707 N N . MET A 1 590 ? 20.477 -5.390 13.910 1.00 89.50 590 MET A N 1
ATOM 4708 C CA . MET A 1 590 ? 19.518 -4.742 13.011 1.00 89.50 590 MET A CA 1
ATOM 4709 C C . MET A 1 590 ? 18.075 -5.033 13.435 1.00 89.50 590 MET A C 1
ATOM 4711 O O . MET A 1 590 ? 17.803 -6.060 14.064 1.00 89.50 590 MET A O 1
ATOM 4715 N N . GLU A 1 591 ? 17.154 -4.170 13.013 1.00 92.06 591 GLU A N 1
ATOM 4716 C CA . GLU A 1 591 ? 15.714 -4.390 13.130 1.00 92.06 591 GLU A CA 1
ATOM 4717 C C . GLU A 1 591 ? 15.077 -4.413 11.732 1.00 92.06 591 GLU A C 1
ATOM 4719 O O . GLU A 1 591 ? 15.360 -3.568 10.880 1.00 92.06 591 GLU A O 1
ATOM 4724 N N . ILE A 1 592 ? 14.227 -5.412 11.478 1.00 93.94 592 ILE A N 1
ATOM 4725 C CA . ILE A 1 592 ? 13.403 -5.496 10.267 1.00 93.94 592 ILE A CA 1
ATOM 4726 C C . ILE A 1 592 ? 11.947 -5.277 10.651 1.00 93.94 592 ILE A C 1
ATOM 4728 O O . ILE A 1 592 ? 11.365 -6.044 11.415 1.00 93.94 592 ILE A O 1
ATOM 4732 N N . VAL A 1 593 ? 11.356 -4.242 10.076 1.00 93.44 593 VAL A N 1
ATOM 4733 C CA . VAL A 1 593 ? 10.004 -3.771 10.355 1.00 93.44 593 VAL A CA 1
ATOM 4734 C C . VAL A 1 593 ? 9.092 -4.136 9.191 1.00 93.44 593 VAL A C 1
ATOM 4736 O O . VAL A 1 593 ? 9.444 -3.907 8.035 1.00 93.44 593 VAL A O 1
ATOM 4739 N N . SER A 1 594 ? 7.919 -4.698 9.471 1.00 94.56 594 SER A N 1
ATOM 4740 C CA . SER A 1 594 ? 6.932 -5.020 8.439 1.00 94.56 594 SER A CA 1
ATOM 4741 C C . SER A 1 594 ? 6.123 -3.793 8.002 1.00 94.56 594 SER A C 1
ATOM 4743 O O . SER A 1 594 ? 5.955 -2.843 8.778 1.00 94.56 594 SER A O 1
ATOM 4745 N N . PRO A 1 595 ? 5.502 -3.834 6.808 1.00 90.75 595 PRO A N 1
ATOM 4746 C CA . PRO A 1 595 ? 4.419 -2.918 6.498 1.00 90.75 595 PRO A CA 1
ATOM 4747 C C . PRO A 1 595 ? 3.211 -3.166 7.416 1.00 90.75 595 PRO A C 1
ATOM 4749 O O . PRO A 1 595 ? 3.165 -4.141 8.176 1.00 90.75 595 PRO A O 1
ATOM 4752 N N . VAL A 1 596 ? 2.200 -2.299 7.333 1.00 88.50 596 VAL A N 1
ATOM 4753 C CA . VAL A 1 596 ? 0.891 -2.559 7.950 1.00 88.50 596 VAL A CA 1
ATOM 4754 C C . VAL A 1 596 ? 0.193 -3.691 7.190 1.00 88.50 596 VAL A C 1
ATOM 4756 O O . VAL A 1 596 ? -0.374 -3.484 6.122 1.00 88.50 596 VAL A O 1
ATOM 4759 N N . LEU A 1 597 ? 0.220 -4.894 7.756 1.00 90.75 597 LEU A N 1
ATOM 4760 C CA . LEU A 1 597 ? -0.381 -6.103 7.198 1.00 90.75 597 LEU A CA 1
ATOM 4761 C C . LEU A 1 597 ? -1.835 -6.247 7.653 1.00 90.75 597 LEU A C 1
ATOM 4763 O O . LEU A 1 597 ? -2.224 -5.798 8.732 1.00 90.75 597 LEU A O 1
ATOM 4767 N N . ARG A 1 598 ? -2.666 -6.902 6.840 1.00 88.44 598 ARG A N 1
ATOM 4768 C CA . ARG A 1 598 ? -4.037 -7.257 7.237 1.00 88.44 598 ARG A CA 1
ATOM 4769 C C . ARG A 1 598 ? -4.072 -8.597 7.929 1.00 88.44 598 ARG A C 1
ATOM 4771 O O . ARG A 1 598 ? -3.328 -9.499 7.553 1.00 88.44 598 ARG A O 1
ATOM 4778 N N . ASP A 1 599 ? -5.017 -8.746 8.851 1.00 90.69 599 ASP A N 1
ATOM 4779 C CA . ASP A 1 599 ? -5.286 -10.015 9.514 1.00 90.69 599 ASP A CA 1
ATOM 4780 C C . ASP A 1 599 ? -5.966 -11.051 8.589 1.00 90.69 599 ASP A C 1
ATOM 4782 O O . ASP A 1 599 ? -7.098 -11.474 8.801 1.00 90.69 599 ASP A O 1
ATOM 4786 N N . THR A 1 600 ? -5.258 -11.437 7.532 1.00 89.50 600 THR A N 1
ATOM 4787 C CA . THR A 1 600 ? -5.711 -12.246 6.390 1.00 89.50 600 THR A CA 1
ATOM 4788 C C . THR A 1 600 ? -4.637 -13.276 6.045 1.00 89.50 600 THR A C 1
ATOM 4790 O O . THR A 1 600 ? -3.469 -13.032 6.372 1.00 89.50 600 THR A O 1
ATOM 4793 N N . PRO A 1 601 ? -4.978 -14.404 5.393 1.00 92.19 601 PRO A N 1
ATOM 4794 C CA . PRO A 1 601 ? -3.991 -15.396 4.969 1.00 92.19 601 PRO A CA 1
ATOM 4795 C C . PRO A 1 601 ? -2.795 -14.783 4.249 1.00 92.19 601 PRO A C 1
ATOM 4797 O O . PRO A 1 601 ? -1.654 -15.077 4.587 1.00 92.19 601 PRO A O 1
ATOM 4800 N N . GLU A 1 602 ? -3.058 -13.841 3.351 1.00 90.12 602 GLU A N 1
ATOM 4801 C CA . GLU A 1 602 ? -2.065 -13.106 2.584 1.00 90.12 602 GLU A CA 1
ATOM 4802 C C . GLU A 1 602 ? -1.065 -12.380 3.499 1.00 90.12 602 GLU A C 1
ATOM 4804 O O . GLU A 1 602 ? 0.151 -12.493 3.315 1.00 90.12 602 GLU A O 1
ATOM 4809 N N . GLY A 1 603 ? -1.554 -11.651 4.505 1.00 90.12 603 GLY A N 1
ATOM 4810 C CA . GLY A 1 603 ? -0.698 -10.943 5.461 1.00 90.12 603 GLY A CA 1
ATOM 4811 C C . GLY A 1 603 ? 0.193 -11.890 6.269 1.00 90.12 603 GLY A C 1
ATOM 4812 O O . GLY A 1 603 ? 1.368 -11.606 6.479 1.00 90.12 603 GLY A O 1
ATOM 4813 N N . TRP A 1 604 ? -0.333 -13.049 6.673 1.00 95.56 604 TRP A N 1
ATOM 4814 C CA . TRP A 1 604 ? 0.430 -14.063 7.410 1.00 95.56 604 TRP A CA 1
ATOM 4815 C C . TRP A 1 604 ? 1.453 -14.796 6.534 1.00 95.56 604 TRP A C 1
ATOM 4817 O O . TRP A 1 604 ? 2.553 -15.094 6.997 1.00 95.56 604 TRP A O 1
ATOM 4827 N N . GLU A 1 605 ? 1.111 -15.083 5.277 1.00 95.38 605 GLU A N 1
ATOM 4828 C CA . GLU A 1 605 ? 2.034 -15.654 4.287 1.00 95.38 605 GLU A CA 1
ATOM 4829 C C . GLU A 1 605 ? 3.238 -14.743 4.050 1.00 95.38 605 GLU A C 1
ATOM 4831 O O . GLU A 1 605 ? 4.362 -15.223 3.992 1.00 95.38 605 GLU A O 1
ATOM 4836 N N . GLU A 1 606 ? 3.023 -13.429 4.010 1.00 94.69 606 GLU A N 1
ATOM 4837 C CA . GLU A 1 606 ? 4.093 -12.460 3.773 1.00 94.69 606 GLU A CA 1
ATOM 4838 C C . GLU A 1 606 ? 5.151 -12.463 4.890 1.00 94.69 606 GLU A C 1
ATOM 4840 O O . GLU A 1 606 ? 6.351 -12.427 4.619 1.00 94.69 606 GLU A O 1
ATOM 4845 N N . VAL A 1 607 ? 4.718 -12.584 6.152 1.00 96.81 607 VAL A N 1
ATOM 4846 C CA . VAL A 1 607 ? 5.631 -12.741 7.299 1.00 96.81 607 VAL A CA 1
ATOM 4847 C C . VAL A 1 607 ? 6.426 -14.042 7.189 1.00 96.81 607 VAL A C 1
ATOM 4849 O O . VAL A 1 607 ? 7.632 -14.054 7.439 1.00 96.81 607 VAL A O 1
ATOM 4852 N N . LEU A 1 608 ? 5.763 -15.139 6.810 1.00 97.25 608 LEU A N 1
ATOM 4853 C CA . LEU A 1 608 ? 6.415 -16.435 6.625 1.00 97.25 608 LEU A CA 1
ATOM 4854 C C . LEU A 1 608 ? 7.462 -16.383 5.506 1.00 97.25 608 LEU A C 1
ATOM 4856 O O . LEU A 1 608 ? 8.554 -16.927 5.678 1.00 97.25 608 LEU A O 1
ATOM 4860 N N . ASP A 1 609 ? 7.148 -15.720 4.393 1.00 95.00 609 ASP A N 1
ATOM 4861 C CA . ASP A 1 609 ? 8.045 -15.577 3.248 1.00 95.00 609 ASP A CA 1
ATOM 4862 C C . ASP A 1 609 ? 9.311 -14.805 3.649 1.00 95.00 609 ASP A C 1
ATOM 4864 O O . ASP A 1 609 ? 10.417 -15.302 3.436 1.00 95.00 609 ASP A O 1
ATOM 4868 N N . ILE A 1 610 ? 9.176 -13.661 4.333 1.00 95.44 610 ILE A N 1
ATOM 4869 C CA . ILE A 1 610 ? 10.326 -12.876 4.814 1.00 95.44 610 ILE A CA 1
ATOM 4870 C C . ILE A 1 610 ? 11.207 -13.680 5.769 1.00 95.44 610 ILE A C 1
ATOM 4872 O O . ILE A 1 610 ? 12.420 -13.747 5.575 1.00 95.44 610 ILE A O 1
ATOM 4876 N N . VAL A 1 611 ? 10.622 -14.332 6.778 1.00 96.00 611 VAL A N 1
ATOM 4877 C CA . VAL A 1 611 ? 11.399 -15.117 7.751 1.00 96.00 611 VAL A CA 1
ATOM 4878 C C . VAL A 1 611 ? 12.114 -16.288 7.069 1.00 96.00 611 VAL A C 1
ATOM 4880 O O . VAL A 1 611 ? 13.270 -16.571 7.390 1.00 96.00 611 VAL A O 1
ATOM 4883 N N . SER A 1 612 ? 11.465 -16.938 6.100 1.00 95.75 612 SER A N 1
ATOM 4884 C CA . SER A 1 612 ? 12.052 -18.051 5.343 1.00 95.75 612 SER A CA 1
ATOM 4885 C C . SER A 1 612 ? 13.215 -17.584 4.469 1.00 95.75 612 SER A C 1
ATOM 4887 O O . SER A 1 612 ? 14.290 -18.178 4.520 1.00 95.75 612 SER A O 1
ATOM 4889 N N . ILE A 1 613 ? 13.042 -16.488 3.722 1.00 94.94 613 ILE A N 1
ATOM 4890 C CA . ILE A 1 613 ? 14.096 -15.909 2.878 1.00 94.94 613 ILE A CA 1
ATOM 4891 C C . ILE A 1 613 ? 15.290 -15.497 3.737 1.00 94.94 613 ILE A C 1
ATOM 4893 O O . ILE A 1 613 ? 16.424 -15.850 3.410 1.00 94.94 613 ILE A O 1
ATOM 4897 N N . LEU A 1 614 ? 15.047 -14.816 4.859 1.00 94.75 614 LEU A N 1
ATOM 4898 C CA . LEU A 1 614 ? 16.098 -14.391 5.779 1.00 94.75 614 LEU A CA 1
ATOM 4899 C C . LEU A 1 614 ? 16.908 -15.587 6.300 1.00 94.75 614 LEU A C 1
ATOM 4901 O O . LEU A 1 614 ? 18.131 -15.611 6.180 1.00 94.75 614 LEU A O 1
ATOM 4905 N N . ARG A 1 615 ? 16.232 -16.617 6.819 1.00 94.19 615 ARG A N 1
ATOM 4906 C CA . ARG A 1 615 ? 16.870 -17.809 7.402 1.00 94.19 615 ARG A CA 1
ATOM 4907 C C . ARG A 1 615 ? 17.590 -18.695 6.390 1.00 94.19 615 ARG A C 1
ATOM 4909 O O . ARG A 1 615 ? 18.538 -19.383 6.774 1.00 94.19 615 ARG A O 1
ATOM 4916 N N . ASN A 1 616 ? 17.139 -18.694 5.138 1.00 94.88 616 ASN A N 1
ATOM 4917 C CA . ASN A 1 616 ? 17.683 -19.549 4.085 1.00 94.88 616 ASN A CA 1
ATOM 4918 C C . ASN A 1 616 ? 18.764 -18.870 3.243 1.00 94.88 616 ASN A C 1
ATOM 4920 O O . ASN A 1 616 ? 19.494 -19.570 2.552 1.00 94.88 616 ASN A O 1
ATOM 4924 N N . ASN A 1 617 ? 18.905 -17.544 3.325 1.00 93.31 617 ASN A N 1
ATOM 4925 C CA . ASN A 1 617 ? 19.920 -16.805 2.574 1.00 93.31 617 ASN A CA 1
ATOM 4926 C C . ASN A 1 617 ? 20.979 -16.143 3.459 1.00 93.31 617 ASN A C 1
ATOM 4928 O O . ASN A 1 617 ? 22.069 -15.872 2.959 1.00 93.31 617 ASN A O 1
ATOM 4932 N N . PHE A 1 618 ? 20.701 -15.902 4.747 1.00 92.75 618 PHE A N 1
ATOM 4933 C CA . PHE A 1 618 ? 21.625 -15.218 5.652 1.00 92.75 618 PHE A CA 1
ATOM 4934 C C . PHE A 1 618 ? 21.939 -16.026 6.909 1.00 92.75 618 PHE A C 1
ATOM 4936 O O . PHE A 1 618 ? 21.093 -16.725 7.472 1.00 92.75 618 PHE A O 1
ATOM 4943 N N . ARG A 1 619 ? 23.177 -15.885 7.381 1.00 92.38 619 ARG A N 1
ATOM 4944 C CA . ARG A 1 619 ? 23.608 -16.354 8.696 1.00 92.38 619 ARG A CA 1
ATOM 4945 C C . ARG A 1 619 ? 23.103 -15.369 9.734 1.00 92.38 619 ARG A C 1
ATOM 4947 O O . ARG A 1 619 ? 23.532 -14.223 9.763 1.00 92.38 619 ARG A O 1
ATOM 4954 N N . LEU A 1 620 ? 22.182 -15.817 10.575 1.00 93.50 620 LEU A N 1
ATOM 4955 C CA . LEU A 1 620 ? 21.531 -14.972 11.569 1.00 93.50 620 LEU A CA 1
ATOM 4956 C C . LEU A 1 620 ? 21.768 -15.520 12.965 1.00 93.50 620 LEU A C 1
ATOM 4958 O O . LEU A 1 620 ? 21.787 -16.735 13.177 1.00 93.50 620 LEU A O 1
ATOM 4962 N N . ALA A 1 621 ? 21.887 -14.608 13.917 1.00 91.38 621 ALA A N 1
ATOM 4963 C CA . ALA A 1 621 ? 21.955 -14.901 15.333 1.00 91.38 621 ALA A CA 1
ATOM 4964 C C . ALA A 1 621 ? 20.922 -14.058 16.081 1.00 91.38 621 ALA A C 1
ATOM 4966 O O . ALA A 1 621 ? 20.574 -12.950 15.679 1.00 91.38 621 ALA A O 1
ATOM 4967 N N . VAL A 1 622 ? 20.421 -14.585 17.190 1.00 90.06 622 VAL A N 1
ATOM 4968 C CA . VAL A 1 622 ? 19.474 -13.884 18.057 1.00 90.06 622 VAL A CA 1
ATOM 4969 C C . VAL A 1 622 ? 19.947 -14.050 19.490 1.00 90.06 622 VAL A C 1
ATOM 4971 O O . VAL A 1 622 ? 20.347 -15.139 19.904 1.00 90.06 622 VAL A O 1
ATOM 4974 N N . THR A 1 623 ? 19.933 -12.957 20.247 1.00 84.31 623 THR A N 1
ATOM 4975 C CA . THR A 1 623 ? 20.447 -12.915 21.620 1.00 84.31 623 THR A CA 1
ATOM 4976 C C . THR A 1 623 ? 19.339 -12.542 22.600 1.00 84.31 623 THR A C 1
ATOM 4978 O O . THR A 1 623 ? 18.229 -12.192 22.207 1.00 84.31 623 THR A O 1
ATOM 4981 N N . GLY A 1 624 ? 19.639 -12.571 23.902 1.00 76.62 624 GLY A N 1
ATOM 4982 C CA . GLY A 1 624 ? 18.706 -12.097 24.929 1.00 76.62 624 GLY A CA 1
ATOM 4983 C C . GLY A 1 624 ? 18.424 -10.587 24.890 1.00 76.62 624 GLY A C 1
ATOM 4984 O O . GLY A 1 624 ? 17.525 -10.141 25.605 1.00 76.62 624 GLY A O 1
ATOM 4985 N N . LEU A 1 625 ? 19.182 -9.818 24.096 1.00 77.75 625 LEU A N 1
ATOM 4986 C CA . LEU A 1 625 ? 18.945 -8.388 23.876 1.00 77.75 625 LEU A CA 1
ATOM 4987 C C . LEU A 1 625 ? 17.847 -8.150 22.846 1.00 77.75 625 LEU A C 1
ATOM 4989 O O . LEU A 1 625 ? 17.054 -7.237 23.034 1.00 77.75 625 LEU A O 1
ATOM 4993 N N . CYS A 1 626 ? 17.764 -9.022 21.841 1.00 87.06 626 CYS A N 1
ATOM 4994 C CA . CYS A 1 626 ? 16.766 -8.942 20.789 1.00 87.06 626 CYS A CA 1
ATOM 4995 C C . CYS A 1 626 ? 15.342 -9.083 21.356 1.00 87.06 626 CYS A C 1
ATOM 4997 O O . CYS A 1 626 ? 15.072 -9.901 22.249 1.00 87.06 626 CYS A O 1
ATOM 4999 N N . GLY A 1 627 ? 14.421 -8.300 20.814 1.00 90.06 627 GLY A N 1
ATOM 5000 C CA . GLY A 1 627 ? 12.978 -8.353 20.993 1.00 90.06 627 GLY A CA 1
ATOM 5001 C C . GLY A 1 627 ? 12.234 -8.798 19.734 1.00 90.06 627 GLY A C 1
ATOM 5002 O O . GLY A 1 627 ? 12.753 -8.800 18.622 1.00 90.06 627 GLY A O 1
ATOM 5003 N N . PHE A 1 628 ? 10.990 -9.221 19.930 1.00 95.19 628 PHE A N 1
ATOM 5004 C CA . PHE A 1 628 ? 10.020 -9.354 18.851 1.00 95.19 628 PHE A CA 1
ATOM 5005 C C . PHE A 1 628 ? 8.792 -8.531 19.214 1.00 95.19 628 PHE A C 1
ATOM 5007 O O . PHE A 1 628 ? 8.190 -8.752 20.276 1.00 95.19 628 PHE A O 1
ATOM 5014 N N . HIS A 1 629 ? 8.436 -7.573 18.360 1.00 94.88 629 HIS A N 1
ATOM 5015 C CA . HIS A 1 629 ? 7.305 -6.686 18.606 1.00 94.88 629 HIS A CA 1
ATOM 5016 C C . HIS A 1 629 ? 6.156 -6.978 17.655 1.00 94.88 629 HIS A C 1
ATOM 5018 O O . HIS A 1 629 ? 6.356 -7.312 16.489 1.00 94.88 629 HIS A O 1
ATOM 5024 N N . VAL A 1 630 ? 4.935 -6.824 18.164 1.00 97.38 630 VAL A N 1
ATOM 5025 C CA . VAL A 1 630 ? 3.711 -6.918 17.365 1.00 97.38 630 VAL A CA 1
ATOM 5026 C C . VAL A 1 630 ? 2.920 -5.635 17.544 1.00 97.38 630 VAL A C 1
ATOM 5028 O O . VAL A 1 630 ? 2.587 -5.259 18.665 1.00 97.38 630 VAL A O 1
ATOM 5031 N N . HIS A 1 631 ? 2.587 -4.980 16.445 1.00 95.62 631 HIS A N 1
ATOM 5032 C CA . HIS A 1 631 ? 1.679 -3.842 16.405 1.00 95.62 631 HIS A CA 1
ATOM 5033 C C . HIS A 1 631 ? 0.293 -4.325 16.002 1.00 95.62 631 HIS A C 1
ATOM 5035 O O . HIS A 1 631 ? 0.186 -5.102 15.062 1.00 95.62 631 HIS A O 1
ATOM 5041 N N . VAL A 1 632 ? -0.771 -3.868 16.667 1.00 95.19 632 VAL A N 1
ATOM 5042 C CA . VAL A 1 632 ? -2.159 -4.217 16.301 1.00 95.19 632 VAL A CA 1
ATOM 5043 C C . VAL A 1 632 ? -3.047 -2.971 16.278 1.00 95.19 632 VAL A C 1
ATOM 5045 O O . VAL A 1 632 ? -2.929 -2.104 17.147 1.00 95.19 632 VAL A O 1
ATOM 5048 N N . ALA A 1 633 ? -3.934 -2.880 15.282 1.00 90.94 633 ALA A N 1
ATOM 5049 C CA . ALA A 1 633 ? -4.902 -1.793 15.114 1.00 90.94 633 ALA A CA 1
ATOM 5050 C C . ALA A 1 633 ? -6.186 -2.237 14.390 1.00 90.94 633 ALA A C 1
ATOM 5052 O O . ALA A 1 633 ? -6.300 -3.365 13.906 1.00 90.94 633 ALA A O 1
ATOM 5053 N N . LYS A 1 634 ? -7.156 -1.317 14.287 1.00 86.81 634 LYS A N 1
ATOM 5054 C CA . LYS A 1 634 ? -8.370 -1.454 13.460 1.00 86.81 634 LYS A CA 1
ATOM 5055 C C . LYS A 1 634 ? -8.147 -0.867 12.059 1.00 86.81 634 LYS A C 1
ATOM 5057 O O . LYS A 1 634 ? -8.844 0.054 11.641 1.00 86.81 634 LYS A O 1
ATOM 5062 N N . GLY A 1 635 ? -7.108 -1.333 11.364 1.00 78.38 635 GLY A N 1
ATOM 5063 C CA . GLY A 1 635 ? -6.702 -0.757 10.082 1.00 78.38 635 GLY A CA 1
ATOM 5064 C C . GLY A 1 635 ? -6.273 0.704 10.228 1.00 78.38 635 GLY A C 1
ATOM 5065 O O . GLY A 1 635 ? -5.612 1.084 11.193 1.00 78.38 635 GLY A O 1
ATOM 5066 N N . THR A 1 636 ? -6.686 1.539 9.276 1.00 70.75 636 THR A N 1
ATOM 5067 C CA . THR A 1 636 ? -6.499 2.998 9.319 1.00 70.75 636 THR A CA 1
ATOM 5068 C C . THR A 1 636 ? -7.647 3.725 10.032 1.00 70.75 636 THR A C 1
ATOM 5070 O O . THR A 1 636 ? -7.667 4.957 10.059 1.00 70.75 636 THR A O 1
ATOM 5073 N N . GLU A 1 637 ? -8.630 2.999 10.580 1.00 75.75 637 GLU A N 1
ATOM 5074 C CA . GLU A 1 637 ? -9.808 3.597 11.208 1.00 75.75 637 GLU A CA 1
ATOM 5075 C C . GLU A 1 637 ? -9.508 4.109 12.628 1.00 75.75 637 GLU A C 1
ATOM 5077 O O . GLU A 1 637 ? -8.801 3.458 13.406 1.00 75.75 637 GLU A O 1
ATOM 5082 N N . PRO A 1 638 ? -10.088 5.257 13.022 1.00 84.88 638 PRO A N 1
ATOM 5083 C CA . PRO A 1 638 ? -10.135 5.665 14.419 1.00 84.88 638 PRO A CA 1
ATOM 5084 C C . PRO A 1 638 ? -10.872 4.634 15.279 1.00 84.88 638 PRO A C 1
ATOM 5086 O O . PRO A 1 638 ? -11.913 4.109 14.888 1.00 84.88 638 PRO A O 1
ATOM 5089 N N . PHE A 1 639 ? -10.401 4.417 16.502 1.00 87.06 639 PHE A N 1
ATOM 5090 C CA . PHE A 1 639 ? -11.053 3.560 17.487 1.00 87.06 639 PHE A CA 1
ATOM 5091 C C . PHE A 1 639 ? -11.297 4.304 18.806 1.00 87.06 639 PHE A C 1
ATOM 5093 O O . PHE A 1 639 ? -10.603 5.278 19.122 1.00 87.06 639 PHE A O 1
ATOM 5100 N N . PRO A 1 640 ? -12.315 3.896 19.585 1.00 92.88 640 PRO A N 1
ATOM 5101 C CA . PRO A 1 640 ? -12.658 4.587 20.818 1.00 92.88 640 PRO A CA 1
ATOM 5102 C C . PRO A 1 640 ? -11.553 4.419 21.866 1.00 92.88 640 PRO A C 1
ATOM 5104 O O . PRO A 1 640 ? -11.018 3.327 22.044 1.00 92.88 640 PRO A O 1
ATOM 5107 N N . LEU A 1 641 ? -11.288 5.466 22.650 1.00 94.19 641 LEU A N 1
ATOM 5108 C CA . LEU A 1 641 ? -10.363 5.428 23.794 1.00 94.19 641 LEU A CA 1
ATOM 5109 C C . LEU A 1 641 ? -10.721 4.299 24.777 1.00 94.19 641 LEU A C 1
ATOM 5111 O O . LEU A 1 641 ? -9.855 3.701 25.411 1.00 94.19 641 LEU A O 1
ATOM 5115 N N . HIS A 1 642 ? -12.012 3.975 24.873 1.00 95.19 642 HIS A N 1
ATOM 5116 C CA . HIS A 1 642 ? -12.506 2.871 25.685 1.00 95.19 642 HIS A CA 1
ATOM 5117 C C . HIS A 1 642 ? -11.944 1.501 25.258 1.00 95.19 642 HIS A C 1
ATOM 5119 O O . HIS A 1 642 ? -11.692 0.664 26.120 1.00 95.19 642 HIS A O 1
ATOM 5125 N N . LEU A 1 643 ? -11.653 1.287 23.968 1.00 95.38 643 LEU A N 1
ATOM 5126 C CA . LEU A 1 643 ? -10.968 0.077 23.509 1.00 95.38 643 LEU A CA 1
ATOM 5127 C C . LEU A 1 643 ? -9.574 -0.043 24.135 1.00 95.38 643 LEU A C 1
ATOM 5129 O O . LEU A 1 643 ? -9.221 -1.110 24.624 1.00 95.38 643 LEU A O 1
ATOM 5133 N N . LEU A 1 644 ? -8.803 1.049 24.200 1.00 95.50 644 LEU A N 1
ATOM 5134 C CA . LEU A 1 644 ? -7.483 1.026 24.840 1.00 95.50 644 LEU A CA 1
ATOM 5135 C C . LEU A 1 644 ? -7.578 0.686 26.326 1.00 95.50 644 LEU A C 1
ATOM 5137 O O . LEU A 1 644 ? -6.792 -0.117 26.817 1.00 95.50 644 LEU A O 1
ATOM 5141 N N . ARG A 1 645 ? -8.571 1.231 27.037 1.00 95.94 645 ARG A N 1
ATOM 5142 C CA . ARG A 1 645 ? -8.814 0.888 28.449 1.00 95.94 645 ARG A CA 1
ATOM 5143 C C . ARG A 1 645 ? -9.080 -0.607 28.622 1.00 95.94 645 ARG A C 1
ATOM 5145 O O . ARG A 1 645 ? -8.480 -1.230 29.496 1.00 95.94 645 ARG A O 1
ATOM 5152 N N . LYS A 1 646 ? -9.918 -1.186 27.751 1.00 97.12 646 LYS A N 1
ATOM 5153 C CA . LYS A 1 646 ? -10.177 -2.632 27.711 1.00 97.12 646 LYS A CA 1
ATOM 5154 C C . LYS A 1 646 ? -8.887 -3.409 27.442 1.00 97.12 646 LYS A C 1
ATOM 5156 O O . LYS A 1 646 ? -8.538 -4.265 28.246 1.00 97.12 646 LYS A O 1
ATOM 5161 N N . VAL A 1 647 ? -8.146 -3.088 26.380 1.00 97.12 647 VAL A N 1
ATOM 5162 C CA . VAL A 1 647 ? -6.881 -3.768 26.040 1.00 97.12 647 VAL A CA 1
ATOM 5163 C C . VAL A 1 647 ? -5.913 -3.741 27.222 1.00 97.12 647 VAL A C 1
ATOM 5165 O O . VAL A 1 647 ? -5.402 -4.782 27.614 1.00 97.12 647 VAL A O 1
ATOM 5168 N N . LEU A 1 648 ? -5.699 -2.588 27.851 1.00 95.94 648 LEU A N 1
ATOM 5169 C CA . LEU A 1 648 ? -4.740 -2.467 28.949 1.00 95.94 648 LEU A CA 1
ATOM 5170 C C . LEU A 1 648 ? -5.155 -3.253 30.186 1.00 95.94 648 LEU A C 1
ATOM 5172 O O . LEU A 1 648 ? -4.341 -3.984 30.736 1.00 95.94 648 LEU A O 1
ATOM 5176 N N . VAL A 1 649 ? -6.419 -3.159 30.602 1.00 96.12 649 VAL A N 1
ATOM 5177 C CA . VAL A 1 649 ? -6.916 -3.930 31.749 1.00 96.12 649 VAL A CA 1
ATOM 5178 C C . VAL A 1 649 ? -6.881 -5.433 31.464 1.00 96.12 649 VAL A C 1
ATOM 5180 O O . VAL A 1 649 ? -6.506 -6.209 32.347 1.00 96.12 649 VAL A O 1
ATOM 5183 N N . LEU A 1 650 ? -7.200 -5.847 30.234 1.00 97.12 650 LEU A N 1
ATOM 5184 C CA . LEU A 1 650 ? -7.060 -7.233 29.792 1.00 97.12 650 LEU A CA 1
ATOM 5185 C C . LEU A 1 650 ? -5.607 -7.699 29.915 1.00 97.12 650 LEU A C 1
ATOM 5187 O O . LEU A 1 650 ? -5.356 -8.752 30.499 1.00 97.12 650 LEU A O 1
ATOM 5191 N N . MET A 1 651 ? -4.658 -6.899 29.424 1.00 95.75 651 MET A N 1
ATOM 5192 C CA . MET A 1 651 ? -3.233 -7.217 29.488 1.00 95.75 651 MET A CA 1
ATOM 5193 C C . MET A 1 651 ? -2.706 -7.226 30.923 1.00 95.75 651 MET A C 1
ATOM 5195 O O . MET A 1 651 ? -1.953 -8.132 31.256 1.00 95.75 651 MET A O 1
ATOM 5199 N N . CYS A 1 652 ? -3.161 -6.336 31.812 1.00 94.06 652 CYS A N 1
ATOM 5200 C CA . CYS A 1 652 ? -2.839 -6.408 33.242 1.00 94.06 652 CYS A CA 1
ATOM 5201 C C . CYS A 1 652 ? -3.299 -7.735 33.866 1.00 94.06 652 CYS A C 1
ATOM 5203 O O . CYS A 1 652 ? -2.573 -8.333 34.658 1.00 94.06 652 CYS A O 1
ATOM 5205 N N . CYS A 1 653 ? -4.496 -8.214 33.507 1.00 93.94 653 CYS A N 1
ATOM 5206 C CA . CYS A 1 653 ? -5.024 -9.491 33.997 1.00 93.94 653 CYS A CA 1
ATOM 5207 C C . CYS A 1 653 ? -4.288 -10.695 33.394 1.00 93.94 653 CYS A C 1
ATOM 5209 O O . CYS A 1 653 ? -4.036 -11.680 34.087 1.00 93.94 653 CYS A O 1
ATOM 5211 N N . ALA A 1 654 ? -3.950 -10.625 32.106 1.00 94.06 654 ALA A N 1
ATOM 5212 C CA . ALA A 1 654 ? -3.303 -11.703 31.369 1.00 94.06 654 ALA A CA 1
ATOM 5213 C C . ALA A 1 654 ? -1.773 -11.716 31.511 1.00 94.06 654 ALA A C 1
ATOM 5215 O O . ALA A 1 654 ? -1.149 -12.704 31.137 1.00 94.06 654 ALA A O 1
ATOM 5216 N N . GLU A 1 655 ? -1.155 -10.675 32.071 1.00 91.69 655 GLU A N 1
ATOM 5217 C CA . GLU A 1 655 ? 0.298 -10.465 32.075 1.00 91.69 655 GLU A CA 1
ATOM 5218 C C . GLU A 1 655 ? 1.091 -11.699 32.530 1.00 91.69 655 GLU A C 1
ATOM 5220 O O . GLU A 1 655 ? 2.051 -12.110 31.876 1.00 91.69 655 GLU A O 1
ATOM 5225 N N . ASN A 1 656 ? 0.670 -12.343 33.623 1.00 89.81 656 ASN A N 1
ATOM 5226 C CA . ASN A 1 656 ? 1.353 -13.536 34.121 1.00 89.81 656 ASN A CA 1
ATOM 5227 C C . ASN A 1 656 ? 1.244 -14.732 33.171 1.00 89.81 656 ASN A C 1
ATOM 5229 O O . ASN A 1 656 ? 2.227 -15.465 33.046 1.00 89.81 656 ASN A O 1
ATOM 5233 N N . MET A 1 657 ? 0.092 -14.905 32.514 1.00 91.56 657 MET A N 1
ATOM 5234 C CA . MET A 1 657 ? -0.119 -15.917 31.477 1.00 91.56 657 MET A CA 1
ATOM 5235 C C . MET A 1 657 ? 0.776 -15.624 30.271 1.00 91.56 657 MET A C 1
ATOM 5237 O O . MET A 1 657 ? 1.534 -16.495 29.860 1.00 91.56 657 MET A O 1
ATOM 5241 N N . ILE A 1 658 ? 0.785 -14.386 29.771 1.00 93.38 658 ILE A N 1
ATOM 5242 C CA . ILE A 1 658 ? 1.597 -13.971 28.617 1.00 93.38 658 ILE A CA 1
ATOM 5243 C C . ILE A 1 658 ? 3.086 -14.192 28.878 1.00 93.38 658 ILE A C 1
ATOM 5245 O O . ILE A 1 658 ? 3.750 -14.885 28.114 1.00 93.38 658 ILE A O 1
ATOM 5249 N N . PHE A 1 659 ? 3.614 -13.719 30.005 1.00 89.69 659 PHE A N 1
ATOM 5250 C CA . PHE A 1 659 ? 5.019 -13.949 30.335 1.00 89.69 659 PHE A CA 1
ATOM 5251 C C . PHE A 1 659 ? 5.354 -15.410 30.662 1.00 89.69 659 PHE A C 1
ATOM 5253 O O . PHE A 1 659 ? 6.532 -15.752 30.718 1.00 89.69 659 PHE A O 1
ATOM 5260 N N . SER A 1 660 ? 4.373 -16.275 30.939 1.00 89.50 660 SER A N 1
ATOM 5261 C CA . SER A 1 660 ? 4.634 -17.718 31.074 1.00 89.50 660 SER A CA 1
ATOM 5262 C C . SER A 1 660 ? 4.952 -18.387 29.731 1.00 89.50 660 SER A C 1
ATOM 5264 O O . SER A 1 660 ? 5.543 -19.464 29.699 1.00 89.50 660 SER A O 1
ATOM 5266 N N . LEU A 1 661 ? 4.596 -17.717 28.631 1.00 91.88 661 LEU A N 1
ATOM 5267 C CA . LEU A 1 661 ? 4.891 -18.111 27.260 1.00 91.88 661 LEU A CA 1
ATOM 5268 C C . LEU A 1 661 ? 6.179 -17.458 26.726 1.00 91.88 661 LEU A C 1
ATOM 5270 O O . LEU A 1 661 ? 6.556 -17.738 25.590 1.00 91.88 661 LEU A O 1
ATOM 5274 N N . CYS A 1 662 ? 6.857 -16.608 27.505 1.00 90.31 662 CYS A N 1
ATOM 5275 C CA . CYS A 1 662 ? 8.115 -15.945 27.137 1.00 90.31 662 CYS A CA 1
ATOM 5276 C C . CYS A 1 662 ? 9.301 -16.535 27.907 1.00 90.31 662 CYS A C 1
ATOM 5278 O O . CYS A 1 662 ? 9.132 -17.094 28.994 1.00 90.31 662 CYS A O 1
ATOM 5280 N N . GLN A 1 663 ? 10.522 -16.345 27.398 1.00 84.44 663 GLN A N 1
ATOM 5281 C CA . GLN A 1 663 ? 11.730 -16.678 28.162 1.00 84.44 663 GLN A CA 1
ATOM 5282 C C . GLN A 1 663 ? 11.720 -15.981 29.538 1.00 84.44 663 GLN A C 1
ATOM 5284 O O . GLN A 1 663 ? 11.410 -14.785 29.609 1.00 84.44 663 GLN A O 1
ATOM 5289 N N . PRO A 1 664 ? 12.107 -16.654 30.645 1.00 80.25 664 PRO A N 1
ATOM 5290 C CA . PRO A 1 664 ? 11.899 -16.116 31.994 1.00 80.25 664 PRO A CA 1
ATOM 5291 C C . PRO A 1 664 ? 12.640 -14.796 32.242 1.00 80.25 664 PRO A C 1
ATOM 5293 O O . PRO A 1 664 ? 12.189 -13.969 33.033 1.00 80.25 664 PRO A O 1
ATOM 5296 N N . GLY A 1 665 ? 13.757 -14.583 31.536 1.00 76.12 665 GLY A N 1
ATOM 5297 C CA . GLY A 1 665 ? 14.548 -13.355 31.594 1.00 76.12 665 GLY A CA 1
ATOM 5298 C C . GLY A 1 665 ? 13.806 -12.106 31.108 1.00 76.12 665 GLY A C 1
ATOM 5299 O O . GLY A 1 665 ? 14.094 -11.022 31.608 1.00 76.12 665 GLY A O 1
ATOM 5300 N N . ARG A 1 666 ? 12.810 -12.232 30.213 1.00 81.00 666 ARG A N 1
ATOM 5301 C CA . ARG A 1 666 ? 12.094 -11.077 29.630 1.00 81.00 666 ARG A CA 1
ATOM 5302 C C . ARG A 1 666 ? 11.377 -10.224 30.673 1.00 81.00 666 ARG A C 1
ATOM 5304 O O . ARG A 1 666 ? 11.364 -9.008 30.535 1.00 81.00 666 ARG A O 1
ATOM 5311 N N . ARG A 1 667 ? 10.891 -10.825 31.768 1.00 78.81 667 ARG A N 1
ATOM 5312 C CA . ARG A 1 667 ? 10.257 -10.102 32.893 1.00 78.81 667 ARG A CA 1
ATOM 5313 C C . ARG A 1 667 ? 11.188 -9.100 33.588 1.00 78.81 667 ARG A C 1
ATOM 5315 O O . ARG A 1 667 ? 10.714 -8.259 34.346 1.00 78.81 667 ARG A O 1
ATOM 5322 N N . TYR A 1 668 ? 12.497 -9.222 33.384 1.00 75.44 668 TYR A N 1
ATOM 5323 C CA . TYR A 1 668 ? 13.518 -8.409 34.044 1.00 75.44 668 TYR A CA 1
ATOM 5324 C C . TYR A 1 668 ? 14.292 -7.523 33.055 1.00 75.44 668 TYR A C 1
ATOM 5326 O O . TYR A 1 668 ? 15.252 -6.864 33.455 1.00 75.44 668 TYR A O 1
ATOM 5334 N N . VAL A 1 669 ? 13.902 -7.508 31.773 1.00 73.69 669 VAL A N 1
ATOM 5335 C CA . VAL A 1 669 ? 14.534 -6.666 30.753 1.00 73.69 669 VAL A CA 1
ATOM 5336 C C . VAL A 1 669 ? 13.931 -5.264 30.777 1.00 73.69 669 VAL A C 1
ATOM 5338 O O . VAL A 1 669 ? 12.714 -5.095 30.762 1.00 73.69 669 VAL A O 1
ATOM 5341 N N . THR A 1 670 ? 14.791 -4.246 30.768 1.00 70.94 670 THR A N 1
ATOM 5342 C CA . THR A 1 670 ? 14.403 -2.829 30.867 1.00 70.94 670 THR A CA 1
ATOM 5343 C C . THR A 1 670 ? 13.516 -2.405 29.691 1.00 70.94 670 THR A C 1
ATOM 5345 O O . THR A 1 670 ? 12.531 -1.690 29.869 1.00 70.94 670 THR A O 1
ATOM 5348 N N . TRP A 1 671 ? 13.805 -2.938 28.502 1.00 73.00 671 TRP A N 1
ATOM 5349 C CA . TRP A 1 671 ? 13.067 -2.711 27.257 1.00 73.00 671 TRP A CA 1
ATOM 5350 C C . TRP A 1 671 ? 11.767 -3.530 27.134 1.00 73.00 671 TRP A C 1
ATOM 5352 O O . TRP A 1 671 ? 11.087 -3.456 26.120 1.00 73.00 671 TRP A O 1
ATOM 5362 N N . SER A 1 672 ? 11.390 -4.311 28.150 1.00 79.38 672 SER A N 1
ATOM 5363 C CA . SER A 1 672 ? 10.114 -5.044 28.209 1.00 79.38 672 SER A CA 1
ATOM 5364 C C . SER A 1 672 ? 9.544 -5.013 29.631 1.00 79.38 672 SER A C 1
ATOM 5366 O O . SER A 1 672 ? 9.052 -6.007 30.162 1.00 79.38 672 SER A O 1
ATOM 5368 N N . THR A 1 673 ? 9.651 -3.851 30.286 1.00 83.38 673 THR A N 1
ATOM 5369 C CA . THR A 1 673 ? 9.241 -3.698 31.689 1.00 83.38 673 THR A CA 1
ATOM 5370 C C . THR A 1 673 ? 7.767 -4.115 31.863 1.00 83.38 673 THR A C 1
ATOM 5372 O O . THR A 1 673 ? 6.911 -3.568 31.154 1.00 83.38 673 THR A O 1
ATOM 5375 N N . PRO A 1 674 ? 7.447 -5.065 32.771 1.00 86.19 674 PRO A N 1
ATOM 5376 C CA . PRO A 1 674 ? 6.070 -5.490 33.028 1.00 86.19 674 PRO A CA 1
ATOM 5377 C C . PRO A 1 674 ? 5.185 -4.337 33.514 1.00 86.19 674 PRO A C 1
ATOM 5379 O O . PRO A 1 674 ? 5.668 -3.415 34.166 1.00 86.19 674 PRO A O 1
ATOM 5382 N N . ILE A 1 675 ? 3.881 -4.415 33.268 1.00 87.62 675 ILE A N 1
ATOM 5383 C CA . ILE A 1 675 ? 2.886 -3.429 33.698 1.00 87.62 675 ILE A CA 1
ATOM 5384 C C . ILE A 1 675 ? 2.690 -3.484 35.220 1.00 87.62 675 ILE A C 1
ATOM 5386 O O . ILE A 1 675 ? 2.593 -2.439 35.865 1.00 87.62 675 ILE A O 1
ATOM 5390 N N . MET A 1 676 ? 2.670 -4.682 35.817 1.00 85.19 676 MET A N 1
ATOM 5391 C CA . MET A 1 676 ? 2.206 -4.886 37.198 1.00 85.19 676 MET A CA 1
ATOM 5392 C C . MET A 1 676 ? 3.312 -5.168 38.225 1.00 85.19 676 MET A C 1
ATOM 5394 O O . MET A 1 676 ? 3.010 -5.541 39.359 1.00 85.19 676 MET A O 1
ATOM 5398 N N . THR A 1 677 ? 4.592 -5.018 37.869 1.00 79.00 677 THR A N 1
ATOM 5399 C CA . THR A 1 677 ? 5.717 -5.376 38.760 1.00 79.00 677 THR A CA 1
ATOM 5400 C C . THR A 1 677 ? 6.606 -4.190 39.128 1.00 79.00 677 THR A C 1
ATOM 5402 O O . THR A 1 677 ? 6.620 -3.179 38.436 1.00 79.00 677 THR A O 1
ATOM 5405 N N . ALA A 1 678 ? 7.389 -4.337 40.202 1.00 72.56 678 ALA A N 1
ATOM 5406 C CA . ALA A 1 678 ? 8.326 -3.319 40.679 1.00 72.56 678 ALA A CA 1
ATOM 5407 C C . ALA A 1 678 ? 9.290 -2.832 39.584 1.00 72.56 678 ALA A C 1
ATOM 5409 O O . ALA A 1 678 ? 10.047 -3.633 39.028 1.00 72.56 678 ALA A O 1
ATOM 5410 N N . GLY A 1 679 ? 9.338 -1.522 39.347 1.00 73.06 679 GLY A N 1
ATOM 5411 C CA . GLY A 1 679 ? 9.999 -0.885 38.201 1.00 73.06 679 GLY A CA 1
ATOM 5412 C C . GLY A 1 679 ? 9.017 -0.305 37.177 1.00 73.06 679 GLY A C 1
ATOM 5413 O O . GLY A 1 679 ? 9.402 0.547 36.376 1.00 73.06 679 GLY A O 1
ATOM 5414 N N . SER A 1 680 ? 7.754 -0.742 37.194 1.00 81.50 680 SER A N 1
ATOM 5415 C CA . SER A 1 680 ? 6.685 -0.114 36.421 1.00 81.50 680 SER A CA 1
ATOM 5416 C C . SER A 1 680 ? 6.158 1.118 37.145 1.00 81.50 680 SER A C 1
ATOM 5418 O O . SER A 1 680 ? 6.112 1.164 38.374 1.00 81.50 680 SER A O 1
ATOM 5420 N N . LYS A 1 681 ? 5.685 2.112 36.394 1.00 83.44 681 LYS A N 1
ATOM 5421 C CA . LYS A 1 681 ? 5.142 3.338 36.985 1.00 83.44 681 LYS A CA 1
ATOM 5422 C C . LYS A 1 681 ? 3.837 3.109 37.748 1.00 83.44 681 LYS A C 1
ATOM 5424 O O . LYS A 1 681 ? 3.636 3.722 38.789 1.00 83.44 681 LYS A O 1
ATOM 5429 N N . LEU A 1 682 ? 2.985 2.197 37.277 1.00 86.69 682 LEU A N 1
ATOM 5430 C CA . LEU A 1 682 ? 1.754 1.807 37.978 1.00 86.69 682 LEU A CA 1
ATOM 5431 C C . LEU A 1 682 ? 2.032 1.118 39.314 1.00 86.69 682 LEU A C 1
ATOM 5433 O O . LEU A 1 682 ? 1.260 1.274 40.258 1.00 86.69 682 LEU A O 1
ATOM 5437 N N . TYR A 1 683 ? 3.116 0.346 39.394 1.00 86.06 683 TYR A N 1
ATOM 5438 C CA . TYR A 1 683 ? 3.532 -0.265 40.643 1.00 86.06 683 TYR A CA 1
ATOM 5439 C C . TYR A 1 683 ? 4.233 0.771 41.530 1.00 86.06 683 TYR A C 1
ATOM 5441 O O . TYR A 1 683 ? 3.797 1.008 42.653 1.00 86.06 683 TYR A O 1
ATOM 5449 N N . ASP A 1 684 ? 5.291 1.413 41.047 1.00 85.38 684 ASP A N 1
ATOM 5450 C CA . ASP A 1 684 ? 6.162 2.255 41.872 1.00 85.38 684 ASP A CA 1
ATOM 5451 C C . ASP A 1 684 ? 5.476 3.546 42.348 1.00 85.38 684 ASP A C 1
ATOM 5453 O O . ASP A 1 684 ? 5.724 3.976 43.472 1.00 85.38 684 ASP A O 1
ATOM 5457 N N . ASN A 1 685 ? 4.568 4.118 41.547 1.00 86.81 685 ASN A N 1
ATOM 5458 C CA . ASN A 1 685 ? 3.806 5.325 41.894 1.00 86.81 685 ASN A CA 1
ATOM 5459 C C . ASN A 1 685 ? 2.363 4.995 42.302 1.00 86.81 685 ASN A C 1
ATOM 5461 O O . ASN A 1 685 ? 1.448 5.786 42.069 1.00 86.81 685 ASN A O 1
ATOM 5465 N N . TYR A 1 686 ? 2.143 3.801 42.850 1.00 88.31 686 TYR A N 1
ATOM 5466 C CA . TYR A 1 686 ? 0.842 3.445 43.394 1.00 88.31 686 TYR A CA 1
ATOM 5467 C C . TYR A 1 686 ? 0.490 4.354 44.574 1.00 88.31 686 TYR A C 1
ATOM 5469 O O . TYR A 1 686 ? 1.273 4.485 45.513 1.00 88.31 686 TYR A O 1
ATOM 5477 N N . GLU A 1 687 ? -0.718 4.907 44.559 1.00 88.56 687 GLU A N 1
ATOM 5478 C CA . GLU A 1 687 ? -1.248 5.710 45.656 1.00 88.56 687 GLU A CA 1
ATOM 5479 C C . GLU A 1 687 ? -2.355 4.942 46.388 1.00 88.56 687 GLU A C 1
ATOM 5481 O O . GLU A 1 687 ? -3.273 4.412 45.761 1.00 88.56 687 GLU A O 1
ATOM 5486 N N . ASP A 1 688 ? -2.334 4.927 47.724 1.00 89.00 688 ASP A N 1
ATOM 5487 C CA . ASP A 1 688 ? -3.274 4.129 48.532 1.00 89.00 688 ASP A CA 1
ATOM 5488 C C . ASP A 1 688 ? -4.754 4.444 48.249 1.00 89.00 688 ASP A C 1
ATOM 5490 O O . ASP A 1 688 ? -5.615 3.556 48.320 1.00 89.00 688 ASP A O 1
ATOM 5494 N N . TRP A 1 689 ? -5.056 5.692 47.870 1.00 86.81 689 TRP A N 1
ATOM 5495 C CA . TRP A 1 689 ? -6.410 6.137 47.532 1.00 86.81 689 TRP A CA 1
ATOM 5496 C C . TRP A 1 689 ? -6.958 5.513 46.235 1.00 86.81 689 TRP A C 1
ATOM 5498 O O . TRP A 1 689 ? -8.176 5.494 46.041 1.00 86.81 689 TRP A O 1
ATOM 5508 N N . TRP A 1 690 ? -6.111 4.929 45.377 1.00 91.25 690 TRP A N 1
ATOM 5509 C CA . TRP A 1 690 ? -6.551 4.202 44.176 1.00 91.25 690 TRP A CA 1
ATOM 5510 C C . TRP A 1 690 ? -7.444 3.013 44.534 1.00 91.25 690 TRP A C 1
ATOM 5512 O O . TRP A 1 690 ? -8.431 2.751 43.848 1.00 91.25 690 TRP A O 1
ATOM 5522 N N . THR A 1 691 ? -7.167 2.345 45.660 1.00 87.81 691 THR A N 1
ATOM 5523 C CA . THR A 1 691 ? -7.985 1.238 46.189 1.00 87.81 691 THR A CA 1
ATOM 5524 C C . THR A 1 691 ? -9.455 1.640 46.347 1.00 87.81 691 THR A C 1
ATOM 5526 O O . THR A 1 691 ? -10.366 0.878 46.015 1.00 87.81 691 THR A O 1
ATOM 5529 N N . GLY A 1 692 ? -9.678 2.851 46.868 1.00 82.19 692 GLY A N 1
ATOM 5530 C CA . GLY A 1 692 ? -10.996 3.406 47.171 1.00 82.19 692 GLY A CA 1
ATOM 5531 C C . GLY A 1 692 ? -11.606 4.222 46.036 1.00 82.19 692 GLY A C 1
ATOM 5532 O O . GLY A 1 692 ? -12.665 4.805 46.234 1.00 82.19 692 GLY A O 1
ATOM 5533 N N . SER A 1 693 ? -10.953 4.294 44.873 1.00 85.56 693 SER A N 1
ATOM 5534 C CA . SER A 1 693 ? -11.470 5.059 43.741 1.00 85.56 693 SER A CA 1
ATOM 5535 C C . SER A 1 693 ? -12.722 4.407 43.159 1.00 85.56 693 SER A C 1
ATOM 5537 O O . SER A 1 693 ? -12.824 3.175 43.069 1.00 85.56 693 SER A O 1
ATOM 5539 N N . ASP A 1 694 ? -13.663 5.243 42.734 1.00 86.00 694 ASP A N 1
ATOM 5540 C CA . ASP A 1 694 ? -14.803 4.811 41.936 1.00 86.00 694 ASP A CA 1
ATOM 5541 C C . ASP A 1 694 ? -14.370 4.591 40.482 1.00 86.00 694 ASP A C 1
ATOM 5543 O O . ASP A 1 694 ? -13.456 5.245 39.970 1.00 86.00 694 ASP A O 1
ATOM 5547 N N . ALA A 1 695 ? -15.029 3.647 39.815 1.00 87.69 695 ALA A N 1
ATOM 5548 C CA . ALA A 1 695 ? -14.859 3.401 38.390 1.00 87.69 695 ALA A CA 1
ATOM 5549 C C . ALA A 1 695 ? -16.164 3.717 37.644 1.00 87.69 695 ALA A C 1
ATOM 5551 O O . ALA A 1 695 ? -17.244 3.653 38.240 1.00 87.69 695 ALA A O 1
ATOM 5552 N N . PRO A 1 696 ? -16.090 4.047 36.344 1.00 90.88 696 PRO A N 1
ATOM 5553 C CA . PRO A 1 696 ? -17.257 4.136 35.478 1.00 90.88 696 PRO A CA 1
ATOM 5554 C C . PRO A 1 696 ? -18.191 2.925 35.613 1.00 90.88 696 PRO A C 1
ATOM 5556 O O . PRO A 1 696 ? -17.739 1.797 35.800 1.00 90.88 696 PRO A O 1
ATOM 5559 N N . ALA A 1 697 ? -19.501 3.159 35.487 1.00 87.12 697 ALA A N 1
ATOM 5560 C CA . ALA A 1 697 ? -20.538 2.156 35.759 1.00 87.12 697 ALA A CA 1
ATOM 5561 C C . ALA A 1 697 ? -20.455 0.893 34.877 1.00 87.12 697 ALA A C 1
ATOM 5563 O O . ALA A 1 697 ? -21.024 -0.141 35.218 1.00 87.12 697 ALA A O 1
ATOM 5564 N N . ASP A 1 698 ? -19.768 0.964 33.738 1.00 93.31 698 ASP A N 1
ATOM 5565 C CA . ASP A 1 698 ? -19.552 -0.169 32.842 1.00 93.31 698 ASP A CA 1
ATOM 5566 C C . ASP A 1 698 ? -18.371 -1.065 33.255 1.00 93.31 698 ASP A C 1
ATOM 5568 O O . ASP A 1 698 ? -18.297 -2.202 32.799 1.00 93.31 698 ASP A O 1
ATOM 5572 N N . PHE A 1 699 ? -17.482 -0.616 34.150 1.00 94.81 699 PHE A N 1
ATOM 5573 C CA . PHE A 1 699 ? -16.316 -1.384 34.607 1.00 94.81 699 PHE A CA 1
ATOM 5574 C C . PHE A 1 699 ? -16.703 -2.763 35.154 1.00 94.81 699 PHE A C 1
ATOM 5576 O O . PHE A 1 699 ? -16.148 -3.784 34.746 1.00 94.81 699 PHE A O 1
ATOM 5583 N N . GLU A 1 700 ? -17.710 -2.806 36.029 1.00 93.56 700 GLU A N 1
ATOM 5584 C CA . GLU A 1 700 ? -18.190 -4.046 36.652 1.00 93.56 700 GLU A CA 1
ATOM 5585 C C . GLU A 1 700 ? -18.911 -4.976 35.671 1.00 93.56 700 GLU A C 1
ATOM 5587 O O . GLU A 1 700 ? -19.183 -6.123 36.010 1.00 93.56 700 GLU A O 1
ATOM 5592 N N . GLN A 1 701 ? -19.216 -4.523 34.450 1.00 93.12 701 GLN A N 1
ATOM 5593 C CA . GLN A 1 701 ? -19.762 -5.394 33.408 1.00 93.12 701 GLN A CA 1
ATOM 5594 C C . GLN A 1 701 ? -18.670 -6.286 32.809 1.00 93.12 701 GLN A C 1
ATOM 5596 O O . GLN A 1 701 ? -18.951 -7.416 32.415 1.00 93.12 701 GLN A O 1
ATOM 5601 N N . TYR A 1 702 ? -17.427 -5.803 32.765 1.00 94.88 702 TYR A N 1
ATOM 5602 C CA . TYR A 1 702 ? -16.296 -6.520 32.175 1.00 94.88 702 TYR A CA 1
ATOM 5603 C C . TYR A 1 702 ? -15.382 -7.145 33.232 1.00 94.88 702 TYR A C 1
ATOM 5605 O O . TYR A 1 702 ? -14.825 -8.216 33.007 1.00 94.88 702 TYR A O 1
ATOM 5613 N N . ILE A 1 703 ? -15.227 -6.516 34.399 1.00 95.50 703 ILE A N 1
ATOM 5614 C CA . ILE A 1 703 ? -14.294 -6.977 35.430 1.00 95.50 703 ILE A CA 1
ATOM 5615 C C . ILE A 1 703 ? -15.057 -7.594 36.609 1.00 95.50 703 ILE A C 1
ATOM 5617 O O . ILE A 1 703 ? -15.782 -6.881 37.304 1.00 95.50 703 ILE A O 1
ATOM 5621 N N . PRO A 1 704 ? -14.880 -8.900 36.898 1.00 92.44 704 PRO A N 1
ATOM 5622 C CA . PRO A 1 704 ? -15.487 -9.545 38.058 1.00 92.44 704 PRO A CA 1
ATOM 5623 C C . PRO A 1 704 ? -14.774 -9.109 39.343 1.00 92.44 704 PRO A C 1
ATOM 5625 O O . PRO A 1 704 ? -13.874 -9.789 39.839 1.00 92.44 704 PRO A O 1
ATOM 5628 N N . VAL A 1 705 ? -15.181 -7.964 39.896 1.00 90.00 705 VAL A N 1
ATOM 5629 C CA . VAL A 1 705 ? -14.554 -7.321 41.066 1.00 90.00 705 VAL A CA 1
ATOM 5630 C C . VAL A 1 705 ? -14.406 -8.280 42.253 1.00 90.00 705 VAL A C 1
ATOM 5632 O O . VAL A 1 705 ? -13.370 -8.307 42.907 1.00 90.00 705 VAL A O 1
ATOM 5635 N N . ASN A 1 706 ? -15.396 -9.145 42.487 1.00 87.44 706 ASN A N 1
ATOM 5636 C CA . ASN A 1 706 ? -15.384 -10.144 43.561 1.00 87.44 706 ASN A CA 1
ATOM 5637 C C . ASN A 1 706 ? -14.373 -11.292 43.367 1.00 87.44 706 ASN A C 1
ATOM 5639 O O . ASN A 1 706 ? -14.144 -12.066 44.296 1.00 87.44 706 ASN A O 1
ATOM 5643 N N . LYS A 1 707 ? -13.809 -11.450 42.165 1.00 89.25 707 LYS A N 1
ATOM 5644 C CA . LYS A 1 707 ? -12.763 -12.436 41.855 1.00 89.25 707 LYS A CA 1
ATOM 5645 C C . LYS A 1 707 ? -11.362 -11.839 41.919 1.00 89.25 707 LYS A C 1
ATOM 5647 O O . LYS A 1 707 ? -10.397 -12.595 41.993 1.00 89.25 707 LYS A O 1
ATOM 5652 N N . VAL A 1 708 ? -11.245 -10.514 41.925 1.00 88.44 708 VAL A N 1
ATOM 5653 C CA . VAL A 1 708 ? -9.970 -9.819 42.078 1.00 88.44 708 VAL A CA 1
ATOM 5654 C C . VAL A 1 708 ? -9.657 -9.675 43.567 1.00 88.44 708 VAL A C 1
ATOM 5656 O O . VAL A 1 708 ? -10.213 -8.823 44.251 1.00 88.44 708 VAL A O 1
ATOM 5659 N N . THR A 1 709 ? -8.786 -10.540 44.090 1.00 86.19 709 THR A N 1
ATOM 5660 C CA . THR A 1 709 ? -8.512 -10.605 45.537 1.00 86.19 709 THR A CA 1
ATOM 5661 C C . THR A 1 709 ? -7.511 -9.568 46.033 1.00 86.19 709 THR A C 1
ATOM 5663 O O . THR A 1 709 ? -7.501 -9.280 47.225 1.00 86.19 709 THR A O 1
ATOM 5666 N N . ASP A 1 710 ? -6.648 -9.046 45.158 1.00 88.88 710 ASP A N 1
ATOM 5667 C CA . ASP A 1 710 ? -5.656 -8.028 45.511 1.00 88.88 710 ASP A CA 1
ATOM 5668 C C . ASP A 1 710 ? -6.269 -6.618 45.373 1.00 88.88 710 ASP A C 1
ATOM 5670 O O . ASP A 1 710 ? -6.554 -6.187 44.248 1.00 88.88 710 ASP A O 1
ATOM 5674 N N . PRO A 1 711 ? -6.466 -5.877 46.486 1.00 89.62 711 PRO A N 1
ATOM 5675 C CA . PRO A 1 711 ? -7.051 -4.537 46.453 1.00 89.62 711 PRO A CA 1
ATOM 5676 C C . PRO A 1 711 ? -6.208 -3.535 45.660 1.00 89.62 711 PRO A C 1
ATOM 5678 O O . PRO A 1 711 ? -6.764 -2.657 45.000 1.00 89.62 711 PRO A O 1
ATOM 5681 N N . ARG A 1 712 ? -4.876 -3.680 45.690 1.00 91.00 712 ARG A N 1
ATOM 5682 C CA . ARG A 1 712 ? -3.958 -2.810 44.951 1.00 91.00 712 ARG A CA 1
ATOM 5683 C C . ARG A 1 712 ? -4.104 -3.028 43.455 1.00 91.00 712 ARG A C 1
ATOM 5685 O O . ARG A 1 712 ? -4.237 -2.071 42.695 1.00 91.00 712 ARG A O 1
ATOM 5692 N N . PHE A 1 713 ? -4.129 -4.294 43.044 1.00 90.75 713 PHE A N 1
ATOM 5693 C CA . PHE A 1 713 ? -4.362 -4.668 41.655 1.00 90.75 713 PHE A CA 1
ATOM 5694 C C . PHE A 1 713 ? -5.702 -4.119 41.153 1.00 90.75 713 PHE A C 1
ATOM 5696 O O . PHE A 1 713 ? -5.741 -3.454 40.121 1.00 90.75 713 PHE A O 1
ATOM 5703 N N . LEU A 1 714 ? -6.780 -4.300 41.924 1.00 92.62 714 LEU A N 1
ATOM 5704 C CA . LEU A 1 714 ? -8.094 -3.749 41.591 1.00 92.62 714 LEU A CA 1
ATOM 5705 C C . LEU A 1 714 ? -8.069 -2.218 41.454 1.00 92.62 714 LEU A C 1
ATOM 5707 O O . LEU A 1 714 ? -8.633 -1.692 40.495 1.00 92.62 714 LEU A O 1
ATOM 5711 N N . GLY A 1 715 ? -7.404 -1.507 42.372 1.00 93.50 715 GLY A N 1
ATOM 5712 C CA . GLY A 1 715 ? -7.234 -0.053 42.301 1.00 93.50 715 GLY A CA 1
ATOM 5713 C C . GLY A 1 715 ? -6.554 0.397 41.004 1.00 93.50 715 GLY A C 1
ATOM 5714 O O . GLY A 1 715 ? -7.034 1.314 40.341 1.00 93.50 715 GLY A O 1
ATOM 5715 N N . ILE A 1 716 ? -5.498 -0.304 40.579 1.00 93.06 716 ILE A N 1
ATOM 5716 C CA . ILE A 1 716 ? -4.806 -0.035 39.308 1.00 93.06 716 ILE A CA 1
ATOM 5717 C C . ILE A 1 716 ? -5.742 -0.231 38.107 1.00 93.06 716 ILE A C 1
ATOM 5719 O O . ILE A 1 716 ? -5.792 0.632 37.227 1.00 93.06 716 ILE A O 1
ATOM 5723 N N . LEU A 1 717 ? -6.520 -1.323 38.076 1.00 94.94 717 LEU A N 1
ATOM 5724 C CA . LEU A 1 717 ? -7.475 -1.569 36.987 1.00 94.94 717 LEU A CA 1
ATOM 5725 C C . LEU A 1 717 ? -8.519 -0.450 36.885 1.00 94.94 717 LEU A C 1
ATOM 5727 O O . LEU A 1 717 ? -8.828 0.004 35.784 1.00 94.94 717 LEU A O 1
ATOM 5731 N N . LYS A 1 718 ? -9.031 0.024 38.028 1.00 94.75 718 LYS A N 1
ATOM 5732 C CA . LYS A 1 718 ? -9.995 1.129 38.078 1.00 94.75 718 LYS A CA 1
ATOM 5733 C C . LYS A 1 718 ? -9.397 2.434 37.557 1.00 94.75 718 LYS A C 1
ATOM 5735 O O . LYS A 1 718 ? -10.038 3.106 36.759 1.00 94.75 718 LYS A O 1
ATOM 5740 N N . ILE A 1 719 ? -8.171 2.780 37.952 1.00 94.38 719 ILE A N 1
ATOM 5741 C CA . ILE A 1 719 ? -7.502 4.005 37.485 1.00 94.38 719 ILE A CA 1
ATOM 5742 C C . ILE A 1 719 ? -7.254 3.970 35.975 1.00 94.38 719 ILE A C 1
ATOM 5744 O O . ILE A 1 719 ? -7.542 4.952 35.291 1.00 94.38 719 ILE A O 1
ATOM 5748 N N . LEU A 1 720 ? -6.808 2.831 35.434 1.00 93.56 720 LEU A N 1
ATOM 5749 C CA . LEU A 1 720 ? -6.669 2.649 33.985 1.00 93.56 720 LEU A CA 1
ATOM 5750 C C . LEU A 1 720 ? -8.016 2.785 33.259 1.00 93.56 720 LEU A C 1
ATOM 5752 O O . LEU A 1 720 ? -8.092 3.436 32.218 1.00 93.56 720 LEU A O 1
ATOM 5756 N N . TRP A 1 721 ? -9.091 2.223 33.817 1.00 95.44 721 TRP A N 1
ATOM 5757 C CA . TRP A 1 721 ? -10.437 2.334 33.244 1.00 95.44 721 TRP A CA 1
ATOM 5758 C C . TRP A 1 721 ? -11.030 3.749 33.342 1.00 95.44 721 TRP A C 1
ATOM 5760 O O . TRP A 1 721 ? -11.826 4.162 32.497 1.00 95.44 721 TRP A O 1
ATOM 5770 N N . SER A 1 722 ? -10.630 4.515 34.354 1.00 93.94 722 SER A N 1
ATOM 5771 C CA . SER A 1 722 ? -11.079 5.892 34.580 1.00 93.94 722 SER A CA 1
ATOM 5772 C C . SER A 1 722 ? -10.280 6.937 33.791 1.00 93.94 722 SER A C 1
ATOM 5774 O O . SER A 1 722 ? -10.699 8.093 33.725 1.00 93.94 722 SER A O 1
ATOM 5776 N N . ALA A 1 723 ? -9.153 6.565 33.176 1.00 92.38 723 ALA A N 1
ATOM 5777 C CA . ALA A 1 723 ? -8.267 7.492 32.471 1.00 92.38 723 ALA A CA 1
ATOM 5778 C C . ALA A 1 723 ? -8.986 8.221 31.323 1.00 92.38 723 ALA A C 1
ATOM 5780 O O . ALA A 1 723 ? -9.479 7.595 30.383 1.00 92.38 723 ALA A O 1
ATOM 5781 N N . SER A 1 724 ? -9.058 9.553 31.390 1.00 89.69 724 SER A N 1
ATOM 5782 C CA . SER A 1 724 ? -9.967 10.357 30.561 1.00 89.69 724 SER A CA 1
ATOM 5783 C C . SER A 1 724 ? -9.448 10.668 29.157 1.00 89.69 724 SER A C 1
ATOM 5785 O O . SER A 1 724 ? -10.251 10.903 28.255 1.00 89.69 724 SER A O 1
ATOM 5787 N N . THR A 1 725 ? -8.129 10.631 28.972 1.00 91.88 725 THR A N 1
ATOM 5788 C CA . THR A 1 725 ? -7.437 10.959 27.720 1.00 91.88 725 THR A CA 1
ATOM 5789 C C . THR A 1 725 ? -6.383 9.905 27.373 1.00 91.88 725 THR A C 1
ATOM 5791 O O . THR A 1 725 ? -5.988 9.108 28.228 1.00 91.88 725 THR A O 1
ATOM 5794 N N . LEU A 1 726 ? -5.918 9.890 26.120 1.00 91.25 726 LEU A N 1
ATOM 5795 C CA . LEU A 1 726 ? -4.810 9.026 25.700 1.00 91.25 726 LEU A CA 1
ATOM 5796 C C . LEU A 1 726 ? -3.520 9.391 26.447 1.00 91.25 726 LEU A C 1
ATOM 5798 O O . LEU A 1 726 ? -2.777 8.507 26.866 1.00 91.25 726 LEU A O 1
ATOM 5802 N N . GLU A 1 727 ? -3.287 10.683 26.665 1.00 90.44 727 GLU A N 1
ATOM 5803 C CA . GLU A 1 727 ? -2.108 11.201 27.348 1.00 90.44 727 GLU A CA 1
ATOM 5804 C C . GLU A 1 727 ? -2.074 10.760 28.821 1.00 90.44 727 GLU A C 1
ATOM 5806 O O . GLU A 1 727 ? -1.001 10.459 29.346 1.00 90.44 727 GLU A O 1
ATOM 5811 N N . ASP A 1 728 ? -3.231 10.670 29.492 1.00 90.75 728 ASP A N 1
ATOM 5812 C CA . ASP A 1 728 ? -3.327 10.120 30.853 1.00 90.75 728 ASP A CA 1
ATOM 5813 C C . ASP A 1 728 ? -2.897 8.649 30.881 1.00 90.75 728 ASP A C 1
ATOM 5815 O O . ASP A 1 728 ? -2.098 8.246 31.727 1.00 90.75 728 ASP A O 1
ATOM 5819 N N . ILE A 1 729 ? -3.374 7.853 29.920 1.00 91.69 729 ILE A N 1
ATOM 5820 C CA . ILE A 1 729 ? -3.007 6.440 29.793 1.00 91.69 729 ILE A CA 1
ATOM 5821 C C . ILE A 1 729 ? -1.507 6.291 29.504 1.00 91.69 729 ILE A C 1
ATOM 5823 O O . ILE A 1 729 ? -0.818 5.524 30.177 1.00 91.69 729 ILE A O 1
ATOM 5827 N N . GLN A 1 730 ? -0.972 7.043 28.539 1.00 89.56 730 GLN A N 1
ATOM 5828 C CA . GLN A 1 730 ? 0.454 7.018 28.199 1.00 89.56 730 GLN A CA 1
ATOM 5829 C C . GLN A 1 730 ? 1.324 7.386 29.409 1.00 89.56 730 GLN A C 1
ATOM 5831 O O . GLN A 1 730 ? 2.331 6.727 29.670 1.00 89.56 730 GLN A O 1
ATOM 5836 N N . LYS A 1 731 ? 0.913 8.384 30.204 1.00 87.38 731 LYS A N 1
ATOM 5837 C CA . LYS A 1 731 ? 1.609 8.757 31.443 1.00 87.38 731 LYS A CA 1
ATOM 5838 C C . LYS A 1 731 ? 1.594 7.649 32.485 1.00 87.38 731 LYS A C 1
ATOM 5840 O O . LYS A 1 731 ? 2.572 7.563 33.223 1.00 87.38 731 LYS A O 1
ATOM 5845 N N . LEU A 1 732 ? 0.529 6.854 32.580 1.00 88.38 732 LEU A N 1
ATOM 5846 C CA . LEU A 1 732 ? 0.447 5.722 33.509 1.00 88.38 732 LEU A CA 1
ATOM 5847 C C . LEU A 1 732 ? 1.365 4.565 33.085 1.00 88.38 732 LEU A C 1
ATOM 5849 O O . LEU A 1 732 ? 1.922 3.893 33.947 1.00 88.38 732 LEU A O 1
ATOM 5853 N N . LEU A 1 733 ? 1.558 4.357 31.779 1.00 85.62 733 LEU A N 1
ATOM 5854 C CA . LEU A 1 733 ? 2.359 3.250 31.239 1.00 85.62 733 LEU A CA 1
ATOM 5855 C C . LEU A 1 733 ? 3.855 3.558 31.093 1.00 85.62 733 LEU A C 1
ATOM 5857 O O . LEU A 1 733 ? 4.659 2.628 31.096 1.00 85.62 733 LEU A O 1
ATOM 5861 N N . GLN A 1 734 ? 4.244 4.828 30.942 1.00 75.50 734 GLN A N 1
ATOM 5862 C CA . GLN A 1 734 ? 5.645 5.207 30.719 1.00 75.50 734 GLN A CA 1
ATOM 5863 C C . GLN A 1 734 ? 6.555 4.765 31.883 1.00 75.50 734 GLN A C 1
ATOM 5865 O O . GLN A 1 734 ? 6.348 5.233 33.005 1.00 75.50 734 GLN A O 1
ATOM 5870 N N . PRO A 1 735 ? 7.577 3.921 31.636 1.00 68.25 735 PRO A N 1
ATOM 5871 C CA . PRO A 1 735 ? 8.575 3.554 32.639 1.00 68.25 735 PRO A CA 1
ATOM 5872 C C . PRO A 1 735 ? 9.353 4.768 33.166 1.00 68.25 735 PRO A C 1
ATOM 5874 O O . PRO A 1 735 ? 9.451 5.807 32.512 1.00 68.25 735 PRO A O 1
ATOM 5877 N N . ASN A 1 736 ? 9.954 4.630 34.349 1.00 59.53 736 ASN A N 1
ATOM 5878 C CA . ASN A 1 736 ? 10.817 5.663 34.921 1.00 59.53 736 ASN A CA 1
ATOM 5879 C C . ASN A 1 736 ? 12.160 5.724 34.158 1.00 59.53 736 ASN A C 1
ATOM 5881 O O . ASN A 1 736 ? 13.001 4.845 34.318 1.00 59.53 736 ASN A O 1
ATOM 5885 N N . GLY A 1 737 ? 12.367 6.761 33.336 1.00 55.72 737 GLY A N 1
ATOM 5886 C CA . GLY A 1 737 ? 13.614 7.014 32.594 1.00 55.72 737 GLY A CA 1
ATOM 5887 C C . GLY A 1 737 ? 13.368 7.649 31.219 1.00 55.72 737 GLY A C 1
ATOM 5888 O O . GLY A 1 737 ? 12.350 7.380 30.586 1.00 55.72 737 GLY A O 1
ATOM 5889 N N . PHE A 1 738 ? 14.276 8.510 30.744 1.00 44.69 738 PHE A N 1
ATOM 5890 C CA . PHE A 1 738 ? 14.184 9.062 29.384 1.00 44.69 738 PHE A CA 1
ATOM 5891 C C . PHE A 1 738 ? 14.305 7.919 28.354 1.00 44.69 738 PHE A C 1
ATOM 5893 O O . PHE A 1 738 ? 15.254 7.144 28.413 1.00 44.69 738 PHE A O 1
ATOM 5900 N N . ALA A 1 739 ? 13.350 7.837 27.419 1.00 51.56 739 ALA A N 1
ATOM 5901 C CA . ALA A 1 739 ? 13.328 6.932 26.256 1.00 51.56 739 ALA A CA 1
ATOM 5902 C C . ALA A 1 739 ? 13.095 5.416 26.490 1.00 51.56 739 ALA A C 1
ATOM 5904 O O . ALA A 1 739 ? 13.258 4.635 25.556 1.00 51.56 739 ALA A O 1
ATOM 5905 N N . LEU A 1 740 ? 12.656 4.970 27.674 1.00 63.47 740 LEU A N 1
ATOM 5906 C CA . LEU A 1 740 ? 12.317 3.553 27.905 1.00 63.47 740 LEU A CA 1
ATOM 5907 C C . LEU A 1 740 ? 10.859 3.235 27.514 1.00 63.47 740 LEU A C 1
ATOM 5909 O O . LEU A 1 740 ? 9.942 3.968 27.883 1.00 63.47 740 LEU A O 1
ATOM 5913 N N . LYS A 1 741 ? 10.627 2.114 26.816 1.00 72.44 741 LYS A N 1
ATOM 5914 C CA . LYS A 1 741 ? 9.289 1.560 26.516 1.00 72.44 741 LYS A CA 1
ATOM 5915 C C . LYS A 1 741 ? 9.027 0.294 27.354 1.00 72.44 741 LYS A C 1
ATOM 5917 O O . LYS A 1 741 ? 9.930 -0.518 27.552 1.00 72.44 741 LYS A O 1
ATOM 5922 N N . GLY A 1 742 ? 7.793 0.123 27.838 1.00 83.19 742 GLY A N 1
ATOM 5923 C CA . GLY A 1 742 ? 7.352 -1.074 28.573 1.00 83.19 742 GLY A CA 1
ATOM 5924 C C . GLY A 1 742 ? 6.976 -2.247 27.659 1.00 83.19 742 GLY A C 1
ATOM 5925 O O . GLY A 1 742 ? 7.066 -2.147 26.439 1.00 83.19 742 GLY A O 1
ATOM 5926 N N . CYS A 1 743 ? 6.516 -3.358 28.243 1.00 88.75 743 CYS A N 1
ATOM 5927 C CA . CYS A 1 743 ? 6.015 -4.526 27.496 1.00 88.75 743 CYS A CA 1
ATOM 5928 C C . CYS A 1 743 ? 4.747 -4.245 26.661 1.00 88.75 743 CYS A C 1
ATOM 5930 O O . CYS A 1 743 ? 4.430 -5.010 25.750 1.00 88.75 743 CYS A O 1
ATOM 5932 N N . ILE A 1 744 ? 4.057 -3.136 26.934 1.00 91.62 744 ILE A N 1
ATOM 5933 C CA . ILE A 1 744 ? 3.023 -2.553 26.080 1.00 91.62 744 ILE A CA 1
ATOM 5934 C C . ILE A 1 744 ? 3.324 -1.066 25.864 1.00 91.62 744 ILE A C 1
ATOM 5936 O O . ILE A 1 744 ? 3.701 -0.356 26.800 1.00 91.62 744 ILE A O 1
ATOM 5940 N N . SER A 1 745 ? 3.169 -0.592 24.631 1.00 89.94 745 SER A N 1
ATOM 5941 C CA . SER A 1 745 ? 3.458 0.785 24.231 1.00 89.94 745 SER A CA 1
ATOM 5942 C C . SER A 1 745 ? 2.313 1.347 23.390 1.00 89.94 745 SER A C 1
ATOM 5944 O O . SER A 1 745 ? 1.727 0.670 22.549 1.00 89.94 745 SER A O 1
ATOM 5946 N N . LEU A 1 746 ? 1.984 2.613 23.653 1.00 91.00 746 LEU A N 1
ATOM 5947 C CA . LEU A 1 746 ? 1.002 3.402 22.905 1.00 91.00 746 LEU A CA 1
ATOM 5948 C C . LEU A 1 746 ? 1.676 4.591 22.212 1.00 91.00 746 LEU A C 1
ATOM 5950 O O . LEU A 1 746 ? 1.038 5.618 21.991 1.00 91.00 746 LEU A O 1
ATOM 5954 N N . TYR A 1 747 ? 2.983 4.498 21.949 1.00 83.81 747 TYR A N 1
ATOM 5955 C CA . TYR A 1 747 ? 3.759 5.594 21.364 1.00 83.81 747 TYR A CA 1
ATOM 5956 C C . TYR A 1 747 ? 3.267 5.959 19.958 1.00 83.81 747 TYR A C 1
ATOM 5958 O O . TYR A 1 747 ? 3.234 7.131 19.601 1.00 83.81 747 TYR A O 1
ATOM 5966 N N . SER A 1 748 ? 2.811 4.961 19.199 1.00 83.75 748 SER A N 1
ATOM 5967 C CA . SER A 1 748 ? 2.257 5.130 17.853 1.00 83.75 748 SER A CA 1
ATOM 5968 C C . SER A 1 748 ? 0.779 5.543 17.844 1.00 83.75 748 SER A C 1
ATOM 5970 O O . SER A 1 748 ? 0.185 5.612 16.770 1.00 83.75 748 SER A O 1
ATOM 5972 N N . CYS A 1 749 ? 0.162 5.777 19.010 1.00 87.00 749 CYS A N 1
ATOM 5973 C CA . CYS A 1 749 ? -1.221 6.240 19.114 1.00 87.00 749 CYS A CA 1
ATOM 5974 C C . CYS A 1 749 ? -1.303 7.770 19.168 1.00 87.00 749 CYS A C 1
ATOM 5976 O O . CYS A 1 749 ? -0.571 8.420 19.911 1.00 87.00 749 CYS A O 1
ATOM 5978 N N . GLU A 1 750 ? -2.279 8.330 18.455 1.00 86.38 750 GLU A N 1
ATOM 5979 C CA . GLU A 1 750 ? -2.557 9.766 18.395 1.00 86.38 750 GLU A CA 1
ATOM 5980 C C . GLU A 1 750 ? -4.018 10.066 18.757 1.00 86.38 750 GLU A C 1
ATOM 5982 O O . GLU A 1 750 ? -4.948 9.370 18.330 1.00 86.38 750 GLU A O 1
ATOM 5987 N N . THR A 1 751 ? -4.230 11.141 19.517 1.00 87.75 751 THR A N 1
ATOM 5988 C CA . THR A 1 751 ? -5.560 11.645 19.879 1.00 87.75 751 THR A CA 1
ATOM 5989 C C . THR A 1 751 ? -6.219 12.317 18.672 1.00 87.75 751 THR A C 1
ATOM 5991 O O . THR A 1 751 ? -5.690 13.285 18.132 1.00 87.75 751 THR A O 1
ATOM 5994 N N . ILE A 1 752 ? -7.405 11.845 18.269 1.00 85.00 752 ILE A N 1
ATOM 5995 C CA . ILE A 1 752 ? -8.238 12.510 17.245 1.00 85.00 752 ILE A CA 1
ATOM 5996 C C . ILE A 1 752 ? -9.283 13.401 17.914 1.00 85.00 752 ILE A C 1
ATOM 5998 O O . ILE A 1 752 ? -9.554 14.518 17.484 1.00 85.00 752 ILE A O 1
ATOM 6002 N N . SER A 1 753 ? -9.899 12.890 18.976 1.00 86.00 753 SER A N 1
ATOM 6003 C CA . SER A 1 753 ? -10.867 13.611 19.794 1.00 86.00 753 SER A CA 1
ATOM 6004 C C . SER A 1 753 ? -10.777 13.123 21.236 1.00 86.00 753 SER A C 1
ATOM 6006 O O . SER A 1 753 ? -10.106 12.136 21.525 1.00 86.00 753 SER A O 1
ATOM 6008 N N . LYS A 1 754 ? -11.520 13.753 22.153 1.00 80.50 754 LYS A N 1
ATOM 6009 C CA . LYS A 1 754 ? -11.562 13.328 23.565 1.00 80.50 754 LYS A CA 1
ATOM 6010 C C . LYS A 1 754 ? -11.952 11.856 23.762 1.00 80.50 754 LYS A C 1
ATOM 6012 O O . LYS A 1 754 ? -11.658 11.295 24.808 1.00 80.50 754 LYS A O 1
ATOM 6017 N N . THR A 1 755 ? -12.648 11.246 22.802 1.00 84.31 755 THR A N 1
ATOM 6018 C CA . THR A 1 755 ? -13.171 9.877 22.921 1.00 84.31 755 THR A CA 1
ATOM 6019 C C . THR A 1 755 ? -12.598 8.905 21.895 1.00 84.31 755 THR A C 1
ATOM 6021 O O . THR A 1 755 ? -12.881 7.715 22.008 1.00 84.31 755 THR A O 1
ATOM 6024 N N . HIS A 1 756 ? -11.805 9.370 20.923 1.00 89.19 756 HIS A N 1
ATOM 6025 C CA . HIS A 1 756 ? -11.276 8.543 19.833 1.00 89.19 756 HIS A CA 1
ATOM 6026 C C . HIS A 1 756 ? -9.801 8.832 19.555 1.00 89.19 756 HIS A C 1
ATOM 6028 O O . HIS A 1 756 ? -9.357 9.982 19.567 1.00 89.19 756 HIS A O 1
ATOM 6034 N N . CYS A 1 757 ? -9.077 7.773 19.225 1.00 88.94 757 CYS A N 1
ATOM 6035 C CA . CYS A 1 757 ? -7.665 7.771 18.864 1.00 88.94 757 CYS A CA 1
ATOM 6036 C C . CYS A 1 757 ? -7.445 6.955 17.584 1.00 88.94 757 CYS A C 1
ATOM 6038 O O . CYS A 1 757 ? -8.308 6.180 17.177 1.00 88.94 757 CYS A O 1
ATOM 6040 N N . LYS A 1 758 ? -6.291 7.134 16.946 1.00 86.50 758 LYS A N 1
ATOM 6041 C CA . LYS A 1 758 ? -5.789 6.285 15.851 1.00 86.50 758 LYS A CA 1
ATOM 6042 C C . LYS A 1 758 ? -4.384 5.801 16.185 1.00 86.50 758 LYS A C 1
ATOM 6044 O O . LYS A 1 758 ? -3.767 6.344 17.096 1.00 86.50 758 LYS A O 1
ATOM 6049 N N . GLY A 1 759 ? -3.875 4.835 15.428 1.00 87.19 759 GLY A N 1
ATOM 6050 C CA . GLY A 1 759 ? -2.527 4.292 15.599 1.00 87.19 759 GLY A CA 1
ATOM 6051 C C . GLY A 1 759 ? -2.535 2.817 15.976 1.00 87.19 759 GLY A C 1
ATOM 6052 O O . GLY A 1 759 ? -3.525 2.130 15.740 1.00 87.19 759 GLY A O 1
ATOM 6053 N N . THR A 1 760 ? -1.437 2.328 16.548 1.00 90.88 760 THR A N 1
ATOM 6054 C CA . THR A 1 760 ? -1.259 0.908 16.887 1.00 90.88 760 THR A CA 1
ATOM 6055 C C . THR A 1 760 ? -0.892 0.714 18.356 1.00 90.88 760 THR A C 1
ATOM 6057 O O . THR A 1 760 ? -0.171 1.520 18.946 1.00 90.88 760 THR A O 1
ATOM 6060 N N . VAL A 1 761 ? -1.374 -0.384 18.943 1.00 94.19 761 VAL A N 1
ATOM 6061 C CA . VAL A 1 761 ? -0.879 -0.887 20.231 1.00 94.19 761 VAL A CA 1
ATOM 6062 C C . VAL A 1 761 ? 0.319 -1.787 19.954 1.00 94.19 761 VAL A C 1
ATOM 6064 O O . VAL A 1 761 ? 0.194 -2.755 19.208 1.00 94.19 761 VAL A O 1
ATOM 6067 N N . GLU A 1 762 ? 1.465 -1.459 20.543 1.00 94.56 762 GLU A N 1
ATOM 6068 C CA . GLU A 1 762 ? 2.727 -2.191 20.405 1.00 94.56 762 GLU A CA 1
ATOM 6069 C C . GLU A 1 762 ? 2.900 -3.161 21.587 1.00 94.56 762 GLU A C 1
ATOM 6071 O O . GLU A 1 762 ? 2.928 -2.738 22.745 1.00 94.56 762 GLU A O 1
ATOM 6076 N N . PHE A 1 763 ? 3.029 -4.458 21.304 1.00 95.94 763 PHE A N 1
ATOM 6077 C CA . PHE A 1 763 ? 3.285 -5.529 22.270 1.00 95.94 763 PHE A CA 1
ATOM 6078 C C . PHE A 1 763 ? 4.754 -5.963 22.192 1.00 95.94 763 PHE A C 1
ATOM 6080 O O . PHE A 1 763 ? 5.192 -6.441 21.151 1.00 95.94 763 PHE A O 1
ATOM 6087 N N . ARG A 1 764 ? 5.502 -5.859 23.300 1.00 92.81 764 ARG A N 1
ATOM 6088 C CA . ARG A 1 764 ? 6.969 -6.072 23.360 1.00 92.81 764 ARG A CA 1
ATOM 6089 C C . ARG A 1 764 ? 7.407 -7.222 24.280 1.00 92.81 764 ARG A C 1
ATOM 6091 O O . ARG A 1 764 ? 8.530 -7.252 24.791 1.00 92.81 764 ARG A O 1
ATOM 6098 N N . TYR A 1 765 ? 6.497 -8.147 24.573 1.00 92.31 765 TYR A N 1
ATOM 6099 C CA . TYR A 1 765 ? 6.693 -9.210 25.569 1.00 92.31 765 TYR A CA 1
ATOM 6100 C C . TYR A 1 765 ? 7.692 -10.294 25.134 1.00 92.31 765 TYR A C 1
ATOM 6102 O O . TYR A 1 765 ? 8.467 -10.775 25.967 1.00 92.31 765 TYR A O 1
ATOM 6110 N N . LEU A 1 766 ? 7.653 -10.714 23.866 1.00 93.62 766 LEU A N 1
ATOM 6111 C CA . LEU A 1 766 ? 8.403 -11.876 23.389 1.00 93.62 766 LEU A CA 1
ATOM 6112 C C . LEU A 1 766 ? 9.899 -11.561 23.276 1.00 93.62 766 LEU A C 1
ATOM 6114 O O . LEU A 1 766 ? 10.291 -10.438 22.956 1.00 93.62 766 LEU A O 1
ATOM 6118 N N . GLU A 1 767 ? 10.739 -12.552 23.573 1.00 90.56 767 GLU A N 1
ATOM 6119 C CA . GLU A 1 767 ? 12.143 -12.501 23.176 1.00 90.56 767 GLU A CA 1
ATOM 6120 C C . GLU A 1 767 ? 12.297 -12.417 21.653 1.00 90.56 767 GLU A C 1
ATOM 6122 O O . GLU A 1 767 ? 11.420 -12.853 20.907 1.00 90.56 767 GLU A O 1
ATOM 6127 N N . GLY A 1 768 ? 13.425 -11.876 21.197 1.00 90.00 768 GLY A N 1
ATOM 6128 C CA . GLY A 1 768 ? 13.779 -11.888 19.787 1.00 90.00 768 GLY A CA 1
ATOM 6129 C C . GLY A 1 768 ? 13.752 -13.306 19.242 1.00 90.00 768 GLY A C 1
ATOM 6130 O O . GLY A 1 768 ? 14.114 -14.273 19.920 1.00 90.00 768 GLY A O 1
ATOM 6131 N N . THR A 1 769 ? 13.280 -13.430 18.011 1.00 93.12 769 THR A N 1
ATOM 6132 C CA . THR A 1 769 ? 13.175 -14.703 17.314 1.00 93.12 769 THR A CA 1
ATOM 6133 C C . THR A 1 769 ? 13.061 -14.453 15.816 1.00 93.12 769 THR A C 1
ATOM 6135 O O . THR A 1 769 ? 12.516 -13.445 15.383 1.00 93.12 769 THR A O 1
ATOM 6138 N N . VAL A 1 770 ? 13.556 -15.408 15.037 1.00 93.81 770 VAL A N 1
ATOM 6139 C CA . VAL A 1 770 ? 13.291 -15.561 13.597 1.00 93.81 770 VAL A CA 1
ATOM 6140 C C . VAL A 1 770 ? 12.858 -17.009 13.318 1.00 93.81 770 VAL A C 1
ATOM 6142 O O . VAL A 1 770 ? 13.247 -17.624 12.327 1.00 93.81 770 VAL A O 1
ATOM 6145 N N . ASP A 1 771 ? 12.142 -17.605 14.277 1.00 94.56 771 ASP A N 1
ATOM 6146 C CA . ASP A 1 771 ? 11.449 -18.891 14.149 1.00 94.56 771 ASP A CA 1
ATOM 6147 C C . ASP A 1 771 ? 10.035 -18.644 13.593 1.00 94.56 771 ASP A C 1
ATOM 6149 O O . ASP A 1 771 ? 9.226 -18.006 14.281 1.00 94.56 771 ASP A O 1
ATOM 6153 N N . PRO A 1 772 ? 9.722 -19.120 12.372 1.00 96.00 772 PRO A N 1
ATOM 6154 C CA . PRO A 1 772 ? 8.452 -18.819 11.723 1.00 96.00 772 PRO A CA 1
ATOM 6155 C C . PRO A 1 772 ? 7.237 -19.347 12.500 1.00 96.00 772 PRO A C 1
ATOM 6157 O O . PRO A 1 772 ? 6.223 -18.652 12.561 1.00 96.00 772 PRO A O 1
ATOM 6160 N N . ASP A 1 773 ? 7.320 -20.519 13.142 1.00 95.88 773 ASP A N 1
ATOM 6161 C CA . ASP A 1 773 ? 6.173 -21.106 13.858 1.00 95.88 773 ASP A CA 1
ATOM 6162 C C . ASP A 1 773 ? 5.812 -20.259 15.091 1.00 95.88 773 ASP A C 1
ATOM 6164 O O . ASP A 1 773 ? 4.647 -19.925 15.334 1.00 95.88 773 ASP A O 1
ATOM 6168 N N . LEU A 1 774 ? 6.836 -19.816 15.829 1.00 96.88 774 LEU A N 1
ATOM 6169 C CA . LEU A 1 774 ? 6.666 -18.938 16.981 1.00 96.88 774 LEU A CA 1
ATOM 6170 C C . LEU A 1 774 ? 6.185 -17.539 16.593 1.00 96.88 774 LEU A C 1
ATOM 6172 O O . LEU A 1 774 ? 5.269 -17.031 17.238 1.00 96.88 774 LEU A O 1
ATOM 6176 N N . ILE A 1 775 ? 6.777 -16.926 15.565 1.00 97.69 775 ILE A N 1
ATOM 6177 C CA . ILE A 1 775 ? 6.398 -15.586 15.091 1.00 97.69 775 ILE A CA 1
ATOM 6178 C C . ILE A 1 775 ? 4.921 -15.559 14.705 1.00 97.69 775 ILE A C 1
ATOM 6180 O O . ILE A 1 775 ? 4.169 -14.714 15.193 1.00 97.69 775 ILE A O 1
ATOM 6184 N N . LEU A 1 776 ? 4.487 -16.506 13.869 1.00 98.00 776 LEU A N 1
ATOM 6185 C CA . LEU A 1 776 ? 3.113 -16.548 13.381 1.00 98.00 776 LEU A CA 1
ATOM 6186 C C . LEU A 1 776 ? 2.123 -16.754 14.531 1.00 98.00 776 LEU A C 1
ATOM 6188 O O . LEU A 1 776 ? 1.171 -15.986 14.674 1.00 98.00 776 LEU A O 1
ATOM 6192 N N . ARG A 1 777 ? 2.351 -17.751 15.396 1.00 97.81 777 ARG A N 1
ATOM 6193 C CA . ARG A 1 777 ? 1.423 -18.053 16.499 1.00 97.81 777 ARG A CA 1
ATOM 6194 C C . ARG A 1 777 ? 1.411 -16.965 17.564 1.00 97.81 777 ARG A C 1
ATOM 6196 O O . ARG A 1 777 ? 0.344 -16.656 18.093 1.00 97.81 777 ARG A O 1
ATOM 6203 N N . TRP A 1 778 ? 2.557 -16.357 17.871 1.00 98.12 778 TRP A N 1
ATOM 6204 C CA . TRP A 1 778 ? 2.627 -15.249 18.823 1.00 98.12 778 TRP A CA 1
ATOM 6205 C C . TRP A 1 778 ? 1.885 -14.013 18.316 1.00 98.12 778 TRP A C 1
ATOM 6207 O O . TRP A 1 778 ? 1.066 -13.444 19.040 1.00 98.12 778 TRP A O 1
ATOM 6217 N N . SER A 1 779 ? 2.118 -13.619 17.065 1.00 98.00 779 SER A N 1
ATOM 6218 C CA . SER A 1 779 ? 1.424 -12.479 16.465 1.00 98.00 779 SER A CA 1
ATOM 6219 C C . SER A 1 779 ? -0.082 -12.705 16.410 1.00 98.00 779 SER A C 1
ATOM 6221 O O . SER A 1 779 ? -0.848 -11.826 16.803 1.00 98.00 779 SER A O 1
ATOM 6223 N N . GLN A 1 780 ? -0.524 -13.907 16.032 1.00 96.81 780 GLN A N 1
ATOM 6224 C CA . GLN A 1 780 ? -1.944 -14.258 16.046 1.00 96.81 780 GLN A CA 1
ATOM 6225 C C . GLN A 1 780 ? -2.541 -14.255 17.461 1.00 96.81 780 GLN A C 1
ATOM 6227 O O . GLN A 1 780 ? -3.694 -13.853 17.630 1.00 96.81 780 GLN A O 1
ATOM 6232 N N . LEU A 1 781 ? -1.770 -14.623 18.491 1.00 97.31 781 LEU A N 1
ATOM 6233 C CA . LEU A 1 781 ? -2.188 -14.501 19.889 1.00 97.31 781 LEU A CA 1
ATOM 6234 C C . LEU A 1 781 ? -2.397 -13.034 20.303 1.00 97.31 781 LEU A C 1
ATOM 6236 O O . LEU A 1 781 ? -3.427 -12.718 20.900 1.00 97.31 781 LEU A O 1
ATOM 6240 N N . MET A 1 782 ? -1.467 -12.133 19.964 1.00 97.75 782 MET A N 1
ATOM 6241 C CA . MET A 1 782 ? -1.602 -10.697 20.268 1.00 97.75 782 MET A CA 1
ATOM 6242 C C . MET A 1 782 ? -2.798 -10.073 19.536 1.00 97.75 782 MET A C 1
ATOM 6244 O O . MET A 1 782 ? -3.585 -9.343 20.142 1.00 97.75 782 MET A O 1
ATOM 6248 N N . VAL A 1 783 ? -2.985 -10.417 18.256 1.00 96.12 783 VAL A N 1
ATOM 6249 C CA . VAL A 1 783 ? -4.152 -9.993 17.467 1.00 96.12 783 VAL A CA 1
ATOM 6250 C C . VAL A 1 783 ? -5.451 -10.501 18.100 1.00 96.12 783 VAL A C 1
ATOM 6252 O O . VAL A 1 783 ? -6.386 -9.722 18.276 1.00 96.12 783 VAL A O 1
ATOM 6255 N N . SER A 1 784 ? -5.496 -11.762 18.541 1.00 95.44 784 SER A N 1
ATOM 6256 C CA . SER A 1 784 ? -6.687 -12.354 19.171 1.00 95.44 784 SER A CA 1
ATOM 6257 C C . SER A 1 784 ? -7.035 -11.701 20.514 1.00 95.44 784 SER A C 1
ATOM 6259 O O . SER A 1 784 ? -8.210 -11.506 20.818 1.00 95.44 784 SER A O 1
ATOM 6261 N N . LEU A 1 785 ? -6.042 -11.301 21.317 1.00 96.69 785 LEU A N 1
ATOM 6262 C CA . LEU A 1 785 ? -6.270 -10.550 22.561 1.00 96.69 785 LEU A CA 1
ATOM 6263 C C . LEU A 1 785 ? -6.845 -9.155 22.292 1.00 96.69 785 LEU A C 1
ATOM 6265 O O . LEU A 1 785 ? -7.765 -8.718 22.985 1.00 96.69 785 LEU A O 1
ATOM 6269 N N . PHE A 1 786 ? -6.340 -8.468 21.266 1.00 95.88 786 PHE A N 1
ATOM 6270 C CA . PHE A 1 786 ? -6.878 -7.176 20.845 1.00 95.88 786 PHE A CA 1
ATOM 6271 C C . PHE A 1 786 ? -8.320 -7.309 20.329 1.00 95.88 786 PHE A C 1
ATOM 6273 O O . PHE A 1 786 ? -9.202 -6.551 20.736 1.00 95.88 786 PHE A O 1
ATOM 6280 N N . GLN A 1 787 ? -8.586 -8.317 19.493 1.00 94.12 787 GLN A N 1
ATOM 6281 C CA . GLN A 1 787 ? -9.925 -8.644 18.995 1.00 94.12 787 GLN A CA 1
ATOM 6282 C C . GLN A 1 787 ? -10.888 -8.999 20.131 1.00 94.12 787 GLN A C 1
ATOM 6284 O O . GLN A 1 787 ? -12.021 -8.518 20.146 1.00 94.12 787 GLN A O 1
ATOM 6289 N N . PHE A 1 788 ? -10.441 -9.777 21.122 1.00 95.31 788 PHE A N 1
ATOM 6290 C CA . PHE A 1 788 ? -11.219 -10.067 22.325 1.00 95.31 788 PHE A CA 1
ATOM 6291 C C . PHE A 1 788 ? -11.570 -8.774 23.071 1.00 95.31 788 PHE A C 1
ATOM 6293 O O . PHE A 1 788 ? -12.719 -8.568 23.465 1.00 95.31 788 PHE A O 1
ATOM 6300 N N . ALA A 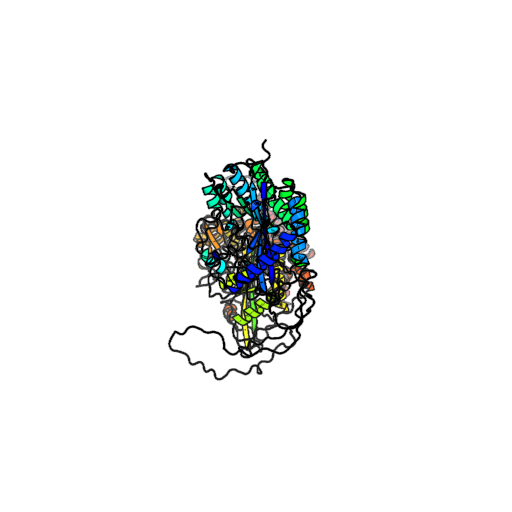1 789 ? -10.610 -7.861 23.230 1.00 95.62 789 ALA A N 1
ATOM 6301 C CA . ALA A 1 789 ? -10.874 -6.591 23.888 1.00 95.62 789 ALA A CA 1
ATOM 6302 C C . ALA A 1 789 ? -11.897 -5.725 23.133 1.00 95.62 789 ALA A C 1
ATOM 6304 O O . ALA A 1 789 ? -12.710 -5.055 23.768 1.00 95.62 789 ALA A O 1
ATOM 6305 N N . ASP A 1 790 ? -11.899 -5.763 21.802 1.00 93.12 790 ASP A N 1
ATOM 6306 C CA . ASP A 1 790 ? -12.830 -5.004 20.960 1.00 93.12 790 ASP A CA 1
ATOM 6307 C C . ASP A 1 790 ? -14.229 -5.631 20.919 1.00 93.12 790 ASP A C 1
ATOM 6309 O O . ASP A 1 790 ? -15.215 -4.955 21.208 1.00 93.12 790 ASP A O 1
ATOM 6313 N N . GLN A 1 791 ? -14.317 -6.933 20.645 1.00 91.38 791 GLN A N 1
ATOM 6314 C CA . GLN A 1 791 ? -15.565 -7.594 20.246 1.00 91.38 791 GLN A CA 1
ATOM 6315 C C . GLN A 1 791 ? -16.213 -8.443 21.341 1.00 91.38 791 GLN A C 1
ATOM 6317 O O . GLN A 1 791 ? -17.412 -8.720 21.272 1.00 91.38 791 GLN A O 1
ATOM 6322 N N . ALA A 1 792 ? -15.461 -8.889 22.352 1.00 91.69 792 ALA A N 1
ATOM 6323 C CA . ALA A 1 792 ? -16.011 -9.818 23.331 1.00 91.69 792 ALA A CA 1
ATOM 6324 C C . ALA A 1 792 ? -17.072 -9.144 24.213 1.00 91.69 792 ALA A C 1
ATOM 6326 O O . ALA A 1 792 ? -16.893 -8.029 24.720 1.00 91.69 792 ALA A O 1
ATOM 6327 N N . SER A 1 793 ? -18.175 -9.864 24.428 1.00 92.00 793 SER A N 1
ATOM 6328 C CA . SER A 1 793 ? -19.271 -9.413 25.281 1.00 92.00 793 SER A CA 1
ATOM 6329 C C . SER A 1 793 ? -18.853 -9.362 26.759 1.00 92.00 793 SER A C 1
ATOM 6331 O O . SER A 1 793 ? -17.966 -10.116 27.173 1.00 92.00 793 SER A O 1
ATOM 6333 N N . PRO A 1 794 ? -19.532 -8.554 27.594 1.00 92.75 794 PRO A N 1
ATOM 6334 C CA . PRO A 1 794 ? -19.341 -8.553 29.048 1.00 92.75 794 PRO A CA 1
ATOM 6335 C C . PRO A 1 794 ? -19.325 -9.964 29.671 1.00 92.75 794 PRO A C 1
ATOM 6337 O O . PRO A 1 794 ? -18.489 -10.289 30.510 1.00 92.75 794 PRO A O 1
ATOM 6340 N N . THR A 1 795 ? -20.189 -10.868 29.195 1.00 91.50 795 THR A N 1
ATOM 6341 C CA . THR A 1 795 ? -20.245 -12.260 29.669 1.00 91.50 795 THR A CA 1
ATOM 6342 C C . THR A 1 795 ? -18.980 -13.058 29.351 1.00 91.50 795 THR A C 1
ATOM 6344 O O . THR A 1 795 ? -18.544 -13.859 30.175 1.00 91.50 795 THR A O 1
ATOM 6347 N N . ALA A 1 796 ? -18.373 -12.851 28.180 1.00 92.00 796 ALA A N 1
ATOM 6348 C CA . ALA A 1 796 ? -17.122 -13.518 27.828 1.00 92.00 796 ALA A CA 1
ATOM 6349 C C . ALA A 1 796 ? -15.978 -13.063 28.748 1.00 92.00 796 ALA A C 1
ATOM 6351 O O . ALA A 1 796 ? -15.212 -13.890 29.240 1.00 92.00 796 ALA A O 1
ATOM 6352 N N . TRP A 1 797 ? -15.920 -11.770 29.072 1.00 95.00 797 TRP A N 1
ATOM 6353 C CA . TRP A 1 797 ? -14.954 -11.221 30.025 1.00 95.00 797 TRP A CA 1
ATOM 6354 C C . TRP A 1 797 ? -15.094 -11.810 31.434 1.00 95.00 797 TRP A C 1
ATOM 6356 O O . TRP A 1 797 ? -14.092 -12.161 32.060 1.00 95.00 797 TRP A O 1
ATOM 6366 N N . MET A 1 798 ? -16.333 -12.007 31.892 1.00 92.75 798 MET A N 1
ATOM 6367 C CA . MET A 1 798 ? -16.637 -12.625 33.189 1.00 92.75 798 MET A CA 1
ATOM 6368 C C . MET A 1 798 ? -16.115 -14.065 33.323 1.00 92.75 798 MET A C 1
ATOM 6370 O O . MET A 1 798 ? -15.878 -14.522 34.439 1.00 92.75 798 MET A O 1
ATOM 6374 N N . SER A 1 799 ? -15.906 -14.773 32.208 1.00 92.31 799 SER A N 1
ATOM 6375 C CA . SER A 1 799 ? -15.252 -16.092 32.165 1.00 92.31 799 SER A CA 1
ATOM 6376 C C . SER A 1 799 ? -13.734 -15.984 31.975 1.00 92.31 799 SER A C 1
ATOM 6378 O O . SER A 1 799 ? -12.953 -16.691 32.622 1.00 92.31 799 SER A O 1
ATOM 6380 N N . PHE A 1 800 ? -13.304 -15.071 31.106 1.00 94.44 800 PHE A N 1
ATOM 6381 C CA . PHE A 1 800 ? -11.911 -14.947 30.698 1.00 94.44 800 PHE A CA 1
ATOM 6382 C C . PHE A 1 800 ? -11.013 -14.420 31.815 1.00 94.44 800 PHE A C 1
ATOM 6384 O O . PHE A 1 800 ? -9.985 -15.028 32.119 1.00 94.44 800 PHE A O 1
ATOM 6391 N N . VAL A 1 801 ? -11.418 -13.332 32.480 1.00 95.19 801 VAL A N 1
ATOM 6392 C CA . VAL A 1 801 ? -10.611 -12.686 33.527 1.00 95.19 801 VAL A CA 1
ATOM 6393 C C . VAL A 1 801 ? -10.296 -13.659 34.676 1.00 95.19 801 VAL A C 1
ATOM 6395 O O . VAL A 1 801 ? -9.118 -13.833 34.989 1.00 95.19 801 VAL A O 1
ATOM 6398 N N . PRO A 1 802 ? -11.265 -14.393 35.263 1.00 93.06 802 PRO A N 1
ATOM 6399 C CA . PRO A 1 802 ? -10.955 -15.380 36.298 1.00 93.06 802 PRO A CA 1
ATOM 6400 C C . PRO A 1 802 ? -10.082 -16.540 35.812 1.00 93.06 802 PRO A C 1
ATOM 6402 O O . PRO A 1 802 ? -9.411 -17.165 36.630 1.00 93.06 802 PRO A O 1
ATOM 6405 N N . THR A 1 803 ? -10.093 -16.857 34.513 1.00 92.31 803 THR A N 1
ATOM 6406 C CA . THR A 1 803 ? -9.212 -17.884 33.938 1.00 92.31 803 THR A CA 1
ATOM 6407 C C . THR A 1 803 ? -7.761 -17.414 33.994 1.00 92.31 803 THR A C 1
ATOM 6409 O O . THR A 1 803 ? -6.921 -18.084 34.586 1.00 92.31 803 THR A O 1
ATOM 6412 N N . VAL A 1 804 ? -7.459 -16.235 33.444 1.00 91.56 804 VAL A N 1
ATOM 6413 C CA . VAL A 1 804 ? -6.073 -15.742 33.374 1.00 91.56 804 VAL A CA 1
ATOM 6414 C C . VAL A 1 804 ? -5.494 -15.370 34.741 1.00 91.56 804 VAL A C 1
ATOM 6416 O O . VAL A 1 804 ? -4.303 -15.576 34.969 1.00 91.56 804 VAL A O 1
ATOM 6419 N N . LEU A 1 805 ? -6.334 -14.936 35.690 1.00 90.62 805 LEU A N 1
ATOM 6420 C CA . LEU A 1 805 ? -5.916 -14.637 37.067 1.00 90.62 805 LEU A CA 1
ATOM 6421 C C . LEU A 1 805 ? -5.471 -15.873 37.868 1.00 90.62 805 LEU A C 1
ATOM 6423 O O . LEU A 1 805 ? -4.822 -15.724 38.901 1.00 90.62 805 LEU A O 1
ATOM 6427 N N . GLN A 1 806 ? -5.774 -17.093 37.408 1.00 89.25 806 GLN A N 1
ATOM 6428 C CA . GLN A 1 806 ? -5.241 -18.317 38.024 1.00 89.25 806 GLN A CA 1
ATOM 6429 C C . GLN A 1 806 ? -3.740 -18.494 37.760 1.00 89.25 806 GLN A C 1
ATOM 6431 O O . GLN A 1 806 ? -3.071 -19.234 38.485 1.00 89.25 806 GLN A O 1
ATOM 6436 N N . CYS A 1 807 ? -3.190 -17.814 36.748 1.00 86.06 807 CYS A N 1
ATOM 6437 C CA . CYS A 1 807 ? -1.772 -17.889 36.436 1.00 86.06 807 CYS A CA 1
ATOM 6438 C C . CYS A 1 807 ? -0.951 -17.059 37.430 1.00 86.06 807 CYS A C 1
ATOM 6440 O O . CYS A 1 807 ? -1.019 -15.829 37.464 1.00 86.06 807 CYS A O 1
ATOM 6442 N N . GLN A 1 808 ? -0.129 -17.738 38.228 1.00 74.50 808 GLN A N 1
ATOM 6443 C CA . GLN A 1 808 ? 0.723 -17.087 39.218 1.00 74.50 808 GLN A CA 1
ATOM 6444 C C . GLN A 1 808 ? 1.976 -16.471 38.579 1.00 74.50 808 GLN A C 1
ATOM 6446 O O . GLN A 1 808 ? 2.490 -16.932 37.559 1.00 74.50 808 GLN A O 1
ATOM 6451 N N . SER A 1 809 ? 2.533 -15.456 39.238 1.00 66.88 809 SER A N 1
ATOM 6452 C CA . SER A 1 809 ? 3.788 -14.790 38.857 1.00 66.88 809 SER A CA 1
ATOM 6453 C C . SER A 1 809 ? 5.031 -15.679 38.990 1.00 66.88 809 SER A C 1
ATOM 6455 O O . SER A 1 809 ? 6.104 -15.328 38.505 1.00 66.88 809 SER A O 1
ATOM 6457 N N . SER A 1 810 ? 4.890 -16.855 39.606 1.00 59.25 810 SER A N 1
ATOM 6458 C CA . SER A 1 810 ? 5.957 -17.822 39.852 1.00 59.25 810 SER A CA 1
ATOM 6459 C C . SER A 1 810 ? 6.416 -18.579 38.604 1.00 59.25 810 SER A C 1
ATOM 6461 O O . SER A 1 810 ? 7.236 -19.474 38.750 1.00 59.25 810 SER A O 1
ATOM 6463 N N . GLY A 1 811 ? 5.933 -18.260 37.398 1.00 53.78 811 GLY A N 1
ATOM 6464 C CA . GLY A 1 811 ? 6.457 -18.775 36.125 1.00 53.78 811 GLY A CA 1
ATOM 6465 C C . GLY A 1 811 ? 6.043 -20.202 35.747 1.00 53.78 811 GLY A C 1
ATOM 6466 O O . GLY A 1 811 ? 6.445 -20.670 34.689 1.00 53.78 811 GLY A O 1
ATOM 6467 N N . HIS A 1 812 ? 5.247 -20.896 36.565 1.00 68.25 812 HIS A N 1
ATOM 6468 C CA . HIS A 1 812 ? 4.604 -22.148 36.159 1.00 68.25 812 HIS A CA 1
ATOM 6469 C C . HIS A 1 812 ? 3.190 -21.869 35.653 1.00 68.25 812 HIS A C 1
ATOM 6471 O O . HIS A 1 812 ? 2.334 -21.411 36.409 1.00 68.25 812 HIS A O 1
ATOM 6477 N N . CYS A 1 813 ? 2.963 -22.153 34.371 1.00 82.06 813 CYS A N 1
ATOM 6478 C CA . CYS A 1 813 ? 1.643 -22.105 33.759 1.00 82.06 813 CYS A CA 1
ATOM 6479 C C . CYS A 1 813 ? 0.952 -23.461 33.916 1.00 82.06 813 CYS A C 1
ATOM 6481 O O . CYS A 1 813 ? 1.489 -24.485 33.487 1.00 82.06 813 CYS A O 1
ATOM 6483 N N . ASP A 1 814 ? -0.230 -23.479 34.531 1.00 88.12 814 ASP A N 1
ATOM 6484 C CA . ASP A 1 814 ? -1.075 -24.673 34.543 1.00 88.12 814 ASP A CA 1
ATOM 6485 C C . ASP A 1 814 ? -1.593 -24.930 33.119 1.00 88.12 814 ASP A C 1
ATOM 6487 O O . ASP A 1 814 ? -2.234 -24.073 32.505 1.00 88.12 814 ASP A O 1
ATOM 6491 N N . LEU A 1 815 ? -1.328 -26.127 32.591 1.00 91.12 815 LEU A N 1
ATOM 6492 C CA . LEU A 1 815 ? -1.675 -26.491 31.218 1.00 91.12 815 LEU A CA 1
ATOM 6493 C C . LEU A 1 815 ? -3.193 -26.505 30.963 1.00 91.12 815 LEU A C 1
ATOM 6495 O O . LEU A 1 815 ? -3.609 -26.331 29.818 1.00 91.12 815 LEU A O 1
ATOM 6499 N N . ASN A 1 816 ? -4.031 -26.691 31.987 1.00 90.62 816 ASN A N 1
ATOM 6500 C CA . ASN A 1 816 ? -5.488 -26.582 31.859 1.00 90.62 816 ASN A CA 1
ATOM 6501 C C . ASN A 1 816 ? -5.928 -25.120 31.757 1.00 90.62 816 ASN A C 1
ATOM 6503 O O . ASN A 1 816 ? -6.846 -24.798 30.996 1.00 90.62 816 ASN A O 1
ATOM 6507 N N . VAL A 1 817 ? -5.253 -24.234 32.494 1.00 92.38 817 VAL A N 1
ATOM 6508 C CA . VAL A 1 817 ? -5.485 -22.788 32.415 1.00 92.38 817 VAL A CA 1
ATOM 6509 C C . VAL A 1 817 ? -5.045 -22.281 31.042 1.00 92.38 817 VAL A C 1
ATOM 6511 O O . VAL A 1 817 ? -5.815 -21.576 30.394 1.00 92.38 817 VAL A O 1
ATOM 6514 N N . LEU A 1 818 ? -3.883 -22.721 30.542 1.00 93.81 818 LEU A N 1
ATOM 6515 C CA . LEU A 1 818 ? -3.418 -22.430 29.181 1.00 93.81 818 LEU A CA 1
ATOM 6516 C C . LEU A 1 818 ? -4.423 -22.894 28.120 1.00 93.81 818 LEU A C 1
ATOM 6518 O O . LEU A 1 818 ? -4.775 -22.129 27.225 1.00 93.81 818 LEU A O 1
ATOM 6522 N N . ARG A 1 819 ? -4.930 -24.129 28.233 1.00 94.12 819 ARG A N 1
ATOM 6523 C CA . ARG A 1 819 ? -5.933 -24.653 27.295 1.00 94.12 819 ARG A CA 1
ATOM 6524 C C . ARG A 1 819 ? -7.192 -23.794 27.283 1.00 94.12 819 ARG A C 1
ATOM 6526 O O . ARG A 1 819 ? -7.691 -23.438 26.223 1.00 94.12 819 ARG A O 1
ATOM 6533 N N . SER A 1 820 ? -7.688 -23.451 28.470 1.00 93.25 820 SER A N 1
ATOM 6534 C CA . SER A 1 820 ? -8.893 -22.633 28.631 1.00 93.25 820 SER A CA 1
ATOM 6535 C C . SER A 1 820 ? -8.695 -21.213 28.103 1.00 93.25 820 SER A C 1
ATOM 6537 O O . SER A 1 820 ? -9.625 -20.639 27.541 1.00 93.25 820 SER A O 1
ATOM 6539 N N . PHE A 1 821 ? -7.497 -20.652 28.268 1.00 94.69 821 PHE A N 1
ATOM 6540 C CA . PHE A 1 821 ? -7.103 -19.360 27.713 1.00 94.69 821 PHE A CA 1
ATOM 6541 C C . PHE A 1 821 ? -7.128 -19.380 26.178 1.00 94.69 821 PHE A C 1
ATOM 6543 O O . PHE A 1 821 ? -7.796 -18.545 25.576 1.00 94.69 821 PHE A O 1
ATOM 6550 N N . LEU A 1 822 ? -6.495 -20.375 25.550 1.00 94.81 822 LEU A N 1
ATOM 6551 C CA . LEU A 1 822 ? -6.455 -20.504 24.090 1.00 94.81 822 LEU A CA 1
ATOM 6552 C C . LEU A 1 822 ? -7.835 -20.783 23.482 1.00 94.81 822 LEU A C 1
ATOM 6554 O O . LEU A 1 822 ? -8.198 -20.149 22.496 1.00 94.81 822 LEU A O 1
ATOM 6558 N N . ILE A 1 823 ? -8.644 -21.657 24.096 1.00 92.88 823 ILE A N 1
ATOM 6559 C CA . ILE A 1 823 ? -10.025 -21.924 23.650 1.00 92.88 823 ILE A CA 1
ATOM 6560 C C . ILE A 1 823 ? -10.857 -20.638 23.649 1.00 92.88 823 ILE A C 1
ATOM 6562 O O . ILE A 1 823 ? -11.573 -20.369 22.688 1.00 92.88 823 ILE A O 1
ATOM 6566 N N . GLN A 1 824 ? -10.763 -19.825 24.706 1.00 92.44 824 GLN A N 1
ATOM 6567 C CA . GLN A 1 824 ? -11.529 -18.577 24.799 1.00 92.44 824 GLN A CA 1
ATOM 6568 C C . GLN A 1 824 ? -11.079 -17.510 23.787 1.00 92.44 824 GLN A C 1
ATOM 6570 O O . GLN A 1 824 ? -11.835 -16.576 23.532 1.00 92.44 824 GLN A O 1
ATOM 6575 N N . LEU A 1 825 ? -9.889 -17.661 23.198 1.00 92.81 825 LEU A N 1
ATOM 6576 C CA . LEU A 1 825 ? -9.374 -16.818 22.117 1.00 92.81 825 LEU A CA 1
ATOM 6577 C C . LEU A 1 825 ? -9.560 -17.433 20.719 1.00 92.81 825 LEU A C 1
ATOM 6579 O O . LEU A 1 825 ? -9.170 -16.803 19.744 1.00 92.81 825 LEU A O 1
ATOM 6583 N N . GLY A 1 826 ? -10.133 -18.638 20.601 1.00 91.12 826 GLY A N 1
ATOM 6584 C CA . GLY A 1 826 ? -10.272 -19.331 19.313 1.00 91.12 826 GLY A CA 1
ATOM 6585 C C . GLY A 1 826 ? -8.957 -19.904 18.762 1.00 91.12 826 GLY A C 1
ATOM 6586 O O . GLY A 1 826 ? -8.810 -20.052 17.552 1.00 91.12 826 GLY A O 1
ATOM 6587 N N . LEU A 1 827 ? -7.993 -20.207 19.639 1.00 93.31 827 LEU A N 1
ATOM 6588 C CA . LEU A 1 827 ? -6.642 -20.691 19.312 1.00 93.31 827 LEU A CA 1
ATOM 6589 C C . LEU A 1 827 ? -6.365 -22.094 19.882 1.00 93.31 827 LEU A C 1
ATOM 6591 O O . LEU A 1 827 ? -5.233 -22.438 20.218 1.00 93.31 827 LEU A O 1
ATOM 6595 N N . ASP A 1 828 ? -7.396 -22.918 20.041 1.00 90.81 828 ASP A N 1
ATOM 6596 C CA . ASP A 1 828 ? -7.291 -24.260 20.623 1.00 90.81 828 ASP A CA 1
ATOM 6597 C C . ASP A 1 828 ? -6.384 -25.202 19.817 1.00 90.81 828 ASP A C 1
ATOM 6599 O O . ASP A 1 828 ? -5.653 -25.999 20.406 1.00 90.81 828 ASP A O 1
ATOM 6603 N N . ASN A 1 829 ? -6.351 -25.039 18.494 1.00 90.62 829 ASN A N 1
ATOM 6604 C CA . ASN A 1 829 ? -5.439 -25.755 17.598 1.00 90.62 829 ASN A CA 1
ATOM 6605 C C . ASN A 1 829 ? -3.946 -25.466 17.868 1.00 90.62 829 ASN A C 1
ATOM 6607 O O . ASN A 1 829 ? -3.089 -26.224 17.418 1.00 90.62 829 ASN A O 1
ATOM 6611 N N . ASP A 1 830 ? -3.612 -24.402 18.611 1.00 93.62 830 ASP A N 1
ATOM 6612 C CA . ASP A 1 830 ? -2.229 -24.090 19.005 1.00 93.62 830 ASP A CA 1
ATOM 6613 C C . ASP A 1 830 ? -1.808 -24.739 20.324 1.00 93.62 830 ASP A C 1
ATOM 6615 O O . ASP A 1 830 ? -0.680 -24.535 20.778 1.00 93.62 830 ASP A O 1
ATOM 6619 N N . TYR A 1 831 ? -2.703 -25.482 20.979 1.00 95.06 831 TYR A N 1
ATOM 6620 C CA . TYR A 1 831 ? -2.469 -25.958 22.338 1.00 95.06 831 TYR A CA 1
ATOM 6621 C C . TYR A 1 831 ? -1.168 -26.752 22.477 1.00 95.06 831 TYR A C 1
ATOM 6623 O O . TYR A 1 831 ? -0.359 -26.433 23.347 1.00 95.06 831 TYR A O 1
ATOM 6631 N N . ASP A 1 832 ? -0.935 -27.731 21.603 1.00 95.50 832 ASP A N 1
ATOM 6632 C CA . ASP A 1 832 ? 0.245 -28.597 21.689 1.00 95.50 832 ASP A CA 1
ATOM 6633 C C . ASP A 1 832 ? 1.549 -27.806 21.503 1.00 95.50 832 ASP A C 1
ATOM 6635 O O . ASP A 1 832 ? 2.498 -27.985 22.269 1.00 95.50 832 ASP A O 1
ATOM 6639 N N . PHE A 1 833 ? 1.557 -26.845 20.572 1.00 96.38 833 PHE A N 1
ATOM 6640 C CA . PHE A 1 833 ? 2.686 -25.938 20.364 1.00 96.38 833 PHE A CA 1
ATOM 6641 C C . PHE A 1 833 ? 3.009 -25.136 21.635 1.00 96.38 833 PHE A C 1
ATOM 6643 O O . PHE A 1 833 ? 4.152 -25.120 22.105 1.00 96.38 833 PHE A O 1
ATOM 6650 N N . TRP A 1 834 ? 2.001 -24.488 22.232 1.00 95.88 834 TRP A N 1
ATOM 6651 C CA . TRP A 1 834 ? 2.207 -23.666 23.428 1.00 95.88 834 TRP A CA 1
ATOM 6652 C C . TRP A 1 834 ? 2.577 -24.500 24.652 1.00 95.88 834 TRP A C 1
ATOM 6654 O O . TRP A 1 834 ? 3.386 -24.061 25.469 1.00 95.88 834 TRP A O 1
ATOM 6664 N N . VAL A 1 835 ? 2.036 -25.711 24.776 1.00 94.31 835 VAL A N 1
ATOM 6665 C CA . VAL A 1 835 ? 2.400 -26.655 25.837 1.00 94.31 835 VAL A CA 1
ATOM 6666 C C . VAL A 1 835 ? 3.880 -27.024 25.743 1.00 94.31 835 VAL A C 1
ATOM 6668 O O . VAL A 1 835 ? 4.594 -26.962 26.749 1.00 94.31 835 VAL A O 1
ATOM 6671 N N . ASP A 1 836 ? 4.366 -27.373 24.553 1.00 94.06 836 ASP A N 1
ATOM 6672 C CA . ASP A 1 836 ? 5.775 -27.711 24.353 1.00 94.06 836 ASP A CA 1
ATOM 6673 C C . ASP A 1 836 ? 6.689 -26.520 24.622 1.00 94.06 836 ASP A C 1
ATOM 6675 O O . ASP A 1 836 ? 7.739 -26.664 25.255 1.00 94.06 836 ASP A O 1
ATOM 6679 N N . ARG A 1 837 ? 6.260 -25.321 24.234 1.00 92.56 837 ARG A N 1
ATOM 6680 C CA . ARG A 1 837 ? 6.969 -24.086 24.557 1.00 92.56 837 ARG A CA 1
ATOM 6681 C C . ARG A 1 837 ? 7.038 -23.824 26.064 1.00 92.56 837 ARG A C 1
ATOM 6683 O O . ARG A 1 837 ? 8.130 -23.586 26.577 1.00 92.56 837 ARG A O 1
ATOM 6690 N N . VAL A 1 838 ? 5.925 -23.937 26.792 1.00 90.94 838 VAL A N 1
ATOM 6691 C CA . VAL A 1 838 ? 5.896 -23.788 28.261 1.00 90.94 838 VAL A CA 1
ATOM 6692 C C . VAL A 1 838 ? 6.825 -24.798 28.934 1.00 90.94 838 VAL A C 1
ATOM 6694 O O . VAL A 1 838 ? 7.546 -24.441 29.870 1.00 90.94 838 VAL A O 1
ATOM 6697 N N . ARG A 1 839 ? 6.857 -26.049 28.455 1.00 89.44 839 ARG A N 1
ATOM 6698 C CA . ARG A 1 839 ? 7.772 -27.081 28.967 1.00 89.44 839 ARG A CA 1
ATOM 6699 C C . ARG A 1 839 ? 9.235 -26.706 28.733 1.00 89.44 839 ARG A C 1
ATOM 6701 O O . ARG A 1 839 ? 10.011 -26.769 29.684 1.00 89.44 839 ARG A O 1
ATOM 6708 N N . LYS A 1 840 ? 9.596 -26.278 27.516 1.00 86.94 840 LYS A N 1
ATOM 6709 C CA . LYS A 1 840 ? 10.961 -25.833 27.169 1.00 86.94 840 LYS A CA 1
ATOM 6710 C C . LYS A 1 840 ? 11.404 -24.660 28.048 1.00 86.94 840 LYS A C 1
ATOM 6712 O O . LYS A 1 840 ? 12.465 -24.714 28.657 1.00 86.94 840 LYS A O 1
ATOM 6717 N N . ILE A 1 841 ? 10.555 -23.643 28.192 1.00 85.12 841 ILE A N 1
ATOM 6718 C CA . ILE A 1 841 ? 10.823 -22.449 29.011 1.00 85.12 841 ILE A CA 1
ATOM 6719 C C . ILE A 1 841 ? 10.965 -22.801 30.497 1.00 85.12 841 ILE A C 1
ATOM 6721 O O . ILE A 1 841 ? 11.828 -22.259 31.184 1.00 85.12 841 ILE A O 1
ATOM 6725 N N . SER A 1 842 ? 10.150 -23.733 31.001 1.00 77.38 842 SER A N 1
ATOM 6726 C CA . SER A 1 842 ? 10.199 -24.169 32.404 1.00 77.38 842 SER A CA 1
ATOM 6727 C C . SER A 1 842 ? 11.496 -24.900 32.769 1.00 77.38 842 SER A C 1
ATOM 6729 O O . SER A 1 842 ? 11.831 -24.976 33.950 1.00 77.38 842 SER A O 1
ATOM 6731 N N . GLN A 1 843 ? 12.210 -25.448 31.780 1.00 76.06 843 GLN A N 1
ATOM 6732 C CA . GLN A 1 843 ? 13.502 -26.116 31.963 1.00 76.06 843 GLN A CA 1
ATOM 6733 C C . GLN A 1 843 ? 14.682 -25.129 31.954 1.00 76.06 843 GLN A C 1
ATOM 6735 O O . GLN A 1 843 ? 15.762 -25.470 32.437 1.00 76.06 843 GLN A O 1
ATOM 6740 N N . THR A 1 844 ? 14.490 -23.903 31.457 1.00 70.38 844 THR A N 1
ATOM 6741 C CA . THR A 1 844 ? 15.525 -22.863 31.441 1.00 70.38 844 THR A CA 1
ATOM 6742 C C . THR A 1 844 ? 15.774 -22.319 32.860 1.00 70.38 844 THR A C 1
ATOM 6744 O O . THR A 1 844 ? 14.816 -21.979 33.565 1.00 70.38 844 THR A O 1
ATOM 6747 N N . PRO A 1 845 ? 17.038 -22.182 33.313 1.00 63.25 845 PRO A N 1
ATOM 6748 C CA . PRO A 1 845 ? 17.352 -21.631 34.630 1.00 63.25 845 PRO A CA 1
ATOM 6749 C C . PRO A 1 845 ? 16.765 -20.229 34.830 1.00 63.25 845 PRO A C 1
ATOM 6751 O O . PRO A 1 845 ? 16.908 -19.348 33.983 1.00 63.25 845 PRO A O 1
ATOM 6754 N N . ARG A 1 846 ? 16.133 -19.991 35.985 1.00 60.56 846 ARG A N 1
ATOM 6755 C CA . ARG A 1 846 ? 15.595 -18.667 36.328 1.00 60.56 846 ARG A CA 1
ATOM 6756 C C . ARG A 1 846 ? 16.731 -17.716 36.682 1.00 60.56 846 ARG A C 1
ATOM 6758 O O . ARG A 1 846 ? 17.427 -17.917 37.675 1.00 60.56 846 ARG A O 1
ATOM 6765 N N . LEU A 1 847 ? 16.887 -16.660 35.892 1.00 57.94 847 LEU A N 1
ATOM 6766 C CA . LEU A 1 847 ? 17.804 -15.567 36.197 1.00 57.94 847 LEU A CA 1
ATOM 6767 C C . LEU A 1 847 ? 17.168 -14.625 37.230 1.00 57.94 847 LEU A C 1
ATOM 6769 O O . LEU A 1 847 ? 15.977 -14.325 37.165 1.00 57.94 847 LEU A O 1
ATOM 6773 N N . SER A 1 848 ? 17.956 -14.175 38.208 1.00 52.81 848 SER A N 1
ATOM 6774 C CA . SER A 1 848 ? 17.537 -13.152 39.171 1.00 52.81 848 SER A CA 1
ATOM 6775 C C . SER A 1 848 ? 17.638 -11.748 38.554 1.00 52.81 848 SER A C 1
ATOM 6777 O O . SER A 1 848 ? 18.415 -11.519 37.625 1.00 52.81 848 SER A O 1
ATOM 6779 N N . ARG A 1 849 ? 16.902 -10.772 39.104 1.00 50.12 849 ARG A N 1
ATOM 6780 C CA . ARG A 1 849 ? 16.940 -9.362 38.659 1.00 50.12 849 ARG A CA 1
ATOM 6781 C C . ARG A 1 849 ? 18.367 -8.780 38.657 1.00 50.12 849 ARG A C 1
ATOM 6783 O O . ARG A 1 849 ? 18.763 -8.153 37.683 1.00 50.12 849 ARG A O 1
ATOM 6790 N N . LEU A 1 850 ? 19.167 -9.087 39.686 1.00 47.00 850 LEU A N 1
ATOM 6791 C CA . LEU A 1 850 ? 20.586 -8.693 39.803 1.00 47.00 850 LEU A CA 1
ATOM 6792 C C . LEU A 1 850 ? 21.479 -9.312 38.710 1.00 47.00 850 LEU A C 1
ATOM 6794 O O . LEU A 1 850 ? 22.429 -8.685 38.246 1.00 47.00 850 LEU A O 1
ATOM 6798 N N . ASN A 1 851 ? 21.154 -10.524 38.254 1.00 48.56 851 ASN A N 1
ATOM 6799 C CA . ASN A 1 851 ? 21.871 -11.173 37.157 1.00 48.56 851 ASN A CA 1
ATOM 6800 C C . ASN A 1 851 ? 21.452 -10.638 35.780 1.00 48.56 851 ASN A C 1
ATOM 6802 O O . ASN A 1 851 ? 22.141 -10.911 34.807 1.00 48.56 851 ASN A O 1
ATOM 6806 N N . THR A 1 852 ? 20.346 -9.890 35.675 1.00 48.72 852 THR A N 1
ATOM 6807 C CA . THR A 1 852 ? 19.802 -9.433 34.384 1.00 48.72 852 THR A CA 1
ATOM 6808 C C . THR A 1 852 ? 20.410 -8.101 33.934 1.00 48.72 852 THR A C 1
ATOM 6810 O O . THR A 1 852 ? 20.686 -7.944 32.750 1.00 48.72 852 THR A O 1
ATOM 6813 N N . GLU A 1 853 ? 20.727 -7.178 34.852 1.00 46.53 853 GLU A N 1
ATOM 6814 C CA . GLU A 1 853 ? 21.485 -5.951 34.523 1.00 46.53 853 GLU A CA 1
ATOM 6815 C C . GLU A 1 853 ? 22.900 -6.265 34.009 1.00 46.53 853 GLU A C 1
ATOM 6817 O O . GLU A 1 853 ? 23.406 -5.604 33.103 1.00 46.53 853 GLU A O 1
ATOM 6822 N N . SER A 1 854 ? 23.523 -7.321 34.543 1.00 44.97 854 SER A N 1
ATOM 6823 C CA . SER A 1 854 ? 24.788 -7.846 34.019 1.00 44.97 854 SER A CA 1
ATOM 6824 C C . SER A 1 854 ? 24.606 -8.621 32.708 1.00 44.97 854 SER A C 1
ATOM 6826 O O . SER A 1 854 ? 25.500 -8.571 31.870 1.00 44.97 854 SER A O 1
ATOM 6828 N N . PHE A 1 855 ? 23.454 -9.269 32.485 1.00 47.06 855 PHE A N 1
ATOM 6829 C CA . PHE A 1 855 ? 23.108 -9.954 31.228 1.00 47.06 855 PHE A CA 1
ATOM 6830 C C . PHE A 1 855 ? 22.855 -8.982 30.066 1.00 47.06 855 PHE A C 1
ATOM 6832 O O . PHE A 1 855 ? 23.303 -9.248 28.959 1.00 47.06 855 PHE A O 1
ATOM 6839 N N . GLN A 1 856 ? 22.204 -7.837 30.317 1.00 52.78 856 GLN A N 1
ATOM 6840 C CA . GLN A 1 856 ? 21.908 -6.812 29.300 1.00 52.78 856 GLN A CA 1
ATOM 6841 C C . GLN A 1 856 ? 23.165 -6.159 28.701 1.00 52.78 856 GLN A C 1
ATOM 6843 O O . GLN A 1 856 ? 23.115 -5.589 27.619 1.00 52.78 856 GLN A O 1
ATOM 6848 N N . ARG A 1 857 ? 24.301 -6.224 29.404 1.00 53.59 857 ARG A N 1
ATOM 6849 C CA . ARG A 1 857 ? 25.597 -5.708 28.930 1.00 53.59 857 ARG A CA 1
ATOM 6850 C C . ARG A 1 857 ? 26.577 -6.814 28.559 1.00 53.59 857 ARG A C 1
ATOM 6852 O O . ARG A 1 857 ? 27.715 -6.522 28.192 1.00 53.59 857 ARG A O 1
ATOM 6859 N N . LYS A 1 858 ? 26.187 -8.083 28.713 1.00 63.50 858 LYS A N 1
ATOM 6860 C CA . LYS A 1 858 ? 27.097 -9.193 28.465 1.00 63.50 858 LYS A CA 1
ATOM 6861 C C . LYS A 1 858 ? 27.176 -9.412 26.965 1.00 63.50 858 LYS A C 1
ATOM 6863 O O . LYS A 1 858 ? 26.181 -9.730 26.322 1.00 63.50 858 LYS A O 1
ATOM 6868 N N . ARG A 1 859 ? 28.383 -9.240 26.437 1.00 74.31 859 ARG A N 1
ATOM 6869 C CA . ARG A 1 859 ? 28.732 -9.614 25.072 1.00 74.31 859 ARG A CA 1
ATOM 6870 C C . ARG A 1 859 ? 28.199 -11.029 24.764 1.00 74.31 859 ARG A C 1
ATOM 6872 O O . ARG A 1 859 ? 28.370 -11.904 25.620 1.00 74.31 859 ARG A O 1
ATOM 6879 N N . PRO A 1 860 ? 27.580 -11.252 23.591 1.00 79.50 860 PRO A N 1
ATOM 6880 C CA . PRO A 1 860 ? 27.116 -12.567 23.171 1.00 79.50 860 PRO A CA 1
ATOM 6881 C C . PRO A 1 860 ? 28.241 -13.598 23.239 1.00 79.50 860 PRO A C 1
ATOM 6883 O O . PRO A 1 860 ? 29.404 -13.273 22.979 1.00 79.50 860 PRO A O 1
ATOM 6886 N N . ASP A 1 861 ? 27.888 -14.830 23.608 1.00 79.19 861 ASP A N 1
ATOM 6887 C CA . ASP A 1 861 ? 28.841 -15.938 23.637 1.00 79.19 861 ASP A CA 1
ATOM 6888 C C . ASP A 1 861 ? 29.447 -16.128 22.244 1.00 79.19 861 ASP A C 1
ATOM 6890 O O . ASP A 1 861 ? 28.714 -16.064 21.258 1.00 79.19 861 ASP A O 1
ATOM 6894 N N . LYS A 1 862 ? 30.766 -16.331 22.154 1.00 77.44 862 LYS A N 1
ATOM 6895 C CA . LYS A 1 862 ? 31.447 -16.555 20.869 1.00 77.44 862 LYS A CA 1
ATOM 6896 C C . LYS A 1 862 ? 30.957 -17.834 20.191 1.00 77.44 862 LYS A C 1
ATOM 6898 O O . LYS A 1 862 ? 30.967 -17.889 18.970 1.00 77.44 862 LYS A O 1
ATOM 6903 N N . ASP A 1 863 ? 30.465 -18.786 20.980 1.00 77.31 863 ASP A N 1
ATOM 6904 C CA . ASP A 1 863 ? 29.918 -20.054 20.500 1.00 77.31 863 ASP A CA 1
ATOM 6905 C C . ASP A 1 863 ? 28.395 -19.989 20.252 1.00 77.31 863 ASP A C 1
ATOM 6907 O O . ASP A 1 863 ? 27.745 -21.026 20.096 1.00 77.31 863 ASP A O 1
ATOM 6911 N N . LEU A 1 864 ? 27.780 -18.793 20.260 1.00 82.38 864 LEU A N 1
ATOM 6912 C CA . LEU A 1 864 ? 26.349 -18.653 19.970 1.00 82.38 864 LEU A CA 1
ATOM 6913 C C . LEU A 1 864 ? 26.069 -19.180 18.546 1.00 82.38 864 LEU A C 1
ATOM 6915 O O . LEU A 1 864 ? 26.644 -18.676 17.580 1.00 82.38 864 LEU A O 1
ATOM 6919 N N . PRO A 1 865 ? 25.190 -20.188 18.395 1.00 82.69 865 PRO A N 1
ATOM 6920 C CA . PRO A 1 865 ? 25.015 -20.863 17.121 1.00 82.69 865 PRO A CA 1
ATOM 6921 C C . PRO A 1 865 ? 24.320 -19.962 16.102 1.00 82.69 865 PRO A C 1
ATOM 6923 O O . PRO A 1 865 ? 23.338 -19.281 16.416 1.00 82.69 865 PRO A O 1
ATOM 6926 N N . ILE A 1 866 ? 24.783 -20.041 14.855 1.00 89.25 866 ILE A N 1
ATOM 6927 C CA . ILE A 1 866 ? 24.034 -19.534 13.707 1.00 89.25 866 ILE A CA 1
ATOM 6928 C C . ILE A 1 866 ? 22.743 -20.340 13.584 1.00 89.25 866 ILE A C 1
ATOM 6930 O O . ILE A 1 866 ? 22.727 -21.570 13.686 1.00 89.25 866 ILE A O 1
ATOM 6934 N N . LEU A 1 867 ? 21.636 -19.637 13.383 1.00 91.81 867 LEU A N 1
ATOM 6935 C CA . LEU A 1 867 ? 20.322 -20.254 13.314 1.00 91.81 867 LEU A CA 1
ATOM 6936 C C . LEU A 1 867 ? 20.213 -21.184 12.092 1.00 91.81 867 LEU A C 1
ATOM 6938 O O . LEU A 1 867 ? 20.747 -20.848 11.037 1.00 91.81 867 LEU A O 1
ATOM 6942 N N . PRO A 1 868 ? 19.534 -22.344 12.185 1.00 91.75 868 PRO A N 1
ATOM 6943 C CA . PRO A 1 868 ? 19.469 -23.313 11.083 1.00 91.75 868 PRO A CA 1
ATOM 6944 C C . PRO A 1 868 ? 18.602 -22.827 9.909 1.00 91.75 868 PRO A C 1
ATOM 6946 O O . PRO A 1 868 ? 17.906 -21.822 10.019 1.00 91.75 868 PRO A O 1
ATOM 6949 N N . PHE A 1 869 ? 18.586 -23.542 8.790 1.00 92.75 869 PHE A N 1
ATOM 6950 C CA . PHE A 1 869 ? 17.642 -23.274 7.697 1.00 92.75 869 PHE A CA 1
ATOM 6951 C C . PHE A 1 869 ? 16.182 -23.460 8.145 1.00 92.75 869 PHE A C 1
ATOM 6953 O O . PHE A 1 869 ? 15.899 -24.141 9.137 1.00 92.75 869 PHE A O 1
ATOM 6960 N N . VAL A 1 870 ? 15.254 -22.850 7.413 1.00 93.44 870 VAL A N 1
ATOM 6961 C CA . VAL A 1 870 ? 13.825 -23.170 7.474 1.00 93.44 870 VAL A CA 1
ATOM 6962 C C . VAL A 1 870 ? 13.544 -24.223 6.410 1.00 93.44 870 VAL A C 1
ATOM 6964 O O . VAL A 1 870 ? 13.691 -23.966 5.216 1.00 93.44 870 VAL A O 1
ATOM 6967 N N . ASP A 1 871 ? 13.142 -25.408 6.862 1.00 93.19 871 ASP A N 1
ATOM 6968 C CA . ASP A 1 871 ? 12.757 -26.519 5.995 1.00 93.19 871 ASP A CA 1
ATOM 6969 C C . ASP A 1 871 ? 11.520 -26.164 5.150 1.00 93.19 871 ASP A C 1
ATOM 6971 O O . ASP A 1 871 ? 10.524 -25.650 5.667 1.00 93.19 871 ASP A O 1
ATOM 6975 N N . GLU A 1 872 ? 11.574 -26.443 3.847 1.00 90.69 872 GLU A N 1
ATOM 6976 C CA . GLU A 1 872 ? 10.522 -26.060 2.898 1.00 90.69 872 GLU A CA 1
ATOM 6977 C C . GLU A 1 872 ? 9.201 -26.806 3.153 1.00 90.69 872 GLU A C 1
ATOM 6979 O O . GLU A 1 872 ? 8.123 -26.212 3.072 1.00 90.69 872 GLU A O 1
ATOM 6984 N N . SER A 1 873 ? 9.262 -28.084 3.552 1.00 92.62 873 SER A N 1
ATOM 6985 C CA . SER A 1 873 ? 8.071 -28.858 3.929 1.00 92.62 873 SER A CA 1
ATOM 6986 C C . SER A 1 873 ? 7.439 -28.305 5.208 1.00 92.62 873 SER A C 1
ATOM 6988 O O . SER A 1 873 ? 6.209 -28.263 5.339 1.00 92.62 873 SER A O 1
ATOM 6990 N N . HIS A 1 874 ? 8.259 -27.859 6.159 1.00 93.88 874 HIS A N 1
ATOM 6991 C CA . HIS A 1 874 ? 7.785 -27.188 7.362 1.00 93.88 874 HIS A CA 1
ATOM 6992 C C . HIS A 1 874 ? 7.135 -25.837 7.032 1.00 93.88 874 HIS A C 1
ATOM 6994 O O . HIS A 1 874 ? 6.012 -25.589 7.474 1.00 93.88 874 HIS A O 1
ATOM 7000 N N . ALA A 1 875 ? 7.764 -25.007 6.194 1.00 93.75 875 ALA A N 1
ATOM 7001 C CA . ALA A 1 875 ? 7.186 -23.741 5.737 1.00 93.75 875 ALA A CA 1
ATOM 7002 C C . ALA A 1 875 ? 5.847 -23.954 5.009 1.00 93.75 875 ALA A C 1
ATOM 7004 O O . ALA A 1 875 ? 4.869 -23.267 5.299 1.00 93.75 875 ALA A O 1
ATOM 7005 N N . HIS A 1 876 ? 5.752 -24.958 4.132 1.00 93.75 876 HIS A N 1
ATOM 7006 C CA . HIS A 1 876 ? 4.492 -25.324 3.482 1.00 93.75 876 HIS A CA 1
ATOM 7007 C C . HIS A 1 876 ? 3.411 -25.722 4.502 1.00 93.75 876 HIS A C 1
ATOM 7009 O O . HIS A 1 876 ? 2.272 -25.265 4.417 1.00 93.75 876 HIS A O 1
ATOM 7015 N N . THR A 1 877 ? 3.778 -26.499 5.526 1.00 95.94 877 THR A N 1
ATOM 7016 C CA . THR A 1 877 ? 2.861 -26.888 6.611 1.00 95.94 877 THR A CA 1
ATOM 7017 C C . THR A 1 877 ? 2.342 -25.673 7.384 1.00 95.94 877 THR A C 1
ATOM 7019 O O . THR A 1 877 ? 1.154 -25.609 7.697 1.00 95.94 877 THR A O 1
ATOM 7022 N N . LEU A 1 878 ? 3.203 -24.695 7.684 1.00 96.62 878 LEU A N 1
ATOM 7023 C CA . LEU A 1 878 ? 2.802 -23.447 8.343 1.00 96.62 878 LEU A CA 1
ATOM 7024 C C . LEU A 1 878 ? 1.868 -22.616 7.463 1.00 96.62 878 LEU A C 1
ATOM 7026 O O . LEU A 1 878 ? 0.866 -22.092 7.956 1.00 96.62 878 LEU A O 1
ATOM 7030 N N . ARG A 1 879 ? 2.157 -22.543 6.160 1.00 96.19 879 ARG A N 1
ATOM 7031 C CA . ARG A 1 879 ? 1.328 -21.828 5.188 1.00 96.19 879 ARG A CA 1
ATOM 7032 C C . ARG A 1 879 ? -0.107 -22.362 5.183 1.00 96.19 879 ARG A C 1
ATOM 7034 O O . ARG A 1 879 ? -1.049 -21.585 5.331 1.00 96.19 879 ARG A O 1
ATOM 7041 N N . GLU A 1 880 ? -0.276 -23.680 5.111 1.00 93.75 880 GLU A N 1
ATOM 7042 C CA . GLU A 1 880 ? -1.604 -24.304 5.095 1.00 93.75 880 GLU A CA 1
ATOM 7043 C C . GLU A 1 880 ? -2.300 -24.278 6.466 1.00 93.75 880 GLU A C 1
ATOM 7045 O O . GLU A 1 880 ? -3.480 -23.941 6.557 1.00 93.75 880 GLU A O 1
ATOM 7050 N N . ASN A 1 881 ? -1.582 -24.588 7.551 1.00 93.25 881 ASN A N 1
ATOM 7051 C CA . ASN A 1 881 ? -2.212 -24.823 8.856 1.00 93.25 881 ASN A CA 1
ATOM 7052 C C . ASN A 1 881 ? -2.290 -23.585 9.761 1.00 93.25 881 ASN A C 1
ATOM 7054 O O . ASN A 1 881 ? -3.097 -23.568 10.691 1.00 93.25 881 ASN A O 1
ATOM 7058 N N . VAL A 1 882 ? -1.441 -22.575 9.546 1.00 95.12 882 VAL A N 1
ATOM 7059 C CA . VAL A 1 882 ? -1.328 -21.395 10.424 1.00 95.12 882 VAL A CA 1
ATOM 7060 C C . VAL A 1 882 ? -1.656 -20.101 9.686 1.00 95.12 882 VAL A C 1
ATOM 7062 O O . VAL A 1 882 ? -2.384 -19.278 10.242 1.00 95.12 882 VAL A O 1
ATOM 7065 N N . CYS A 1 883 ? -1.175 -19.905 8.453 1.00 94.62 883 CYS A N 1
ATOM 7066 C CA . CYS A 1 883 ? -1.470 -18.682 7.694 1.00 94.62 883 CYS A CA 1
ATOM 7067 C C . CYS A 1 883 ? -2.912 -18.678 7.172 1.00 94.62 883 CYS A C 1
ATOM 7069 O O . CYS A 1 883 ? -3.640 -17.714 7.396 1.00 94.62 883 CYS A O 1
ATOM 7071 N N . LYS A 1 884 ? -3.354 -19.776 6.547 1.00 90.81 884 LYS A N 1
ATOM 7072 C CA . LYS A 1 884 ? -4.682 -19.889 5.915 1.00 90.81 884 LYS A CA 1
ATOM 7073 C C . LYS A 1 884 ? -5.826 -20.283 6.852 1.00 90.81 884 LYS A C 1
ATOM 7075 O O . LYS A 1 884 ? -6.966 -20.405 6.407 1.00 90.81 884 LYS A O 1
ATOM 7080 N N . ARG A 1 885 ? -5.554 -20.509 8.140 1.00 86.62 885 ARG A N 1
ATOM 7081 C CA . ARG A 1 885 ? -6.581 -20.972 9.080 1.00 86.62 885 ARG A CA 1
ATOM 7082 C C . ARG A 1 885 ? -7.627 -19.898 9.357 1.00 86.62 885 ARG A C 1
ATOM 7084 O O . ARG A 1 885 ? -7.309 -18.726 9.549 1.00 86.62 885 ARG A O 1
ATOM 7091 N N . GLU A 1 886 ? -8.872 -20.328 9.498 1.00 79.38 886 GLU A N 1
ATOM 7092 C CA . GLU A 1 886 ? -9.948 -19.454 9.943 1.00 79.38 886 GLU A CA 1
ATOM 7093 C C . GLU A 1 886 ? -9.918 -19.319 11.471 1.00 79.38 886 GLU A C 1
ATOM 7095 O O . GLU A 1 886 ? -10.192 -20.272 12.207 1.00 79.38 886 GLU A O 1
ATOM 7100 N N . ARG A 1 887 ? -9.598 -18.123 11.972 1.00 76.56 887 ARG A N 1
ATOM 7101 C CA . ARG A 1 887 ? -9.706 -17.813 13.402 1.00 76.56 887 ARG A CA 1
ATOM 7102 C C . ARG A 1 887 ? -11.107 -17.292 13.691 1.00 76.56 887 ARG A C 1
ATOM 7104 O O . ARG A 1 887 ? -11.483 -16.207 13.258 1.00 76.56 887 ARG A O 1
ATOM 7111 N N . HIS A 1 888 ? -11.895 -18.087 14.403 1.00 64.25 888 HIS A N 1
ATOM 7112 C CA . HIS A 1 888 ? -13.251 -17.706 14.774 1.00 64.25 888 HIS A CA 1
ATOM 7113 C C . HIS A 1 888 ? -13.204 -16.766 15.987 1.00 64.25 888 HIS A C 1
ATOM 7115 O O . HIS A 1 888 ? -12.631 -17.118 17.018 1.00 64.25 888 HIS A O 1
ATOM 7121 N N . LEU A 1 889 ? -13.836 -15.589 15.882 1.00 54.91 889 LEU A N 1
ATOM 7122 C CA . LEU A 1 889 ? -14.041 -14.694 17.027 1.00 54.91 889 LEU A CA 1
ATOM 7123 C C . LEU A 1 889 ? -14.808 -15.427 18.149 1.00 54.91 889 LEU A C 1
ATOM 7125 O O . LEU A 1 889 ? -15.632 -16.301 17.855 1.00 54.91 889 LEU A O 1
ATOM 7129 N N . PRO A 1 890 ? -14.596 -15.077 19.432 1.00 47.41 890 PRO A N 1
ATOM 7130 C CA . PRO A 1 890 ? -15.181 -15.824 20.537 1.00 47.41 890 PRO A CA 1
ATOM 7131 C C . PRO A 1 890 ? -16.715 -15.788 20.492 1.00 47.41 890 PRO A C 1
ATOM 7133 O O . PRO A 1 890 ? -17.340 -14.754 20.730 1.00 47.41 890 PRO A O 1
ATOM 7136 N N . ALA A 1 891 ? -17.340 -16.940 20.259 1.00 40.59 891 ALA A N 1
ATOM 7137 C CA . ALA A 1 891 ? -18.712 -17.174 20.685 1.00 40.59 891 ALA A CA 1
ATOM 7138 C C . ALA A 1 891 ? -18.699 -17.583 22.170 1.00 40.59 891 ALA A C 1
ATOM 7140 O O . ALA A 1 891 ? -17.777 -18.287 22.595 1.00 40.59 891 ALA A O 1
ATOM 7141 N N . PRO A 1 892 ? -19.708 -17.204 22.980 1.00 35.97 892 PRO A N 1
ATOM 7142 C CA . PRO A 1 892 ? -19.840 -17.763 24.320 1.00 35.97 892 PRO A CA 1
ATOM 7143 C C . PRO A 1 892 ? -19.851 -19.297 24.212 1.00 35.97 892 PRO A C 1
ATOM 7145 O O . PRO A 1 892 ? -20.534 -19.830 23.328 1.00 35.97 892 PRO A O 1
ATOM 7148 N N . PRO A 1 893 ? -19.099 -20.023 25.057 1.00 36.25 893 PRO A N 1
ATOM 7149 C CA . PRO A 1 893 ? -19.000 -21.470 24.947 1.00 36.25 893 PRO A CA 1
ATOM 7150 C C . PRO A 1 893 ? -20.400 -22.088 25.031 1.00 36.25 893 PRO A C 1
ATOM 7152 O O . PRO A 1 893 ? -21.051 -22.040 26.074 1.00 36.25 893 PRO A O 1
ATOM 7155 N N . LYS A 1 894 ? -20.870 -22.694 23.929 1.00 35.22 894 LYS A N 1
ATOM 7156 C CA . LYS A 1 894 ? -22.145 -23.438 23.898 1.00 35.22 894 LYS A CA 1
ATOM 7157 C C . LYS A 1 894 ? -22.111 -24.680 24.793 1.00 35.22 894 LYS A C 1
ATOM 7159 O O . LYS A 1 894 ? -23.162 -25.174 25.176 1.00 35.22 894 LYS A O 1
ATOM 7164 N N . ASN A 1 895 ? -20.916 -25.132 25.170 1.00 31.47 895 ASN A N 1
ATOM 7165 C CA . ASN A 1 895 ? -20.689 -26.191 26.139 1.00 31.47 895 ASN A CA 1
ATOM 7166 C C . ASN A 1 895 ? -19.587 -25.754 27.103 1.00 31.47 895 ASN A C 1
ATOM 7168 O O . ASN A 1 895 ? -18.410 -26.046 26.904 1.00 31.47 895 ASN A O 1
ATOM 7172 N N . VAL A 1 896 ? -19.972 -25.082 28.187 1.00 30.89 896 VAL A N 1
ATOM 7173 C CA . VAL A 1 896 ? -19.210 -25.223 29.428 1.00 30.89 896 VAL A CA 1
ATOM 7174 C C . VAL A 1 896 ? -19.208 -26.722 29.719 1.00 30.89 896 VAL A C 1
ATOM 7176 O O . VAL A 1 896 ? -20.284 -27.315 29.830 1.00 30.89 896 VAL A O 1
ATOM 7179 N N . PHE A 1 897 ? -18.032 -27.352 29.790 1.00 30.70 897 PHE A N 1
ATOM 7180 C CA . PHE A 1 897 ? -17.912 -28.643 30.460 1.00 30.70 897 PHE A CA 1
ATOM 7181 C C . PHE A 1 897 ? -18.543 -28.451 31.837 1.00 30.70 897 PHE A C 1
ATOM 7183 O O . PHE A 1 897 ? -17.950 -27.822 32.711 1.00 30.70 897 PHE A O 1
ATOM 7190 N N . LYS A 1 898 ? -19.783 -28.919 32.015 1.00 28.19 898 LYS A N 1
ATOM 7191 C CA . LYS A 1 898 ? -20.359 -29.039 33.345 1.00 28.19 898 LYS A CA 1
ATOM 7192 C C . LYS A 1 898 ? -19.440 -30.008 34.067 1.00 28.19 898 LYS A C 1
ATOM 7194 O O . LYS A 1 898 ? -19.436 -31.198 33.748 1.00 28.19 898 LYS A O 1
ATOM 7199 N N . GLU A 1 899 ? -18.636 -29.498 34.996 1.00 29.45 899 GLU A N 1
ATOM 7200 C CA . GLU A 1 899 ? -18.080 -30.362 36.025 1.00 29.45 899 GLU A CA 1
ATOM 7201 C C . GLU A 1 899 ? -19.246 -31.187 36.589 1.00 29.45 899 GLU A C 1
ATOM 7203 O O . GLU A 1 899 ? -20.320 -30.622 36.834 1.00 29.45 899 GLU A O 1
ATOM 7208 N N . PRO A 1 900 ? -19.096 -32.517 36.731 1.00 36.50 900 PRO A N 1
ATOM 7209 C CA . PRO A 1 900 ? -20.135 -33.321 37.348 1.00 36.50 900 PRO A CA 1
ATOM 7210 C C . PRO A 1 900 ? -20.409 -32.727 38.726 1.00 36.50 900 PRO A C 1
ATOM 7212 O O . PRO A 1 900 ? -19.477 -32.565 39.518 1.00 36.50 900 PRO A O 1
ATOM 7215 N N . GLU A 1 901 ? -21.664 -32.346 38.975 1.00 38.97 901 GLU A N 1
ATOM 7216 C CA . GLU A 1 901 ? -22.037 -31.720 40.238 1.00 38.97 901 GLU A CA 1
ATOM 7217 C C . GLU A 1 901 ? -21.526 -32.576 41.404 1.00 38.97 901 GLU A C 1
ATOM 7219 O O . GLU A 1 901 ? -21.657 -33.809 41.372 1.00 38.97 901 GLU A O 1
ATOM 7224 N N . PRO A 1 902 ? -20.912 -31.958 42.429 1.00 44.59 902 PRO A N 1
ATOM 7225 C CA . PRO A 1 902 ? -20.389 -32.703 43.556 1.00 44.59 902 PRO A CA 1
ATOM 7226 C C . PRO A 1 902 ? -21.527 -33.515 44.191 1.00 44.59 902 PRO A C 1
ATOM 7228 O O . PRO A 1 902 ? -22.617 -32.972 44.397 1.00 44.59 902 PRO A O 1
ATOM 7231 N N . PRO A 1 903 ? -21.296 -34.794 44.541 1.00 54.59 903 PRO A N 1
ATOM 7232 C CA . PRO A 1 903 ? -22.325 -35.635 45.136 1.00 54.59 903 PRO A CA 1
ATOM 7233 C C . PRO A 1 903 ? -22.969 -34.942 46.344 1.00 54.59 903 PRO A C 1
ATOM 7235 O O . PRO A 1 903 ? -22.270 -34.430 47.219 1.00 54.59 903 PRO A O 1
ATOM 7238 N N . THR A 1 904 ? -24.298 -34.942 46.426 1.00 47.38 904 THR A N 1
ATOM 7239 C CA . THR A 1 904 ? -25.046 -34.231 47.482 1.00 47.38 904 THR A CA 1
ATOM 7240 C C . THR A 1 904 ? -24.871 -34.848 48.876 1.00 47.38 904 THR A C 1
ATOM 7242 O O . THR A 1 904 ? -25.093 -34.182 49.884 1.00 47.38 904 THR A O 1
ATOM 7245 N N . GLY A 1 905 ? -24.411 -36.101 48.964 1.00 50.00 905 GLY A N 1
ATOM 7246 C CA . GLY A 1 905 ? -24.099 -36.769 50.229 1.00 50.00 905 GLY A CA 1
ATOM 7247 C C . GLY A 1 905 ? -22.727 -36.378 50.787 1.00 50.00 905 GLY A C 1
ATOM 7248 O O . GLY A 1 905 ? -21.717 -36.524 50.103 1.00 50.00 905 GLY A O 1
ATOM 7249 N N . SER A 1 906 ? -22.661 -35.965 52.058 1.00 52.88 906 SER A N 1
ATOM 7250 C CA . SER A 1 906 ? -21.427 -35.511 52.733 1.00 52.88 906 SER A CA 1
ATOM 7251 C C . SER A 1 906 ? -20.263 -36.508 52.643 1.00 52.88 906 SER A C 1
ATOM 7253 O O . SER A 1 906 ? -19.136 -36.113 52.356 1.00 52.88 906 SER A O 1
ATOM 7255 N N . LYS A 1 907 ? -20.528 -37.813 52.795 1.00 56.81 907 LYS A N 1
ATOM 7256 C CA . LYS A 1 907 ? -19.524 -38.882 52.625 1.00 56.81 907 LYS A CA 1
ATOM 7257 C C . LYS A 1 907 ? -19.024 -39.002 51.182 1.00 56.81 907 LYS A C 1
ATOM 7259 O O . LYS A 1 907 ? -17.827 -39.150 50.956 1.00 56.81 907 LYS A O 1
ATOM 7264 N N . SER A 1 908 ? -19.934 -38.907 50.215 1.00 57.69 908 SER A N 1
ATOM 7265 C CA . SER A 1 908 ? -19.632 -39.009 48.784 1.00 57.69 908 SER A CA 1
ATOM 7266 C C . SER A 1 908 ? -18.880 -37.776 48.272 1.00 57.69 908 SER A C 1
ATOM 7268 O O . SER A 1 908 ? -17.973 -37.909 47.458 1.00 57.69 908 SER A O 1
ATOM 7270 N N . ARG A 1 909 ? -19.190 -36.588 48.808 1.00 56.19 909 ARG A N 1
ATOM 7271 C CA . ARG A 1 909 ? -18.493 -35.327 48.517 1.00 56.19 909 ARG A CA 1
ATOM 7272 C C . ARG A 1 909 ? -17.065 -35.315 49.055 1.00 56.19 909 ARG A C 1
ATOM 7274 O O . ARG A 1 909 ? -16.153 -34.880 48.363 1.00 56.19 909 ARG A O 1
ATOM 7281 N N . VAL A 1 910 ? -16.862 -35.826 50.269 1.00 56.78 910 VAL A N 1
ATOM 7282 C CA . VAL A 1 910 ? -15.529 -35.968 50.877 1.00 56.78 910 VAL A CA 1
ATOM 7283 C C . VAL A 1 910 ? -14.685 -36.998 50.126 1.00 56.78 910 VAL A C 1
ATOM 7285 O O . VAL A 1 910 ? -13.522 -36.727 49.841 1.00 56.78 910 VAL A O 1
ATOM 7288 N N . LYS A 1 911 ? -15.272 -38.145 49.751 1.00 65.56 911 LYS A N 1
ATOM 7289 C CA . LYS A 1 911 ? -14.607 -39.154 48.910 1.00 65.56 911 LYS A CA 1
ATOM 7290 C C . LYS A 1 911 ? -14.140 -38.546 47.584 1.00 65.56 911 LYS A C 1
ATOM 7292 O O . LYS A 1 911 ? -12.962 -38.637 47.261 1.00 65.56 911 LYS A O 1
ATOM 7297 N N . TRP A 1 912 ? -15.037 -37.839 46.896 1.00 61.56 912 TRP A N 1
ATOM 7298 C CA . TRP A 1 912 ? -14.750 -37.153 45.635 1.00 61.56 912 TRP A CA 1
ATOM 7299 C C . TRP A 1 912 ? -13.634 -36.099 45.766 1.00 61.56 912 TRP A C 1
ATOM 7301 O O . TRP A 1 912 ? -12.740 -36.051 44.925 1.00 61.56 912 TRP A O 1
ATOM 7311 N N . LEU A 1 913 ? -13.625 -35.300 46.843 1.00 52.31 913 LEU A N 1
ATOM 7312 C CA . LEU A 1 913 ? -12.569 -34.310 47.110 1.00 52.31 913 LEU A CA 1
ATOM 7313 C C . LEU A 1 913 ? -11.199 -34.954 47.375 1.00 52.31 913 LEU A C 1
ATOM 7315 O O . LEU A 1 913 ? -10.184 -34.441 46.911 1.00 52.31 913 LEU A O 1
ATOM 7319 N N . LEU A 1 914 ? -11.156 -36.065 48.117 1.00 57.31 914 LEU A N 1
ATOM 7320 C CA . LEU A 1 914 ? -9.905 -36.763 48.430 1.00 57.31 914 LEU A CA 1
ATOM 7321 C C . LEU A 1 914 ? -9.343 -37.508 47.210 1.00 57.31 914 LEU A C 1
ATOM 7323 O O . LEU A 1 914 ? -8.139 -37.470 46.979 1.00 57.31 914 LEU A O 1
ATOM 7327 N N . GLU A 1 915 ? -10.199 -38.114 46.388 1.00 62.75 915 GLU A N 1
ATOM 7328 C CA . GLU A 1 915 ? -9.788 -38.734 45.121 1.00 62.75 915 GLU A CA 1
ATOM 7329 C C . GLU A 1 915 ? -9.261 -37.676 44.131 1.00 62.75 915 GLU A C 1
ATOM 7331 O O . GLU A 1 915 ? -8.221 -37.881 43.507 1.00 62.75 915 GLU A O 1
ATOM 7336 N N . LYS A 1 916 ? -9.896 -36.493 44.053 1.00 57.06 916 LYS A N 1
ATOM 7337 C CA . LYS A 1 916 ? -9.393 -35.343 43.272 1.00 57.06 916 LYS A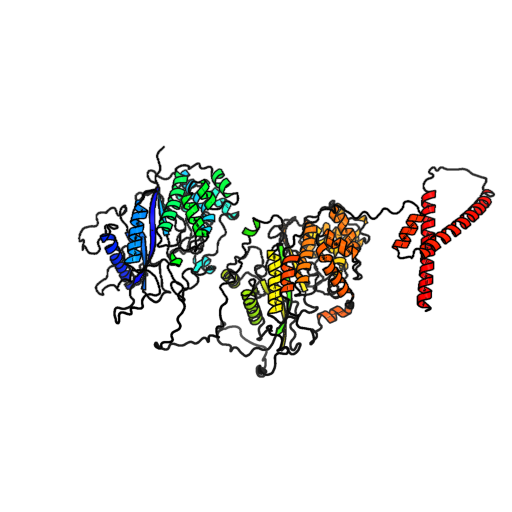 CA 1
ATOM 7338 C C . LYS A 1 916 ? -8.064 -34.784 43.787 1.00 57.06 916 LYS A C 1
ATOM 7340 O O . LYS A 1 916 ? -7.288 -34.263 42.995 1.00 57.06 916 LYS A O 1
ATOM 7345 N N . ALA A 1 917 ? -7.791 -34.914 45.084 1.00 48.19 917 ALA A N 1
ATOM 7346 C CA . ALA A 1 917 ? -6.524 -34.523 45.700 1.00 48.19 917 ALA A CA 1
ATOM 7347 C C . ALA A 1 917 ? -5.414 -35.590 45.564 1.00 48.19 917 ALA A C 1
ATOM 7349 O O . ALA A 1 917 ? -4.336 -35.411 46.129 1.00 48.19 917 ALA A O 1
ATOM 7350 N N . GLY A 1 918 ? -5.659 -36.684 44.826 1.00 45.19 918 GLY A N 1
ATOM 7351 C CA . GLY A 1 918 ? -4.653 -37.698 44.490 1.00 45.19 918 GLY A CA 1
ATOM 7352 C C . GLY A 1 918 ? -4.485 -38.827 45.512 1.00 45.19 918 GLY A C 1
ATOM 7353 O O . GLY A 1 918 ? -3.522 -39.586 45.416 1.00 45.19 918 GLY A O 1
ATOM 7354 N N . PHE A 1 919 ? -5.392 -38.964 46.485 1.00 56.75 919 PHE A N 1
ATOM 7355 C CA . PHE A 1 919 ? -5.364 -40.073 47.445 1.00 56.75 919 PHE A CA 1
ATOM 7356 C C . PHE A 1 919 ? -5.895 -41.366 46.810 1.00 56.75 919 PHE A C 1
ATOM 7358 O O . PHE A 1 919 ? -6.900 -41.350 46.097 1.00 56.75 919 PHE A O 1
ATOM 7365 N N . THR A 1 920 ? -5.253 -42.504 47.091 1.00 66.25 920 THR A N 1
ATOM 7366 C CA . THR A 1 920 ? -5.702 -43.805 46.564 1.00 66.25 920 THR A CA 1
ATOM 7367 C C . THR A 1 920 ? -6.984 -44.268 47.259 1.00 66.25 920 THR A C 1
ATOM 7369 O O . THR A 1 920 ? -7.225 -43.933 48.420 1.00 66.25 920 THR A O 1
ATOM 7372 N N . SER A 1 921 ? -7.812 -45.072 46.583 1.00 69.12 921 SER A N 1
ATOM 7373 C CA . SER A 1 921 ? -9.112 -45.508 47.121 1.00 69.12 921 SER A CA 1
ATOM 7374 C C . SER A 1 921 ? -9.010 -46.155 48.513 1.00 69.12 921 SER A C 1
ATOM 7376 O O . SER A 1 921 ? -9.844 -45.873 49.374 1.00 69.12 921 SER A O 1
ATOM 7378 N N . ASP A 1 922 ? -7.943 -46.913 48.785 1.00 67.06 922 ASP A N 1
ATOM 7379 C CA . ASP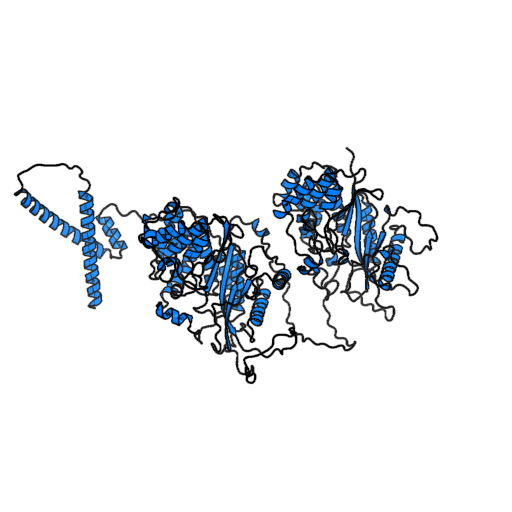 A 1 922 ? -7.688 -47.528 50.096 1.00 67.06 922 ASP A CA 1
ATOM 7380 C C . ASP A 1 922 ? -7.393 -46.493 51.199 1.00 67.06 922 ASP A C 1
ATOM 7382 O O . ASP A 1 922 ? -7.827 -46.640 52.346 1.00 67.06 922 ASP A O 1
ATOM 7386 N N . GLN A 1 923 ? -6.674 -45.413 50.867 1.00 63.41 923 GLN A N 1
ATOM 7387 C CA . GLN A 1 923 ? -6.393 -44.311 51.795 1.00 63.41 923 GLN A CA 1
ATOM 7388 C C . GLN A 1 923 ? -7.666 -43.522 52.114 1.00 63.41 923 GLN A C 1
ATOM 7390 O O . GLN A 1 923 ? -7.890 -43.146 53.269 1.00 63.41 923 GLN A O 1
ATOM 7395 N N . VAL A 1 924 ? -8.516 -43.315 51.106 1.00 65.31 924 VAL A N 1
ATOM 7396 C CA . VAL A 1 924 ? -9.792 -42.607 51.246 1.00 65.31 924 VAL A CA 1
ATOM 7397 C C . VAL A 1 924 ? -10.773 -43.402 52.111 1.00 65.31 924 VAL A C 1
ATOM 7399 O O . VAL A 1 924 ? -11.386 -42.838 53.019 1.00 65.31 924 VAL A O 1
ATOM 7402 N N . GLU A 1 925 ? -10.886 -44.719 51.915 1.00 71.81 925 GLU A N 1
ATOM 7403 C CA . GLU A 1 925 ? -11.745 -45.563 52.757 1.00 71.81 925 GLU A CA 1
ATOM 7404 C C . GLU A 1 925 ? -11.282 -45.626 54.214 1.00 71.81 925 GLU A C 1
ATOM 7406 O O . GLU A 1 925 ? -12.111 -45.594 55.130 1.00 71.81 925 GLU A O 1
ATOM 7411 N N . LYS A 1 926 ? -9.965 -45.668 54.444 1.00 69.50 926 LYS A N 1
ATOM 7412 C CA . LYS A 1 926 ? -9.395 -45.644 55.793 1.00 69.50 926 LYS A CA 1
ATOM 7413 C C . LYS A 1 926 ? -9.709 -44.330 56.516 1.00 69.50 926 LYS A C 1
ATOM 7415 O O . LYS A 1 926 ? -10.222 -44.366 57.632 1.00 69.50 926 LYS A O 1
ATOM 7420 N N . ALA A 1 927 ? -9.507 -43.187 55.857 1.00 61.09 927 ALA A N 1
ATOM 7421 C CA . ALA A 1 927 ? -9.818 -41.871 56.422 1.00 61.09 927 ALA A CA 1
ATOM 7422 C C . ALA A 1 927 ? -11.319 -41.701 56.736 1.00 61.09 927 ALA A C 1
ATOM 7424 O O . ALA A 1 927 ? -11.687 -41.144 57.773 1.00 61.09 927 ALA A O 1
ATOM 7425 N N . LEU A 1 928 ? -12.199 -42.229 55.876 1.00 64.31 928 LEU A N 1
ATOM 7426 C CA . LEU A 1 928 ? -13.648 -42.206 56.097 1.00 64.31 928 LEU A CA 1
ATOM 7427 C C . LEU A 1 928 ? -14.090 -43.108 57.262 1.00 64.31 928 LEU A C 1
ATOM 7429 O O . LEU A 1 928 ? -15.029 -42.742 57.980 1.00 64.31 928 LEU A O 1
ATOM 7433 N N . LYS A 1 929 ? -13.435 -44.262 57.466 1.00 67.62 929 LYS A N 1
ATOM 7434 C CA . LYS A 1 929 ? -13.669 -45.144 58.625 1.00 67.62 929 LYS A CA 1
ATOM 7435 C C . LYS A 1 929 ? -13.219 -44.487 59.927 1.00 67.62 929 LYS A C 1
ATOM 7437 O O . LYS A 1 929 ? -14.017 -44.434 60.865 1.00 67.62 929 LYS A O 1
ATOM 7442 N N . ASP A 1 930 ? -12.013 -43.926 59.953 1.00 63.16 930 ASP A N 1
ATOM 7443 C CA . ASP A 1 930 ? -11.446 -43.286 61.144 1.00 63.16 930 ASP A CA 1
ATOM 7444 C C . ASP A 1 930 ? -12.316 -42.100 61.601 1.00 63.16 930 ASP A C 1
ATOM 7446 O O . ASP A 1 930 ? -12.712 -42.040 62.764 1.00 63.16 930 ASP A O 1
ATOM 7450 N N . ALA A 1 931 ? -12.754 -41.235 60.677 1.00 58.50 931 ALA A N 1
ATOM 7451 C CA . ALA A 1 931 ? -13.649 -40.114 60.987 1.00 58.50 931 ALA A CA 1
ATOM 7452 C C . ALA A 1 931 ? -15.038 -40.555 61.497 1.00 58.50 931 ALA A C 1
ATOM 7454 O O . ALA A 1 931 ? -15.637 -39.902 62.353 1.00 58.50 931 ALA A O 1
ATOM 7455 N N . SER A 1 932 ? -15.572 -41.680 61.002 1.00 56.53 932 SER A N 1
ATOM 7456 C CA . SER A 1 932 ? -16.837 -42.223 61.519 1.00 56.53 932 SER A CA 1
ATOM 7457 C C . SER A 1 932 ? -16.711 -42.820 62.928 1.00 56.53 932 SER A C 1
ATOM 7459 O O . SER A 1 932 ? -17.662 -42.734 63.707 1.00 56.53 932 SER A O 1
ATOM 7461 N N . GLY A 1 933 ? -15.535 -43.352 63.283 1.00 56.50 933 GLY A N 1
ATOM 7462 C CA . GLY A 1 933 ? -15.226 -43.830 64.633 1.00 56.50 933 GLY A CA 1
ATOM 7463 C C . GLY A 1 933 ? -15.122 -42.693 65.654 1.00 56.50 933 GLY A C 1
ATOM 7464 O O . GLY A 1 933 ? -15.714 -42.781 66.732 1.00 56.50 933 GLY A O 1
ATOM 7465 N N . THR A 1 934 ? -14.455 -41.590 65.294 1.00 56.47 934 THR A N 1
ATOM 7466 C CA . THR A 1 934 ? -14.292 -40.408 66.163 1.00 56.47 934 THR A CA 1
ATOM 7467 C C . THR A 1 934 ? -15.623 -39.705 66.435 1.00 56.47 934 THR A C 1
ATOM 7469 O O . THR A 1 934 ? -15.924 -39.370 67.584 1.00 56.47 934 THR A O 1
ATOM 7472 N N . ARG A 1 935 ? -16.489 -39.583 65.414 1.00 52.16 935 ARG A N 1
ATOM 7473 C CA . ARG A 1 935 ? -17.833 -38.995 65.559 1.00 52.16 935 ARG A CA 1
ATOM 7474 C C . ARG A 1 935 ? -18.709 -39.782 66.534 1.00 52.16 935 ARG A C 1
ATOM 7476 O O . ARG A 1 935 ? -19.435 -39.169 67.315 1.00 52.16 935 ARG A O 1
ATOM 7483 N N . SER A 1 936 ? -18.615 -41.117 66.538 1.00 53.09 936 SER A N 1
ATOM 7484 C CA . SER A 1 936 ? -19.362 -41.976 67.470 1.00 53.09 936 SER A CA 1
ATOM 7485 C C . SER A 1 936 ? -18.869 -41.868 68.921 1.00 53.09 936 SER A C 1
ATOM 7487 O O . SER A 1 936 ? -19.651 -42.090 69.844 1.00 53.09 936 SER A O 1
ATOM 7489 N N . GLN A 1 937 ? -17.597 -41.519 69.141 1.00 55.31 937 GLN A N 1
ATOM 7490 C CA . GLN A 1 937 ? -17.044 -41.264 70.477 1.00 55.31 937 GLN A CA 1
ATOM 7491 C C . GLN A 1 937 ? -17.382 -39.850 70.977 1.00 55.31 937 GLN A C 1
ATOM 7493 O O . GLN A 1 937 ? -17.752 -39.686 72.139 1.00 55.31 937 GLN A O 1
ATOM 7498 N N . GLN A 1 938 ? -17.340 -38.840 70.101 1.00 53.56 938 GLN A N 1
ATOM 7499 C CA . GLN A 1 938 ? -17.702 -37.458 70.443 1.00 53.56 938 GLN A CA 1
ATOM 7500 C C . GLN A 1 938 ? -19.199 -37.284 70.734 1.00 53.56 938 GLN A C 1
ATOM 7502 O O . GLN A 1 938 ? -19.550 -36.545 71.650 1.00 53.56 938 GLN A O 1
ATOM 7507 N N . THR A 1 939 ? -20.091 -37.989 70.024 1.00 53.78 939 THR A N 1
ATOM 7508 C CA . THR A 1 939 ? -21.537 -37.976 70.340 1.00 53.78 939 THR A CA 1
ATOM 7509 C C . THR A 1 939 ? -21.837 -38.617 71.694 1.00 53.78 939 THR A C 1
ATOM 7511 O O . THR A 1 939 ? -22.680 -38.104 72.425 1.00 53.78 939 THR A O 1
ATOM 7514 N N . LYS A 1 940 ? -21.103 -39.671 72.081 1.00 51.66 940 LYS A N 1
ATOM 7515 C CA . LYS A 1 940 ? -21.201 -40.276 73.421 1.00 51.66 940 LYS A CA 1
ATOM 7516 C C . LYS A 1 940 ? -20.732 -39.317 74.524 1.00 51.66 940 LYS A C 1
ATOM 7518 O O . LYS A 1 940 ? -21.457 -39.103 75.487 1.00 51.66 940 LYS A O 1
ATOM 7523 N N . ALA A 1 941 ? -19.584 -38.664 74.333 1.00 52.31 941 ALA A N 1
ATOM 7524 C CA . ALA A 1 941 ? -19.039 -37.695 75.289 1.00 52.31 941 ALA A CA 1
ATOM 7525 C C . ALA A 1 941 ? -19.880 -36.403 75.398 1.00 52.31 941 ALA A C 1
ATOM 7527 O O . ALA A 1 941 ? -19.945 -35.787 76.463 1.00 52.31 941 ALA A O 1
ATOM 7528 N N . LYS A 1 942 ? -20.537 -35.984 74.305 1.00 48.50 942 LYS A N 1
ATOM 7529 C CA . LYS A 1 942 ? -21.464 -34.842 74.288 1.00 48.50 942 LYS A CA 1
ATOM 7530 C C . LYS A 1 942 ? -22.771 -35.168 75.015 1.00 48.50 942 LYS A C 1
ATOM 7532 O O . LYS A 1 942 ? -23.210 -34.352 75.816 1.00 48.50 942 LYS A O 1
ATOM 7537 N N . ALA A 1 943 ? -23.324 -36.369 74.822 1.00 52.28 943 ALA A N 1
ATOM 7538 C CA . ALA A 1 943 ? -24.504 -36.831 75.556 1.00 52.28 943 ALA A CA 1
ATOM 7539 C C . ALA A 1 943 ? -24.240 -36.952 77.071 1.00 52.28 943 ALA A C 1
ATOM 7541 O O . ALA A 1 943 ? -25.083 -36.556 77.872 1.00 52.28 943 ALA A O 1
ATOM 7542 N N . GLU A 1 944 ? -23.049 -37.416 77.470 1.00 53.03 944 GLU A N 1
ATOM 7543 C CA . GLU A 1 944 ? -22.631 -37.478 78.881 1.00 53.03 944 GLU A CA 1
ATOM 7544 C C . GLU A 1 944 ? -22.436 -36.074 79.493 1.00 53.03 944 GLU A C 1
ATOM 7546 O O . GLU A 1 944 ? -22.885 -35.820 80.611 1.00 53.03 944 GLU A O 1
ATOM 7551 N N . ARG A 1 945 ? -21.860 -35.114 78.748 1.00 51.78 945 ARG A N 1
ATOM 7552 C CA . ARG A 1 945 ? -21.733 -33.709 79.190 1.00 51.78 945 ARG A CA 1
ATOM 7553 C C . ARG A 1 945 ? -23.068 -32.969 79.258 1.00 51.78 945 ARG A C 1
ATOM 7555 O O . ARG A 1 945 ? -23.264 -32.173 80.172 1.00 51.78 945 ARG A O 1
ATOM 7562 N N . GLU A 1 946 ? -23.982 -33.205 78.323 1.00 52.44 946 GLU A N 1
ATOM 7563 C CA . GLU A 1 946 ? -25.315 -32.588 78.328 1.00 52.44 946 GLU A CA 1
ATOM 7564 C C . GLU A 1 946 ? -26.177 -33.132 79.477 1.00 52.44 946 GLU A C 1
ATOM 7566 O O . GLU A 1 946 ? -26.861 -32.346 80.134 1.00 52.44 946 GLU A O 1
ATOM 7571 N N . GLN A 1 947 ? -26.049 -34.420 79.826 1.00 52.09 947 GLN A N 1
ATOM 7572 C CA . GLN A 1 947 ? -26.642 -34.970 81.053 1.00 52.09 947 GLN A CA 1
ATOM 7573 C C . GLN A 1 947 ? -26.066 -34.331 82.324 1.00 52.09 947 GLN A C 1
ATOM 7575 O O . GLN A 1 947 ? -26.808 -34.071 83.269 1.00 52.09 947 GLN A O 1
ATOM 7580 N N . GLN A 1 948 ? -24.766 -34.029 82.342 1.00 49.62 948 GLN A N 1
ATOM 7581 C CA . GLN A 1 948 ? -24.110 -33.420 83.500 1.00 49.62 948 GLN A CA 1
ATOM 7582 C C . GLN A 1 948 ? -24.400 -31.914 83.631 1.00 49.62 948 GLN A C 1
ATOM 7584 O O . GLN A 1 948 ? -24.449 -31.391 84.739 1.00 49.62 948 GLN A O 1
ATOM 7589 N N . THR A 1 949 ? -24.683 -31.228 82.518 1.00 45.28 949 THR A N 1
ATOM 7590 C CA . THR A 1 949 ? -24.986 -29.784 82.492 1.00 45.28 949 THR A CA 1
ATOM 7591 C C . THR A 1 949 ? -26.472 -29.487 82.757 1.00 45.28 949 THR A C 1
ATOM 7593 O O . THR A 1 949 ? -26.803 -28.417 83.269 1.00 45.28 949 THR A O 1
ATOM 7596 N N . GLN A 1 950 ? -27.384 -30.430 82.478 1.00 47.47 950 GLN A N 1
ATOM 7597 C CA . GLN A 1 950 ? -28.811 -30.282 82.813 1.00 47.47 950 GLN A CA 1
ATOM 7598 C C . GLN A 1 950 ? -29.132 -30.436 84.310 1.00 47.47 950 GLN A C 1
ATOM 7600 O O . GLN A 1 950 ? -30.213 -30.035 84.735 1.00 47.47 950 GLN A O 1
ATOM 7605 N N . LEU A 1 951 ? -28.197 -30.931 85.126 1.00 47.06 951 LEU A N 1
ATOM 7606 C CA . LEU A 1 951 ? -28.355 -31.001 86.584 1.00 47.06 951 LEU A CA 1
ATOM 7607 C C . LEU A 1 951 ? -28.021 -29.685 87.317 1.00 47.06 951 LEU A C 1
ATOM 7609 O O . LEU A 1 951 ? -28.357 -29.563 88.491 1.00 47.06 951 LEU A O 1
ATOM 7613 N N . GLU A 1 952 ? -27.434 -28.678 86.652 1.00 49.28 952 GLU A N 1
ATOM 7614 C CA . GLU A 1 952 ? -26.923 -27.465 87.327 1.00 49.28 952 GLU A CA 1
ATOM 7615 C C . GLU A 1 952 ? -27.608 -26.133 86.959 1.00 49.28 952 GLU A C 1
ATOM 7617 O O . GLU A 1 952 ? -27.238 -25.093 87.502 1.00 49.28 952 GLU A O 1
ATOM 7622 N N . LYS A 1 953 ? -28.632 -26.095 86.092 1.00 43.44 953 LYS A N 1
ATOM 7623 C CA . LYS A 1 953 ? -29.288 -24.818 85.724 1.00 43.44 953 LYS A CA 1
ATOM 7624 C C . LYS A 1 953 ? -30.817 -24.874 85.746 1.00 43.44 953 LYS A C 1
ATOM 7626 O O . LYS A 1 953 ? -31.487 -24.971 84.721 1.00 43.44 953 LYS A O 1
ATOM 7631 N N . HIS A 1 954 ? -31.372 -24.696 86.943 1.00 42.19 954 HIS A N 1
ATOM 7632 C CA . HIS A 1 954 ? -32.734 -24.204 87.157 1.00 42.19 954 HIS A CA 1
ATOM 7633 C C . HIS A 1 954 ? -32.699 -22.866 87.910 1.00 42.19 954 HIS A C 1
ATOM 7635 O O . HIS A 1 954 ? -32.629 -22.839 89.134 1.00 42.19 954 HIS A O 1
ATOM 7641 N N . SER A 1 955 ? -32.728 -21.749 87.172 1.00 36.56 955 SER A N 1
ATOM 7642 C CA . SER A 1 955 ? -33.489 -20.521 87.493 1.00 36.56 955 SER A CA 1
ATOM 7643 C C . SER A 1 955 ? -33.181 -19.386 86.493 1.00 36.56 955 SER A C 1
ATOM 7645 O O . SER A 1 955 ? -32.025 -19.027 86.300 1.00 36.56 955 SER A O 1
ATOM 7647 N N . GLY A 1 956 ? -34.230 -18.806 85.883 1.00 33.06 956 GLY A N 1
ATOM 7648 C CA . GLY A 1 956 ? -34.220 -17.427 85.348 1.00 33.06 956 GLY A CA 1
ATOM 7649 C C . GLY A 1 956 ? -34.201 -17.197 83.820 1.00 33.06 956 GLY A C 1
ATOM 7650 O O . GLY A 1 956 ? -33.158 -16.870 83.276 1.00 33.06 956 GLY A O 1
ATOM 7651 N N . VAL A 1 957 ? -35.371 -17.345 83.172 1.00 37.47 957 VAL A N 1
ATOM 7652 C CA . VAL A 1 957 ? -36.043 -16.536 82.098 1.00 37.47 957 VAL A CA 1
ATOM 7653 C C . VAL A 1 957 ? -35.257 -15.357 81.460 1.00 37.47 957 VAL A C 1
ATOM 7655 O O . VAL A 1 957 ? -34.653 -14.592 82.196 1.00 37.47 957 VAL A O 1
ATOM 7658 N N . ALA A 1 958 ? -35.343 -14.972 80.172 1.00 40.19 958 ALA A N 1
ATOM 7659 C CA . ALA A 1 958 ? -35.813 -15.515 78.883 1.00 40.19 958 ALA A CA 1
ATOM 7660 C C . ALA A 1 958 ? -35.419 -14.517 77.761 1.00 40.19 958 ALA A C 1
ATOM 7662 O O . ALA A 1 958 ? -35.470 -13.316 78.004 1.00 40.19 958 ALA A O 1
ATOM 7663 N N . HIS A 1 959 ? -35.134 -14.988 76.536 1.00 30.66 959 HIS A N 1
ATOM 7664 C CA . HIS A 1 959 ? -35.674 -14.430 75.280 1.00 30.66 959 HIS A CA 1
ATOM 7665 C C . HIS A 1 959 ? -35.389 -15.333 74.061 1.00 30.66 959 HIS A C 1
ATOM 7667 O O . HIS A 1 959 ? -34.568 -16.239 74.126 1.00 30.66 959 HIS A O 1
ATOM 7673 N N . SER A 1 960 ? -36.200 -15.094 73.025 1.00 36.88 960 SER A N 1
ATOM 7674 C CA . SER A 1 960 ? -36.474 -15.792 71.754 1.00 36.88 960 SER A CA 1
ATOM 7675 C C . SER A 1 960 ? -35.346 -16.545 71.044 1.00 36.88 960 SER A C 1
ATOM 7677 O O . SER A 1 960 ? -34.243 -16.026 70.984 1.00 36.88 960 SER A O 1
ATOM 7679 N N . GLU A 1 961 ? -35.695 -17.628 70.328 1.00 33.47 961 GLU A N 1
ATOM 7680 C CA . GLU A 1 961 ? -35.346 -17.792 68.901 1.00 33.47 961 GLU A CA 1
ATOM 7681 C C . GLU A 1 961 ? -36.018 -19.011 68.247 1.00 33.47 961 GLU A C 1
ATOM 7683 O O . GLU A 1 961 ? -36.180 -20.074 68.846 1.00 33.47 961 GLU A O 1
ATOM 7688 N N . GLY A 1 962 ? -36.417 -18.826 66.988 1.00 33.69 962 GLY A N 1
ATOM 7689 C CA . GLY A 1 962 ? -36.774 -19.886 66.061 1.00 33.69 962 GLY A CA 1
ATOM 7690 C C . GLY A 1 962 ? -35.708 -20.012 64.974 1.00 33.69 962 GLY A C 1
ATOM 7691 O O . GLY A 1 962 ? -35.224 -19.006 64.471 1.00 33.69 962 GLY A O 1
ATOM 7692 N N . SER A 1 963 ? -35.376 -21.252 64.615 1.00 33.62 963 SER A N 1
ATOM 7693 C CA . SER A 1 963 ? -35.097 -21.771 63.261 1.00 33.62 963 SER A CA 1
ATOM 7694 C C . SER A 1 963 ? -34.117 -22.952 63.347 1.00 33.62 963 SER A C 1
ATOM 7696 O O . SER A 1 963 ? -32.999 -22.855 63.835 1.00 33.62 963 SER A O 1
ATOM 7698 N N . SER A 1 964 ? -34.561 -24.126 62.905 1.00 39.75 964 SER A N 1
ATOM 7699 C CA . SER A 1 964 ? -33.873 -25.413 63.055 1.00 39.75 964 SER A CA 1
ATOM 7700 C C . SER A 1 964 ? -33.107 -25.851 61.795 1.00 39.75 964 SER A C 1
ATOM 7702 O O . SER A 1 964 ? -33.048 -27.044 61.502 1.00 39.75 964 SER A O 1
ATOM 7704 N N . SER A 1 965 ? -32.502 -24.923 61.038 1.00 40.16 965 SER A N 1
ATOM 7705 C CA . SER A 1 965 ? -31.770 -25.268 59.796 1.00 40.16 965 SER A CA 1
ATOM 7706 C C . SER A 1 965 ? -30.242 -25.092 59.846 1.00 40.16 965 SER A C 1
ATOM 7708 O O . SER A 1 965 ? -29.539 -25.721 59.057 1.00 40.16 965 SER A O 1
ATOM 7710 N N . GLU A 1 966 ? -29.693 -24.354 60.818 1.00 37.72 966 GLU A N 1
ATOM 7711 C CA . GLU A 1 966 ? -28.237 -24.119 60.905 1.00 37.72 966 GLU A CA 1
ATOM 7712 C C . GLU A 1 966 ? -27.454 -25.285 61.541 1.00 37.72 966 GLU A C 1
ATOM 7714 O O . GLU A 1 966 ? -26.295 -25.530 61.196 1.00 37.72 966 GLU A O 1
ATOM 7719 N N . GLY A 1 967 ? -28.091 -26.088 62.404 1.00 36.62 967 GLY A N 1
ATOM 7720 C CA . GLY A 1 967 ? -27.424 -27.191 63.115 1.00 36.62 967 GLY A CA 1
ATOM 7721 C C . GLY A 1 967 ? -26.907 -28.318 62.207 1.00 36.62 967 GLY A C 1
ATOM 7722 O O . GLY A 1 967 ? -25.869 -28.917 62.486 1.00 36.62 967 GLY A O 1
ATOM 7723 N N . SER A 1 968 ? -27.580 -28.582 61.081 1.00 43.41 968 SER A N 1
ATOM 7724 C CA . SER A 1 968 ? -27.197 -29.644 60.134 1.00 43.41 968 SER A CA 1
ATOM 7725 C C . SER A 1 968 ? -26.005 -29.253 59.245 1.00 43.41 968 SER A C 1
ATOM 7727 O O . SER A 1 968 ? -25.144 -30.088 58.944 1.00 43.41 968 SER A O 1
ATOM 7729 N N . GLN A 1 969 ? -25.904 -27.975 58.861 1.00 43.41 969 GLN A N 1
ATOM 7730 C CA . GLN A 1 969 ? -24.780 -27.470 58.067 1.00 43.41 969 GLN A CA 1
ATOM 7731 C C . GLN A 1 969 ? -23.507 -27.330 58.912 1.00 43.41 969 GLN A C 1
ATOM 7733 O O . GLN A 1 969 ? -22.429 -27.705 58.447 1.00 43.41 969 GLN A O 1
ATOM 7738 N N . ALA A 1 970 ? -23.633 -26.899 60.172 1.00 44.66 970 ALA A N 1
ATOM 7739 C CA . ALA A 1 970 ? -22.510 -26.803 61.104 1.00 44.66 970 ALA A CA 1
ATOM 7740 C C . ALA A 1 970 ? -21.887 -28.176 61.422 1.00 44.66 970 ALA A C 1
ATOM 7742 O O . ALA A 1 970 ? -20.663 -28.320 61.392 1.00 44.66 970 ALA A O 1
ATOM 7743 N N . GLU A 1 971 ? -22.703 -29.217 61.639 1.00 48.78 971 GLU A N 1
ATOM 7744 C CA . GLU A 1 971 ? -22.193 -30.586 61.820 1.00 48.78 971 GLU A CA 1
ATOM 7745 C C . GLU A 1 971 ? -21.506 -31.137 60.561 1.00 48.78 971 GLU A C 1
ATOM 7747 O O . GLU A 1 971 ? -20.518 -31.869 60.654 1.00 48.78 971 GLU A O 1
ATOM 7752 N N . THR A 1 972 ? -21.998 -30.769 59.375 1.00 47.94 972 THR A N 1
ATOM 7753 C CA . THR A 1 972 ? -21.407 -31.189 58.095 1.00 47.94 972 THR A CA 1
ATOM 7754 C C . THR A 1 972 ? -20.057 -30.506 57.852 1.00 47.94 972 THR A C 1
ATOM 7756 O O . THR A 1 972 ? -19.113 -31.160 57.401 1.00 47.94 972 THR A O 1
ATOM 7759 N N . ALA A 1 973 ? -19.929 -29.224 58.209 1.00 47.69 973 ALA A N 1
ATOM 7760 C CA . ALA A 1 973 ? -18.672 -28.479 58.144 1.00 47.69 973 ALA A CA 1
ATOM 7761 C C . ALA A 1 973 ? -17.633 -28.998 59.155 1.00 47.69 973 ALA A C 1
ATOM 7763 O O . ALA A 1 973 ? -16.465 -29.166 58.803 1.00 47.69 973 ALA A O 1
ATOM 7764 N N . ALA A 1 974 ? -18.060 -29.328 60.379 1.00 50.72 974 ALA A N 1
ATOM 7765 C CA . ALA A 1 974 ? -17.192 -29.912 61.401 1.00 50.72 974 ALA A CA 1
ATOM 7766 C C . ALA A 1 974 ? -16.642 -31.286 60.976 1.00 50.72 974 ALA A C 1
ATOM 7768 O O . ALA A 1 974 ? -15.446 -31.540 61.114 1.00 50.72 974 ALA A O 1
ATOM 7769 N N . TYR A 1 975 ? -17.483 -32.137 60.374 1.00 52.06 975 TYR A N 1
ATOM 7770 C CA . TYR A 1 975 ? -17.061 -33.434 59.832 1.00 52.06 975 TYR A CA 1
ATOM 7771 C C . TYR A 1 975 ? -16.045 -33.291 58.684 1.00 52.06 975 TYR A C 1
ATOM 7773 O O . TYR A 1 975 ? -15.054 -34.017 58.635 1.00 52.06 975 TYR A O 1
ATOM 7781 N N . LEU A 1 976 ? -16.249 -32.324 57.781 1.00 49.75 976 LEU A N 1
ATOM 7782 C CA . LEU A 1 976 ? -15.311 -32.006 56.696 1.00 49.75 976 LEU A CA 1
ATOM 7783 C C . LEU A 1 976 ? -13.951 -31.531 57.227 1.00 49.75 976 LEU A C 1
ATOM 7785 O O . LEU A 1 976 ? -12.913 -31.985 56.745 1.00 49.75 976 LEU A O 1
ATOM 7789 N N . LEU A 1 977 ? -13.948 -30.662 58.240 1.00 54.97 977 LEU A N 1
ATOM 7790 C CA . LEU A 1 977 ? -12.722 -30.185 58.887 1.00 54.97 977 LEU A CA 1
ATOM 7791 C C . LEU A 1 977 ? -11.961 -31.318 59.587 1.00 54.97 977 LEU A C 1
ATOM 7793 O O . LEU A 1 977 ? -10.737 -31.384 59.483 1.00 54.97 977 LEU A O 1
ATOM 7797 N N . GLU A 1 978 ? -12.665 -32.236 60.250 1.00 57.50 978 GLU A N 1
ATOM 7798 C CA . GLU A 1 978 ? -12.053 -33.377 60.936 1.00 57.50 978 GLU A CA 1
ATOM 7799 C C . GLU A 1 978 ? -11.398 -34.353 59.942 1.00 57.50 978 GLU A C 1
ATOM 7801 O O . GLU A 1 978 ? -10.248 -34.756 60.135 1.00 57.50 978 GLU A O 1
ATOM 7806 N N . VAL A 1 979 ? -12.065 -34.655 58.820 1.00 54.09 979 VAL A N 1
ATOM 7807 C CA . VAL A 1 979 ? -11.496 -35.507 57.759 1.00 54.09 979 VAL A CA 1
ATOM 7808 C C . VAL A 1 979 ? -10.284 -34.841 57.094 1.00 54.09 979 VAL A C 1
ATOM 7810 O O . VAL A 1 979 ? -9.262 -35.499 56.881 1.00 54.09 979 VAL A O 1
ATOM 7813 N N . LEU A 1 980 ? -10.349 -33.534 56.811 1.00 51.53 980 LEU A N 1
ATOM 7814 C CA . LEU A 1 980 ? -9.217 -32.779 56.258 1.00 51.53 980 LEU A CA 1
ATOM 7815 C C . LEU A 1 980 ? -8.022 -32.760 57.220 1.00 51.53 980 LEU A C 1
ATOM 7817 O O . LEU A 1 980 ? -6.877 -32.884 56.784 1.00 51.53 980 LEU A O 1
ATOM 7821 N N . GLN A 1 981 ? -8.271 -32.666 58.528 1.00 59.16 981 GLN A N 1
ATOM 7822 C CA . GLN A 1 981 ? -7.221 -32.682 59.543 1.00 59.16 981 GLN A CA 1
ATOM 7823 C C . GLN A 1 981 ? -6.564 -34.065 59.677 1.00 59.16 981 GLN A C 1
ATOM 7825 O O . GLN A 1 981 ? -5.337 -34.149 59.781 1.00 59.16 981 GLN A O 1
ATOM 7830 N N . ILE A 1 982 ? -7.345 -35.152 59.623 1.00 57.38 982 ILE A N 1
ATOM 7831 C CA . ILE A 1 982 ? -6.824 -36.530 59.594 1.00 57.38 982 ILE A CA 1
ATOM 7832 C C . ILE A 1 982 ? -5.957 -36.735 58.345 1.00 57.38 982 ILE A C 1
ATOM 7834 O O . ILE A 1 982 ? -4.813 -37.183 58.460 1.00 57.38 982 ILE A O 1
ATOM 7838 N N . SER A 1 983 ? -6.444 -36.309 57.176 1.00 50.66 983 SER A N 1
ATOM 7839 C CA . SER A 1 983 ? -5.718 -36.421 55.907 1.00 50.66 983 SER A CA 1
ATOM 7840 C C . SER A 1 983 ? -4.414 -35.607 55.913 1.00 50.66 983 SER A C 1
ATOM 7842 O O . SER A 1 983 ? -3.352 -36.106 55.539 1.00 50.66 983 SER A O 1
ATOM 7844 N N . ARG A 1 984 ? -4.436 -34.387 56.473 1.00 51.16 984 ARG A N 1
ATOM 7845 C CA . ARG A 1 984 ? -3.241 -33.545 56.664 1.00 51.16 984 ARG A CA 1
ATOM 7846 C C . ARG A 1 984 ? -2.218 -34.178 57.609 1.00 51.16 984 ARG A C 1
ATOM 7848 O O . ARG A 1 984 ? -1.015 -34.073 57.371 1.00 51.16 984 ARG A O 1
ATOM 7855 N N . ASN A 1 985 ? -2.664 -34.833 58.679 1.00 56.94 985 ASN A N 1
ATOM 7856 C CA . ASN A 1 985 ? -1.779 -35.537 59.610 1.00 56.94 985 ASN A CA 1
ATOM 7857 C C . ASN A 1 985 ? -1.161 -36.791 58.980 1.00 56.94 985 ASN A C 1
ATOM 7859 O O . ASN A 1 985 ? -0.005 -37.109 59.262 1.00 56.94 985 ASN A O 1
ATOM 7863 N N . GLN A 1 986 ? -1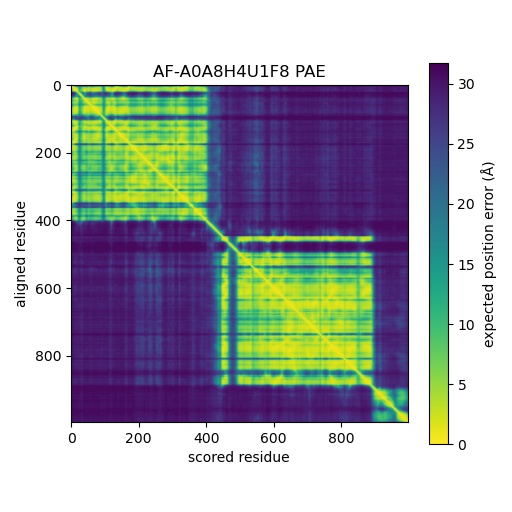.898 -37.474 58.106 1.00 52.88 986 GLN A N 1
ATOM 7864 C CA . GLN A 1 986 ? -1.407 -38.637 57.377 1.00 52.88 986 GLN A CA 1
ATOM 7865 C C . GLN A 1 986 ? -0.399 -38.236 56.294 1.00 52.88 986 GLN A C 1
ATOM 7867 O O . GLN A 1 986 ? 0.686 -38.809 56.252 1.00 52.88 986 GLN A O 1
ATOM 7872 N N . ALA A 1 987 ? -0.673 -37.165 55.541 1.00 46.31 987 ALA A N 1
ATOM 7873 C CA . ALA A 1 987 ? 0.282 -36.564 54.610 1.00 46.31 987 ALA A CA 1
ATOM 7874 C C . ALA A 1 987 ? 1.576 -36.126 55.318 1.00 46.31 987 ALA A C 1
ATOM 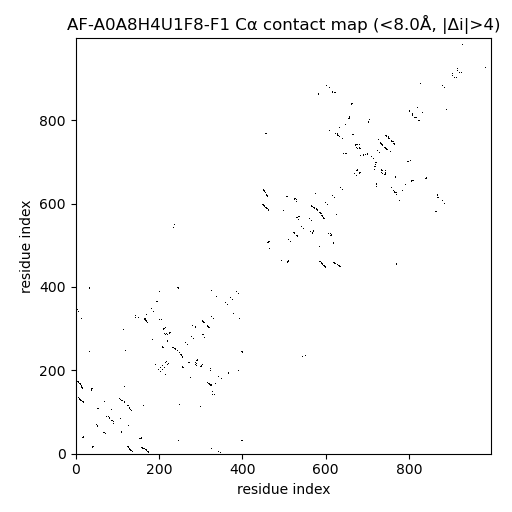7876 O O . ALA A 1 987 ? 2.667 -36.421 54.845 1.00 46.31 987 ALA A O 1
ATOM 7877 N N . LYS A 1 988 ? 1.479 -35.512 56.509 1.00 49.66 988 LYS A N 1
ATOM 7878 C CA . LYS A 1 988 ? 2.655 -35.174 57.334 1.00 49.66 988 LYS A CA 1
ATOM 7879 C C . LYS A 1 988 ? 3.436 -36.403 57.814 1.00 49.66 988 LYS A C 1
ATOM 7881 O O . LYS A 1 988 ? 4.647 -36.305 57.978 1.00 49.66 988 LYS A O 1
ATOM 7886 N N . ARG A 1 989 ? 2.775 -37.536 58.082 1.00 50.72 989 ARG A N 1
ATOM 7887 C CA . ARG A 1 989 ? 3.450 -38.789 58.470 1.00 50.72 989 ARG A CA 1
ATOM 7888 C C . ARG A 1 989 ? 4.163 -39.440 57.291 1.00 50.72 989 ARG A C 1
ATOM 7890 O O . ARG A 1 989 ? 5.283 -39.897 57.475 1.00 50.72 989 ARG A O 1
ATOM 7897 N N . GLU A 1 990 ? 3.553 -39.452 56.111 1.00 47.53 990 GLU A N 1
ATOM 7898 C CA . GLU A 1 990 ? 4.199 -39.963 54.896 1.00 47.53 990 GLU A CA 1
ATOM 7899 C C . GLU A 1 990 ? 5.368 -39.064 54.465 1.00 47.53 990 GLU A C 1
ATOM 7901 O O . GLU A 1 990 ? 6.434 -39.579 54.150 1.00 47.53 990 GLU A O 1
ATOM 7906 N N . LEU A 1 991 ? 5.248 -37.734 54.599 1.00 41.62 991 LEU A N 1
ATOM 7907 C CA . LEU A 1 991 ? 6.376 -36.814 54.385 1.00 41.62 991 LEU A CA 1
ATOM 7908 C C . LEU A 1 991 ? 7.535 -37.047 55.366 1.00 41.62 991 LEU A C 1
ATOM 7910 O O . LEU A 1 991 ? 8.690 -36.901 54.988 1.00 41.62 991 LEU A O 1
ATOM 7914 N N . ARG A 1 992 ? 7.242 -37.401 56.627 1.00 45.41 992 ARG A N 1
ATOM 7915 C CA . ARG A 1 992 ? 8.280 -37.751 57.614 1.00 45.41 992 ARG A CA 1
ATOM 7916 C C . ARG A 1 992 ? 8.962 -39.071 57.272 1.00 45.41 992 ARG A C 1
ATOM 7918 O O . ARG A 1 992 ? 10.178 -39.126 57.307 1.00 45.41 992 ARG A O 1
ATOM 7925 N N . LYS A 1 993 ? 8.211 -40.092 56.849 1.00 44.34 993 LYS A N 1
ATOM 7926 C CA . LYS A 1 993 ? 8.796 -41.355 56.363 1.00 44.34 993 LYS A CA 1
ATOM 7927 C C . LYS A 1 993 ? 9.682 -41.165 55.132 1.00 44.34 993 LYS A C 1
ATOM 7929 O O . LYS A 1 993 ? 10.653 -41.889 54.994 1.00 44.34 993 LYS A O 1
ATOM 7934 N N . TYR A 1 994 ? 9.345 -40.210 54.265 1.00 39.41 994 TYR A N 1
ATOM 7935 C CA . TYR A 1 994 ? 10.149 -39.856 53.091 1.00 39.41 994 TYR A CA 1
ATOM 7936 C C . TYR A 1 994 ? 11.407 -39.043 53.445 1.00 39.41 994 TYR A C 1
ATOM 7938 O O . TYR A 1 994 ? 12.313 -38.944 52.632 1.00 39.41 994 TYR A O 1
ATOM 7946 N N . HIS A 1 995 ? 11.450 -38.435 54.635 1.00 39.88 995 HIS A N 1
ATOM 7947 C CA . HIS A 1 995 ? 12.619 -37.720 55.155 1.00 39.88 995 HIS A CA 1
ATOM 7948 C C . HIS A 1 995 ? 13.512 -38.585 56.058 1.00 39.88 995 HIS A C 1
ATOM 7950 O O . HIS A 1 995 ? 14.689 -38.270 56.203 1.00 39.88 995 HIS A O 1
ATOM 7956 N N . ASP A 1 996 ? 12.953 -39.634 56.667 1.00 41.41 996 ASP A N 1
ATOM 7957 C CA . ASP A 1 996 ? 13.669 -40.597 57.515 1.00 41.41 996 ASP A CA 1
ATOM 7958 C C . ASP A 1 996 ? 14.206 -41.818 56.724 1.00 41.41 996 ASP A C 1
ATOM 7960 O O . ASP A 1 996 ? 14.901 -42.657 57.302 1.00 41.41 996 ASP A O 1
ATOM 7964 N N . ALA A 1 997 ? 13.883 -41.928 55.427 1.00 37.91 997 ALA A N 1
ATOM 7965 C CA . ALA A 1 997 ? 14.446 -42.878 54.458 1.00 37.91 997 ALA A CA 1
ATOM 7966 C C . ALA A 1 997 ? 15.427 -42.155 53.529 1.00 37.91 997 ALA A C 1
ATOM 7968 O O . ALA A 1 997 ? 16.445 -42.784 53.161 1.00 37.91 997 ALA A O 1
#

pLDDT: mean 73.57, std 20.56, range [21.89, 98.12]

Solvent-accessible surface area (backbone atoms only — not comparable to full-atom values): 57457 Å² total; per-residue (Å²): 131,85,80,77,46,40,30,32,28,47,32,43,26,35,32,39,32,27,53,81,72,96,78,81,76,91,71,77,64,72,62,87,62,45,96,60,74,20,44,58,41,74,66,68,58,95,89,63,77,59,60,42,95,67,41,85,82,48,77,87,59,59,70,68,59,38,26,46,41,28,43,53,48,44,62,49,38,45,57,34,30,79,70,67,45,24,85,59,57,79,85,59,88,70,91,62,80,87,65,92,68,78,64,59,79,27,47,46,78,46,79,30,84,72,27,69,56,84,56,38,84,84,43,42,52,39,22,34,33,38,34,48,30,70,38,57,70,94,51,70,60,57,64,56,52,42,48,52,52,44,50,45,43,41,50,62,30,33,60,45,58,54,90,60,20,34,32,33,34,39,35,30,68,50,87,71,82,79,46,61,60,33,50,39,31,36,52,49,48,49,65,68,46,52,69,46,52,53,77,74,40,50,71,71,26,23,51,32,9,52,60,7,31,23,70,66,57,9,43,51,59,35,95,68,70,43,52,56,72,67,44,52,74,54,37,31,53,41,82,39,89,52,47,29,38,70,24,79,68,53,64,61,41,72,26,36,58,78,88,64,62,65,85,41,79,90,38,58,59,31,56,56,52,50,70,66,45,90,44,61,68,58,43,45,56,31,56,37,62,49,58,72,50,47,88,84,41,78,57,57,33,54,20,51,43,72,42,74,64,51,102,88,44,71,42,36,41,34,40,31,45,39,61,26,60,86,48,60,66,59,57,49,47,50,46,48,50,58,44,50,56,49,44,52,18,64,79,38,46,74,56,51,64,62,62,63,44,58,54,53,69,70,82,46,48,60,46,57,52,30,42,75,73,67,39,45,70,56,27,53,53,53,59,63,38,71,80,46,69,70,53,73,63,56,79,63,36,52,74,60,72,86,76,86,70,94,76,92,84,84,83,93,79,88,85,92,78,90,83,80,85,88,82,85,86,85,79,91,81,69,86,75,84,78,77,62,86,68,64,65,67,79,78,57,96,80,63,68,36,22,35,32,44,36,37,27,36,30,35,43,25,36,76,46,76,86,78,77,95,76,89,79,90,73,84,91,80,82,84,82,90,91,78,93,73,84,84,84,78,79,80,62,70,84,78,62,64,73,78,55,78,88,53,88,41,43,61,42,56,40,88,55,67,65,65,34,41,44,50,52,16,52,53,43,37,74,78,48,70,62,35,40,64,49,71,80,88,54,92,54,81,41,72,65,56,54,49,54,39,21,65,72,75,44,77,83,58,87,95,58,57,66,61,40,66,38,30,21,40,34,80,39,93,88,49,73,67,40,75,68,37,56,73,26,51,23,34,38,46,36,27,42,28,36,26,76,30,47,70,43,40,68,38,44,42,51,56,45,48,51,41,39,50,48,36,59,44,31,42,36,36,68,52,94,82,25,38,28,34,36,33,38,32,52,51,92,48,73,43,49,49,64,44,54,32,38,38,51,46,50,45,67,46,31,42,40,46,56,53,32,72,25,55,72,56,39,70,57,34,73,71,18,31,41,69,84,38,90,73,13,35,56,42,70,67,58,54,81,65,38,54,75,53,82,55,60,89,65,51,69,51,43,44,58,65,94,74,55,84,49,57,64,60,50,12,52,46,33,52,53,62,53,46,72,42,69,67,53,48,50,62,48,52,44,34,85,57,91,92,50,47,25,24,55,38,57,83,62,43,46,79,77,49,81,57,29,27,37,53,33,46,34,40,30,60,40,57,26,59,80,49,57,72,59,52,53,53,49,48,53,49,56,48,36,52,49,47,45,39,68,70,50,50,43,72,50,33,57,55,49,53,68,47,33,59,68,34,46,84,83,56,62,68,53,67,67,51,51,43,53,53,28,47,63,49,44,41,54,92,45,43,68,62,53,51,52,47,35,54,56,44,66,70,51,83,81,68,51,68,79,56,34,68,56,51,76,71,49,75,77,63,54,82,62,65,66,55,67,70,62,55,66,71,56,52,52,49,43,43,62,67,60,25,58,49,86,72,53,75,67,68,76,71,91,68,67,81,73,70,78,74,74,51,90,48,72,70,53,33,50,50,52,54,41,50,74,71,70,46,52,71,70,57,49,52,49,49,56,48,54,48,54,54,51,52,60,50,50,52,52,55,48,54,54,49,52,59,61,54,68,76,75,72,90,84,84,88,87,83,89,88,87,79,94,66,61,68,63,55,52,54,53,51,52,52,50,52,52,43,52,49,52,50,51,53,48,54,53,49,54,53,45,54,66,70,78,104

Organism: NCBI:txid1208366

Radius of gyration: 40.47 Å; Cα contacts (8 Å, |Δi|>4): 1453; chains: 1; bounding box: 87×80×146 Å

Secondary structure (DSSP, 8-state):
----EEEEEEEEEEEEEE-S-SSS-------TT-S---BPBPPPPTT-----TTGGG-TTS-HHHHHHHHHHHHHHHHHHHHTTS-S--TT----S------GGGS-EEEE-TTS---S--SSEEEEEEEE---EETT-THHHHHHHHHHHHHHHTB-EE--TT-EEEEEEEEESSPPPHHHHHHHHHHHHHHHHHHTTTS-GGGSTT-GGGB-GGGSTTT-SS-B-HHHHHTTPEEE--TTBTTTBTTPPPEEE------TTSGGGHHHHHHHHH--SHHHHHHHHS--BS-GGG-TT--BSEEEE--BTTB--EEEEEEEEP---HHHHHHHHHHHHHHHHHHHH-TT--HHHHHHHHTTS--HHHHHHHTT-HHHHHHHHHHHTS-SSGGGGGS--------------------PPPPP-----SS-------TTGGGGT------EEEEEEEEEEEEEPPP-----S---------------------GGG---S-TT--SB-EESS-HHHHHHHHHHHHHHHSS-EEE--TT--S--HHHHHHHHHTTPPPPTTS-GGGTSEEEE--TTPPPEEEETTEEEEEEEEEE---EESSHHHHHHHHHHHHHHHHHB--B--TT-EEEEEEESTTS-EEHHHHHHHHHHHHHHHHHHHHTS-GGGGG-GGGB-SSSBTBHHHHT--GGGGG----TTHHHHS-GGG---HHHHHHHHHHHH--SHHHHHHHH--SSTT--BSEE-TT-EEEETTEEES-EEEEEEEP---HHHHHHHHHHHHHHHHHHHH--HHHHHHHHHHHTTS-TTSPPPHHHHHHHHHHTT-GGGHHHHHHHHHHHHHSPPPPHHHHHHHTTPPPPTTPPPPPP--HHHHHHHIIIIIS---------S----PPPPPSSHHHHHHHHHHHTT--HHHHHHHHHHHHHHHHHHHHHHHHHHHHHTTS------------SHHHHHHHHHHHHHHHHHHHHHHHHHHHHHH--

=== Feature glossary ===
Feature key, reading from the visual/contextual features back to the raw sequence:

Rendered structure images. Six rendered views show the 3D structure from the faces of a cube — i.e. along ±x, ±y, ±z. Rendering representation is drawn randomly per protein from cartoon (secondary-structure ribbons), sticks (backbone bonds), or molecular surface; coloring is either N→C rainbow (blue at the N-terminus through red at the C-terminus) or one color per chain.

Contact-map, Ramachandran, and PAE plots. The contact map is a binary N×N matrix image: pixel (i, j) is dark where Cα_i and Cα_j are within 8 Å and |i−j|>4. Because the |i−j|>4 filter removes local helical contacts, off-diagonal stripes parallel to the main diagonal indicate parallel β-sheets; stripes perpendicular to it indicate antiparallel β-sheets. The Ramachandran plot scatters every residue's (φ, ψ) pair against the sterically allowed regions. The PAE heatmap renders the predicted-aligned-error matrix.

InterPro / GO / CATH / organism. Database cross-references. InterPro integrates a dozen domain/family signature databases into unified entries with residue-range hits. GO terms attach function/process/location labels with evidence codes. CATH codes position the fold in a four-level structural taxonomy. Organism is the NCBI-taxonomy species name.

Nearest PDB structures. The Foldseek neighbor list gives the closest experimentally determined structures in the PDB, ranked by structural alignment. TM-score near 1 means near-identical fold; near 0.3 means only rough topology match. This is how one finds what a novel AlphaFold prediction most resembles in the solved-structure universe.

Predicted aligned error. PAE(i, j) answers: if I align the predicted and true structures on residue i, how far off (in Å) do I expect residue j to be? A block-diagonal PAE matrix with low values on the blocks and high values off-diagonal is the signature of a multi-domain protein with confidently predicted domains but uncertain inter-domain orientation.

Solvent-accessible surface area. Accessible surface area quantifies burial. A residue with SASA near zero is packed into the hydrophobic core; one with SASA >100 Å² sits on the surface. Computed here via the Shrake–Rupley numerical algorithm with a 1.4 Å probe.

B-factor. B-factor (Debye–Waller factor) reflects atomic displacement in the crystal lattice. It is an experimental observable (units Å²), not a prediction; low values mean the atom is pinned down, high values mean it moves or is heterogeneous across the crystal.

pLDDT. For AlphaFold models, the B-factor field carries pLDDT — the model's own estimate of local accuracy on a 0–100 scale. Regions with pLDDT<50 should be treated as essentially unmodeled; they often correspond to intrinsically disordered segments.

Backbone torsions (φ/ψ). φ (phi) and ψ (psi) are the two rotatable backbone dihedrals per residue: φ is the C(i-1)–N–Cα–C torsion, ψ is the N–Cα–C–N(i+1) torsion, both in degrees on (−180°, 180°]. α-helical residues cluster near (−60°, −45°); β-strand residues near (−120°, +130°). A Ramachandran plot is simply a scatter of (φ, ψ) for every residue.

Radius of gyration, Cα contacts, bounding box. Radius of gyration (Rg) is the root-mean-square distance of Cα atoms from their centroid — a single number for overall size and compactness. A globular domain of N residues has Rg ≈ 2.2·N^0.38 Å; an extended or disordered chain has a much larger Rg. The Cα contact count is the number of residue pairs whose Cα atoms are within 8 Å and are more than four positions apart in sequence — a standard proxy for tertiary packing density. The bounding box is the smallest axis-aligned box enclosing all Cα atoms.

Secondary structure (3-state, P-SEA). Three-state secondary structure (P-SEA) collapses the eight DSSP classes into helix (a), strand (b), and coil (c). P-SEA assigns these from Cα geometry alone — distances and angles — without requiring backbone oxygens, so it works on any Cα trace.

Secondary structure (8-state, DSSP). DSSP 8-state secondary structure assigns each residue one of H (α-helix), G (3₁₀-helix), I (π-helix), E (extended β-strand), B (isolated β-bridge), T (hydrogen-bonded turn), S (bend), or '-' (coil). The assignment is computed from backbone hydrogen-bond geometry via the Kabsch–Sander algorithm.

Foldseek 3Di. A 3Di character summarizes, for each residue, the relative orientation of the Cα frame of its nearest spatial neighbor. Because it encodes fold topology rather than chemistry, 3Di alignments detect remote structural similarity that sequence alignment misses.

mmCIF coordinates. The mmCIF block holds the 3D Cartesian coordinates of each backbone atom (N, Cα, C, O) in ångströms. mmCIF is the PDB's canonical archive format — a tagged-loop text representation of the atomic model.

Sequence. Sequence gives the chain of amino acids in standard one-letter code (A=alanine, C=cysteine, …, Y=tyrosine), read N→C. It is the only feature that is directly encoded by the gene; all structural features are derived from the folded form of this sequence.